Protein AF-A0A1G1A1I3-F1 (afdb_monomer)

Mean predicted aligned error: 9.61 Å

Radius of gyration: 35.3 Å; Cα contacts (8 Å, |Δi|>4): 3364; chains: 1; bounding box: 108×70×126 Å

Foldseek 3Di:
DDDDDDDDDDPDPPDDDPDPQQAAEEDCDACDQAPPRRDSNNHDNADQSNLVSHAAPHEYEYEFDEHEQAAADEAPGLYEYEYPVAAVGAEYEYDPPDAAAHYEYADANYEATGHEFEPFHFDAPAAQEEGAARHYEANHYEYARYEQEHGEFEFGDAPDPPRAGERFALRYGHAAYEYEHYEQYQGEREYRAHFYWYEQRRYEYPHQYEYYNYEFENAETETEHVHFWEESHYEHDEANHYAELYEQEHAETEYDDAHDEYEAQRYEYAYAYEHANYEQEQGEYAHQAAAARRYEEEAHEYALYEQAHAEYEHEPNLDLDAHEHQQRYEYQEYEYELYEQALGEYEYDDDQHQANYENSRYEANEYEYEQAEQECAAYPLRHAQSRYEEEAYEYFLAEQDHRHHPVDPLFRAQHASYEYPYYAHELYEGERYHPHHYDQYHDDDQCFQDVPVPRRDGAFPGPQAQRGADDPPDQAASVRHGQFDQQHPPPGTHGGRHRHHHDHQQADAKEWDKDWPPQEEEAKDKIKIAIGIGHVDPPPKKKFKDFAPPVDTPDIGPVVRMDMDIDHGFDQGKIKMWIDDPRGIYIDIRGSSHGYAHLEQEAEDVAPCAPPNNDPNNHHLAQQSSLSRAAANHEYEYEFDEREDLEERENSHLYEYEYDPFAVGAEYEYDPPHAYAYYEAEHQNYEYERHEQEDFHHEDPSDQFAQHYEYAHEEYALYEFEHGETEYEPPGEHEAQHYEYNEYEYELYEFAHGEFEYAAAEYEAQHYEAAEYEYYQAEFAHGEYEYHADDPPPPGFYAALGYEYPYYAYFLAEQDHGWYDYPPDIDRRNYDPQVRYALYEDQPHDPPVNLYHHDDDQDFPDVVVVGRAGDPPGPQAQSGADDPVLPPDAFSVRHRQDQDPHGGRHRHHHHDDDDDDDDDDD

pLDDT: mean 88.76, std 13.53, range [26.73, 98.88]

Nearest PDB structures (foldseek):
  6fg9-assembly1_A  TM=7.295E-01  e=9.015E-03  Mus musculus
  1wgo-assembly1_A  TM=7.379E-01  e=1.469E-02  Homo sapiens
  6fg9-assembly1_B  TM=5.576E-01  e=4.843E-03  Mus musculus
  6ffy-assembly1_A-2  TM=4.179E-01  e=9.851E-03  Mus musculus
  5zo1-assembly1_A  TM=5.823E-01  e=1.613E-01  Mus musculus

Solvent-accessible surface area (backbone atoms only — not comparable to full-atom values): 40913 Å² total; per-residue (Å²): 141,89,82,91,86,82,91,80,89,78,84,79,73,85,69,77,76,81,69,80,74,68,43,20,21,29,36,88,78,39,84,49,66,41,92,73,12,72,37,72,49,24,5,22,69,46,66,68,62,29,57,72,62,47,52,74,72,20,43,35,40,32,50,73,44,79,46,75,41,90,60,64,43,73,36,75,48,28,36,32,40,34,36,73,78,26,32,89,50,20,34,44,29,47,47,94,89,62,82,42,28,45,37,38,29,62,14,71,64,14,33,44,36,13,35,20,37,29,56,10,24,12,60,20,93,39,71,33,25,57,8,63,6,0,24,31,27,29,57,20,14,38,42,28,49,27,30,35,32,51,9,32,2,30,5,16,37,75,93,46,82,72,19,62,6,34,2,28,0,0,16,28,18,34,42,20,34,39,42,30,50,27,37,27,31,47,7,28,3,24,28,44,45,48,42,3,21,5,30,5,0,17,29,23,29,66,22,55,23,40,39,32,50,25,42,30,30,50,6,33,4,33,7,18,40,60,11,28,5,27,6,0,16,39,24,35,65,23,47,63,20,39,38,33,53,24,40,30,33,48,7,28,10,27,49,70,42,92,74,48,61,29,39,4,1,17,28,27,33,60,20,55,24,41,38,30,49,26,41,29,27,48,4,27,16,46,32,47,40,16,30,1,2,18,31,22,32,48,26,26,41,39,32,48,26,40,29,31,44,5,31,9,30,20,37,70,53,70,62,88,66,59,55,64,17,1,1,16,29,22,26,57,21,31,39,42,28,34,20,40,30,30,48,4,25,16,36,62,46,84,69,90,45,89,38,47,19,21,0,4,15,28,18,30,60,19,33,39,39,32,24,23,31,24,27,37,2,21,35,41,100,41,32,38,2,9,10,30,21,27,56,25,34,41,37,32,18,20,28,25,44,70,11,33,64,83,88,49,89,77,58,92,76,72,49,26,11,30,34,32,80,37,52,43,46,24,22,25,34,34,52,66,63,40,66,84,41,70,54,69,56,39,79,60,74,51,44,46,69,34,65,90,84,68,41,70,47,59,32,51,83,23,73,34,51,47,48,25,63,93,59,93,88,59,67,48,30,65,85,66,46,59,37,59,37,37,30,76,68,82,82,54,63,30,18,25,33,15,26,46,61,55,66,43,36,66,46,66,69,55,41,47,27,80,49,59,47,62,42,60,47,55,34,63,41,69,30,38,38,35,61,24,70,28,8,61,63,74,64,81,42,35,29,39,32,17,69,66,61,80,85,62,75,75,48,71,35,65,80,48,50,55,49,73,51,70,45,78,55,59,44,70,31,25,33,31,42,36,40,34,38,99,82,47,74,20,71,36,72,38,76,55,50,34,35,25,32,39,53,44,22,26,30,28,72,88,32,69,51,41,86,80,12,64,39,75,75,25,2,24,58,50,66,48,66,41,54,58,56,40,45,74,76,13,33,37,40,32,44,66,42,70,40,67,32,63,54,60,34,68,41,64,46,32,27,37,40,38,37,74,87,21,38,90,45,22,34,43,31,41,34,88,92,43,69,18,31,47,41,34,34,54,16,70,65,18,36,40,31,24,30,20,39,32,56,11,38,21,67,39,86,74,62,10,57,7,2,27,26,34,26,51,19,15,36,40,29,34,26,37,36,30,48,9,27,9,29,14,38,80,78,26,50,8,30,1,0,24,29,22,26,61,20,29,35,43,31,23,24,40,31,33,50,8,26,6,27,10,62,59,22,29,2,27,0,0,23,28,21,29,56,23,33,40,40,32,23,24,28,29,33,49,8,29,7,24,20,29,80,77,71,91,64,90,81,54,68,40,42,4,1,15,33,23,34,84,33,46,41,36,30,17,23,31,37,47,77,14,31,26,52,50,89,66,75,70,54,68,43,23,63,37,51,63,92,35,50,27,18,25,37,28,74,85,45,54,61,67,51,66,52,15,38,34,83,66,74,56,45,50,68,35,68,90,80,71,34,73,44,55,33,98,84,22,77,37,57,53,45,17,70,78,53,84,79,44,66,97,32,61,28,54,80,72,37,55,35,60,75,70,95,27,19,31,36,14,18,38,48,60,87,79,76,81,80,76,85,82,80,81,83,128

Sequence (922 aa):
MFRIQPWMILLVVAGVQPGPAADRYVRLDPTASAHPYETWDSAATNIHDAITAAGEGETVWITNGSYAVTNEIVLGSGVIIKSVNGRNVTTLRRTLASEYRLFRINHADAVLDGFTITNGYGRATTAGGSSLGGGVRLDAGTVRNCRIVGNTSRAGMEGESPNTGWGYGGGVYLTAGHLENTDVLNNIARGSGGSSSADGAGIFMDGAGTISSCTITGNYAYGTGNGQGHCGGVRIAAANGILAGSIIHGNRAASANNVAANYGGGVYLTADSVVSNCTISANRVTFWQSFGAGVYLTAGLVTDCMIVSNRAETGNSYDVNATPTGGGVYMTGGTLCNSIIARNQATQTGQIRPGATRGAGIALLGGRVEHCTITRNWGDRWGWGDGLYQTAGEVFNSIAFHNFNDTVTNYTADHVNLLQTGGTFGFSCTTNTFGLSGTSNVIGDPGFISRLTGNYRLSPGSPCIDTGTNLASIASDLDGNPRSRDGNGDAASVPDMGAYEAAPLNTGPLQVNITASPEAAFDAATVNFTARVAGADTTGITYTWDYTNDGTPDDSGTDKGSVSHTYSAPGYYTVKVTAENSAGTSIVTRVAGVRIFPSTVYMKPGGSGTFPFDTPAKATTNLQPAIDAAAPGATVLLDDGIYQLTTPAIIRRGITLTSVNGPADSFVERKAGANTRLLVVMHPDAIVERLTLRNANFQRSGMAYGGALWMSAGMVRNCVITNNLVQGLPNQPGAGGGVYMTGGTLRNNLLFRNGCRSSNSSAHGGGIHLTAGMIQNCTVVSNASEGALGSADTADTSRGGGVYATGGSASNSIVVFNWIRNPTPTVGIQISGTNRFGYSHASELATGVNGNLATVEPLFVDRLAVNFILHGDSPALDAGRDQDWMENTQDLGMTPRIQGRRVDMGAYETIIIPKGTVIIVR

Structure (mmCIF, N/CA/C/O backbo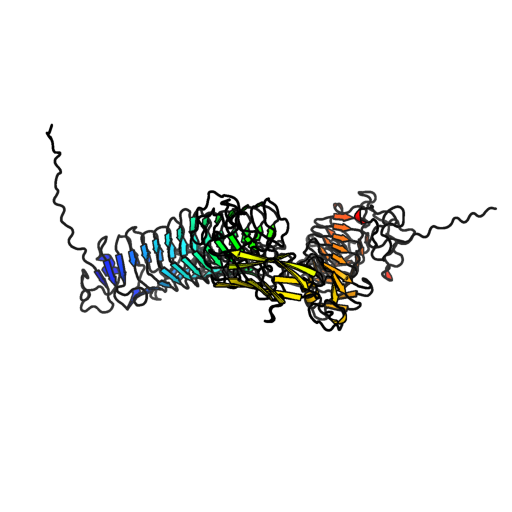ne):
data_AF-A0A1G1A1I3-F1
#
_entry.id   AF-A0A1G1A1I3-F1
#
loop_
_atom_site.group_PDB
_atom_site.id
_atom_site.type_symbol
_atom_site.label_atom_id
_atom_site.label_alt_id
_atom_site.label_comp_id
_atom_site.label_asym_id
_atom_site.label_entity_id
_atom_site.label_seq_id
_atom_site.pdbx_PDB_ins_code
_atom_site.Cartn_x
_atom_site.Cartn_y
_atom_site.Cartn_z
_atom_site.occupancy
_atom_site.B_iso_or_equiv
_atom_site.auth_seq_id
_atom_site.auth_comp_id
_atom_site.auth_asym_id
_atom_site.auth_atom_id
_atom_site.pdbx_PDB_model_num
ATOM 1 N N . MET A 1 1 ? -26.858 45.480 64.415 1.00 37.03 1 MET A N 1
ATOM 2 C CA . MET A 1 1 ? -28.223 46.034 64.284 1.00 37.03 1 MET A CA 1
ATOM 3 C C . MET A 1 1 ? -29.047 45.045 63.470 1.00 37.03 1 MET A C 1
ATOM 5 O O . MET A 1 1 ? -28.699 44.791 62.329 1.00 37.03 1 MET A O 1
ATOM 9 N N . PHE A 1 2 ? -30.047 44.421 64.094 1.00 34.66 2 PHE A N 1
ATOM 10 C CA . PHE A 1 2 ? -31.014 43.491 63.491 1.00 34.66 2 PHE A CA 1
ATOM 11 C C . PHE A 1 2 ? -32.308 44.237 63.111 1.00 34.66 2 PHE A C 1
ATOM 13 O O . PHE A 1 2 ? -32.715 45.103 63.884 1.00 34.66 2 PHE A O 1
ATOM 20 N N . ARG A 1 3 ? -32.954 43.827 61.999 1.00 26.73 3 ARG A N 1
ATOM 21 C CA . ARG A 1 3 ? -34.407 43.843 61.629 1.00 26.73 3 ARG A CA 1
ATOM 22 C C . ARG A 1 3 ? -34.522 44.015 60.101 1.00 26.73 3 ARG A C 1
ATOM 24 O O . ARG A 1 3 ? -34.053 45.020 59.592 1.00 26.73 3 ARG A O 1
ATOM 31 N N . ILE A 1 4 ? -34.880 43.000 59.301 1.00 37.84 4 ILE A N 1
ATOM 32 C CA . ILE A 1 4 ? -36.187 42.326 59.063 1.00 37.84 4 ILE A CA 1
ATOM 33 C C . ILE A 1 4 ? -37.275 43.268 58.518 1.00 37.84 4 ILE A C 1
ATOM 35 O O . ILE A 1 4 ? -37.660 44.180 59.245 1.00 37.84 4 ILE A O 1
ATOM 39 N N . GLN A 1 5 ? -37.792 42.950 57.310 1.00 30.38 5 GLN A N 1
ATOM 40 C CA . GLN A 1 5 ? -39.197 42.959 56.792 1.00 30.38 5 GLN A CA 1
ATOM 41 C C . GLN A 1 5 ? -39.188 43.001 55.226 1.00 30.38 5 GLN A C 1
ATOM 43 O O . GLN A 1 5 ? -38.215 43.515 54.681 1.00 30.38 5 GLN A O 1
ATOM 48 N N . PRO A 1 6 ? -40.244 42.609 54.468 1.00 41.31 6 PRO A N 1
ATOM 49 C CA . PRO A 1 6 ? -41.102 41.424 54.595 1.00 41.31 6 PRO A CA 1
ATOM 50 C C . PRO A 1 6 ? -41.455 40.695 53.252 1.00 41.31 6 PRO A C 1
ATOM 52 O O . PRO A 1 6 ? -41.576 41.298 52.195 1.00 41.31 6 PRO A O 1
ATOM 55 N N . TRP A 1 7 ? -41.639 39.370 53.342 1.00 28.98 7 TRP A N 1
ATOM 56 C CA . TRP A 1 7 ? -42.727 38.508 52.831 1.00 28.98 7 TRP A CA 1
ATOM 57 C C . TRP A 1 7 ? -43.445 38.877 51.514 1.00 28.98 7 TRP A C 1
ATOM 59 O O . TRP A 1 7 ? -44.279 39.778 51.474 1.00 28.98 7 TRP A O 1
ATOM 69 N N . MET A 1 8 ? -43.242 38.036 50.490 1.00 29.69 8 MET A N 1
ATOM 70 C CA . MET A 1 8 ? -44.100 37.919 49.307 1.00 29.69 8 MET A CA 1
ATOM 71 C C . MET A 1 8 ? -44.813 36.559 49.347 1.00 29.69 8 MET A C 1
ATOM 73 O O . MET A 1 8 ? -44.193 35.515 49.544 1.00 29.69 8 MET A O 1
ATOM 77 N N . ILE A 1 9 ? -46.138 36.611 49.239 1.00 31.34 9 ILE A N 1
ATOM 78 C CA . ILE A 1 9 ? -47.088 35.502 49.359 1.00 31.34 9 ILE A CA 1
ATOM 79 C C . ILE A 1 9 ? -46.922 34.548 48.168 1.00 31.34 9 ILE A C 1
ATOM 81 O O . ILE A 1 9 ? -47.143 34.943 47.025 1.00 31.34 9 ILE A O 1
ATOM 85 N N . LEU A 1 10 ? -46.556 33.291 48.440 1.00 31.61 10 LEU A N 1
ATOM 86 C CA . LEU A 1 10 ? -46.588 32.198 47.469 1.00 31.61 10 LEU A CA 1
ATOM 87 C C . LEU A 1 10 ? -47.941 31.485 47.591 1.00 31.61 10 LEU A C 1
ATOM 89 O O . LEU A 1 10 ? -48.276 30.931 48.639 1.00 31.61 10 LEU A O 1
ATOM 93 N N . LEU A 1 11 ? -48.725 31.531 46.518 1.00 31.38 11 LEU A N 1
ATOM 94 C CA . LEU A 1 11 ? -49.979 30.804 46.381 1.00 31.38 11 LEU A CA 1
ATOM 95 C C . LEU A 1 11 ? -49.653 29.301 46.292 1.00 31.38 11 LEU A C 1
ATOM 97 O O . LEU A 1 11 ? -49.214 28.820 45.250 1.00 31.38 11 LEU A O 1
ATOM 101 N N . VAL A 1 12 ? -49.830 28.557 47.386 1.00 32.56 12 VAL A N 1
ATOM 102 C CA . VAL A 1 12 ? -49.765 27.090 47.360 1.00 32.56 12 VAL A CA 1
ATOM 103 C C . VAL A 1 12 ? -51.060 26.589 46.731 1.00 32.56 12 VAL A C 1
ATOM 105 O O . VAL A 1 12 ? -52.074 26.418 47.404 1.00 32.56 12 VAL A O 1
ATOM 108 N N . VAL A 1 13 ? -51.035 26.366 45.418 1.00 37.41 13 VAL A N 1
ATOM 109 C CA . VAL A 1 13 ? -51.946 25.402 44.803 1.00 37.41 13 VAL A CA 1
ATOM 110 C C . VAL A 1 13 ? -51.484 24.039 45.302 1.00 37.41 13 VAL A C 1
ATOM 112 O O . VAL A 1 13 ? -50.342 23.648 45.066 1.00 37.41 13 VAL A O 1
ATOM 115 N N . ALA A 1 14 ? -52.344 23.344 46.044 1.00 34.50 14 ALA A N 1
ATOM 116 C CA . ALA A 1 14 ? -52.134 21.951 46.402 1.00 34.50 14 ALA A CA 1
ATOM 117 C C . ALA A 1 14 ? -52.112 21.120 45.110 1.00 34.50 14 ALA A C 1
ATOM 119 O O . ALA A 1 14 ? -53.144 20.666 44.622 1.00 34.50 14 ALA A O 1
ATOM 120 N N . GLY A 1 15 ? -50.924 20.983 44.525 1.00 36.03 15 GLY A N 1
ATOM 121 C CA . GLY A 1 15 ? -50.645 19.971 43.526 1.00 36.03 15 GLY A CA 1
ATOM 122 C C . GLY A 1 15 ? -50.772 18.614 44.199 1.00 36.03 15 GLY A C 1
ATOM 123 O O . GLY A 1 15 ? -50.089 18.333 45.185 1.00 36.03 15 GLY A O 1
ATOM 124 N N . VAL A 1 16 ? -51.690 17.806 43.682 1.00 35.06 16 VAL A N 1
ATOM 125 C CA . VAL A 1 16 ? -51.775 16.369 43.932 1.00 35.06 16 VAL A CA 1
ATOM 126 C C . VAL A 1 16 ? -50.356 15.795 43.863 1.00 35.06 16 VAL A C 1
ATOM 128 O O . VAL A 1 16 ? -49.675 15.953 42.853 1.00 35.06 16 VAL A O 1
ATOM 131 N N . GLN A 1 17 ? -49.884 15.184 44.952 1.00 31.81 17 GLN A N 1
ATOM 132 C CA . GLN A 1 17 ? -48.675 14.360 44.911 1.00 31.81 17 GLN A CA 1
ATOM 133 C C . GLN A 1 17 ? -48.907 13.277 43.848 1.00 31.81 17 GLN A C 1
ATOM 135 O O . GLN A 1 17 ? -49.920 12.579 43.959 1.00 31.81 17 GLN A O 1
ATOM 140 N N . PRO A 1 18 ? -48.043 13.115 42.828 1.00 39.47 18 PRO A N 1
ATOM 141 C CA . PRO A 1 18 ? -48.155 11.950 41.969 1.00 39.47 18 PRO A CA 1
ATOM 142 C C . PRO A 1 18 ? -47.959 10.727 42.869 1.00 39.47 18 PRO A C 1
ATOM 144 O O . PRO A 1 18 ? -46.997 10.658 43.638 1.00 39.47 18 PRO A O 1
ATOM 147 N N . GLY A 1 19 ? -48.915 9.795 42.836 1.00 39.78 19 GLY A N 1
ATOM 148 C CA . GLY A 1 19 ? -48.709 8.474 43.422 1.00 39.78 19 GLY A CA 1
ATOM 149 C C . GLY A 1 19 ? -47.461 7.821 42.811 1.00 39.78 19 GLY A C 1
ATOM 150 O O . GLY A 1 19 ? -46.993 8.278 41.764 1.00 39.78 19 GLY A O 1
ATOM 151 N N . PRO A 1 20 ? -46.886 6.785 43.447 1.00 46.50 20 PRO A N 1
ATOM 152 C CA . PRO A 1 20 ? -45.765 6.062 42.854 1.00 46.50 20 PRO A CA 1
ATOM 153 C C . PRO A 1 20 ? -46.135 5.653 41.423 1.00 46.50 20 PRO A C 1
ATOM 155 O O . PRO A 1 20 ? -47.225 5.121 41.217 1.00 46.50 20 PRO A O 1
ATOM 158 N N . ALA A 1 21 ? -45.261 5.966 40.458 1.00 55.75 21 ALA A N 1
ATOM 159 C CA . ALA A 1 21 ? -45.423 5.590 39.056 1.00 55.75 21 ALA A CA 1
ATOM 160 C C . ALA A 1 21 ? -45.820 4.112 38.990 1.00 55.75 21 ALA A C 1
ATOM 162 O O . ALA A 1 21 ? -45.107 3.257 39.522 1.00 55.75 21 ALA A O 1
ATOM 163 N N . ALA A 1 22 ? -46.994 3.824 38.435 1.00 73.31 22 ALA A N 1
ATOM 164 C CA . ALA A 1 22 ? -47.467 2.457 38.374 1.00 73.31 22 ALA A CA 1
ATOM 165 C C . ALA A 1 22 ? -46.724 1.796 37.212 1.00 73.31 22 ALA A C 1
ATOM 167 O O . ALA A 1 22 ? -46.893 2.189 36.062 1.00 73.31 22 ALA A O 1
ATOM 168 N N . ASP A 1 23 ? -45.872 0.820 37.499 1.00 88.62 23 ASP A N 1
ATOM 169 C CA . ASP A 1 23 ? -45.204 0.048 36.456 1.00 88.62 23 ASP A CA 1
ATOM 170 C C . ASP A 1 23 ? -46.230 -0.753 35.628 1.00 88.62 23 ASP A C 1
ATOM 172 O O . ASP A 1 23 ? -47.332 -1.075 36.085 1.00 88.62 23 ASP A O 1
ATOM 176 N N . ARG A 1 24 ? -45.873 -1.086 34.387 1.00 95.94 24 ARG A N 1
ATOM 177 C CA . ARG A 1 24 ? -46.643 -1.979 33.507 1.00 95.94 24 ARG A CA 1
ATOM 178 C C . ARG A 1 24 ? -45.847 -3.247 33.251 1.00 95.94 24 ARG A C 1
ATOM 180 O O . ARG A 1 24 ? -44.631 -3.191 33.103 1.00 95.94 24 ARG A O 1
ATOM 187 N N . TYR A 1 25 ? -46.513 -4.390 33.150 1.00 97.00 25 TYR A N 1
ATOM 188 C CA . TYR A 1 25 ? -45.849 -5.687 33.006 1.00 97.00 25 TYR A CA 1
ATOM 189 C C . TYR A 1 25 ? -46.292 -6.413 31.735 1.00 97.00 25 TYR A C 1
ATOM 191 O O . TYR A 1 25 ? -47.469 -6.402 31.378 1.00 97.00 25 TYR A O 1
ATOM 199 N N . VAL A 1 26 ? -45.348 -7.081 31.065 1.00 97.25 26 VAL A N 1
ATOM 200 C CA . VAL A 1 26 ? -45.584 -7.897 29.862 1.00 97.25 26 VAL A CA 1
ATOM 201 C C . VAL A 1 26 ? -44.967 -9.282 30.034 1.00 97.25 26 VAL A C 1
ATOM 203 O O . VAL A 1 26 ? -43.765 -9.409 30.294 1.00 97.25 26 VAL A O 1
ATOM 206 N N . ARG A 1 27 ? -45.767 -10.331 29.824 1.00 96.06 27 ARG A N 1
ATOM 207 C CA . ARG A 1 27 ? -45.293 -11.724 29.769 1.00 96.06 27 ARG A CA 1
ATOM 208 C C . ARG A 1 27 ? -46.111 -12.553 28.786 1.00 96.06 27 ARG A C 1
ATOM 210 O O . ARG A 1 27 ? -47.258 -12.231 28.507 1.00 96.06 27 ARG A O 1
ATOM 217 N N . LEU A 1 28 ? -45.529 -13.638 28.278 1.00 93.50 28 LEU A N 1
ATOM 218 C CA . LEU A 1 28 ? -46.188 -14.506 27.292 1.00 93.50 28 LEU A CA 1
ATOM 219 C C . LEU A 1 28 ? -47.382 -15.295 27.867 1.00 93.50 28 LEU A C 1
ATOM 221 O O . LEU A 1 28 ? -48.285 -15.651 27.116 1.00 93.50 28 LEU A O 1
ATOM 225 N N . ASP A 1 29 ? -47.379 -15.574 29.171 1.00 90.81 29 ASP A N 1
ATOM 226 C CA . ASP A 1 29 ? -48.287 -16.508 29.850 1.00 90.81 29 ASP A CA 1
ATOM 227 C C . ASP A 1 29 ? -48.825 -15.981 31.207 1.00 90.81 29 ASP A C 1
ATOM 229 O O . ASP A 1 29 ? -48.597 -16.595 32.253 1.00 90.81 29 ASP A O 1
ATOM 233 N N . PRO A 1 30 ? -49.506 -14.820 31.249 1.00 90.56 30 PRO A N 1
ATOM 234 C CA . PRO A 1 30 ? -50.089 -14.308 32.488 1.00 90.56 30 PRO A CA 1
ATOM 235 C C . PRO A 1 30 ? -51.246 -15.189 32.973 1.00 90.56 30 PRO A C 1
ATOM 237 O O . PRO A 1 30 ? -51.885 -15.888 32.186 1.00 90.56 30 PRO A O 1
ATOM 240 N N . THR A 1 31 ? -51.541 -15.127 34.274 1.00 89.06 31 THR A N 1
ATOM 241 C CA . THR A 1 31 ? -52.662 -15.869 34.872 1.00 89.06 31 THR A CA 1
ATOM 242 C C . THR A 1 31 ? -54.006 -15.339 34.373 1.00 89.06 31 THR A C 1
ATOM 244 O O . THR A 1 31 ? -54.889 -16.133 34.050 1.00 89.06 31 THR A O 1
ATOM 247 N N . ALA A 1 32 ? -54.143 -14.016 34.241 1.00 91.25 32 ALA A N 1
ATOM 248 C CA . ALA A 1 32 ? -55.243 -13.369 33.534 1.00 91.25 32 ALA A CA 1
ATOM 249 C C . ALA A 1 32 ? -54.824 -11.967 33.070 1.00 91.25 32 ALA A C 1
ATOM 251 O O . ALA A 1 32 ? -54.697 -11.061 33.886 1.00 91.25 32 ALA A O 1
ATOM 252 N N . SER A 1 33 ? -54.635 -11.765 31.764 1.00 94.69 33 SER A N 1
ATOM 253 C CA . SER A 1 33 ? -54.265 -10.446 31.232 1.00 94.69 33 SER A CA 1
ATOM 254 C C . SER A 1 33 ? -55.377 -9.420 31.480 1.00 94.69 33 SER A C 1
ATOM 256 O O . SER A 1 33 ? -56.506 -9.619 31.025 1.00 94.69 33 SER A O 1
ATOM 258 N N . ALA A 1 34 ? -55.076 -8.347 32.218 1.00 93.69 34 ALA A N 1
ATOM 259 C CA . ALA A 1 34 ? -56.068 -7.363 32.643 1.00 93.69 34 ALA A CA 1
ATOM 260 C C . ALA A 1 34 ? -55.476 -5.950 32.747 1.00 93.69 34 ALA A C 1
ATOM 262 O O . ALA A 1 34 ? -54.534 -5.704 33.499 1.00 93.69 34 ALA A O 1
ATOM 263 N N . HIS A 1 35 ? -56.078 -4.999 32.028 1.00 92.25 35 HIS A N 1
ATOM 264 C CA . HIS A 1 35 ? -55.757 -3.575 32.142 1.00 92.25 35 HIS A CA 1
ATOM 265 C C . HIS A 1 35 ? -56.002 -3.086 33.587 1.00 92.25 35 HIS A C 1
ATOM 267 O O . HIS A 1 35 ? -57.061 -3.402 34.138 1.00 92.25 35 HIS A O 1
ATOM 273 N N . PRO A 1 36 ? -55.102 -2.293 34.205 1.00 93.50 36 PRO A N 1
ATOM 274 C CA . PRO A 1 36 ? -53.966 -1.575 33.611 1.00 93.50 36 PRO A CA 1
ATOM 275 C C . PRO A 1 36 ? -52.613 -2.314 33.622 1.00 93.50 36 PRO A C 1
ATOM 277 O O . PRO A 1 36 ? -51.600 -1.668 33.424 1.00 93.50 36 PRO A O 1
ATOM 280 N N . TYR A 1 37 ? -52.550 -3.641 33.786 1.00 95.94 37 TYR A N 1
ATOM 281 C CA . TYR A 1 37 ? -51.303 -4.431 33.691 1.00 95.94 37 TYR A CA 1
ATOM 282 C C . TYR A 1 37 ? -50.242 -4.123 34.770 1.00 95.94 37 TYR A C 1
ATOM 284 O O . TYR A 1 37 ? -49.046 -4.139 34.487 1.00 95.94 37 TYR A O 1
ATOM 292 N N . GLU A 1 38 ? -50.666 -3.852 36.005 1.00 93.38 38 GLU A N 1
ATOM 293 C CA . GLU A 1 38 ? -49.815 -3.406 37.129 1.00 93.38 38 GLU A CA 1
ATOM 294 C C . GLU A 1 38 ? -49.075 -4.532 37.874 1.00 93.38 38 GLU A C 1
ATOM 296 O O . GLU A 1 38 ? -48.316 -4.270 38.805 1.00 93.38 38 GLU A O 1
ATOM 301 N N . THR A 1 39 ? -49.276 -5.800 37.502 1.00 93.12 39 THR A N 1
ATOM 302 C CA . THR A 1 39 ? -48.587 -6.945 38.124 1.00 93.12 39 THR A CA 1
ATOM 303 C C . THR A 1 39 ? -48.229 -8.020 37.100 1.00 93.12 39 THR A C 1
ATOM 305 O O . THR A 1 39 ? -48.826 -8.095 36.029 1.00 93.12 39 THR A O 1
ATOM 308 N N . TRP A 1 40 ? -47.307 -8.929 37.442 1.00 94.56 40 TRP A N 1
ATOM 309 C CA . TRP A 1 40 ? -46.991 -10.089 36.593 1.00 94.56 40 TRP A CA 1
ATOM 310 C C . TRP A 1 40 ? -48.177 -11.031 36.351 1.00 94.56 40 TRP A C 1
ATOM 312 O O . TRP A 1 40 ? -48.206 -11.702 35.322 1.00 94.56 40 TRP A O 1
ATOM 322 N N . ASP A 1 41 ? -49.134 -11.098 37.276 1.00 92.56 41 ASP A N 1
ATOM 323 C CA . ASP A 1 41 ? -50.345 -11.914 37.135 1.00 92.56 41 ASP A CA 1
ATOM 324 C C . ASP A 1 41 ? -51.346 -11.284 36.159 1.00 92.56 41 ASP A C 1
ATOM 326 O O . ASP A 1 41 ? -51.948 -11.986 35.346 1.00 92.56 41 ASP A O 1
ATOM 330 N N . SER A 1 42 ? -51.454 -9.952 36.193 1.00 94.06 42 SER A N 1
ATOM 331 C CA . SER A 1 42 ? -52.338 -9.162 35.328 1.00 94.06 42 SER A CA 1
ATOM 332 C C . SER A 1 42 ? -51.687 -8.686 34.027 1.00 94.06 42 SER A C 1
ATOM 334 O O . SER A 1 42 ? -52.328 -7.986 33.251 1.00 94.06 42 SER A O 1
ATOM 336 N N . ALA A 1 43 ? -50.430 -9.056 33.777 1.00 96.44 43 ALA A N 1
ATOM 337 C CA . ALA A 1 43 ? -49.589 -8.522 32.710 1.00 96.44 43 ALA A CA 1
ATOM 338 C C . ALA A 1 43 ? -50.215 -8.607 31.304 1.00 96.44 43 ALA A C 1
ATOM 340 O O . ALA A 1 43 ? -50.981 -9.520 30.976 1.00 96.44 43 ALA A O 1
ATOM 341 N N . ALA A 1 44 ? -49.840 -7.668 30.437 1.00 96.25 44 ALA A N 1
ATOM 342 C CA . ALA A 1 44 ? -50.200 -7.704 29.027 1.00 96.25 44 ALA A CA 1
ATOM 343 C C . ALA A 1 44 ? -49.521 -8.895 28.329 1.00 96.25 44 ALA A C 1
ATOM 345 O O . ALA A 1 44 ? -48.368 -9.232 28.616 1.00 96.25 44 ALA A O 1
ATOM 346 N N . THR A 1 45 ? -50.209 -9.510 27.366 1.00 93.69 45 THR A N 1
ATOM 347 C CA . THR A 1 45 ? -49.630 -10.570 26.518 1.00 93.69 45 THR A CA 1
ATOM 348 C C . THR A 1 45 ? -48.851 -10.020 25.324 1.00 93.69 45 THR A C 1
ATOM 350 O O . THR A 1 45 ? -48.150 -10.765 24.638 1.00 93.69 45 THR A O 1
ATOM 353 N N . ASN A 1 46 ? -48.974 -8.719 25.049 1.00 90.12 46 ASN A N 1
ATOM 354 C CA . ASN A 1 46 ? -48.241 -8.018 24.004 1.00 90.12 46 ASN A CA 1
ATOM 355 C C . ASN A 1 46 ? -47.755 -6.647 24.499 1.00 90.12 46 ASN A C 1
ATOM 357 O O . ASN A 1 46 ? -48.258 -6.088 25.470 1.00 90.12 46 ASN A O 1
ATOM 361 N N . ILE A 1 47 ? -46.734 -6.128 23.823 1.00 93.50 47 ILE A N 1
ATOM 362 C CA . ILE A 1 47 ? -46.007 -4.928 24.248 1.00 93.50 47 ILE A CA 1
ATOM 363 C C . ILE A 1 47 ? -46.804 -3.649 23.955 1.00 93.50 47 ILE A C 1
ATOM 365 O O . ILE A 1 47 ? -46.728 -2.699 24.730 1.00 93.50 47 ILE A O 1
ATOM 369 N N . HIS A 1 48 ? -47.580 -3.619 22.867 1.00 92.75 48 HIS A N 1
ATOM 370 C CA . HIS A 1 48 ? -48.371 -2.448 22.473 1.00 92.75 48 HIS A CA 1
ATOM 371 C C . HIS A 1 48 ? -49.417 -2.077 23.523 1.00 92.75 48 HIS A C 1
ATOM 373 O O . HIS A 1 48 ? -49.559 -0.894 23.836 1.00 92.75 48 HIS A O 1
ATOM 379 N N . ASP A 1 49 ? -50.086 -3.069 24.108 1.00 94.25 49 ASP A N 1
ATOM 380 C CA . ASP A 1 49 ? -51.098 -2.843 25.142 1.00 94.25 49 ASP A CA 1
ATOM 381 C C . ASP A 1 49 ? -50.489 -2.224 26.405 1.00 94.25 49 ASP A C 1
ATOM 383 O O . ASP A 1 49 ? -51.027 -1.256 26.944 1.00 94.25 49 ASP A O 1
ATOM 387 N N . ALA A 1 50 ? -49.331 -2.724 26.844 1.00 94.94 50 ALA A N 1
ATOM 388 C CA . ALA A 1 50 ? -48.641 -2.183 28.012 1.00 94.94 50 ALA A CA 1
ATOM 389 C C . ALA A 1 50 ? -48.079 -0.774 27.772 1.00 94.94 50 ALA A C 1
ATOM 391 O O . ALA A 1 50 ? -48.172 0.062 28.663 1.00 94.94 50 ALA A O 1
ATOM 392 N N . ILE A 1 51 ? -47.545 -0.487 26.576 1.00 94.50 51 ILE A N 1
ATOM 393 C CA . ILE A 1 51 ? -47.091 0.868 26.212 1.00 94.50 51 ILE A CA 1
ATOM 394 C C . ILE A 1 51 ? -48.270 1.843 26.185 1.00 94.50 51 ILE A C 1
ATOM 396 O O . ILE A 1 51 ? -48.148 2.957 26.676 1.00 94.50 51 ILE A O 1
ATOM 400 N N . THR A 1 52 ? -49.415 1.426 25.639 1.00 94.00 52 THR A N 1
ATOM 401 C CA . THR A 1 52 ? -50.621 2.269 25.567 1.00 94.00 52 THR A CA 1
ATOM 402 C C . THR A 1 52 ? -51.175 2.586 26.958 1.00 94.00 52 THR A C 1
ATOM 404 O O . THR A 1 52 ? -51.717 3.667 27.170 1.00 94.00 52 THR A O 1
ATOM 407 N N . ALA A 1 53 ? -51.028 1.659 27.908 1.00 94.06 53 ALA A N 1
ATOM 408 C CA . ALA A 1 53 ? -51.439 1.850 29.296 1.00 94.06 53 ALA A CA 1
ATOM 409 C C . ALA A 1 53 ? -50.423 2.643 30.144 1.00 94.06 53 ALA A C 1
ATOM 411 O O . ALA A 1 53 ? -50.762 3.029 31.264 1.00 94.06 53 ALA A O 1
ATOM 412 N N . ALA A 1 54 ? -49.190 2.838 29.667 1.00 94.06 54 ALA A N 1
ATOM 413 C CA . ALA A 1 54 ? -48.124 3.522 30.397 1.00 94.06 54 ALA A CA 1
ATOM 414 C C . ALA A 1 54 ? -48.179 5.048 30.198 1.00 94.06 54 ALA A C 1
ATOM 416 O O . ALA A 1 54 ? -48.338 5.543 29.081 1.00 94.06 54 ALA A O 1
ATOM 417 N N . GLY A 1 55 ? -48.005 5.793 31.286 1.00 90.44 55 GLY A N 1
ATOM 418 C CA . GLY A 1 55 ? -47.794 7.240 31.287 1.00 90.44 55 GLY A CA 1
ATOM 419 C C . GLY A 1 55 ? -46.331 7.640 31.062 1.00 90.44 55 GLY A C 1
ATOM 420 O O . GLY A 1 55 ? -45.423 6.809 31.069 1.00 90.44 55 GLY A O 1
ATOM 421 N N . GLU A 1 56 ? -46.083 8.939 30.878 1.00 90.44 56 GLU A N 1
ATOM 422 C CA . GLU A 1 56 ? -44.717 9.477 30.798 1.00 90.44 56 GLU A CA 1
ATOM 423 C C . GLU A 1 56 ? -43.924 9.182 32.081 1.00 90.44 56 GLU A C 1
ATOM 425 O O . GLU A 1 56 ? -44.418 9.365 33.192 1.00 90.44 56 GLU A O 1
ATOM 430 N N . GLY A 1 57 ? -42.685 8.715 31.923 1.00 89.62 57 GLY A N 1
ATOM 431 C CA . GLY A 1 57 ? -41.793 8.320 33.013 1.00 89.62 57 GLY A CA 1
ATOM 432 C C . GLY A 1 57 ? -42.059 6.928 33.599 1.00 89.62 57 GLY A C 1
ATOM 433 O O . GLY A 1 57 ? -41.221 6.436 34.356 1.00 89.62 57 GLY A O 1
ATOM 434 N N . GLU A 1 58 ? -43.173 6.269 33.259 1.00 94.50 58 GLU A N 1
ATOM 435 C CA . GLU A 1 58 ? -43.476 4.919 33.752 1.00 94.50 58 GLU A CA 1
ATOM 436 C C . GLU A 1 58 ? -42.620 3.847 33.058 1.00 94.50 58 GLU A C 1
ATOM 438 O O . GLU A 1 58 ? -42.204 3.991 31.900 1.00 94.50 58 GLU A O 1
ATOM 443 N N . THR A 1 59 ? -42.366 2.744 33.775 1.00 96.50 59 THR A N 1
ATOM 444 C CA . THR A 1 59 ? -41.608 1.607 33.244 1.00 96.50 59 THR A CA 1
ATOM 445 C C . THR A 1 59 ? -42.530 0.469 32.819 1.00 96.50 59 THR A C 1
ATOM 447 O O . THR A 1 59 ? -43.341 -0.031 33.593 1.00 96.50 59 THR A O 1
ATOM 450 N N . VAL A 1 60 ? -42.348 0.000 31.587 1.00 97.75 60 VAL A N 1
ATOM 451 C CA . VAL A 1 60 ? -42.913 -1.242 31.062 1.00 97.75 60 VAL A CA 1
ATOM 452 C C . VAL A 1 60 ? -41.865 -2.353 31.199 1.00 97.75 60 VAL A C 1
ATOM 454 O O . VAL A 1 60 ? -40.893 -2.418 30.439 1.00 97.75 60 VAL A O 1
ATOM 457 N N . TRP A 1 61 ? -42.057 -3.245 32.167 1.00 97.69 61 TRP A N 1
ATOM 458 C CA . TRP A 1 61 ? -41.213 -4.410 32.415 1.00 97.69 61 TRP A CA 1
ATOM 459 C C . TRP A 1 61 ? -41.616 -5.600 31.552 1.00 97.69 61 TRP A C 1
ATOM 461 O O . TRP A 1 61 ? -42.760 -6.051 31.566 1.00 97.69 61 TRP A O 1
ATOM 471 N N . ILE A 1 62 ? -40.643 -6.173 30.849 1.00 97.75 62 ILE A N 1
ATOM 472 C CA . ILE A 1 62 ? -40.840 -7.326 29.971 1.00 97.75 62 ILE A CA 1
ATOM 473 C C . ILE A 1 62 ? -39.994 -8.489 30.494 1.00 97.75 62 ILE A C 1
ATOM 475 O O . ILE A 1 62 ? -38.765 -8.395 30.567 1.00 97.75 62 ILE A O 1
ATOM 479 N N . THR A 1 63 ? -40.647 -9.589 30.881 1.00 97.44 63 THR A N 1
ATOM 480 C CA . THR A 1 63 ? -39.946 -10.788 31.377 1.00 97.44 63 THR A CA 1
ATOM 481 C C . THR A 1 63 ? -39.348 -11.615 30.235 1.00 97.44 63 THR A C 1
ATOM 483 O O . THR A 1 63 ? -39.538 -11.311 29.057 1.00 97.44 63 THR A O 1
ATOM 486 N N . ASN A 1 64 ? -38.626 -12.679 30.572 1.00 97.12 64 ASN A N 1
ATOM 487 C CA . ASN A 1 64 ? -37.925 -13.542 29.623 1.00 97.12 64 ASN A CA 1
ATOM 488 C C . ASN A 1 64 ? -38.875 -14.123 28.572 1.00 97.12 64 ASN A C 1
ATOM 490 O O . ASN A 1 64 ? -40.006 -14.499 28.875 1.00 97.12 64 ASN A O 1
ATOM 494 N N . GLY A 1 65 ? -38.387 -14.257 27.342 1.00 96.56 65 GLY A N 1
ATOM 495 C CA . GLY A 1 65 ? -39.160 -14.858 26.265 1.00 96.56 65 GLY A CA 1
ATOM 496 C C . GLY A 1 65 ? -38.828 -14.306 24.887 1.00 96.56 65 GLY A C 1
ATOM 497 O O . GLY A 1 65 ? -38.049 -13.365 24.720 1.00 96.56 65 GLY A O 1
ATOM 498 N N . SER A 1 66 ? -39.447 -14.915 23.877 1.00 95.50 66 SER A N 1
ATOM 499 C CA . SER A 1 66 ? -39.415 -14.438 22.497 1.00 95.50 66 SER A CA 1
ATOM 500 C C . SER A 1 66 ? -40.776 -13.859 22.135 1.00 95.50 66 SER A C 1
ATOM 502 O O . SER A 1 66 ? -41.730 -14.600 21.900 1.00 95.50 66 SER A O 1
ATOM 504 N N . TYR A 1 67 ? -40.856 -12.535 22.084 1.00 95.50 67 TYR A N 1
ATOM 505 C CA . TYR A 1 67 ? -42.079 -11.801 21.802 1.00 95.50 67 TYR A CA 1
ATOM 506 C C . TYR A 1 67 ? -42.167 -11.512 20.307 1.00 95.50 67 TYR A C 1
ATOM 508 O O . TYR A 1 67 ? -41.273 -10.906 19.703 1.00 95.50 67 TYR A O 1
ATOM 516 N N . ALA A 1 68 ? -43.260 -11.975 19.708 1.00 91.69 68 ALA A N 1
ATOM 517 C CA . ALA A 1 68 ? -43.611 -11.641 18.343 1.00 91.69 68 ALA A CA 1
ATOM 518 C C . ALA A 1 68 ? -44.154 -10.210 18.304 1.00 91.69 68 ALA A C 1
ATOM 520 O O . ALA A 1 68 ? -45.184 -9.910 18.899 1.00 91.69 68 ALA A O 1
ATOM 521 N N . VAL A 1 69 ? -43.458 -9.336 17.588 1.00 91.88 69 VAL A N 1
ATOM 522 C CA . VAL A 1 69 ? -43.904 -7.969 17.316 1.00 91.88 69 VAL A CA 1
ATOM 523 C C . VAL A 1 69 ? -44.641 -8.007 15.987 1.00 91.88 69 VAL A C 1
ATOM 525 O O . VAL A 1 69 ? -44.026 -8.397 14.997 1.00 91.88 69 VAL A O 1
ATOM 528 N N . THR A 1 70 ? -45.929 -7.663 15.946 1.00 88.88 70 THR A N 1
ATOM 529 C CA . THR A 1 70 ? -46.815 -7.778 14.762 1.00 88.88 70 THR A CA 1
ATOM 530 C C . THR A 1 70 ? -46.876 -6.520 13.896 1.00 88.88 70 THR A C 1
ATOM 532 O O . THR A 1 70 ? -47.273 -6.586 12.736 1.00 88.88 70 THR A O 1
ATOM 535 N N . ASN A 1 71 ? -46.448 -5.388 14.443 1.00 90.06 71 ASN A N 1
ATOM 536 C CA . ASN A 1 71 ? -46.388 -4.082 13.798 1.00 90.06 71 ASN A CA 1
ATOM 537 C C . ASN A 1 71 ? -45.324 -3.228 14.499 1.00 90.06 71 ASN A C 1
ATOM 539 O O . ASN A 1 71 ? -44.910 -3.551 15.611 1.00 90.06 71 ASN A O 1
ATOM 543 N N . GLU A 1 72 ? -44.878 -2.149 13.855 1.00 93.00 72 GLU A N 1
ATOM 544 C CA . GLU A 1 72 ? -43.890 -1.223 14.424 1.00 93.00 72 GLU A CA 1
ATOM 545 C C . GLU A 1 72 ? -44.304 -0.751 15.833 1.00 93.00 72 GLU A C 1
ATOM 547 O O . GLU A 1 72 ? -45.471 -0.430 16.085 1.00 93.00 72 GLU A O 1
ATOM 552 N N . ILE A 1 73 ? -43.345 -0.732 16.761 1.00 94.69 73 ILE A N 1
ATOM 553 C CA . ILE A 1 73 ? -43.488 -0.158 18.100 1.00 94.69 73 ILE A CA 1
ATOM 554 C C . ILE A 1 73 ? -42.986 1.284 18.045 1.00 94.69 73 ILE A C 1
ATOM 556 O O . ILE A 1 73 ? -41.822 1.529 17.721 1.00 94.69 73 ILE A O 1
ATOM 560 N N . VAL A 1 74 ? -43.862 2.233 18.372 1.00 95.69 74 VAL A N 1
ATOM 561 C CA . VAL A 1 74 ? -43.550 3.666 18.370 1.00 95.69 74 VAL A CA 1
ATOM 562 C C . VAL A 1 74 ? -43.508 4.182 19.806 1.00 95.69 74 VAL A C 1
ATOM 564 O O . VAL A 1 74 ? -44.512 4.113 20.509 1.00 95.69 74 VAL A O 1
ATOM 567 N N . LEU A 1 75 ? -42.364 4.723 20.228 1.00 96.62 75 LEU A N 1
ATOM 568 C CA . LEU A 1 75 ? -42.197 5.403 21.517 1.00 96.62 75 LEU A CA 1
ATOM 569 C C . LEU A 1 75 ? -42.287 6.916 21.322 1.00 96.62 75 LEU A C 1
ATOM 571 O O . LEU A 1 75 ? -41.271 7.606 21.206 1.00 96.62 75 LEU A O 1
ATOM 575 N N . GLY A 1 76 ? -43.532 7.391 21.235 1.00 94.81 76 GLY A N 1
ATOM 576 C CA . GLY A 1 76 ? -43.878 8.804 21.057 1.00 94.81 76 GLY A CA 1
ATOM 577 C C . GLY A 1 76 ? -44.032 9.603 22.352 1.00 94.81 76 GLY A C 1
ATOM 578 O O . GLY A 1 76 ? -44.182 10.817 22.281 1.00 94.81 76 GLY A O 1
ATOM 579 N N . SER A 1 77 ? -43.975 8.940 23.505 1.00 93.44 77 SER A N 1
ATOM 580 C CA . SER A 1 77 ? -44.007 9.522 24.852 1.00 93.44 77 SER A CA 1
ATOM 581 C C . SER A 1 77 ? -42.781 9.067 25.649 1.00 93.44 77 SER A C 1
ATOM 583 O O . SER A 1 77 ? -42.090 8.126 25.246 1.00 93.44 77 SER A O 1
ATOM 585 N N . GLY A 1 78 ? -42.500 9.717 26.781 1.00 94.69 78 GLY A N 1
ATOM 586 C CA . GLY A 1 78 ? -41.358 9.427 27.662 1.00 94.69 78 GLY A CA 1
ATOM 587 C C . GLY A 1 78 ? -41.445 8.110 28.444 1.00 94.69 78 GLY A C 1
ATOM 588 O O . GLY A 1 78 ? -41.166 8.097 29.636 1.00 94.69 78 GLY A O 1
ATOM 589 N N . VAL A 1 79 ? -41.878 7.018 27.814 1.00 95.81 79 VAL A N 1
ATOM 590 C CA . VAL A 1 79 ? -42.011 5.689 28.433 1.00 95.81 79 VAL A CA 1
ATOM 591 C C . VAL A 1 79 ? -40.670 4.951 28.419 1.00 95.81 79 VAL A C 1
ATOM 593 O O . VAL A 1 79 ? -39.927 4.983 27.431 1.00 95.81 79 VAL A O 1
ATOM 596 N N . ILE A 1 80 ? -40.380 4.229 29.502 1.00 97.31 80 ILE A N 1
ATOM 597 C CA . ILE A 1 80 ? -39.207 3.361 29.628 1.00 97.31 80 ILE A CA 1
ATOM 598 C C . ILE A 1 80 ? -39.650 1.918 29.387 1.00 97.31 80 ILE A C 1
ATOM 600 O O . ILE A 1 80 ? -40.426 1.377 30.163 1.00 97.31 80 ILE A O 1
ATOM 604 N N . ILE A 1 81 ? -39.137 1.246 28.359 1.00 97.31 81 ILE A N 1
ATOM 605 C CA . ILE A 1 81 ? -39.327 -0.203 28.191 1.00 97.31 81 ILE A CA 1
ATOM 606 C C . ILE A 1 81 ? -38.055 -0.930 28.598 1.00 97.31 81 ILE A C 1
ATOM 608 O O . ILE A 1 81 ? -36.969 -0.622 28.096 1.00 97.31 81 ILE A O 1
ATOM 612 N N . LYS A 1 82 ? -38.190 -1.932 29.471 1.00 98.00 82 LYS A N 1
ATOM 613 C CA . LYS A 1 82 ? -37.042 -2.610 30.069 1.00 98.00 82 LYS A CA 1
ATOM 614 C C . LYS A 1 82 ? -37.221 -4.117 30.176 1.00 98.00 82 LYS A C 1
ATOM 616 O O . LYS A 1 82 ? -38.225 -4.620 30.676 1.00 98.00 82 LYS A O 1
ATOM 621 N N . SER A 1 83 ? -36.207 -4.850 29.729 1.00 98.12 83 SER A N 1
ATOM 622 C CA . SER A 1 83 ? -36.109 -6.287 29.970 1.00 98.12 83 SER A CA 1
ATOM 623 C C . SER A 1 83 ? -35.720 -6.553 31.422 1.00 98.12 83 SER A C 1
ATOM 625 O O . SER A 1 83 ? -34.778 -5.943 31.932 1.00 98.12 83 SER A O 1
ATOM 627 N N . VAL A 1 84 ? -36.385 -7.509 32.072 1.00 97.44 84 VAL A N 1
ATOM 628 C CA . VAL A 1 84 ? -36.076 -7.893 33.461 1.00 97.44 84 VAL A CA 1
ATOM 629 C C . VAL A 1 84 ? -34.662 -8.468 33.586 1.00 97.44 84 VAL A C 1
ATOM 631 O O . VAL A 1 84 ? -33.923 -8.090 34.487 1.00 97.44 84 VAL A O 1
ATOM 634 N N . ASN A 1 85 ? -34.271 -9.358 32.667 1.00 97.25 85 ASN A N 1
ATOM 635 C CA . ASN A 1 85 ? -33.000 -10.097 32.733 1.00 97.25 85 ASN A CA 1
ATOM 636 C C . ASN A 1 85 ? -32.085 -9.832 31.520 1.00 97.25 85 ASN A C 1
ATOM 638 O O . ASN A 1 85 ? -31.171 -10.602 31.220 1.00 97.25 85 ASN A O 1
ATOM 642 N N . GLY A 1 86 ? -32.324 -8.724 30.817 1.00 97.44 86 GLY A N 1
ATOM 643 C CA . GLY A 1 86 ? -31.465 -8.227 29.747 1.00 97.44 86 GLY A CA 1
ATOM 644 C C . GLY A 1 86 ? -31.548 -8.987 28.417 1.00 97.44 86 GLY A C 1
ATOM 645 O O . GLY A 1 86 ? -32.371 -9.882 28.198 1.00 97.44 86 GLY A O 1
ATOM 646 N N . ARG A 1 87 ? -30.673 -8.579 27.489 1.00 97.44 87 ARG A N 1
ATOM 647 C CA . ARG A 1 87 ? -30.756 -8.908 26.053 1.00 97.44 87 ARG A CA 1
ATOM 648 C C . ARG A 1 87 ? -30.565 -10.388 25.729 1.00 97.44 87 ARG A C 1
ATOM 650 O O . ARG A 1 87 ? -31.002 -10.830 24.674 1.00 97.44 87 ARG A O 1
ATOM 657 N N . ASN A 1 88 ? -29.936 -11.157 26.617 1.00 97.50 88 ASN A N 1
ATOM 658 C CA . ASN A 1 88 ? -29.614 -12.565 26.366 1.00 97.50 88 ASN A CA 1
ATOM 659 C C . ASN A 1 88 ? -30.832 -13.497 26.453 1.00 97.50 88 ASN A C 1
ATOM 661 O O . ASN A 1 88 ? -30.776 -14.601 25.920 1.00 97.50 88 ASN A O 1
ATOM 665 N N . VAL A 1 89 ? -31.912 -13.072 27.116 1.00 97.75 89 VAL A N 1
ATOM 666 C CA . VAL A 1 89 ? -33.095 -13.917 27.370 1.00 97.75 89 VAL A CA 1
ATOM 667 C C . VAL A 1 89 ? -34.418 -13.279 26.941 1.00 97.75 89 VAL A C 1
ATOM 669 O O . VAL A 1 89 ? -35.446 -13.957 26.937 1.00 97.75 89 VAL A O 1
ATOM 672 N N . THR A 1 90 ? -34.398 -12.011 26.520 1.00 98.12 90 THR A N 1
ATOM 673 C CA . THR A 1 90 ? -35.588 -11.289 26.052 1.00 98.12 90 THR A CA 1
ATOM 674 C C . THR A 1 90 ? -35.388 -10.834 24.612 1.00 98.12 90 THR A C 1
ATOM 676 O O . THR A 1 90 ? -34.590 -9.940 24.321 1.00 98.12 90 THR A O 1
ATOM 679 N N . THR A 1 91 ? -36.103 -11.485 23.695 1.00 98.00 91 THR A N 1
ATOM 680 C CA . THR A 1 91 ? -36.004 -11.253 22.250 1.00 98.00 91 THR A CA 1
ATOM 681 C C . THR A 1 91 ? -37.295 -10.667 21.708 1.00 98.00 91 THR A C 1
ATOM 683 O O . THR A 1 91 ? -38.364 -11.246 21.882 1.00 98.00 91 THR A O 1
ATOM 686 N N . LEU A 1 92 ? -37.174 -9.566 20.977 1.00 96.81 92 LEU A N 1
ATOM 687 C CA . LEU A 1 92 ? -38.228 -8.922 20.213 1.00 96.81 92 LEU A CA 1
ATOM 688 C C . LEU A 1 92 ? -37.959 -9.179 18.733 1.00 96.81 92 LEU A C 1
ATOM 690 O O . LEU A 1 92 ? -36.889 -8.836 18.219 1.00 96.81 92 LEU A O 1
ATOM 694 N N . ARG A 1 93 ? -38.904 -9.831 18.051 1.00 94.75 93 ARG A N 1
ATOM 695 C CA . ARG A 1 93 ? -38.723 -10.234 16.652 1.00 94.75 93 ARG A CA 1
ATOM 696 C C . ARG A 1 93 ? -39.945 -9.950 15.798 1.00 94.75 93 ARG A C 1
ATOM 698 O O . ARG A 1 93 ? -41.076 -10.206 16.209 1.00 94.75 93 ARG A O 1
ATOM 705 N N . ARG A 1 94 ? -39.699 -9.507 14.567 1.00 92.81 94 ARG A N 1
ATOM 706 C CA . ARG A 1 94 ? -40.734 -9.410 13.532 1.00 92.81 94 ARG A CA 1
ATOM 707 C C . ARG A 1 94 ? -41.311 -10.791 13.219 1.00 92.81 94 ARG A C 1
ATOM 709 O O . ARG A 1 94 ? -40.568 -11.779 13.141 1.00 92.81 94 ARG A O 1
ATOM 716 N N . THR A 1 95 ? -42.614 -10.856 12.960 1.00 83.62 95 THR A N 1
ATOM 717 C CA . THR A 1 95 ? -43.231 -12.028 12.319 1.00 83.62 95 THR A CA 1
ATOM 718 C C . THR A 1 95 ? -42.986 -11.987 10.809 1.00 83.62 95 THR A C 1
ATOM 720 O O . THR A 1 95 ? -42.957 -10.917 10.213 1.00 83.62 95 THR A O 1
ATOM 723 N N . LEU A 1 96 ? -42.801 -13.137 10.154 1.00 78.56 96 LEU A N 1
ATOM 724 C CA . LEU A 1 96 ? -42.482 -13.168 8.717 1.00 78.56 96 LEU A CA 1
ATOM 725 C C . LEU A 1 96 ? -43.646 -12.729 7.805 1.00 78.56 96 LEU A C 1
ATOM 727 O O . LEU A 1 96 ? -43.442 -12.629 6.601 1.00 78.56 96 LEU A O 1
ATOM 731 N N . ALA A 1 97 ? -44.826 -12.442 8.363 1.00 73.19 97 ALA A N 1
ATOM 732 C CA . ALA A 1 97 ? -46.043 -12.130 7.617 1.00 73.19 97 ALA A CA 1
ATOM 733 C C . ALA A 1 97 ? -46.019 -10.762 6.908 1.00 73.19 97 ALA A C 1
ATOM 735 O O . ALA A 1 97 ? -46.597 -10.643 5.833 1.00 73.19 97 ALA A O 1
ATOM 736 N N . SER A 1 98 ? -45.331 -9.757 7.467 1.00 78.00 98 SER A N 1
ATOM 737 C CA . SER A 1 98 ? -45.263 -8.402 6.887 1.00 78.00 98 SER A CA 1
ATOM 738 C C . SER A 1 98 ? -43.885 -7.777 7.082 1.00 78.00 98 SER A C 1
ATOM 740 O O . SER A 1 98 ? -43.200 -8.093 8.048 1.00 78.00 98 SER A O 1
ATOM 742 N N . GLU A 1 99 ? -43.468 -6.878 6.193 1.00 87.19 99 GLU A N 1
ATOM 743 C CA . GLU A 1 99 ? -42.155 -6.217 6.217 1.00 87.19 99 GLU A CA 1
ATOM 744 C C . GLU A 1 99 ? -42.229 -4.852 6.922 1.00 87.19 99 GLU A C 1
ATOM 746 O O . GLU A 1 99 ? -42.759 -3.890 6.371 1.00 87.19 99 GLU A O 1
ATOM 751 N N . TYR A 1 100 ? -41.718 -4.769 8.151 1.00 88.06 100 TYR A N 1
ATOM 752 C CA . TYR A 1 100 ? -41.675 -3.540 8.951 1.00 88.06 100 TYR A CA 1
ATOM 753 C C . TYR A 1 100 ? -40.447 -3.522 9.866 1.00 88.06 100 TYR A C 1
ATOM 755 O O . TYR A 1 100 ? -39.935 -4.572 10.277 1.00 88.06 100 TYR A O 1
ATOM 763 N N . ARG A 1 101 ? -39.973 -2.317 10.200 1.00 93.31 101 ARG A N 1
ATOM 764 C CA . ARG A 1 101 ? -38.965 -2.122 11.252 1.00 93.31 101 ARG A CA 1
ATOM 765 C C . ARG A 1 101 ? -39.596 -2.376 12.624 1.00 93.31 101 ARG A C 1
ATOM 767 O O . ARG A 1 101 ? -40.808 -2.229 12.773 1.00 93.31 101 ARG A O 1
ATOM 774 N N . LEU A 1 102 ? -38.801 -2.758 13.623 1.00 94.81 102 LEU A N 1
ATOM 775 C CA . LEU A 1 102 ? -39.354 -3.082 14.946 1.00 94.81 102 LEU A CA 1
ATOM 776 C C . LEU A 1 102 ? -39.664 -1.832 15.758 1.00 94.81 102 LEU A C 1
ATOM 778 O O . LEU A 1 102 ? -40.730 -1.770 16.360 1.00 94.81 102 LEU A O 1
ATOM 782 N N . PHE A 1 103 ? -38.748 -0.865 15.778 1.00 96.25 103 PHE A N 1
ATOM 783 C CA . PHE A 1 103 ? -38.855 0.294 16.658 1.00 96.25 103 PHE A CA 1
ATOM 784 C C . PHE A 1 103 ? -38.698 1.615 15.926 1.00 96.25 103 PHE A C 1
ATOM 786 O O . PHE A 1 103 ? -37.784 1.789 15.114 1.00 96.25 103 PHE A O 1
ATOM 793 N N . ARG A 1 104 ? -39.522 2.577 16.336 1.00 96.50 104 ARG A N 1
ATOM 794 C CA . ARG A 1 104 ? -39.292 4.001 16.141 1.00 96.50 104 ARG A CA 1
ATOM 795 C C . ARG A 1 104 ? -39.362 4.709 17.488 1.00 96.50 104 ARG A C 1
ATOM 797 O O . ARG A 1 104 ? -40.366 4.615 18.183 1.00 96.50 104 ARG A O 1
ATOM 804 N N . ILE A 1 105 ? -38.302 5.419 17.842 1.00 97.69 105 ILE A N 1
ATOM 805 C CA . ILE A 1 105 ? -38.205 6.169 19.094 1.00 97.69 105 ILE A CA 1
ATOM 806 C C . ILE A 1 105 ? -38.059 7.635 18.719 1.00 97.69 105 ILE A C 1
ATOM 808 O O . ILE A 1 105 ? -37.108 8.004 18.031 1.00 97.69 105 ILE A O 1
ATOM 812 N N . ASN A 1 106 ? -39.038 8.452 19.092 1.00 96.75 106 ASN A N 1
ATOM 813 C CA . ASN A 1 106 ? -39.127 9.851 18.673 1.00 96.75 106 ASN A CA 1
ATOM 814 C C . ASN A 1 106 ? -39.450 10.808 19.825 1.00 96.75 106 ASN A C 1
ATOM 816 O O . ASN A 1 106 ? -39.791 11.961 19.573 1.00 96.75 106 ASN A O 1
ATOM 820 N N . HIS A 1 107 ? -39.306 10.345 21.066 1.00 97.62 107 HIS A N 1
ATOM 821 C CA . HIS A 1 107 ? -39.414 11.160 22.269 1.00 97.62 107 HIS A CA 1
ATOM 822 C C . HIS A 1 107 ? -38.075 11.200 23.016 1.00 97.62 107 HIS A C 1
ATOM 824 O O . HIS A 1 107 ? -37.406 10.175 23.136 1.00 97.62 107 HIS A O 1
ATOM 830 N N . ALA A 1 108 ? -37.682 12.373 23.522 1.00 96.94 108 ALA A N 1
ATOM 831 C CA . ALA A 1 108 ? -36.373 12.590 24.149 1.00 96.94 108 ALA A CA 1
ATOM 832 C C . ALA A 1 108 ? -36.167 11.773 25.436 1.00 96.94 108 ALA A C 1
ATOM 834 O O . ALA A 1 108 ? -35.067 11.286 25.674 1.00 96.94 108 ALA A O 1
ATOM 835 N N . ASP A 1 109 ? -37.235 11.566 26.208 1.00 96.75 109 ASP A N 1
ATOM 836 C CA . ASP A 1 109 ? -37.188 10.800 27.463 1.00 96.75 109 ASP A CA 1
ATOM 837 C C . ASP A 1 109 ? -37.519 9.307 27.294 1.00 96.75 109 ASP A C 1
ATOM 839 O O . ASP A 1 109 ? -37.529 8.560 28.269 1.00 96.75 109 ASP A O 1
ATOM 843 N N . ALA A 1 110 ? -37.811 8.847 26.072 1.00 98.12 110 ALA A N 1
ATOM 844 C CA . ALA A 1 110 ? -38.084 7.432 25.840 1.00 98.12 110 ALA A CA 1
ATOM 845 C C . ALA A 1 110 ? -36.802 6.600 25.974 1.00 98.12 110 ALA A C 1
ATOM 847 O O . ALA A 1 110 ? -35.747 6.967 25.444 1.00 98.12 110 ALA A O 1
ATOM 848 N N . VAL A 1 111 ? -36.905 5.442 26.630 1.00 98.44 111 VAL A N 1
ATOM 849 C CA . VAL A 1 111 ? -35.766 4.538 26.842 1.00 98.44 111 VAL A CA 1
ATOM 850 C C . VAL A 1 111 ? -36.116 3.116 26.424 1.00 98.44 111 VAL A C 1
ATOM 852 O O . VAL A 1 111 ? -37.127 2.563 26.850 1.00 98.44 111 VAL A O 1
ATOM 855 N N . LEU A 1 112 ? -35.235 2.498 25.638 1.00 98.50 112 LEU A N 1
ATOM 856 C CA . LEU A 1 112 ? -35.267 1.078 25.302 1.00 98.50 112 LEU A CA 1
ATOM 857 C C . LEU A 1 112 ? -34.045 0.377 25.907 1.00 98.50 112 LEU A C 1
ATOM 859 O O . LEU A 1 112 ? -32.911 0.652 25.507 1.00 98.50 112 LEU A O 1
ATOM 863 N N . ASP A 1 113 ? -34.271 -0.525 26.866 1.00 98.62 113 ASP A N 1
ATOM 864 C CA . ASP A 1 113 ? -33.204 -1.085 27.704 1.00 98.62 113 ASP A CA 1
ATOM 865 C C . ASP A 1 113 ? -33.227 -2.622 27.766 1.00 98.62 113 ASP A C 1
ATOM 867 O O . ASP A 1 113 ? -34.159 -3.239 28.291 1.00 98.62 113 ASP A O 1
ATOM 871 N N . GLY A 1 114 ? -32.160 -3.256 27.275 1.00 98.38 114 GLY A N 1
ATOM 872 C CA . GLY A 1 114 ? -31.899 -4.666 27.567 1.00 98.38 114 GLY A CA 1
ATOM 873 C C . GLY A 1 114 ? -32.565 -5.689 26.643 1.00 98.38 114 GLY A C 1
ATOM 874 O O . GLY A 1 114 ? -32.874 -6.784 27.103 1.00 98.38 114 GLY A O 1
ATOM 875 N N . PHE A 1 115 ? -32.782 -5.399 25.358 1.00 98.56 115 PHE A N 1
ATOM 876 C CA . PHE A 1 115 ? -33.460 -6.326 24.433 1.00 98.56 115 PHE A CA 1
ATOM 877 C C . PHE A 1 115 ? -32.555 -6.855 23.325 1.00 98.56 115 PHE A C 1
ATOM 879 O O . PHE A 1 115 ? -31.703 -6.130 22.817 1.00 98.56 115 PHE A O 1
ATOM 886 N N . THR A 1 116 ? -32.791 -8.094 22.881 1.00 98.69 116 THR A N 1
ATOM 887 C CA . THR A 1 116 ? -32.392 -8.517 21.530 1.00 98.69 116 THR A CA 1
ATOM 888 C C . THR A 1 116 ? -33.486 -8.122 20.538 1.00 98.69 116 THR A C 1
ATOM 890 O O . THR A 1 116 ? -34.635 -8.509 20.708 1.00 98.69 116 THR A O 1
ATOM 893 N N . ILE A 1 117 ? -33.134 -7.369 19.500 1.00 98.38 117 ILE A N 1
ATOM 894 C CA . ILE A 1 117 ? -34.009 -6.834 18.451 1.00 98.38 117 ILE A CA 1
ATOM 895 C C . ILE A 1 117 ? -33.567 -7.458 17.129 1.00 98.38 117 ILE A C 1
ATOM 897 O O . ILE A 1 117 ? -32.445 -7.221 16.669 1.00 98.38 117 ILE A O 1
ATOM 901 N N . THR A 1 118 ? -34.426 -8.282 16.530 1.00 97.50 118 THR A N 1
ATOM 902 C CA . THR A 1 118 ? -34.036 -9.081 15.363 1.00 97.50 118 THR A CA 1
ATOM 903 C C . THR A 1 118 ? -35.132 -9.248 14.318 1.00 97.50 118 THR A C 1
ATOM 905 O O . THR A 1 118 ? -36.324 -9.078 14.590 1.00 97.50 118 THR A O 1
ATOM 908 N N . ASN A 1 119 ? -34.715 -9.632 13.108 1.00 94.56 119 ASN A N 1
ATOM 909 C CA . ASN A 1 119 ? -35.573 -9.889 11.954 1.00 94.56 119 ASN A CA 1
ATOM 910 C C . ASN A 1 119 ? -36.401 -8.670 11.504 1.00 94.56 119 ASN A C 1
ATOM 912 O O . ASN A 1 119 ? -37.388 -8.821 10.786 1.00 94.56 119 ASN A O 1
ATOM 916 N N . GLY A 1 120 ? -36.023 -7.462 11.915 1.00 95.50 120 GLY A N 1
ATOM 917 C CA . GLY A 1 120 ? -36.610 -6.221 11.431 1.00 95.50 120 GLY A CA 1
ATOM 918 C C . GLY A 1 120 ? -36.338 -5.991 9.956 1.00 95.50 120 GLY A C 1
ATOM 919 O O . GLY A 1 120 ? -35.289 -6.385 9.437 1.00 95.50 120 GLY A O 1
ATOM 920 N N . TYR A 1 121 ? -37.307 -5.381 9.278 1.00 92.69 121 TYR A N 1
ATOM 921 C CA . TYR A 1 121 ? -37.250 -5.142 7.845 1.00 92.69 121 TYR A CA 1
ATOM 922 C C . TYR A 1 121 ? -37.720 -3.726 7.507 1.00 92.69 121 TYR A C 1
ATOM 924 O O . TYR A 1 121 ? -38.913 -3.452 7.394 1.00 92.69 121 TYR A O 1
ATOM 932 N N . GLY A 1 122 ? -36.769 -2.819 7.319 1.00 88.56 122 GLY A N 1
ATOM 933 C CA . GLY A 1 122 ? -37.027 -1.494 6.775 1.00 88.56 122 GLY A CA 1
ATOM 934 C C . GLY A 1 122 ? -37.274 -1.605 5.273 1.00 88.56 122 GLY A C 1
ATOM 935 O O . GLY A 1 122 ? -36.418 -2.113 4.544 1.00 88.56 122 GLY A O 1
ATOM 936 N N . ARG A 1 123 ? -38.440 -1.144 4.812 1.00 83.31 123 ARG A N 1
ATOM 937 C CA . ARG A 1 123 ? -38.805 -1.115 3.392 1.00 83.31 123 ARG A CA 1
ATOM 938 C C . ARG A 1 123 ? -39.258 0.279 2.977 1.00 83.31 123 ARG A C 1
ATOM 940 O O . ARG A 1 123 ? -40.040 0.919 3.679 1.00 83.31 123 ARG A O 1
ATOM 947 N N . ALA A 1 124 ? -38.775 0.731 1.822 1.00 76.94 124 ALA A N 1
ATOM 948 C CA . ALA A 1 124 ? -39.267 1.945 1.186 1.00 76.94 124 ALA A CA 1
ATOM 949 C C . ALA A 1 124 ? -40.704 1.755 0.671 1.00 76.94 124 ALA A C 1
ATOM 951 O O . ALA A 1 124 ? -41.052 0.709 0.123 1.00 76.94 124 ALA A O 1
ATOM 952 N N . THR A 1 125 ? -41.534 2.786 0.815 1.00 74.56 125 THR A N 1
ATOM 953 C CA . THR A 1 125 ? -42.954 2.769 0.427 1.00 74.56 125 THR A CA 1
ATOM 954 C C . THR A 1 125 ? -43.219 3.375 -0.953 1.00 74.56 125 THR A C 1
ATOM 956 O O . THR A 1 125 ? -44.375 3.497 -1.349 1.00 74.56 125 THR A O 1
ATOM 959 N N . THR A 1 126 ? -42.172 3.726 -1.706 1.00 73.19 126 THR A N 1
ATOM 960 C CA . THR A 1 126 ? -42.251 4.258 -3.077 1.00 73.19 126 THR A CA 1
ATOM 961 C C . THR A 1 126 ? -41.113 3.714 -3.948 1.00 73.19 126 THR A C 1
ATOM 963 O O . THR A 1 126 ? -40.033 3.382 -3.447 1.00 73.19 126 THR A O 1
ATOM 966 N N . ALA A 1 127 ? -41.335 3.627 -5.265 1.00 66.81 127 ALA A N 1
ATOM 967 C CA . ALA A 1 127 ? -40.269 3.368 -6.235 1.00 66.81 127 ALA A CA 1
ATOM 968 C C . ALA A 1 127 ? -39.206 4.481 -6.142 1.00 66.81 127 ALA A C 1
ATOM 970 O O . ALA A 1 127 ? -39.541 5.664 -6.151 1.00 66.81 127 ALA A O 1
ATOM 971 N N . GLY A 1 128 ? -37.933 4.108 -5.965 1.00 67.75 128 GLY A N 1
ATOM 972 C CA . GLY A 1 128 ? -36.842 5.059 -5.709 1.00 67.75 128 GLY A CA 1
ATOM 973 C C . GLY A 1 128 ? -36.791 5.645 -4.287 1.00 67.75 128 GLY A C 1
ATOM 974 O O . GLY A 1 128 ? -35.902 6.443 -4.003 1.00 67.75 128 GLY A O 1
ATOM 975 N N . GLY A 1 129 ? -37.695 5.250 -3.383 1.00 76.25 129 GLY A N 1
ATOM 976 C CA . GLY A 1 129 ? -37.684 5.686 -1.986 1.00 76.25 129 GLY A CA 1
ATOM 977 C C . GLY A 1 129 ? -36.551 5.064 -1.158 1.00 76.25 129 GLY A C 1
ATOM 978 O O . GLY A 1 129 ? -36.033 3.987 -1.475 1.00 76.25 129 GLY A O 1
ATOM 979 N N . SER A 1 130 ? -36.194 5.728 -0.058 1.00 85.88 130 SER A N 1
ATOM 980 C CA . SER A 1 130 ? -35.173 5.257 0.885 1.00 85.88 130 SER A CA 1
ATOM 981 C C . SER A 1 130 ? -35.786 4.537 2.088 1.00 85.88 130 SER A C 1
ATOM 983 O O . SER A 1 130 ? -36.861 4.899 2.567 1.00 85.88 130 SER A O 1
ATOM 985 N N . SER A 1 131 ? -35.089 3.521 2.593 1.00 87.94 131 SER A N 1
ATOM 986 C CA . SER A 1 131 ? -35.429 2.838 3.844 1.00 87.94 131 SER A CA 1
ATOM 987 C C . SER A 1 131 ? -34.557 3.363 4.985 1.00 87.94 131 SER A C 1
ATOM 989 O O . SER A 1 131 ? -33.364 3.585 4.797 1.00 87.94 131 SER A O 1
ATOM 991 N N . LEU A 1 132 ? -35.157 3.554 6.165 1.00 91.44 132 LEU A N 1
ATOM 992 C CA . LEU A 1 132 ? -34.562 4.247 7.316 1.00 91.44 132 LEU A CA 1
ATOM 993 C C . LEU A 1 132 ? -34.565 3.342 8.556 1.00 91.44 132 LEU A C 1
ATOM 995 O O . LEU A 1 132 ? -35.481 3.423 9.375 1.00 91.44 132 LEU A O 1
ATOM 999 N N . GLY A 1 133 ? -33.574 2.467 8.705 1.00 91.50 133 GLY A N 1
ATOM 1000 C CA . GLY A 1 133 ? -33.517 1.575 9.865 1.00 91.50 133 GLY A CA 1
ATOM 1001 C C . GLY A 1 133 ? -34.249 0.260 9.610 1.00 91.50 133 GLY A C 1
ATOM 1002 O O . GLY A 1 133 ? -35.461 0.257 9.389 1.00 91.50 133 GLY A O 1
ATOM 1003 N N . GLY A 1 134 ? -33.533 -0.864 9.664 1.00 92.25 134 GLY A N 1
ATOM 1004 C CA . GLY A 1 134 ? -34.147 -2.193 9.631 1.00 92.25 134 GLY A CA 1
ATOM 1005 C C . GLY A 1 134 ? -34.650 -2.646 10.998 1.00 92.25 134 GLY A C 1
ATOM 1006 O O . GLY A 1 134 ? -35.755 -3.172 11.110 1.00 92.25 134 GLY A O 1
ATOM 1007 N N . GLY A 1 135 ? -33.854 -2.424 12.045 1.00 96.25 135 GLY A N 1
ATOM 1008 C CA . GLY A 1 135 ? -34.222 -2.740 13.424 1.00 96.25 135 GLY A CA 1
ATOM 1009 C C . GLY A 1 135 ? -34.866 -1.550 14.127 1.00 96.25 135 GLY A C 1
ATOM 1010 O O . GLY A 1 135 ? -36.027 -1.621 14.535 1.00 96.25 135 GLY A O 1
ATOM 1011 N N . VAL A 1 136 ? -34.104 -0.461 14.249 1.00 98.06 136 VAL A N 1
ATOM 1012 C CA . VAL A 1 136 ? -34.464 0.717 15.047 1.00 98.06 136 VAL A CA 1
ATOM 1013 C C . VAL A 1 136 ? -34.294 1.997 14.234 1.00 98.06 136 VAL A C 1
ATOM 1015 O O . VAL A 1 136 ? -33.273 2.204 13.577 1.00 98.06 136 VAL A O 1
ATOM 1018 N N . ARG A 1 137 ? -35.279 2.887 14.326 1.00 97.12 137 ARG A N 1
ATOM 1019 C CA . ARG A 1 137 ? -35.149 4.295 13.962 1.00 97.12 137 ARG A CA 1
ATOM 1020 C C . ARG A 1 137 ? -35.140 5.142 15.235 1.00 97.12 137 ARG A C 1
ATOM 1022 O O . ARG A 1 137 ? -36.128 5.150 15.966 1.00 97.12 137 ARG A O 1
ATOM 1029 N N . LEU A 1 138 ? -34.032 5.830 15.484 1.00 97.75 138 LEU A N 1
ATOM 1030 C CA . LEU A 1 138 ? -33.798 6.675 16.650 1.00 97.75 138 LEU A CA 1
ATOM 1031 C C . LEU A 1 138 ? -33.839 8.147 16.226 1.00 97.75 138 LEU A C 1
ATOM 1033 O O . LEU A 1 138 ? -32.850 8.701 15.747 1.00 97.75 138 LEU A O 1
ATOM 1037 N N . ASP A 1 139 ? -35.015 8.756 16.352 1.00 97.31 139 ASP A N 1
ATOM 1038 C CA . ASP A 1 139 ? -35.209 10.180 16.087 1.00 97.31 139 ASP A CA 1
ATOM 1039 C C . ASP A 1 139 ? -34.910 11.032 17.345 1.00 97.31 139 ASP A C 1
ATOM 1041 O O . ASP A 1 139 ? -34.532 12.191 17.213 1.00 97.31 139 ASP A O 1
ATOM 1045 N N . ALA A 1 140 ? -35.070 10.459 18.547 1.00 96.44 140 ALA A N 1
ATOM 1046 C CA . ALA A 1 140 ? -34.714 11.006 19.865 1.00 96.44 140 ALA A CA 1
ATOM 1047 C C . ALA A 1 140 ? -34.699 9.866 20.910 1.00 96.44 140 ALA A C 1
ATOM 1049 O O . ALA A 1 140 ? -35.084 8.747 20.581 1.00 96.44 140 ALA A O 1
ATOM 1050 N N . GLY A 1 141 ? -34.307 10.127 22.160 1.00 97.81 141 GLY A N 1
ATOM 1051 C CA . GLY A 1 141 ? -34.364 9.123 23.232 1.00 97.81 141 GLY A CA 1
ATOM 1052 C C . GLY A 1 141 ? -33.088 8.302 23.387 1.00 97.81 141 GLY A C 1
ATOM 1053 O O . GLY A 1 141 ? -32.042 8.640 22.830 1.00 97.81 141 GLY A O 1
ATOM 1054 N N . THR A 1 142 ? -33.165 7.226 24.172 1.00 98.56 142 THR A N 1
ATOM 1055 C CA . THR A 1 142 ? -32.015 6.367 24.497 1.00 98.56 142 THR A CA 1
ATOM 1056 C C . THR A 1 142 ? -32.283 4.904 24.174 1.00 98.56 142 THR A C 1
ATOM 1058 O O . THR A 1 142 ? -33.263 4.316 24.627 1.00 98.56 142 THR A O 1
ATOM 1061 N N . VAL A 1 143 ? -31.360 4.276 23.451 1.00 98.75 143 VAL A N 1
ATOM 1062 C CA . VAL A 1 143 ? -31.288 2.823 23.281 1.00 98.75 143 VAL A CA 1
ATOM 1063 C C . VAL A 1 143 ? -30.025 2.343 23.965 1.00 98.75 143 VAL A C 1
ATOM 1065 O O . VAL A 1 143 ? -28.925 2.746 23.586 1.00 98.75 143 VAL A O 1
ATOM 1068 N N . ARG A 1 144 ? -30.166 1.465 24.961 1.00 98.69 144 ARG A N 1
ATOM 1069 C CA . ARG A 1 144 ? -29.010 0.966 25.706 1.00 98.69 144 ARG A CA 1
ATOM 1070 C C . ARG A 1 144 ? -29.086 -0.500 26.079 1.00 98.69 144 ARG A C 1
ATOM 1072 O O . ARG A 1 144 ? -30.163 -1.089 26.148 1.00 98.69 144 ARG A O 1
ATOM 1079 N N . ASN A 1 145 ? -27.921 -1.099 26.319 1.00 98.62 145 ASN A N 1
ATOM 1080 C CA . ASN A 1 145 ? -27.783 -2.498 26.745 1.00 98.62 145 ASN A CA 1
ATOM 1081 C C . ASN A 1 145 ? -28.487 -3.496 25.804 1.00 98.62 145 ASN A C 1
ATOM 1083 O O . ASN A 1 145 ? -28.876 -4.591 26.218 1.00 98.62 145 ASN A O 1
ATOM 1087 N N . CYS A 1 146 ? -28.686 -3.123 24.539 1.00 98.75 146 CYS A N 1
ATOM 1088 C CA . CYS A 1 146 ? -29.463 -3.892 23.573 1.00 98.75 146 CYS A CA 1
ATOM 1089 C C . CYS A 1 146 ? -28.557 -4.716 22.648 1.00 98.75 146 CYS A C 1
ATOM 1091 O O . CYS A 1 146 ? -27.338 -4.549 22.613 1.00 98.75 146 CYS A O 1
ATOM 1093 N N . ARG A 1 147 ? -29.149 -5.633 21.884 1.00 98.81 147 ARG A N 1
ATOM 1094 C CA . ARG A 1 147 ? -28.513 -6.323 20.759 1.00 98.81 147 ARG A CA 1
ATOM 1095 C C . ARG A 1 147 ? -29.397 -6.205 19.528 1.00 98.81 147 ARG A C 1
ATOM 1097 O O . ARG A 1 147 ? -30.448 -6.823 19.464 1.00 98.81 147 ARG A O 1
ATOM 1104 N N . ILE A 1 148 ? -28.964 -5.433 18.545 1.00 98.75 148 ILE A N 1
ATOM 1105 C CA . ILE A 1 148 ? -29.658 -5.192 17.281 1.00 98.75 148 ILE A CA 1
ATOM 1106 C C . ILE A 1 148 ? -29.002 -6.082 16.232 1.00 98.75 148 ILE A C 1
ATOM 1108 O O . ILE A 1 148 ? -27.903 -5.785 15.758 1.00 98.75 148 ILE A O 1
ATOM 1112 N N . VAL A 1 149 ? -29.639 -7.213 15.920 1.00 98.50 149 VAL A N 1
ATOM 1113 C CA . VAL A 1 149 ? -29.005 -8.298 15.163 1.00 98.50 149 VAL A CA 1
ATOM 1114 C C . VAL A 1 149 ? -29.842 -8.827 14.007 1.00 98.50 149 VAL A C 1
ATOM 1116 O O . VAL A 1 149 ? -31.022 -9.132 14.173 1.00 98.50 149 VAL A O 1
ATOM 1119 N N . GLY A 1 150 ? -29.216 -9.013 12.842 1.00 97.06 150 GLY A N 1
ATOM 1120 C CA . GLY A 1 150 ? -29.851 -9.679 11.700 1.00 97.06 150 GLY A CA 1
ATOM 1121 C C . GLY A 1 150 ? -31.054 -8.919 11.138 1.00 97.06 150 GLY A C 1
ATOM 1122 O O . GLY A 1 150 ? -32.015 -9.534 10.678 1.00 97.06 150 GLY A O 1
ATOM 1123 N N . ASN A 1 151 ? -31.038 -7.590 11.228 1.00 97.31 151 ASN A N 1
ATOM 1124 C CA . ASN A 1 151 ? -32.067 -6.731 10.654 1.00 97.31 151 ASN A CA 1
ATOM 1125 C C . ASN A 1 151 ? -31.661 -6.286 9.245 1.00 97.31 151 ASN A C 1
ATOM 1127 O O . ASN A 1 151 ? -30.476 -6.251 8.906 1.00 97.31 151 ASN A O 1
ATOM 1131 N N . THR A 1 152 ? -32.646 -5.969 8.409 1.00 94.88 152 THR A N 1
ATOM 1132 C CA . THR A 1 152 ? -32.425 -5.561 7.018 1.00 94.88 152 THR A CA 1
ATOM 1133 C C . THR A 1 152 ? -33.078 -4.216 6.737 1.00 94.88 152 THR A C 1
ATOM 1135 O O . THR A 1 152 ? -34.246 -4.020 7.048 1.00 94.88 152 THR A O 1
ATOM 1138 N N . SER A 1 153 ? -32.349 -3.305 6.098 1.00 93.50 153 SER A N 1
ATOM 1139 C CA . SER A 1 153 ? -32.895 -2.101 5.469 1.00 93.50 153 SER A CA 1
ATOM 1140 C C . SER A 1 153 ? -32.743 -2.250 3.959 1.00 93.50 153 SER A C 1
ATOM 1142 O O . SER A 1 153 ? -31.623 -2.384 3.457 1.00 93.50 153 SER A O 1
ATOM 1144 N N . ARG A 1 154 ? -33.860 -2.277 3.228 1.00 89.19 154 ARG A N 1
ATOM 1145 C CA . ARG A 1 154 ? -33.868 -2.469 1.775 1.00 89.19 154 ARG A CA 1
ATOM 1146 C C . ARG A 1 154 ? -34.358 -1.207 1.069 1.00 89.19 154 ARG A C 1
ATOM 1148 O O . ARG A 1 154 ? -35.472 -0.748 1.315 1.00 89.19 154 ARG A O 1
ATOM 1155 N N . ALA A 1 155 ? -33.517 -0.656 0.193 1.00 83.94 155 ALA A N 1
ATOM 1156 C CA . ALA A 1 155 ? -33.869 0.464 -0.684 1.00 83.94 155 ALA A CA 1
ATOM 1157 C C . ALA A 1 155 ? -35.067 0.108 -1.572 1.00 83.94 155 ALA A C 1
ATOM 1159 O O . ALA A 1 155 ? -35.175 -1.057 -1.927 1.00 83.94 155 ALA A O 1
ATOM 1160 N N . GLY A 1 156 ? -35.885 1.072 -2.009 1.00 72.25 156 GLY A N 1
ATOM 1161 C CA . GLY A 1 156 ? -36.867 0.916 -3.097 1.00 72.25 156 GLY A CA 1
ATOM 1162 C C . GLY A 1 156 ? -37.900 -0.220 -2.985 1.00 72.25 156 GLY A C 1
ATOM 1163 O O . GLY A 1 156 ? -37.996 -0.929 -1.982 1.00 72.25 156 GLY A O 1
ATOM 1164 N N . MET A 1 157 ? -38.688 -0.403 -4.050 1.00 71.00 157 MET A N 1
ATOM 1165 C CA . MET A 1 157 ? -39.621 -1.526 -4.203 1.00 71.00 157 MET A CA 1
ATOM 1166 C C . MET A 1 157 ? -39.090 -2.536 -5.225 1.00 71.00 157 MET A C 1
ATOM 1168 O O . MET A 1 157 ? -38.611 -2.166 -6.293 1.00 71.00 157 MET A O 1
ATOM 1172 N N . GLU A 1 158 ? -39.180 -3.824 -4.902 1.00 67.25 158 GLU A N 1
ATOM 1173 C CA . GLU A 1 158 ? -38.795 -4.900 -5.817 1.00 67.25 158 GLU A CA 1
ATOM 1174 C C . GLU A 1 158 ? -39.726 -4.950 -7.038 1.00 67.25 158 GLU A C 1
ATOM 1176 O O . GLU A 1 158 ? -40.943 -4.945 -6.882 1.00 67.25 158 GLU A O 1
ATOM 1181 N N . GLY A 1 159 ? -39.148 -4.999 -8.245 1.00 64.44 159 GLY A N 1
ATOM 1182 C CA . GLY A 1 159 ? -39.893 -5.064 -9.512 1.00 64.44 159 GLY A CA 1
ATOM 1183 C C . GLY A 1 159 ? -40.270 -3.711 -10.135 1.00 64.44 159 GLY A C 1
ATOM 1184 O O . GLY A 1 159 ? -40.744 -3.690 -11.267 1.00 64.44 159 GLY A O 1
ATOM 1185 N N . GLU A 1 160 ? -40.009 -2.595 -9.452 1.00 60.22 160 GLU A N 1
ATOM 1186 C CA . GLU A 1 160 ? -40.338 -1.235 -9.905 1.00 60.22 160 GLU A CA 1
ATOM 1187 C C . GLU A 1 160 ? -39.090 -0.515 -10.469 1.00 60.22 160 GLU A C 1
ATOM 1189 O O . GLU A 1 160 ? -37.985 -0.659 -9.939 1.00 60.22 160 GLU A O 1
ATOM 1194 N N . SER A 1 161 ? -39.241 0.272 -11.543 1.00 58.53 161 SER A N 1
ATOM 1195 C CA . SER A 1 161 ? -38.153 1.008 -12.219 1.00 58.53 161 SER A CA 1
ATOM 1196 C C . SER A 1 161 ? -38.547 2.475 -12.463 1.00 58.53 161 SER A C 1
ATOM 1198 O O . SER A 1 161 ? -39.671 2.706 -12.904 1.00 58.53 161 SER A O 1
ATOM 1200 N N . PRO A 1 162 ? -37.646 3.465 -12.269 1.00 61.22 162 PRO A N 1
ATOM 1201 C CA . PRO A 1 162 ? -36.238 3.334 -11.899 1.00 61.22 162 PRO A CA 1
ATOM 1202 C C . PRO A 1 162 ? -36.049 3.163 -10.390 1.00 61.22 162 PRO A C 1
ATOM 1204 O O . PRO A 1 162 ? -36.695 3.815 -9.574 1.00 61.22 162 PRO A O 1
ATOM 1207 N N . ASN A 1 163 ? -35.110 2.301 -10.016 1.00 63.50 163 ASN A N 1
ATOM 1208 C CA . ASN A 1 163 ? -34.837 2.004 -8.620 1.00 63.50 163 ASN A CA 1
ATOM 1209 C C . ASN A 1 163 ? -33.497 2.621 -8.195 1.00 63.50 163 ASN A C 1
ATOM 1211 O O . ASN A 1 163 ? -32.436 2.015 -8.361 1.00 63.50 163 ASN A O 1
ATOM 1215 N N . THR A 1 164 ? -33.557 3.869 -7.723 1.00 70.56 164 THR A N 1
ATOM 1216 C CA . THR A 1 164 ? -32.408 4.697 -7.299 1.00 70.56 164 THR A CA 1
ATOM 1217 C C . THR A 1 164 ? -32.423 5.002 -5.796 1.00 70.56 164 THR A C 1
ATOM 1219 O O . THR A 1 164 ? -31.833 5.986 -5.353 1.00 70.56 164 THR A O 1
ATOM 1222 N N . GLY A 1 165 ? -33.155 4.204 -5.014 1.00 78.19 165 GLY A N 1
ATOM 1223 C CA . GLY A 1 165 ? -33.324 4.422 -3.579 1.00 78.19 165 GLY A CA 1
ATOM 1224 C C . GLY A 1 165 ? -32.086 4.045 -2.763 1.00 78.19 165 GLY A C 1
ATOM 1225 O O . GLY A 1 165 ? -31.147 3.424 -3.270 1.00 78.19 165 GLY A O 1
ATOM 1226 N N . TRP A 1 166 ? -32.116 4.380 -1.470 1.00 86.06 166 TRP A N 1
ATOM 1227 C CA . TRP A 1 166 ? -31.024 4.099 -0.535 1.00 86.06 166 TRP A CA 1
ATOM 1228 C C . TRP A 1 166 ? -31.497 3.239 0.639 1.00 86.06 166 TRP A C 1
ATOM 1230 O O . TRP A 1 166 ? -32.535 3.496 1.250 1.00 86.06 166 TRP A O 1
ATOM 1240 N N . GLY A 1 167 ? -30.735 2.195 0.955 1.00 88.81 167 GLY A N 1
ATOM 1241 C CA . GLY A 1 167 ? -30.914 1.419 2.177 1.00 88.81 167 GLY A CA 1
ATOM 1242 C C . GLY A 1 167 ? -30.033 2.007 3.268 1.00 88.81 167 GLY A C 1
ATOM 1243 O O . GLY A 1 167 ? -28.830 1.766 3.247 1.00 88.81 167 GLY A O 1
ATOM 1244 N N . TYR A 1 168 ? -30.611 2.759 4.205 1.00 93.19 168 TYR A N 1
ATOM 1245 C CA . TYR A 1 168 ? -29.878 3.341 5.327 1.00 93.19 168 TYR A CA 1
ATOM 1246 C C . TYR A 1 168 ? -30.085 2.520 6.594 1.00 93.19 168 TYR A C 1
ATOM 1248 O O . TYR A 1 168 ? -31.227 2.169 6.919 1.00 93.19 168 TYR A O 1
ATOM 1256 N N . GLY A 1 169 ? -29.004 2.243 7.326 1.00 92.50 169 GLY A N 1
ATOM 1257 C CA . GLY A 1 169 ? -29.103 1.713 8.684 1.00 92.50 169 GLY A CA 1
ATOM 1258 C C . GLY A 1 169 ? -29.744 0.331 8.733 1.00 92.50 169 GLY A C 1
ATOM 1259 O O . GLY A 1 169 ? -30.868 0.195 9.200 1.00 92.50 169 GLY A O 1
ATOM 1260 N N . GLY A 1 170 ? -29.074 -0.716 8.250 1.00 92.88 170 GLY A N 1
ATOM 1261 C CA . GLY A 1 170 ? -29.601 -2.086 8.368 1.00 92.88 170 GLY A CA 1
ATOM 1262 C C . GLY A 1 170 ? -30.012 -2.419 9.807 1.00 92.88 170 GLY A C 1
ATOM 1263 O O . GLY A 1 170 ? -31.099 -2.946 10.037 1.00 92.88 170 GLY A O 1
ATOM 1264 N N . GLY A 1 171 ? -29.180 -2.032 10.777 1.00 97.31 171 GLY A N 1
ATOM 1265 C CA . GLY A 1 171 ? -29.498 -2.072 12.201 1.00 97.31 171 GLY A CA 1
ATOM 1266 C C . GLY A 1 171 ? -30.247 -0.822 12.655 1.00 97.31 171 GLY A C 1
ATOM 1267 O O . GLY A 1 171 ? -31.418 -0.910 13.035 1.00 97.31 171 GLY A O 1
ATOM 1268 N N . VAL A 1 172 ? -29.564 0.327 12.613 1.00 98.25 172 VAL A N 1
ATOM 1269 C CA . VAL A 1 172 ? -30.035 1.590 13.201 1.00 98.25 172 VAL A CA 1
ATOM 1270 C C . VAL A 1 172 ? -29.965 2.744 12.205 1.00 98.25 172 VAL A C 1
ATOM 1272 O O . VAL A 1 172 ? -28.933 2.969 11.577 1.00 98.25 172 VAL A O 1
ATOM 1275 N N . TYR A 1 173 ? -31.045 3.516 12.117 1.00 97.50 173 TYR A N 1
ATOM 1276 C CA . TYR A 1 173 ? -31.036 4.866 11.550 1.00 97.50 173 TYR A CA 1
ATOM 1277 C C . TYR A 1 173 ? -31.195 5.880 12.676 1.00 97.50 173 TYR A C 1
ATOM 1279 O O . TYR A 1 173 ? -32.126 5.746 13.465 1.00 97.50 173 TYR A O 1
ATOM 1287 N N . LEU A 1 174 ? -30.307 6.864 12.763 1.00 96.81 174 LEU A N 1
ATOM 1288 C CA . LEU A 1 174 ? -30.206 7.768 13.903 1.00 96.81 174 LEU A CA 1
ATOM 1289 C C . LEU A 1 174 ? -30.141 9.223 13.425 1.00 96.81 174 LEU A C 1
ATOM 1291 O O . LEU A 1 174 ? -29.246 9.581 12.666 1.00 96.81 174 LEU A O 1
ATOM 1295 N N . THR A 1 175 ? -31.076 10.068 13.864 1.00 95.94 175 THR A N 1
ATOM 1296 C CA . THR A 1 175 ? -31.057 11.522 13.588 1.00 95.94 175 THR A CA 1
ATOM 1297 C C . THR A 1 175 ? -30.775 12.351 14.838 1.00 95.94 175 THR A C 1
ATOM 1299 O O . THR A 1 175 ? -30.293 13.472 14.729 1.00 95.94 175 THR A O 1
ATOM 1302 N N . ALA A 1 176 ? -31.057 11.813 16.023 1.00 93.94 176 ALA A N 1
ATOM 1303 C CA . ALA A 1 176 ? -30.635 12.351 17.314 1.00 93.94 176 ALA A CA 1
ATOM 1304 C C . ALA A 1 176 ? -30.694 11.233 18.373 1.00 93.94 176 ALA A C 1
ATOM 1306 O O . ALA A 1 176 ? -30.959 10.076 18.044 1.00 93.94 176 ALA A O 1
ATOM 1307 N N . GLY A 1 177 ? -30.468 11.576 19.642 1.00 95.62 177 GLY A N 1
ATOM 1308 C CA . GLY A 1 177 ? -30.539 10.634 20.761 1.00 95.62 177 GLY A CA 1
ATOM 1309 C C . GLY A 1 177 ? -29.246 9.853 20.998 1.00 95.62 177 GLY A C 1
ATOM 1310 O O . GLY A 1 177 ? -28.194 10.159 20.428 1.00 95.62 177 GLY A O 1
ATOM 1311 N N . HIS A 1 178 ? -29.338 8.851 21.872 1.00 98.19 178 HIS A N 1
ATOM 1312 C CA . HIS A 1 178 ? -28.196 8.119 22.417 1.00 98.19 178 HIS A CA 1
ATOM 1313 C C . HIS A 1 178 ? -28.306 6.619 22.135 1.00 98.19 178 HIS A C 1
ATOM 1315 O O . HIS A 1 178 ? -29.301 5.979 22.479 1.00 98.19 178 HIS A O 1
ATOM 1321 N N . LEU A 1 179 ? -27.265 6.049 21.531 1.00 98.62 179 LEU A N 1
ATOM 1322 C CA . LEU A 1 179 ? -27.075 4.610 21.399 1.00 98.62 179 LEU A CA 1
ATOM 1323 C C . LEU A 1 179 ? -25.870 4.195 22.244 1.00 98.62 179 LEU A C 1
ATOM 1325 O O . LEU A 1 179 ? -24.732 4.509 21.901 1.00 98.62 179 LEU A O 1
ATOM 1329 N N . GLU A 1 180 ? -26.117 3.480 23.336 1.00 98.56 180 GLU A N 1
ATOM 1330 C CA . GLU A 1 180 ? -25.098 3.218 24.357 1.00 98.56 180 GLU A CA 1
ATOM 1331 C C . GLU A 1 180 ? -24.985 1.725 24.671 1.00 98.56 180 GLU A C 1
ATOM 1333 O O . GLU A 1 180 ? -25.988 1.014 24.741 1.00 98.56 180 GLU A O 1
ATOM 1338 N N . ASN A 1 181 ? -23.770 1.212 24.876 1.00 98.50 181 ASN A N 1
ATOM 1339 C CA . ASN A 1 181 ? -23.538 -0.175 25.313 1.00 98.50 181 ASN A CA 1
ATOM 1340 C C . ASN A 1 181 ? -24.342 -1.232 24.517 1.00 98.50 181 ASN A C 1
ATOM 1342 O O . ASN A 1 181 ? -24.924 -2.172 25.070 1.00 98.50 181 ASN A O 1
ATOM 1346 N N . THR A 1 182 ? -24.452 -1.037 23.203 1.00 98.81 182 THR A N 1
ATOM 1347 C CA . THR A 1 182 ? -25.333 -1.826 22.339 1.00 98.81 182 THR A CA 1
ATOM 1348 C C . THR A 1 182 ? -24.530 -2.597 21.298 1.00 98.81 182 THR A C 1
ATOM 1350 O O . THR A 1 182 ? -23.599 -2.078 20.681 1.00 98.81 182 THR A O 1
ATOM 1353 N N . ASP A 1 183 ? -24.908 -3.859 21.097 1.00 98.81 183 ASP A N 1
ATOM 1354 C CA . ASP A 1 183 ? -24.316 -4.718 20.075 1.00 98.81 183 ASP A CA 1
ATOM 1355 C C . ASP A 1 183 ? -25.109 -4.546 18.771 1.00 98.81 183 ASP A C 1
ATOM 1357 O O . ASP A 1 183 ? -26.286 -4.900 18.722 1.00 98.81 183 ASP A O 1
ATOM 1361 N N . VAL A 1 184 ? -24.492 -4.047 17.702 1.00 98.81 184 VAL A N 1
ATOM 1362 C CA . VAL A 1 184 ? -25.103 -3.914 16.370 1.00 98.81 184 VAL A CA 1
ATOM 1363 C C . VAL A 1 184 ? -24.444 -4.919 15.431 1.00 98.81 184 VAL A C 1
ATOM 1365 O O . VAL A 1 184 ? -23.347 -4.689 14.917 1.00 98.81 184 VAL A O 1
ATOM 1368 N N . LEU A 1 185 ? -25.090 -6.072 15.249 1.00 98.50 185 LEU A N 1
ATOM 1369 C CA . LEU A 1 185 ? -24.459 -7.275 14.704 1.00 98.50 185 LEU A CA 1
ATOM 1370 C C . LEU A 1 185 ? -25.135 -7.782 13.427 1.00 98.50 185 LEU A C 1
ATOM 1372 O O . LEU A 1 185 ? -26.344 -7.996 13.404 1.00 98.50 185 LEU A O 1
ATOM 1376 N N . ASN A 1 186 ? -24.355 -8.106 12.396 1.00 98.25 186 ASN A N 1
ATOM 1377 C CA . ASN A 1 186 ? -24.828 -8.847 11.216 1.00 98.25 186 ASN A CA 1
ATOM 1378 C C . ASN A 1 186 ? -26.081 -8.250 10.548 1.00 98.25 186 ASN A C 1
ATOM 1380 O O . ASN A 1 186 ? -26.926 -8.981 10.028 1.00 98.25 186 ASN A O 1
ATOM 1384 N N . ASN A 1 187 ? -26.237 -6.929 10.597 1.00 98.31 187 ASN A N 1
ATOM 1385 C CA . ASN A 1 187 ? -27.328 -6.245 9.925 1.00 98.31 187 ASN A CA 1
ATOM 1386 C C . ASN A 1 187 ? -26.949 -5.943 8.474 1.00 98.31 187 ASN A C 1
ATOM 1388 O O . ASN A 1 187 ? -25.771 -5.836 8.122 1.00 98.31 187 ASN A O 1
ATOM 1392 N N . ILE A 1 188 ? -27.960 -5.817 7.621 1.00 96.38 188 ILE A N 1
ATOM 1393 C CA . ILE A 1 188 ? -27.779 -5.690 6.179 1.00 96.38 188 ILE A CA 1
ATOM 1394 C C . ILE A 1 188 ? -28.461 -4.414 5.691 1.00 96.38 188 ILE A C 1
ATOM 1396 O O . ILE A 1 188 ? -29.659 -4.225 5.887 1.00 96.38 188 ILE A O 1
ATOM 1400 N N . ALA A 1 189 ? -27.712 -3.565 4.996 1.00 94.31 189 ALA A N 1
ATOM 1401 C CA . ALA A 1 189 ? -28.284 -2.554 4.114 1.00 94.31 189 ALA A CA 1
ATOM 1402 C C . ALA A 1 189 ? -28.157 -3.054 2.671 1.00 94.31 189 ALA A C 1
ATOM 1404 O O . ALA A 1 189 ? -27.072 -3.469 2.254 1.00 94.31 189 ALA A O 1
ATOM 1405 N N . ARG A 1 190 ? -29.254 -3.058 1.907 1.00 89.56 190 ARG A N 1
ATOM 1406 C CA . ARG A 1 190 ? -29.285 -3.672 0.571 1.00 89.56 190 ARG A CA 1
ATOM 1407 C C . ARG A 1 190 ? -30.056 -2.839 -0.452 1.00 89.56 190 ARG A C 1
ATOM 1409 O O . ARG A 1 190 ? -31.156 -2.370 -0.167 1.00 89.56 190 ARG A O 1
ATOM 1416 N N . GLY A 1 191 ? -29.539 -2.760 -1.678 1.00 81.44 191 GLY A N 1
ATOM 1417 C CA . GLY A 1 191 ? -30.322 -2.338 -2.848 1.00 81.44 191 GLY A CA 1
ATOM 1418 C C . GLY A 1 191 ? -31.426 -3.349 -3.229 1.00 81.44 191 GLY A C 1
ATOM 1419 O O . GLY A 1 191 ? -31.311 -4.544 -2.941 1.00 81.44 191 GLY A O 1
ATOM 1420 N N . SER A 1 192 ? -32.511 -2.913 -3.882 1.00 74.62 192 SER A N 1
ATOM 1421 C CA . SER A 1 192 ? -33.633 -3.788 -4.302 1.00 74.62 192 SER A CA 1
ATOM 1422 C C . SER A 1 192 ? -33.633 -4.195 -5.780 1.00 74.62 192 SER A C 1
ATOM 1424 O O . SER A 1 192 ? -34.620 -4.755 -6.250 1.00 74.62 192 SER A O 1
ATOM 1426 N N . GLY A 1 193 ? -32.521 -4.004 -6.496 1.00 66.12 193 GLY A N 1
ATOM 1427 C CA . GLY A 1 193 ? -32.458 -4.108 -7.960 1.00 66.12 193 GLY A CA 1
ATOM 1428 C C . GLY A 1 193 ? -32.315 -2.718 -8.589 1.00 66.12 193 GLY A C 1
ATOM 1429 O O . GLY A 1 193 ? -32.491 -1.718 -7.903 1.00 66.12 193 GLY A O 1
ATOM 1430 N N . GLY A 1 194 ? -31.917 -2.623 -9.863 1.00 66.38 194 GLY A N 1
ATOM 1431 C CA . GLY A 1 194 ? -31.528 -1.328 -10.454 1.00 66.38 194 GLY A CA 1
ATOM 1432 C C . GLY A 1 194 ? -30.350 -0.665 -9.715 1.00 66.38 194 GLY A C 1
ATOM 1433 O O . GLY A 1 194 ? -29.664 -1.327 -8.938 1.00 66.38 194 GLY A O 1
ATOM 1434 N N . SER A 1 195 ? -30.092 0.623 -9.963 1.00 75.81 195 SER A N 1
ATOM 1435 C CA . SER A 1 195 ? -28.946 1.390 -9.432 1.00 75.81 195 SER A CA 1
ATOM 1436 C C . SER A 1 195 ? -29.182 1.952 -8.019 1.00 75.81 195 SER A C 1
ATOM 1438 O O . SER A 1 195 ? -29.138 3.164 -7.819 1.00 75.81 195 SER A O 1
ATOM 1440 N N . SER A 1 196 ? -29.454 1.076 -7.047 1.00 82.56 196 SER A N 1
ATOM 1441 C CA . SER A 1 196 ? -29.748 1.441 -5.648 1.00 82.56 196 SER A CA 1
ATOM 1442 C C . SER A 1 196 ? -28.541 1.277 -4.721 1.00 82.56 196 SER A C 1
ATOM 1444 O O . SER A 1 196 ? -27.849 0.253 -4.771 1.00 82.56 196 SER A O 1
ATOM 1446 N N . SER A 1 197 ? -28.330 2.259 -3.843 1.00 87.06 197 SER A N 1
ATOM 1447 C CA . SER A 1 197 ? -27.201 2.305 -2.904 1.00 87.06 197 SER A CA 1
ATOM 1448 C C . SER A 1 197 ? -27.555 1.737 -1.524 1.00 87.06 197 SER A C 1
ATOM 1450 O O . SER A 1 197 ? -28.725 1.630 -1.145 1.00 87.06 197 SER A O 1
ATOM 1452 N N . ALA A 1 198 ? -26.534 1.364 -0.759 1.00 90.06 198 ALA A N 1
ATOM 1453 C CA . ALA A 1 198 ? -26.655 0.846 0.596 1.00 90.06 198 ALA A CA 1
ATOM 1454 C C . ALA A 1 198 ? -25.586 1.460 1.497 1.00 90.06 198 ALA A C 1
ATOM 1456 O O . ALA A 1 198 ? -24.409 1.436 1.148 1.00 90.06 198 ALA A O 1
ATOM 1457 N N . ASP A 1 199 ? -26.004 1.939 2.666 1.00 91.38 199 ASP A N 1
ATOM 1458 C CA . ASP A 1 199 ? -25.217 2.843 3.493 1.00 91.38 199 ASP A CA 1
ATOM 1459 C C . ASP A 1 199 ? -25.364 2.546 4.986 1.00 91.38 199 ASP A C 1
ATOM 1461 O O . ASP A 1 199 ? -26.482 2.463 5.505 1.00 91.38 199 ASP A O 1
ATOM 1465 N N . GLY A 1 200 ? -24.234 2.477 5.696 1.00 91.56 200 GLY A N 1
ATOM 1466 C CA . GLY A 1 200 ? -24.224 2.377 7.158 1.00 91.56 200 GLY A CA 1
ATOM 1467 C C . GLY A 1 200 ? -24.997 1.149 7.627 1.00 91.56 200 GLY A C 1
ATOM 1468 O O . GLY A 1 200 ? -25.976 1.271 8.359 1.00 91.56 200 GLY A O 1
ATOM 1469 N N . ALA A 1 201 ? -24.631 -0.039 7.134 1.00 95.56 201 ALA A N 1
ATOM 1470 C CA . ALA A 1 201 ? -25.423 -1.249 7.362 1.00 95.56 201 ALA A CA 1
ATOM 1471 C C . ALA A 1 201 ? -25.611 -1.571 8.849 1.00 95.56 201 ALA A C 1
ATOM 1473 O O . ALA A 1 201 ? -26.680 -2.035 9.240 1.00 95.56 201 ALA A O 1
ATOM 1474 N N . GLY A 1 202 ? -24.611 -1.286 9.681 1.00 97.69 202 GLY A N 1
ATOM 1475 C CA . GLY A 1 202 ? -24.784 -1.246 11.123 1.00 97.69 202 GLY A CA 1
ATOM 1476 C C . GLY A 1 202 ? -25.614 -0.031 11.514 1.00 97.69 202 GLY A C 1
ATOM 1477 O O . GLY A 1 202 ? -26.760 -0.175 11.947 1.00 97.69 202 GLY A O 1
ATOM 1478 N N . ILE A 1 203 ? -25.024 1.155 11.353 1.00 98.31 203 ILE A N 1
ATOM 1479 C CA . ILE A 1 203 ? -25.609 2.422 11.788 1.00 98.31 203 ILE A CA 1
ATOM 1480 C C . ILE A 1 203 ? -25.439 3.495 10.709 1.00 98.31 203 ILE A C 1
ATOM 1482 O O . ILE A 1 203 ? -24.337 3.723 10.205 1.00 98.31 203 ILE A O 1
ATOM 1486 N N . PHE A 1 204 ? -26.524 4.205 10.413 1.00 97.44 204 PHE A N 1
ATOM 1487 C CA . PHE A 1 204 ? -26.501 5.449 9.650 1.00 97.44 204 PHE A CA 1
ATOM 1488 C C . PHE A 1 204 ? -26.930 6.610 10.550 1.00 97.44 204 PHE A C 1
ATOM 1490 O O . PHE A 1 204 ? -28.051 6.610 11.055 1.00 97.44 204 PHE A O 1
ATOM 1497 N N . MET A 1 205 ? -26.037 7.578 10.748 1.00 96.88 205 MET A N 1
ATOM 1498 C CA . MET A 1 205 ? -26.263 8.796 11.521 1.00 96.88 205 MET A CA 1
ATOM 1499 C C . MET A 1 205 ? -26.427 9.994 10.580 1.00 96.88 205 MET A C 1
ATOM 1501 O O . MET A 1 205 ? -25.492 10.367 9.869 1.00 96.88 205 MET A O 1
ATOM 1505 N N . ASP A 1 206 ? -27.609 10.602 10.618 1.00 94.88 206 ASP A N 1
ATOM 1506 C CA . ASP A 1 206 ? -28.039 11.734 9.784 1.00 94.88 206 ASP A CA 1
ATOM 1507 C C . ASP A 1 206 ? -28.372 12.991 10.606 1.00 94.88 206 ASP A C 1
ATOM 1509 O O . ASP A 1 206 ? -29.053 13.903 10.149 1.00 94.88 206 ASP A O 1
ATOM 1513 N N . GLY A 1 207 ? -27.913 13.042 11.855 1.00 93.94 207 GLY A N 1
ATOM 1514 C CA . GLY A 1 207 ? -28.028 14.219 12.710 1.00 93.94 207 GLY A CA 1
ATOM 1515 C C . GLY A 1 207 ? -27.138 14.118 13.948 1.00 93.94 207 GLY A C 1
ATOM 1516 O O . GLY A 1 207 ? -26.266 13.251 14.021 1.00 93.94 207 GLY A O 1
ATOM 1517 N N . ALA A 1 208 ? -27.342 15.017 14.910 1.00 93.06 208 ALA A N 1
ATOM 1518 C CA . ALA A 1 208 ? -26.449 15.242 16.050 1.00 93.06 208 ALA A CA 1
ATOM 1519 C C . ALA A 1 208 ? -26.699 14.271 17.221 1.00 93.06 208 ALA A C 1
ATOM 1521 O O . ALA A 1 208 ? -27.031 14.693 18.327 1.00 93.06 208 ALA A O 1
ATOM 1522 N N . GLY A 1 209 ? -26.609 12.962 16.976 1.00 95.25 209 GLY A N 1
ATOM 1523 C CA . GLY A 1 209 ? -26.722 11.967 18.046 1.00 95.25 209 GLY A CA 1
ATOM 1524 C C . GLY A 1 209 ? -25.385 11.357 18.467 1.00 95.25 209 GLY A C 1
ATOM 1525 O O . GLY A 1 209 ? -24.340 11.589 17.854 1.00 95.25 209 GLY A O 1
ATOM 1526 N N . THR A 1 210 ? -25.442 10.550 19.523 1.00 97.94 210 THR A N 1
ATOM 1527 C CA . THR A 1 210 ? -24.262 9.974 20.179 1.00 97.94 210 THR A CA 1
ATOM 1528 C C . THR A 1 210 ? -24.305 8.454 20.131 1.00 97.94 210 THR A C 1
ATOM 1530 O O . THR A 1 210 ? -25.300 7.838 20.507 1.00 97.94 210 THR A O 1
ATOM 1533 N N . ILE A 1 211 ? -23.199 7.844 19.712 1.00 98.62 211 ILE A N 1
ATOM 1534 C CA . ILE A 1 211 ? -22.947 6.406 19.783 1.00 98.62 211 ILE A CA 1
ATOM 1535 C C . ILE A 1 211 ? -21.777 6.195 20.741 1.00 98.62 211 ILE A C 1
ATOM 1537 O O . ILE A 1 211 ? -20.678 6.688 20.485 1.00 98.62 211 ILE A O 1
ATOM 1541 N N . SER A 1 212 ? -21.991 5.464 21.832 1.00 98.56 212 SER A N 1
ATOM 1542 C CA . SER A 1 212 ? -20.958 5.235 22.845 1.00 98.56 212 SER A CA 1
ATOM 1543 C C . SER A 1 212 ? -20.887 3.778 23.292 1.00 98.56 212 SER A C 1
ATOM 1545 O O . SER A 1 212 ? -21.902 3.087 23.424 1.00 98.56 212 SER A O 1
ATOM 1547 N N . SER A 1 213 ? -19.668 3.284 23.519 1.00 98.50 213 SER A N 1
ATOM 1548 C CA . SER A 1 213 ? -19.424 1.950 24.091 1.00 98.50 213 SER A CA 1
ATOM 1549 C C . SER A 1 213 ? -20.118 0.809 23.332 1.00 98.50 213 SER A C 1
ATOM 1551 O O . SER A 1 213 ? -20.543 -0.180 23.925 1.00 98.50 213 SER A O 1
ATOM 1553 N N . CYS A 1 214 ? -20.293 0.952 22.018 1.00 98.81 214 CYS A N 1
ATOM 1554 C CA . CYS A 1 214 ? -21.024 -0.007 21.196 1.00 98.81 214 CYS A CA 1
ATOM 1555 C C . CYS A 1 214 ? -20.085 -1.007 20.515 1.00 98.81 214 CYS A C 1
ATOM 1557 O O . CYS A 1 214 ? -18.936 -0.695 20.200 1.00 98.81 214 CYS A O 1
ATOM 1559 N N . THR A 1 215 ? -20.607 -2.199 20.219 1.00 98.75 215 THR A N 1
ATOM 1560 C CA . THR A 1 215 ? -19.921 -3.193 19.380 1.00 98.75 215 THR A CA 1
ATOM 1561 C C . THR A 1 215 ? -20.652 -3.333 18.051 1.00 98.75 215 THR A C 1
ATOM 1563 O O . THR A 1 215 ? -21.726 -3.924 17.986 1.00 98.75 215 THR A O 1
ATOM 1566 N N . ILE A 1 216 ? -20.079 -2.792 16.976 1.00 98.88 216 ILE A N 1
ATOM 1567 C CA . ILE A 1 216 ? -20.644 -2.802 15.621 1.00 98.88 216 ILE A CA 1
ATOM 1568 C C . ILE A 1 216 ? -19.868 -3.808 14.772 1.00 98.88 216 ILE A C 1
ATOM 1570 O O . ILE A 1 216 ? -18.727 -3.550 14.379 1.00 98.88 216 ILE A O 1
ATOM 1574 N N . THR A 1 217 ? -20.448 -4.986 14.524 1.00 98.56 217 THR A N 1
ATOM 1575 C CA . THR A 1 217 ? -19.710 -6.113 13.929 1.00 98.56 217 THR A CA 1
ATOM 1576 C C . THR A 1 217 ? -20.466 -6.884 12.855 1.00 98.56 217 THR A C 1
ATOM 1578 O O . THR A 1 217 ? -21.653 -7.167 12.990 1.00 98.56 217 THR A O 1
ATOM 1581 N N . GLY A 1 218 ? -19.754 -7.281 11.795 1.00 97.75 218 GLY A N 1
ATOM 1582 C CA . GLY A 1 218 ? -20.269 -8.196 10.767 1.00 97.75 218 GLY A CA 1
ATOM 1583 C C . GLY A 1 218 ? -21.393 -7.620 9.901 1.00 97.75 218 GLY A C 1
ATOM 1584 O O . GLY A 1 218 ? -22.064 -8.360 9.186 1.00 97.75 218 GLY A O 1
ATOM 1585 N N . ASN A 1 219 ? -21.628 -6.309 9.960 1.00 98.50 219 ASN A N 1
ATOM 1586 C CA . ASN A 1 219 ? -22.679 -5.663 9.187 1.00 98.50 219 ASN A CA 1
ATOM 1587 C C . ASN A 1 219 ? -22.253 -5.507 7.719 1.00 98.50 219 ASN A C 1
ATOM 1589 O O . ASN A 1 219 ? -21.070 -5.313 7.417 1.00 98.50 219 ASN A O 1
ATOM 1593 N N . TYR A 1 220 ? -23.218 -5.594 6.802 1.00 96.69 220 TYR A N 1
ATOM 1594 C CA . TYR A 1 220 ? -22.950 -5.669 5.367 1.00 96.69 220 TYR A CA 1
ATOM 1595 C C . TYR A 1 220 ? -23.777 -4.673 4.551 1.00 96.69 220 TYR A C 1
ATOM 1597 O O . TYR A 1 220 ? -24.998 -4.794 4.452 1.00 96.69 220 TYR A O 1
ATOM 1605 N N . ALA A 1 221 ? -23.095 -3.705 3.937 1.00 95.25 221 ALA A N 1
ATOM 1606 C CA . ALA A 1 221 ? -23.672 -2.786 2.962 1.00 95.25 221 ALA A CA 1
ATOM 1607 C C . ALA A 1 221 ? -23.462 -3.336 1.544 1.00 95.25 221 ALA A C 1
ATOM 1609 O O . ALA A 1 221 ? -22.320 -3.543 1.119 1.00 95.25 221 ALA A O 1
ATOM 1610 N N . TYR A 1 222 ? -24.558 -3.583 0.820 1.00 92.12 222 TYR A N 1
ATOM 1611 C CA . TYR A 1 222 ? -24.527 -4.149 -0.528 1.00 92.12 222 TYR A CA 1
ATOM 1612 C C . TYR A 1 222 ? -25.335 -3.331 -1.546 1.00 92.12 222 TYR A C 1
ATOM 1614 O O . TYR A 1 222 ? -26.571 -3.397 -1.574 1.00 92.12 222 TYR A O 1
ATOM 1622 N N . GLY A 1 223 ? -24.627 -2.597 -2.409 1.00 88.56 223 GLY A N 1
ATOM 1623 C CA . GLY A 1 223 ? -25.205 -1.870 -3.543 1.00 88.56 223 GLY A CA 1
ATOM 1624 C C . GLY A 1 223 ? -25.567 -2.794 -4.712 1.00 88.56 223 GLY A C 1
ATOM 1625 O O . GLY A 1 223 ? -24.882 -3.786 -4.981 1.00 88.56 223 GLY A O 1
ATOM 1626 N N . THR A 1 224 ? -26.642 -2.480 -5.438 1.00 85.44 224 THR A N 1
ATOM 1627 C CA . THR A 1 224 ? -27.079 -3.232 -6.632 1.00 85.44 224 THR A CA 1
ATOM 1628 C C . THR A 1 224 ? -27.063 -2.350 -7.877 1.00 85.44 224 THR A C 1
ATOM 1630 O O . THR A 1 224 ? -27.118 -1.127 -7.767 1.00 85.44 224 THR A O 1
ATOM 1633 N N . GLY A 1 225 ? -27.009 -2.949 -9.074 1.00 78.62 225 GLY A N 1
ATOM 1634 C CA . GLY A 1 225 ? -26.949 -2.182 -10.327 1.00 78.62 225 GLY A CA 1
ATOM 1635 C C . GLY A 1 225 ? -25.730 -1.259 -10.350 1.00 78.62 225 GLY A C 1
ATOM 1636 O O . GLY A 1 225 ? -24.644 -1.695 -9.982 1.00 78.62 225 GLY A O 1
ATOM 1637 N N . ASN A 1 226 ? -25.911 0.011 -10.728 1.00 76.50 226 ASN A N 1
ATOM 1638 C CA . ASN A 1 226 ? -24.858 1.035 -10.624 1.00 76.50 226 ASN A CA 1
ATOM 1639 C C . ASN A 1 226 ? -24.823 1.735 -9.250 1.00 76.50 226 ASN A C 1
ATOM 1641 O O . ASN A 1 226 ? -24.141 2.745 -9.105 1.00 76.50 226 ASN A O 1
ATOM 1645 N N . GLY A 1 227 ? -25.593 1.254 -8.271 1.00 78.19 227 GLY A N 1
ATOM 1646 C CA . GLY A 1 227 ? -25.614 1.801 -6.920 1.00 78.19 227 GLY A CA 1
ATOM 1647 C C . GLY A 1 227 ? -24.381 1.402 -6.111 1.00 78.19 227 GLY A C 1
ATOM 1648 O O . GLY A 1 227 ? -23.711 0.408 -6.403 1.00 78.19 227 GLY A O 1
ATOM 1649 N N . GLN A 1 228 ? -24.086 2.191 -5.083 1.00 85.00 228 GLN A N 1
ATOM 1650 C CA . GLN A 1 228 ? -22.864 2.074 -4.294 1.00 85.00 228 GLN A CA 1
ATOM 1651 C C . GLN A 1 228 ? -23.107 1.355 -2.967 1.00 85.00 228 GLN A C 1
ATOM 1653 O O . GLN A 1 228 ? -24.180 1.457 -2.373 1.00 85.00 228 GLN A O 1
ATOM 1658 N N . GLY A 1 229 ? -22.099 0.630 -2.494 1.00 85.38 229 GLY A N 1
ATOM 1659 C CA . GLY A 1 229 ? -22.058 0.068 -1.153 1.00 85.38 229 GLY A CA 1
ATOM 1660 C C . GLY A 1 229 ? -21.123 0.916 -0.311 1.00 85.38 229 GLY A C 1
ATOM 1661 O O . GLY A 1 229 ? -19.903 0.846 -0.480 1.00 85.38 229 GLY A O 1
ATOM 1662 N N . HIS A 1 230 ? -21.675 1.703 0.603 1.00 88.25 230 HIS A N 1
ATOM 1663 C CA . HIS A 1 230 ? -20.892 2.499 1.530 1.00 88.25 230 HIS A CA 1
ATOM 1664 C C . HIS A 1 230 ? -21.034 1.968 2.943 1.00 88.25 230 HIS A C 1
ATOM 1666 O O . HIS A 1 230 ? -22.136 1.786 3.447 1.00 88.25 230 HIS A O 1
ATOM 1672 N N . CYS A 1 231 ? -19.900 1.808 3.610 1.00 92.12 231 CYS A N 1
ATOM 1673 C CA . CYS A 1 231 ? -19.828 1.610 5.045 1.00 92.12 231 CYS A CA 1
ATOM 1674 C C . CYS A 1 231 ? -20.700 0.487 5.615 1.00 92.12 231 CYS A C 1
ATOM 1676 O O . CYS A 1 231 ? -21.873 0.657 5.949 1.00 92.12 231 CYS A O 1
ATOM 1678 N N . GLY A 1 232 ? -20.085 -0.680 5.809 1.00 94.19 232 GLY A N 1
ATOM 1679 C CA . GLY A 1 232 ? -20.732 -1.748 6.559 1.00 94.19 232 GLY A CA 1
ATOM 1680 C C . GLY A 1 232 ? -20.985 -1.339 8.012 1.00 94.19 232 GLY A C 1
ATOM 1681 O O . GLY A 1 232 ? -22.025 -1.683 8.554 1.00 94.19 232 GLY A O 1
ATOM 1682 N N . GLY A 1 233 ? -20.059 -0.605 8.637 1.00 97.75 233 GLY A N 1
ATOM 1683 C CA . GLY A 1 233 ? -20.144 -0.213 10.045 1.00 97.75 233 GLY A CA 1
ATOM 1684 C C . GLY A 1 233 ? -21.021 1.017 10.296 1.00 97.75 233 GLY A C 1
ATOM 1685 O O . GLY A 1 233 ? -22.246 0.898 10.370 1.00 97.75 233 GLY A O 1
ATOM 1686 N N . VAL A 1 234 ? -20.384 2.177 10.489 1.00 98.25 234 VAL A N 1
ATOM 1687 C CA . VAL A 1 234 ? -21.026 3.435 10.906 1.00 98.25 234 VAL A CA 1
ATOM 1688 C C . VAL A 1 234 ? -20.784 4.554 9.896 1.00 98.25 234 VAL A C 1
ATOM 1690 O O . VAL A 1 234 ? -19.653 5.006 9.707 1.00 98.25 234 VAL A O 1
ATOM 1693 N N . ARG A 1 235 ? -21.859 5.062 9.290 1.00 97.19 235 ARG A N 1
ATOM 1694 C CA . ARG A 1 235 ? -21.808 6.284 8.479 1.00 97.19 235 ARG A CA 1
ATOM 1695 C C . ARG A 1 235 ? -22.310 7.478 9.285 1.00 97.19 235 ARG A C 1
ATOM 1697 O O . ARG A 1 235 ? -23.402 7.408 9.836 1.00 97.19 235 ARG A O 1
ATOM 1704 N N . ILE A 1 236 ? -21.539 8.564 9.298 1.00 96.75 236 ILE A N 1
ATOM 1705 C CA . ILE A 1 236 ? -21.872 9.839 9.943 1.00 96.75 236 ILE A CA 1
ATOM 1706 C C . ILE A 1 236 ? -21.935 10.913 8.855 1.00 96.75 236 ILE A C 1
ATOM 1708 O O . ILE A 1 236 ? -20.906 11.361 8.341 1.00 96.75 236 ILE A O 1
ATOM 1712 N N . ALA A 1 237 ? -23.159 11.271 8.467 1.00 94.56 237 ALA A N 1
ATOM 1713 C CA . ALA A 1 237 ? -23.440 12.160 7.343 1.00 94.56 237 ALA A CA 1
ATOM 1714 C C . ALA A 1 237 ? -23.728 13.613 7.758 1.00 94.56 237 ALA A C 1
ATOM 1716 O O . ALA A 1 237 ? -23.595 14.510 6.928 1.00 94.56 237 ALA A O 1
ATOM 1717 N N . ALA A 1 238 ? -24.077 13.848 9.025 1.00 93.44 238 ALA A N 1
ATOM 1718 C CA . ALA A 1 238 ? -24.390 15.167 9.570 1.00 93.44 238 ALA A CA 1
ATOM 1719 C C . ALA A 1 238 ? -23.352 15.629 10.604 1.00 93.44 238 ALA A C 1
ATOM 1721 O O . ALA A 1 238 ? -22.602 14.817 11.149 1.00 93.44 238 ALA A O 1
ATOM 1722 N N . ALA A 1 239 ? -23.307 16.942 10.843 1.00 95.50 239 ALA A N 1
ATOM 1723 C CA . ALA A 1 239 ? -22.400 17.572 11.802 1.00 95.50 239 ALA A CA 1
ATOM 1724 C C . ALA A 1 239 ? -22.853 17.356 13.257 1.00 95.50 239 ALA A C 1
ATOM 1726 O O . ALA A 1 239 ? -24.032 17.101 13.516 1.00 95.50 239 ALA A O 1
ATOM 1727 N N . ASN A 1 240 ? -21.924 17.533 14.198 1.00 96.00 240 ASN A N 1
ATOM 1728 C CA . ASN A 1 240 ? -22.112 17.391 15.649 1.00 96.00 240 ASN A CA 1
ATOM 1729 C C . ASN A 1 240 ? -22.485 15.974 16.124 1.00 96.00 240 ASN A C 1
ATOM 1731 O O . ASN A 1 240 ? -22.946 15.794 17.250 1.00 96.00 240 ASN A O 1
ATOM 1735 N N . GLY A 1 241 ? -22.294 14.966 15.278 1.00 97.06 241 GLY A N 1
ATOM 1736 C CA . GLY A 1 241 ? -22.393 13.564 15.656 1.00 97.06 241 GLY A CA 1
ATOM 1737 C C . GLY A 1 241 ? -21.176 13.116 16.462 1.00 97.06 241 GLY A C 1
ATOM 1738 O O . GLY A 1 241 ? -20.054 13.576 16.226 1.00 97.06 241 GLY A O 1
ATOM 1739 N N . ILE A 1 242 ? -21.386 12.195 17.402 1.00 98.31 242 ILE A N 1
ATOM 1740 C CA . ILE A 1 242 ? -20.316 11.648 18.244 1.00 98.31 242 ILE A CA 1
ATOM 1741 C C . ILE A 1 242 ? -20.321 10.124 18.152 1.00 98.31 242 ILE A C 1
ATOM 1743 O O . ILE A 1 242 ? -21.335 9.479 18.415 1.00 98.31 242 ILE A O 1
ATOM 1747 N N . LEU A 1 243 ? -19.167 9.543 17.831 1.00 98.62 243 LEU A N 1
ATOM 1748 C CA . LEU A 1 243 ? -18.886 8.115 17.952 1.00 98.62 243 LEU A CA 1
ATOM 1749 C C . LEU A 1 243 ? -17.695 7.929 18.894 1.00 98.62 243 LEU A C 1
ATOM 1751 O O . LEU A 1 243 ? -16.572 8.274 18.538 1.00 98.62 243 LEU A O 1
ATOM 1755 N N . ALA A 1 244 ? -17.932 7.383 20.084 1.00 98.50 244 ALA A N 1
ATOM 1756 C CA . ALA A 1 244 ? -16.921 7.294 21.134 1.00 98.50 244 ALA A CA 1
ATOM 1757 C C . ALA A 1 244 ? -16.795 5.884 21.727 1.00 98.50 244 ALA A C 1
ATOM 1759 O O . ALA A 1 244 ? -17.787 5.166 21.880 1.00 98.50 244 ALA A O 1
ATOM 1760 N N . GLY A 1 245 ? -15.577 5.475 22.093 1.00 98.31 245 GLY A N 1
ATOM 1761 C CA . GLY A 1 245 ? -15.354 4.291 22.937 1.00 98.31 245 GLY A CA 1
ATOM 1762 C C . GLY A 1 245 ? -15.854 2.971 22.340 1.00 98.31 245 GLY A C 1
ATOM 1763 O O . GLY A 1 245 ? -16.195 2.055 23.082 1.00 98.31 245 GLY A O 1
ATOM 1764 N N . SER A 1 246 ? -16.004 2.891 21.016 1.00 98.81 246 SER A N 1
ATOM 1765 C CA . SER A 1 246 ? -16.726 1.804 20.348 1.00 98.81 246 SER A CA 1
ATOM 1766 C C . SER A 1 246 ? -15.795 0.885 19.555 1.00 98.81 246 SER A C 1
ATOM 1768 O O . SER A 1 246 ? -14.720 1.279 19.095 1.00 98.81 246 SER A O 1
ATOM 1770 N N . ILE A 1 247 ? -16.229 -0.361 19.366 1.00 98.88 247 ILE A N 1
ATOM 1771 C CA . ILE A 1 247 ? -15.537 -1.368 18.557 1.00 98.88 247 ILE A CA 1
ATOM 1772 C C . ILE A 1 247 ? -16.275 -1.515 17.229 1.00 98.88 247 ILE A C 1
ATOM 1774 O O . ILE A 1 247 ? -17.436 -1.918 17.192 1.00 98.88 247 ILE A O 1
ATOM 1778 N N . ILE A 1 248 ? -15.590 -1.223 16.126 1.00 98.81 248 ILE A N 1
ATOM 1779 C CA . ILE A 1 248 ? -16.103 -1.343 14.761 1.00 98.81 248 ILE A CA 1
ATOM 1780 C C . ILE A 1 248 ? -15.281 -2.417 14.056 1.00 98.81 248 ILE A C 1
ATOM 1782 O O . ILE A 1 248 ? -14.168 -2.156 13.593 1.00 98.81 248 ILE A O 1
ATOM 1786 N N . HIS A 1 249 ? -15.813 -3.639 14.011 1.00 98.50 249 HIS A N 1
ATOM 1787 C CA . HIS A 1 249 ? -15.047 -4.821 13.626 1.00 98.50 249 HIS A CA 1
ATOM 1788 C C . HIS A 1 249 ? -15.675 -5.636 12.491 1.00 98.50 249 HIS A C 1
ATOM 1790 O O . HIS A 1 249 ? -16.854 -5.970 12.530 1.00 98.50 249 HIS A O 1
ATOM 1796 N N . GLY A 1 250 ? -14.887 -6.040 11.494 1.00 97.88 250 GLY A N 1
ATOM 1797 C CA . GLY A 1 250 ? -15.325 -7.058 10.529 1.00 97.88 250 GLY A CA 1
ATOM 1798 C C . GLY A 1 250 ? -16.526 -6.655 9.663 1.00 97.88 250 GLY A C 1
ATOM 1799 O O . GLY A 1 250 ? -17.235 -7.526 9.160 1.00 97.88 250 GLY A O 1
ATOM 1800 N N . ASN A 1 251 ? -16.800 -5.358 9.510 1.00 98.44 251 ASN A N 1
ATOM 1801 C CA . ASN A 1 251 ? -17.899 -4.872 8.682 1.00 98.44 251 ASN A CA 1
ATOM 1802 C C . ASN A 1 251 ? -17.479 -4.802 7.211 1.00 98.44 251 ASN A C 1
ATOM 1804 O O . ASN A 1 251 ? -16.297 -4.643 6.888 1.00 98.44 251 ASN A O 1
ATOM 1808 N N . ARG A 1 252 ? -18.448 -4.932 6.302 1.00 95.75 252 ARG A N 1
ATOM 1809 C CA . ARG A 1 252 ? -18.184 -5.053 4.867 1.00 95.75 252 ARG A CA 1
ATOM 1810 C C . ARG A 1 252 ? -19.015 -4.088 4.029 1.00 95.75 252 ARG A C 1
ATOM 1812 O O . ARG A 1 252 ? -20.214 -3.949 4.248 1.00 95.75 252 ARG A O 1
ATOM 1819 N N . ALA A 1 253 ? -18.391 -3.513 3.005 1.00 93.94 253 ALA A N 1
ATOM 1820 C CA . ALA A 1 253 ? -19.069 -2.792 1.931 1.00 93.94 253 ALA A CA 1
ATOM 1821 C C . ALA A 1 253 ? -18.704 -3.383 0.555 1.00 93.94 253 ALA A C 1
ATOM 1823 O O . ALA A 1 253 ? -17.526 -3.630 0.268 1.00 93.94 253 ALA A O 1
ATOM 1824 N N . ALA A 1 254 ? -19.708 -3.657 -0.281 1.00 91.44 254 ALA A N 1
ATOM 1825 C CA . ALA A 1 254 ? -19.536 -4.191 -1.635 1.00 91.44 254 ALA A CA 1
ATOM 1826 C C . ALA A 1 254 ? -20.699 -3.792 -2.565 1.00 91.44 254 ALA A C 1
ATOM 1828 O O . ALA A 1 254 ? -21.744 -3.351 -2.097 1.00 91.44 254 ALA A O 1
ATOM 1829 N N . SER A 1 255 ? -20.531 -3.993 -3.876 1.00 86.81 255 SER A N 1
ATOM 1830 C CA . SER A 1 255 ? -21.570 -3.721 -4.888 1.00 86.81 255 SER A CA 1
ATOM 1831 C C . SER A 1 255 ? -21.584 -4.778 -5.990 1.00 86.81 255 SER A C 1
ATOM 1833 O O . SER A 1 255 ? -20.590 -5.477 -6.192 1.00 86.81 255 SER A O 1
ATOM 1835 N N . ALA A 1 256 ? -22.712 -4.897 -6.696 1.00 81.00 256 ALA A N 1
ATOM 1836 C CA . ALA A 1 256 ? -22.928 -5.904 -7.737 1.00 81.00 256 ALA A CA 1
ATOM 1837 C C . ALA A 1 256 ? -22.212 -5.627 -9.079 1.00 81.00 256 ALA A C 1
ATOM 1839 O O . ALA A 1 256 ? -21.631 -6.556 -9.636 1.00 81.00 256 ALA A O 1
ATOM 1840 N N . ASN A 1 257 ? -22.236 -4.389 -9.600 1.00 71.56 257 ASN A N 1
ATOM 1841 C CA . ASN A 1 257 ? -21.698 -4.056 -10.936 1.00 71.56 257 ASN A CA 1
ATOM 1842 C C . ASN A 1 257 ? -20.625 -2.974 -10.874 1.00 71.56 257 ASN A C 1
ATOM 1844 O O . ASN A 1 257 ? -20.679 -2.144 -9.984 1.00 71.56 257 ASN A O 1
ATOM 1848 N N . ASN A 1 258 ? -19.751 -2.923 -11.887 1.00 64.75 258 ASN A N 1
ATOM 1849 C CA . ASN A 1 258 ? -18.431 -2.265 -11.927 1.00 64.75 258 ASN A CA 1
ATOM 1850 C C . ASN A 1 258 ? -18.416 -0.740 -12.180 1.00 64.75 258 ASN A C 1
ATOM 1852 O O . ASN A 1 258 ? -17.456 -0.245 -12.768 1.00 64.75 258 ASN A O 1
ATOM 1856 N N . VAL A 1 259 ? -19.467 0.001 -11.816 1.00 67.94 259 VAL A N 1
ATOM 1857 C CA . VAL A 1 259 ? -19.635 1.389 -12.300 1.00 67.94 259 VAL A CA 1
ATOM 1858 C C . VAL A 1 259 ? -19.261 2.460 -11.271 1.00 67.94 259 VAL A C 1
ATOM 1860 O O . VAL A 1 259 ? -18.690 3.474 -11.658 1.00 67.94 259 VAL A O 1
ATOM 1863 N N . ALA A 1 260 ? -19.534 2.255 -9.980 1.00 74.06 260 ALA A N 1
ATOM 1864 C CA . ALA A 1 260 ? -19.372 3.295 -8.960 1.00 74.06 260 ALA A CA 1
ATOM 1865 C C . ALA A 1 260 ? -18.593 2.788 -7.741 1.00 74.06 260 ALA A C 1
ATOM 1867 O O . ALA A 1 260 ? -18.841 1.685 -7.266 1.00 74.06 260 ALA A O 1
ATOM 1868 N N . ALA A 1 261 ? -17.644 3.584 -7.247 1.00 80.56 261 ALA A N 1
ATOM 1869 C CA . ALA A 1 261 ? -16.735 3.179 -6.180 1.00 80.56 261 ALA A CA 1
ATOM 1870 C C . ALA A 1 261 ? -17.425 2.941 -4.829 1.00 80.56 261 ALA A C 1
ATOM 1872 O O . ALA A 1 261 ? -18.497 3.487 -4.568 1.00 80.56 261 ALA A O 1
ATOM 1873 N N . ASN A 1 262 ? -16.751 2.174 -3.966 1.00 85.44 262 ASN A N 1
ATOM 1874 C CA . ASN A 1 262 ? -17.196 1.879 -2.606 1.00 85.44 262 ASN A CA 1
ATOM 1875 C C . ASN A 1 262 ? -16.263 2.504 -1.561 1.00 85.44 262 ASN A C 1
ATOM 1877 O O . ASN A 1 262 ? -15.042 2.541 -1.743 1.00 85.44 262 ASN A O 1
ATOM 1881 N N . TYR A 1 263 ? -16.846 2.943 -0.442 1.00 88.56 263 TYR A N 1
ATOM 1882 C CA . TYR A 1 263 ? -16.165 3.740 0.583 1.00 88.56 263 TYR A CA 1
ATOM 1883 C C . TYR A 1 263 ? -16.398 3.190 1.998 1.00 88.56 263 TYR A C 1
ATOM 1885 O O . TYR A 1 263 ? -17.481 2.683 2.307 1.00 88.56 263 TYR A O 1
ATOM 1893 N N . GLY A 1 264 ? -15.408 3.362 2.879 1.00 81.50 264 GLY A N 1
ATOM 1894 C CA . GLY A 1 264 ? -15.640 3.488 4.321 1.00 81.50 264 GLY A CA 1
ATOM 1895 C C . GLY A 1 264 ? -16.041 2.212 5.052 1.00 81.50 264 GLY A C 1
ATOM 1896 O O . GLY A 1 264 ? -16.957 2.277 5.857 1.00 81.50 264 GLY A O 1
ATOM 1897 N N . GLY A 1 265 ? -15.425 1.054 4.784 1.00 88.06 265 GLY A N 1
ATOM 1898 C CA . GLY A 1 265 ? -15.869 -0.265 5.283 1.00 88.06 265 GLY A CA 1
ATOM 1899 C C . GLY A 1 265 ? -16.243 -0.306 6.773 1.00 88.06 265 GLY A C 1
ATOM 1900 O O . GLY A 1 265 ? -17.283 -0.875 7.117 1.00 88.06 265 GLY A O 1
ATOM 1901 N N . GLY A 1 266 ? -15.432 0.328 7.624 1.00 97.25 266 GLY A N 1
ATOM 1902 C CA . GLY A 1 266 ? -15.690 0.536 9.047 1.00 97.25 266 GLY A CA 1
ATOM 1903 C C . GLY A 1 266 ? -16.468 1.819 9.327 1.00 97.25 266 GLY A C 1
ATOM 1904 O O . GLY A 1 266 ? -17.613 1.748 9.767 1.00 97.25 266 GLY A O 1
ATOM 1905 N N . VAL A 1 267 ? -15.852 2.977 9.080 1.00 98.31 267 VAL A N 1
ATOM 1906 C CA . VAL A 1 267 ? -16.427 4.303 9.341 1.00 98.31 267 VAL A CA 1
ATOM 1907 C C . VAL A 1 267 ? -16.382 5.168 8.085 1.00 98.31 267 VAL A C 1
ATOM 1909 O O . VAL A 1 267 ? -15.369 5.230 7.389 1.00 98.31 267 VAL A O 1
ATOM 1912 N N . TYR A 1 268 ? -17.476 5.875 7.817 1.00 97.19 268 TYR A N 1
ATOM 1913 C CA . TYR A 1 268 ? -17.545 6.888 6.768 1.00 97.19 268 TYR A CA 1
ATOM 1914 C C . TYR A 1 268 ? -18.006 8.214 7.371 1.00 97.19 268 TYR A C 1
ATOM 1916 O O . TYR A 1 268 ? -19.171 8.357 7.737 1.00 97.19 268 TYR A O 1
ATOM 1924 N N . LEU A 1 269 ? -17.076 9.164 7.477 1.00 97.12 269 LEU A N 1
ATOM 1925 C CA . LEU A 1 269 ? -17.263 10.462 8.109 1.00 97.12 269 LEU A CA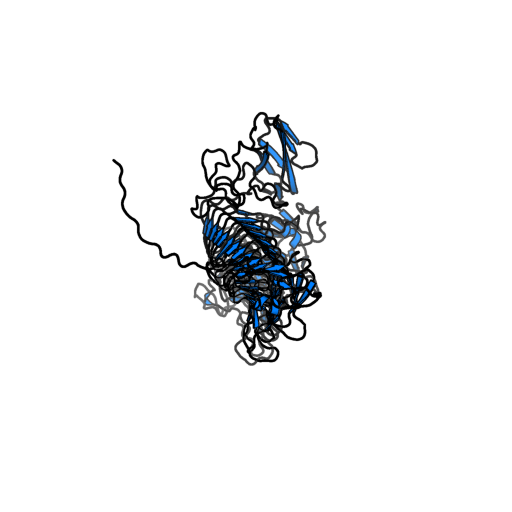 1
ATOM 1926 C C . LEU A 1 269 ? -17.142 11.585 7.067 1.00 97.12 269 LEU A C 1
ATOM 1928 O O . LEU A 1 269 ? -16.061 11.825 6.520 1.00 97.12 269 LEU A O 1
ATOM 1932 N N . THR A 1 270 ? -18.260 12.261 6.781 1.00 94.94 270 THR A N 1
ATOM 1933 C CA . THR A 1 270 ? -18.316 13.320 5.752 1.00 94.94 270 THR A CA 1
ATOM 1934 C C . THR A 1 270 ? -18.612 14.718 6.267 1.00 94.94 270 THR A C 1
ATOM 1936 O O . THR A 1 270 ? -18.543 15.676 5.500 1.00 94.94 270 THR A O 1
ATOM 1939 N N . ALA A 1 271 ? -18.960 14.840 7.541 1.00 94.88 271 ALA A N 1
ATOM 1940 C CA . ALA A 1 271 ? -19.368 16.086 8.166 1.00 94.88 271 ALA A CA 1
ATOM 1941 C C . ALA A 1 271 ? -18.521 16.373 9.407 1.00 94.88 271 ALA A C 1
ATOM 1943 O O . ALA A 1 271 ? -17.754 15.520 9.853 1.00 94.88 271 ALA A O 1
ATOM 1944 N N . ASP A 1 272 ? -18.657 17.581 9.946 1.00 95.94 272 ASP A N 1
ATOM 1945 C CA . ASP A 1 272 ? -17.916 18.031 11.122 1.00 95.94 272 ASP A CA 1
ATOM 1946 C C . ASP A 1 272 ? -18.433 17.349 12.401 1.00 95.94 272 ASP A C 1
ATOM 1948 O O . ASP A 1 272 ? -19.305 17.858 13.104 1.00 95.94 272 ASP A O 1
ATOM 1952 N N . SER A 1 273 ? -17.955 16.127 12.619 1.00 97.62 273 SER A N 1
ATOM 1953 C CA . SER A 1 273 ? -18.347 15.212 13.692 1.00 97.62 273 SER A CA 1
ATOM 1954 C C . SER A 1 273 ? -17.108 14.513 14.254 1.00 97.62 273 SER A C 1
ATOM 1956 O O . SER A 1 273 ? -16.045 14.511 13.625 1.00 97.62 273 SER A O 1
ATOM 1958 N N . VAL A 1 274 ? -17.232 13.930 15.447 1.00 98.19 274 VAL A N 1
ATOM 1959 C CA . VAL A 1 274 ? -16.092 13.390 16.200 1.00 98.19 274 VAL A CA 1
ATOM 1960 C C . VAL A 1 274 ? -16.174 11.872 16.305 1.00 98.19 274 VAL A C 1
ATOM 1962 O O . VAL A 1 274 ? -17.172 11.318 16.765 1.00 98.19 274 VAL A O 1
ATOM 1965 N N . VAL A 1 275 ? -15.087 11.205 15.927 1.00 98.69 275 VAL A N 1
ATOM 1966 C CA . VAL A 1 275 ? -14.838 9.786 16.190 1.00 98.69 275 VAL A CA 1
ATOM 1967 C C . VAL A 1 275 ? -13.660 9.697 17.152 1.00 98.69 275 VAL A C 1
ATOM 1969 O O . VAL A 1 275 ? -12.553 10.098 16.798 1.00 98.69 275 VAL A O 1
ATOM 1972 N N . SER A 1 276 ? -13.881 9.196 18.366 1.00 98.19 276 SER A N 1
ATOM 1973 C CA . SER A 1 276 ? -12.847 9.160 19.403 1.00 98.19 276 SER A CA 1
ATOM 1974 C C . SER A 1 276 ? -12.768 7.832 20.143 1.00 98.19 276 SER A C 1
ATOM 1976 O O . SER A 1 276 ? -13.771 7.137 20.310 1.00 98.19 276 SER A O 1
ATOM 1978 N N . ASN A 1 277 ? -11.576 7.458 20.615 1.00 97.88 277 ASN A N 1
ATOM 1979 C CA . ASN A 1 277 ? -11.385 6.285 21.479 1.00 97.88 277 ASN A CA 1
ATOM 1980 C C . ASN A 1 277 ? -11.958 4.984 20.883 1.00 97.88 277 ASN A C 1
ATOM 1982 O O . ASN A 1 277 ? -12.496 4.137 21.596 1.00 97.88 277 ASN A O 1
ATOM 1986 N N . CYS A 1 278 ? -11.918 4.843 19.555 1.00 98.75 278 CYS A N 1
ATOM 1987 C CA . CYS A 1 278 ? -12.522 3.715 18.854 1.00 98.75 278 CYS A CA 1
ATOM 1988 C C . CYS A 1 278 ? -11.472 2.716 18.369 1.00 98.75 278 CYS A C 1
ATOM 1990 O O . CYS A 1 278 ? -10.393 3.080 17.898 1.00 98.75 278 CYS A O 1
ATOM 1992 N N . THR A 1 279 ? -11.834 1.433 18.395 1.00 98.75 279 THR A N 1
ATOM 1993 C CA . THR A 1 279 ? -11.076 0.379 17.709 1.00 98.75 279 THR A CA 1
ATOM 1994 C C . THR A 1 279 ? -11.777 0.025 16.404 1.00 98.75 279 THR A C 1
ATOM 1996 O O . THR A 1 279 ? -12.836 -0.600 16.405 1.00 98.75 279 THR A O 1
ATOM 1999 N N . ILE A 1 280 ? -11.174 0.401 15.278 1.00 98.88 280 ILE A N 1
ATOM 2000 C CA . ILE A 1 280 ? -11.698 0.192 13.926 1.00 98.88 280 ILE A CA 1
ATOM 2001 C C . ILE A 1 280 ? -10.844 -0.880 13.261 1.00 98.88 280 ILE A C 1
ATOM 2003 O O . ILE A 1 280 ? -9.724 -0.610 12.820 1.00 98.88 280 ILE A O 1
ATOM 2007 N N . SER A 1 281 ? -11.346 -2.114 13.217 1.00 98.50 281 SER A N 1
ATOM 2008 C CA . SER A 1 281 ? -10.520 -3.261 12.846 1.00 98.50 281 SER A CA 1
ATOM 2009 C C . SER A 1 281 ? -11.155 -4.272 11.902 1.00 98.50 281 SER A C 1
ATOM 2011 O O . SER A 1 281 ? -12.356 -4.504 11.919 1.00 98.50 281 SER A O 1
ATOM 2013 N N . ALA A 1 282 ? -10.330 -4.918 11.075 1.00 97.81 282 ALA A N 1
ATOM 2014 C CA . ALA A 1 282 ? -10.751 -5.994 10.167 1.00 97.81 282 ALA A CA 1
ATOM 2015 C C . ALA A 1 282 ? -11.924 -5.643 9.226 1.00 97.81 282 ALA A C 1
ATOM 2017 O O . ALA A 1 282 ? -12.572 -6.539 8.685 1.00 97.81 282 ALA A O 1
ATOM 2018 N N . ASN A 1 283 ? -12.210 -4.357 9.013 1.00 98.12 283 ASN A N 1
ATOM 2019 C CA . ASN A 1 283 ? -13.266 -3.934 8.105 1.00 98.12 283 ASN A CA 1
ATOM 2020 C C . ASN A 1 283 ? -12.781 -4.035 6.659 1.00 98.12 283 ASN A C 1
ATOM 2022 O O . ASN A 1 283 ? -11.588 -3.902 6.369 1.00 98.12 283 ASN A O 1
ATOM 2026 N N . ARG A 1 284 ? -13.713 -4.291 5.741 1.00 95.06 284 ARG A N 1
ATOM 2027 C CA . ARG A 1 284 ? -13.395 -4.612 4.352 1.00 95.06 284 ARG A CA 1
ATOM 2028 C C . ARG A 1 284 ? -14.252 -3.832 3.370 1.00 95.06 284 ARG A C 1
ATOM 2030 O O . ARG A 1 284 ? -15.479 -3.844 3.444 1.00 95.06 284 ARG A O 1
ATOM 2037 N N . VAL A 1 285 ? -13.599 -3.244 2.375 1.00 92.06 285 VAL A N 1
ATOM 2038 C CA . VAL A 1 285 ? -14.259 -2.719 1.173 1.00 92.06 285 VAL A CA 1
ATOM 2039 C C . VAL A 1 285 ? -13.792 -3.551 -0.007 1.00 92.06 285 VAL A C 1
ATOM 2041 O O . VAL A 1 285 ? -12.595 -3.793 -0.168 1.00 92.06 285 VAL A O 1
ATOM 2044 N N . THR A 1 286 ? -14.728 -4.047 -0.810 1.00 87.69 286 THR A N 1
ATOM 2045 C CA . THR A 1 286 ? -14.401 -4.879 -1.972 1.00 87.69 286 THR A CA 1
ATOM 2046 C C . THR A 1 286 ? -15.172 -4.412 -3.181 1.00 87.69 286 THR A C 1
ATOM 2048 O O . THR A 1 286 ? -16.399 -4.536 -3.214 1.00 87.69 286 THR A O 1
ATOM 2051 N N . PHE A 1 287 ? -14.447 -3.893 -4.171 1.00 81.50 287 PHE A N 1
ATOM 2052 C CA . PHE A 1 287 ? -15.024 -3.405 -5.410 1.00 81.50 287 PHE A CA 1
ATOM 2053 C C . PHE A 1 287 ? -13.966 -3.062 -6.472 1.00 81.50 287 PHE A C 1
ATOM 2055 O O . PHE A 1 287 ? -12.774 -3.223 -6.247 1.00 81.50 287 PHE A O 1
ATOM 2062 N N . TRP A 1 288 ? -14.386 -2.581 -7.646 1.00 74.81 288 TRP A N 1
ATOM 2063 C CA . TRP A 1 288 ? -13.499 -2.085 -8.707 1.00 74.81 288 TRP A CA 1
ATOM 2064 C C . TRP A 1 288 ? -12.642 -0.893 -8.298 1.00 74.81 288 TRP A C 1
ATOM 2066 O O . TRP A 1 288 ? -11.507 -0.794 -8.751 1.00 74.81 288 TRP A O 1
ATOM 2076 N N . GLN A 1 289 ? -13.175 -0.037 -7.431 1.00 81.38 289 GLN A N 1
ATOM 2077 C CA . GLN A 1 289 ? -12.476 1.042 -6.745 1.00 81.38 289 GLN A CA 1
ATOM 2078 C C . GLN A 1 289 ? -12.927 1.025 -5.286 1.00 81.38 289 GLN A C 1
ATOM 2080 O O . GLN A 1 289 ? -14.127 1.092 -5.007 1.00 81.38 289 GLN A O 1
ATOM 2085 N N . SER A 1 290 ? -11.965 0.885 -4.379 1.00 86.31 290 SER A N 1
ATOM 2086 C CA . SER A 1 290 ? -12.204 0.705 -2.950 1.00 86.31 290 SER A CA 1
ATOM 2087 C C . SER A 1 290 ? -11.385 1.713 -2.165 1.00 86.31 290 SER A C 1
ATOM 2089 O O . SER A 1 290 ? -10.166 1.777 -2.334 1.00 86.31 290 SER A O 1
ATOM 2091 N N . PHE A 1 291 ? -12.056 2.458 -1.293 1.00 89.88 291 PHE A N 1
ATOM 2092 C CA . PHE A 1 291 ? -11.462 3.574 -0.569 1.00 89.88 291 PHE A CA 1
ATOM 2093 C C . PHE A 1 291 ? -11.751 3.496 0.934 1.00 89.88 291 PHE A C 1
ATOM 2095 O O . PHE A 1 291 ? -12.900 3.293 1.331 1.00 89.88 291 PHE A O 1
ATOM 2102 N N . GLY A 1 292 ? -10.735 3.707 1.774 1.00 92.06 292 GLY A N 1
ATOM 2103 C CA . GLY A 1 292 ? -10.924 3.940 3.210 1.00 92.06 292 GLY A CA 1
ATOM 2104 C C . GLY A 1 292 ? -11.550 2.752 3.932 1.00 92.06 292 GLY A C 1
ATOM 2105 O O . GLY A 1 292 ? -12.634 2.888 4.493 1.00 92.06 292 GLY A O 1
ATOM 2106 N N . ALA A 1 293 ? -10.951 1.556 3.875 1.00 95.06 293 ALA A N 1
ATOM 2107 C CA . ALA A 1 293 ? -11.630 0.378 4.425 1.00 95.06 293 ALA A CA 1
ATOM 2108 C C . ALA A 1 293 ? -11.820 0.446 5.944 1.00 95.06 293 ALA A C 1
ATOM 2110 O O . ALA A 1 293 ? -12.849 -0.015 6.434 1.00 95.06 293 ALA A O 1
ATOM 2111 N N . GLY A 1 294 ? -10.877 1.050 6.671 1.00 97.69 294 GLY A N 1
ATOM 2112 C CA . GLY A 1 294 ? -11.085 1.445 8.061 1.00 97.69 294 GLY A CA 1
ATOM 2113 C C . GLY A 1 294 ? -11.944 2.701 8.145 1.00 97.69 294 GLY A C 1
ATOM 2114 O O . GLY A 1 294 ? -13.083 2.632 8.603 1.00 97.69 294 GLY A O 1
ATOM 2115 N N . VAL A 1 295 ? -11.404 3.825 7.674 1.00 98.38 295 VAL A N 1
ATOM 2116 C CA . VAL A 1 295 ? -12.034 5.147 7.733 1.00 98.38 295 VAL A CA 1
ATOM 2117 C C . VAL A 1 295 ? -11.983 5.833 6.371 1.00 98.38 295 VAL A C 1
ATOM 2119 O O . VAL A 1 295 ? -10.931 5.913 5.738 1.00 98.38 295 VAL A O 1
ATOM 2122 N N . TYR A 1 296 ? -13.113 6.386 5.944 1.00 97.44 296 TYR A N 1
ATOM 2123 C CA . TYR A 1 296 ? -13.169 7.381 4.878 1.00 97.44 296 TYR A CA 1
ATOM 2124 C C . TYR A 1 296 ? -13.523 8.743 5.486 1.00 97.44 296 TYR A C 1
ATOM 2126 O O . TYR A 1 296 ? -14.589 8.872 6.090 1.00 97.44 296 TYR A O 1
ATOM 2134 N N . LEU A 1 297 ? -12.638 9.731 5.336 1.00 97.62 297 LEU A N 1
ATOM 2135 C CA . LEU A 1 297 ? -12.684 11.018 6.035 1.00 97.62 297 LEU A CA 1
ATOM 2136 C C . LEU A 1 297 ? -12.663 12.200 5.054 1.00 97.62 297 LEU A C 1
ATOM 2138 O O . LEU A 1 297 ? -11.699 12.387 4.315 1.00 97.62 297 LEU A O 1
ATOM 2142 N N . THR A 1 298 ? -13.697 13.041 5.057 1.00 96.75 298 THR A N 1
ATOM 2143 C CA . THR A 1 298 ? -13.681 14.296 4.269 1.00 96.75 298 THR A CA 1
ATOM 2144 C C . THR A 1 298 ? -13.788 15.555 5.118 1.00 96.75 298 THR A C 1
ATOM 2146 O O . THR A 1 298 ? -13.433 16.628 4.639 1.00 96.75 298 THR A O 1
ATOM 2149 N N . ALA A 1 299 ? -14.265 15.435 6.357 1.00 96.62 299 ALA A N 1
ATOM 2150 C CA . ALA A 1 299 ? -14.395 16.504 7.346 1.00 96.62 299 ALA A CA 1
ATOM 2151 C C . ALA A 1 299 ? -14.460 15.893 8.759 1.00 96.62 299 ALA A C 1
ATOM 2153 O O . ALA A 1 299 ? -14.594 14.678 8.882 1.00 96.62 299 ALA A O 1
ATOM 2154 N N . GLY A 1 300 ? -14.389 16.718 9.806 1.00 97.56 300 GLY A N 1
ATOM 2155 C CA . GLY A 1 300 ? -14.469 16.270 11.200 1.00 97.56 300 GLY A CA 1
ATOM 2156 C C . GLY A 1 300 ? -13.143 15.771 11.779 1.00 97.56 300 GLY A C 1
ATOM 2157 O O . GLY A 1 300 ? -12.073 15.951 11.185 1.00 97.56 300 GLY A O 1
ATOM 2158 N N . LEU A 1 301 ? -13.229 15.157 12.961 1.00 97.81 301 LEU A N 1
ATOM 2159 C CA . LEU A 1 301 ? -12.090 14.746 13.783 1.00 97.81 301 LEU A CA 1
ATOM 2160 C C . LEU A 1 301 ? -12.125 13.242 14.062 1.00 97.81 301 LEU A C 1
ATOM 2162 O O . LEU A 1 301 ? -13.109 12.725 14.589 1.00 97.81 301 LEU A O 1
ATOM 2166 N N . VAL A 1 302 ? -11.019 12.559 13.776 1.00 98.56 302 VAL A N 1
ATOM 2167 C CA . VAL A 1 302 ? -10.754 11.189 14.225 1.00 98.56 302 VAL A CA 1
ATOM 2168 C C . VAL A 1 302 ? -9.569 11.233 15.182 1.00 98.56 302 VAL A C 1
ATOM 2170 O O . VAL A 1 302 ? -8.459 11.539 14.755 1.00 98.56 302 VAL A O 1
ATOM 2173 N N . THR A 1 303 ? -9.802 10.947 16.460 1.00 97.75 303 THR A N 1
ATOM 2174 C CA . THR A 1 303 ? -8.798 11.082 17.529 1.00 97.75 303 THR A CA 1
ATOM 2175 C C . THR A 1 303 ? -8.728 9.840 18.405 1.00 97.75 303 THR A C 1
ATOM 2177 O O . THR A 1 303 ? -9.722 9.135 18.560 1.00 97.75 303 THR A O 1
ATOM 2180 N N . ASP A 1 304 ? -7.568 9.544 18.985 1.00 97.38 304 ASP A N 1
ATOM 2181 C CA . ASP A 1 304 ? -7.418 8.481 19.991 1.00 97.38 304 ASP A CA 1
ATOM 2182 C C . ASP A 1 304 ? -7.882 7.097 19.492 1.00 97.38 304 ASP A C 1
ATOM 2184 O O . ASP A 1 304 ? -8.451 6.293 20.230 1.00 97.38 304 ASP A O 1
ATOM 2188 N N . CYS A 1 305 ? -7.725 6.824 18.195 1.00 98.62 305 CYS A N 1
ATOM 2189 C CA . CYS A 1 305 ? -8.270 5.630 17.558 1.00 98.62 305 CYS A CA 1
ATOM 2190 C C . CYS A 1 305 ? -7.188 4.605 17.212 1.00 98.62 305 CYS A C 1
ATOM 2192 O O . CYS A 1 305 ? -6.071 4.929 16.804 1.00 98.62 305 CYS A O 1
ATOM 2194 N N . MET A 1 306 ? -7.571 3.330 17.271 1.00 98.50 306 MET A N 1
ATOM 2195 C CA . MET A 1 306 ? -6.799 2.220 16.717 1.00 98.50 306 MET A CA 1
ATOM 2196 C C . MET A 1 306 ? -7.441 1.754 15.410 1.00 98.50 306 MET A C 1
ATOM 2198 O O . MET A 1 306 ? -8.447 1.046 15.415 1.00 98.50 306 MET A O 1
ATOM 2202 N N . ILE A 1 307 ? -6.848 2.127 14.279 1.00 98.81 307 ILE A N 1
ATOM 2203 C CA . ILE A 1 307 ? -7.303 1.769 12.931 1.00 98.81 307 ILE A CA 1
ATOM 2204 C C . ILE A 1 307 ? -6.409 0.643 12.423 1.00 98.81 307 ILE A C 1
ATOM 2206 O O . ILE A 1 307 ? -5.320 0.883 11.890 1.00 98.81 307 ILE A O 1
ATOM 2210 N N . VAL A 1 308 ? -6.839 -0.603 12.640 1.00 97.69 308 VAL A N 1
ATOM 2211 C CA . VAL A 1 308 ? -5.948 -1.761 12.514 1.00 97.69 308 VAL A CA 1
ATOM 2212 C C . VAL A 1 308 ? -6.479 -2.918 11.676 1.00 97.69 308 VAL A C 1
ATOM 2214 O O . VAL A 1 308 ? -7.596 -3.389 11.849 1.00 97.69 308 VAL A O 1
ATOM 2217 N N . SER A 1 309 ? -5.630 -3.481 10.818 1.00 96.38 309 SER A N 1
ATOM 2218 C CA . SER A 1 309 ? -5.957 -4.678 10.018 1.00 96.38 309 SER A CA 1
ATOM 2219 C C . SER A 1 309 ? -7.172 -4.532 9.089 1.00 96.38 309 SER A C 1
ATOM 2221 O O . SER A 1 309 ? -7.814 -5.526 8.759 1.00 96.38 309 SER A O 1
ATOM 2223 N N . ASN A 1 310 ? -7.512 -3.314 8.663 1.00 97.69 310 ASN A N 1
ATOM 2224 C CA . ASN A 1 310 ? -8.569 -3.086 7.676 1.00 97.69 310 ASN A CA 1
ATOM 2225 C C . ASN A 1 310 ? -8.051 -3.355 6.259 1.00 97.69 310 ASN A C 1
ATOM 2227 O O . ASN A 1 310 ? -6.855 -3.218 5.994 1.00 97.69 310 ASN A O 1
ATOM 2231 N N . ARG A 1 311 ? -8.942 -3.754 5.347 1.00 94.19 311 ARG A N 1
ATOM 2232 C CA . ARG A 1 311 ? -8.562 -4.210 4.007 1.00 94.19 311 ARG A CA 1
ATOM 2233 C C . ARG A 1 311 ? -9.383 -3.558 2.898 1.00 94.19 311 ARG A C 1
ATOM 2235 O O . ARG A 1 311 ? -10.578 -3.827 2.755 1.00 94.19 311 ARG A O 1
ATOM 2242 N N . ALA A 1 312 ? -8.715 -2.771 2.059 1.00 92.00 312 ALA A N 1
ATOM 2243 C CA . ALA A 1 312 ? -9.263 -2.289 0.795 1.00 92.00 312 ALA A CA 1
ATOM 2244 C C . ALA A 1 312 ? -8.865 -3.242 -0.342 1.00 92.00 312 ALA A C 1
ATOM 2246 O O . ALA A 1 312 ? -7.682 -3.488 -0.586 1.00 92.00 312 ALA A O 1
ATOM 2247 N N . GLU A 1 313 ? -9.857 -3.789 -1.041 1.00 88.50 313 GLU A N 1
ATOM 2248 C CA . GLU A 1 313 ? -9.644 -4.681 -2.179 1.00 88.50 313 GLU A CA 1
ATOM 2249 C C . GLU A 1 313 ? -10.179 -4.054 -3.459 1.00 88.50 313 GLU A C 1
ATOM 2251 O O . GLU A 1 313 ? -11.392 -3.928 -3.640 1.00 88.50 313 GLU A O 1
ATOM 2256 N N . THR A 1 314 ? -9.262 -3.678 -4.342 1.00 80.75 314 THR A N 1
ATOM 2257 C CA . THR A 1 314 ? -9.551 -3.059 -5.635 1.00 80.75 314 THR A CA 1
ATOM 2258 C C . THR A 1 314 ? -9.515 -4.126 -6.735 1.00 80.75 314 THR A C 1
ATOM 2260 O O . THR A 1 314 ? -8.598 -4.946 -6.802 1.00 80.75 314 THR A O 1
ATOM 2263 N N . GLY A 1 315 ? -10.536 -4.157 -7.587 1.00 73.12 315 GLY A N 1
ATOM 2264 C CA . GLY A 1 315 ? -10.641 -5.054 -8.739 1.00 73.12 315 GLY A CA 1
ATOM 2265 C C . GLY A 1 315 ? -9.894 -4.550 -9.984 1.00 73.12 315 GLY A C 1
ATOM 2266 O O . GLY A 1 315 ? -9.032 -3.673 -9.912 1.00 73.12 315 GLY A O 1
ATOM 2267 N N . ASN A 1 316 ? -10.257 -5.094 -11.151 1.00 63.59 316 ASN A N 1
ATOM 2268 C CA . ASN A 1 316 ? -9.640 -4.831 -12.463 1.00 63.59 316 ASN A CA 1
ATOM 2269 C C . ASN A 1 316 ? -9.904 -3.414 -13.040 1.00 63.59 316 ASN A C 1
ATOM 2271 O O . ASN A 1 316 ? -10.196 -3.323 -14.223 1.00 63.59 316 ASN A O 1
ATOM 2275 N N . SER A 1 317 ? -9.831 -2.320 -12.268 1.00 58.16 317 SER A N 1
ATOM 2276 C CA . SER A 1 317 ? -10.095 -0.931 -12.731 1.00 58.16 317 SER A CA 1
ATOM 2277 C C . SER A 1 317 ? -9.564 -0.655 -14.144 1.00 58.16 317 SER A C 1
ATOM 2279 O O . SER A 1 317 ? -8.388 -0.842 -14.344 1.00 58.16 317 SER A O 1
ATOM 2281 N N . TYR A 1 318 ? -10.326 -0.189 -15.140 1.00 56.41 318 TYR A N 1
ATOM 2282 C CA . TYR A 1 318 ? -9.755 0.105 -16.479 1.00 56.41 318 TYR A CA 1
ATOM 2283 C C . TYR A 1 318 ? -8.935 1.406 -16.539 1.00 56.41 318 TYR A C 1
ATOM 2285 O O . TYR A 1 318 ? -8.307 1.690 -17.555 1.00 56.41 318 TYR A O 1
ATOM 2293 N N . ASP A 1 319 ? -8.913 2.183 -15.456 1.00 57.09 319 ASP A N 1
ATOM 2294 C CA . ASP A 1 319 ? -8.214 3.464 -15.401 1.00 57.09 319 ASP A CA 1
ATOM 2295 C C . ASP A 1 319 ? -6.702 3.255 -15.267 1.00 57.09 319 ASP A C 1
ATOM 2297 O O . ASP A 1 319 ? -6.247 2.604 -14.330 1.00 57.09 319 ASP A O 1
ATOM 2301 N N . VAL A 1 320 ? -5.909 3.783 -16.199 1.00 52.94 320 VAL A N 1
ATOM 2302 C CA . VAL A 1 320 ? -4.437 3.737 -16.132 1.00 52.94 320 VAL A CA 1
ATOM 2303 C C . VAL A 1 320 ? -3.873 4.590 -14.995 1.00 52.94 320 VAL A C 1
ATOM 2305 O O . VAL A 1 320 ? -2.720 4.397 -14.608 1.00 52.94 320 VAL A O 1
ATOM 2308 N N . ASN A 1 321 ? -4.676 5.500 -14.440 1.00 55.06 321 ASN A N 1
ATOM 2309 C CA . ASN A 1 321 ? -4.319 6.277 -13.269 1.00 55.06 321 ASN A CA 1
ATOM 2310 C C . ASN A 1 321 ? -4.572 5.439 -12.012 1.00 55.06 321 ASN A C 1
ATOM 2312 O O . ASN A 1 321 ? -5.678 4.978 -11.736 1.00 55.06 321 ASN A O 1
ATOM 2316 N N . ALA A 1 322 ? -3.509 5.208 -11.249 1.00 59.97 322 ALA A N 1
ATOM 2317 C CA . ALA A 1 322 ? -3.575 4.512 -9.974 1.00 59.97 322 ALA A CA 1
ATOM 2318 C C . ALA A 1 322 ? -4.550 5.203 -9.006 1.00 59.97 322 ALA A C 1
ATOM 2320 O O . ALA A 1 322 ? -4.408 6.393 -8.721 1.00 59.97 322 ALA A O 1
ATOM 2321 N N . THR A 1 323 ? -5.506 4.447 -8.465 1.00 66.69 323 THR A N 1
ATOM 2322 C CA . THR A 1 323 ? -6.497 4.963 -7.515 1.00 66.69 323 THR A CA 1
ATOM 2323 C C . THR A 1 323 ? -5.967 4.835 -6.087 1.00 66.69 323 THR A C 1
ATOM 2325 O O . THR A 1 323 ? -5.663 3.714 -5.667 1.00 66.69 323 THR A O 1
ATOM 2328 N N . PRO A 1 324 ? -5.852 5.930 -5.318 1.00 71.81 324 PRO A N 1
ATOM 2329 C CA . PRO A 1 324 ? -5.402 5.867 -3.931 1.00 71.81 324 PRO A CA 1
ATOM 2330 C C . PRO A 1 324 ? -6.398 5.073 -3.102 1.00 71.81 324 PRO A C 1
ATOM 2332 O O . PRO A 1 324 ? -7.564 5.417 -3.100 1.00 71.81 324 PRO A O 1
ATOM 2335 N N . THR A 1 325 ? -5.985 4.012 -2.419 1.00 81.50 325 THR A N 1
ATOM 2336 C CA . THR A 1 325 ? -6.934 3.088 -1.778 1.00 81.50 325 THR A CA 1
ATOM 2337 C C . THR A 1 325 ? -7.209 3.429 -0.320 1.00 81.50 325 THR A C 1
ATOM 2339 O O . THR A 1 325 ? -8.331 3.246 0.136 1.00 81.50 325 THR A O 1
ATOM 2342 N N . GLY A 1 326 ? -6.220 3.917 0.436 1.00 86.12 326 GLY A N 1
ATOM 2343 C CA . GLY A 1 326 ? -6.421 4.202 1.862 1.00 86.12 326 GLY A CA 1
ATOM 2344 C C . GLY A 1 326 ? -6.896 2.968 2.636 1.00 86.12 326 GLY A C 1
ATOM 2345 O O . GLY A 1 326 ? -8.019 2.954 3.133 1.00 86.12 326 GLY A O 1
ATOM 2346 N N . GLY A 1 327 ? -6.104 1.890 2.673 1.00 91.31 327 GLY A N 1
ATOM 2347 C CA . GLY A 1 327 ? -6.525 0.621 3.293 1.00 91.31 327 GLY A CA 1
ATOM 2348 C C . GLY A 1 327 ? -6.995 0.804 4.742 1.00 91.31 327 GLY A C 1
ATOM 2349 O O . GLY A 1 327 ? -8.063 0.322 5.118 1.00 91.31 327 GLY A O 1
ATOM 2350 N N . GLY A 1 328 ? -6.239 1.569 5.528 1.00 96.81 328 GLY A N 1
ATOM 2351 C CA . GLY A 1 328 ? -6.653 2.073 6.831 1.00 96.81 328 GLY A CA 1
ATOM 2352 C C . GLY A 1 328 ? -7.545 3.297 6.681 1.00 96.81 328 GLY A C 1
ATOM 2353 O O . GLY A 1 328 ? -8.724 3.236 7.019 1.00 96.81 328 GLY A O 1
ATOM 2354 N N . VAL A 1 329 ? -6.985 4.386 6.155 1.00 98.19 329 VAL A N 1
ATOM 2355 C CA . VAL A 1 329 ? -7.644 5.691 6.050 1.00 98.19 329 VAL A CA 1
ATOM 2356 C C . VAL A 1 329 ? -7.527 6.248 4.638 1.00 98.19 329 VAL A C 1
ATOM 2358 O O . VAL A 1 329 ? -6.439 6.320 4.070 1.00 98.19 329 VAL A O 1
ATOM 2361 N N . TYR A 1 330 ? -8.644 6.695 4.080 1.00 97.00 330 TYR A N 1
ATOM 2362 C CA . TYR A 1 330 ? -8.662 7.573 2.916 1.00 97.00 330 TYR A CA 1
ATOM 2363 C C . TYR A 1 330 ? -9.172 8.937 3.361 1.00 97.00 330 TYR A C 1
ATOM 2365 O O . TYR A 1 330 ? -10.262 9.007 3.931 1.00 97.00 330 TYR A O 1
ATOM 2373 N N . MET A 1 331 ? -8.411 10.002 3.109 1.00 96.31 331 MET A N 1
ATOM 2374 C CA . MET A 1 331 ? -8.800 11.341 3.538 1.00 96.31 331 MET A CA 1
ATOM 2375 C C . MET A 1 331 ? -8.568 12.428 2.488 1.00 96.31 331 MET A C 1
ATOM 2377 O O . MET A 1 331 ? -7.516 12.486 1.855 1.00 96.31 331 MET A O 1
ATOM 2381 N N . THR A 1 332 ? -9.566 13.298 2.317 1.00 96.88 332 THR A N 1
ATOM 2382 C CA . THR A 1 332 ? -9.508 14.506 1.464 1.00 96.88 332 THR A CA 1
ATOM 2383 C C . THR A 1 332 ? -9.671 15.799 2.268 1.00 96.88 332 THR A C 1
ATOM 2385 O O . THR A 1 332 ? -9.584 16.886 1.706 1.00 96.88 332 THR A O 1
ATOM 2388 N N . GLY A 1 333 ? -9.932 15.687 3.570 1.00 96.75 333 GLY A N 1
ATOM 2389 C CA . GLY A 1 333 ? -10.144 16.778 4.517 1.00 96.75 333 GLY A CA 1
ATOM 2390 C C . GLY A 1 333 ? -10.269 16.229 5.942 1.00 96.75 333 GLY A C 1
ATOM 2391 O O . GLY A 1 333 ? -10.080 15.032 6.154 1.00 96.75 333 GLY A O 1
ATOM 2392 N N . GLY A 1 334 ? -10.588 17.093 6.909 1.00 97.62 334 GLY A N 1
ATOM 2393 C CA . GLY A 1 334 ? -10.654 16.732 8.333 1.00 97.62 334 GLY A CA 1
ATOM 2394 C C . GLY A 1 334 ? -9.283 16.533 8.991 1.00 97.62 334 GLY A C 1
ATOM 2395 O O . GLY A 1 334 ? -8.240 16.779 8.374 1.00 97.62 334 GLY A O 1
ATOM 2396 N N . THR A 1 335 ? -9.304 16.076 10.244 1.00 97.75 335 THR A N 1
ATOM 2397 C CA . THR A 1 335 ? -8.105 15.828 11.057 1.00 97.75 335 THR A CA 1
ATOM 2398 C C . THR A 1 335 ? -8.096 14.395 11.580 1.00 97.75 335 THR A C 1
ATOM 2400 O O . THR A 1 335 ? -9.068 13.938 12.180 1.00 97.75 335 THR A O 1
ATOM 2403 N N . LEU A 1 336 ? -6.980 13.698 11.373 1.00 98.19 336 LEU A N 1
ATOM 2404 C CA . LEU A 1 336 ? -6.655 12.432 12.022 1.00 98.19 336 LEU A CA 1
ATOM 2405 C C . LEU A 1 336 ? -5.538 12.689 13.029 1.00 98.19 336 LEU A C 1
ATOM 2407 O O . LEU A 1 336 ? -4.438 13.081 12.636 1.00 98.19 336 LEU A O 1
ATOM 2411 N N . CYS A 1 337 ? -5.806 12.472 14.310 1.00 96.06 337 CYS A N 1
ATOM 2412 C CA . CYS A 1 337 ? -4.846 12.786 15.352 1.00 96.06 337 CYS A CA 1
ATOM 2413 C C . CYS A 1 337 ? -4.729 11.720 16.440 1.00 96.06 337 CYS A C 1
ATOM 2415 O O . CYS A 1 337 ? -5.610 10.878 16.605 1.00 96.06 337 CYS A O 1
ATOM 2417 N N . ASN A 1 338 ? -3.595 11.720 17.146 1.00 96.38 338 ASN A N 1
ATOM 2418 C CA . ASN A 1 338 ? -3.320 10.860 18.304 1.00 96.38 338 ASN A CA 1
ATOM 2419 C C . ASN A 1 338 ? -3.697 9.379 18.103 1.00 96.38 338 ASN A C 1
ATOM 2421 O O . ASN A 1 338 ? -4.277 8.742 18.975 1.00 96.38 338 ASN A O 1
ATOM 2425 N N . SER A 1 339 ? -3.454 8.841 16.906 1.00 98.44 339 SER A N 1
ATOM 2426 C CA . SER A 1 339 ? -4.027 7.560 16.482 1.00 98.44 339 SER A CA 1
ATOM 2427 C C . SER A 1 339 ? -2.970 6.586 15.974 1.00 98.44 339 SER A C 1
ATOM 2429 O O . SER A 1 339 ? -1.901 6.961 15.484 1.00 98.44 339 SER A O 1
ATOM 2431 N N . ILE A 1 340 ? -3.298 5.298 16.052 1.00 98.62 340 ILE A N 1
ATOM 2432 C CA . ILE A 1 340 ? -2.488 4.210 15.503 1.00 98.62 340 ILE A CA 1
ATOM 2433 C C . ILE A 1 340 ? -3.141 3.704 14.226 1.00 98.62 340 ILE A C 1
ATOM 2435 O O . ILE A 1 340 ? -4.283 3.247 14.231 1.00 98.62 340 ILE A O 1
ATOM 2439 N N . ILE A 1 341 ? -2.378 3.713 13.140 1.00 98.69 341 ILE A N 1
ATOM 2440 C CA . ILE A 1 341 ? -2.776 3.199 11.837 1.00 98.69 341 ILE A CA 1
ATOM 2441 C C . ILE A 1 341 ? -1.831 2.053 11.522 1.00 98.69 341 ILE A C 1
ATOM 2443 O O . ILE A 1 341 ? -0.701 2.277 11.080 1.00 98.69 341 ILE A O 1
ATOM 2447 N N . ALA A 1 342 ? -2.265 0.819 11.785 1.00 97.19 342 ALA A N 1
ATOM 2448 C CA . ALA A 1 342 ? -1.358 -0.316 11.687 1.00 97.19 342 ALA A CA 1
ATOM 2449 C C . ALA A 1 342 ? -1.928 -1.580 11.056 1.00 97.19 342 ALA A C 1
ATOM 2451 O O . ALA A 1 342 ? -3.084 -1.941 11.250 1.00 97.19 342 ALA A O 1
ATOM 2452 N N . ARG A 1 343 ? -1.075 -2.329 10.349 1.00 94.88 343 ARG A N 1
ATOM 2453 C CA . ARG A 1 343 ? -1.429 -3.633 9.747 1.00 94.88 343 ARG A CA 1
ATOM 2454 C C . ARG A 1 343 ? -2.543 -3.556 8.700 1.00 94.88 343 ARG A C 1
ATOM 2456 O O . ARG A 1 343 ? -3.082 -4.594 8.325 1.00 94.88 343 ARG A O 1
ATOM 2463 N N . ASN A 1 344 ? -2.901 -2.360 8.235 1.00 95.94 344 ASN A N 1
ATOM 2464 C CA . ASN A 1 344 ? -3.909 -2.197 7.199 1.00 95.94 344 ASN A CA 1
ATOM 2465 C C . ASN A 1 344 ? -3.344 -2.603 5.841 1.00 95.94 344 ASN A C 1
ATOM 2467 O O . ASN A 1 344 ? -2.140 -2.524 5.588 1.00 95.94 344 ASN A O 1
ATOM 2471 N N . GLN A 1 345 ? -4.241 -3.052 4.977 1.00 92.38 345 GLN A N 1
ATOM 2472 C CA . GLN A 1 345 ? -3.897 -3.680 3.723 1.00 92.38 345 GLN A CA 1
ATOM 2473 C C . GLN A 1 345 ? -4.626 -3.003 2.567 1.00 92.38 345 GLN A C 1
ATOM 2475 O O . GLN A 1 345 ? -5.844 -2.812 2.597 1.00 92.38 345 GLN A O 1
ATOM 2480 N N . ALA A 1 346 ? -3.883 -2.722 1.503 1.00 89.44 346 ALA A N 1
ATOM 2481 C CA . ALA A 1 346 ? -4.453 -2.424 0.201 1.00 89.44 346 ALA A CA 1
ATOM 2482 C C . ALA A 1 346 ? -4.030 -3.512 -0.782 1.00 89.44 346 ALA A C 1
ATOM 2484 O O . ALA A 1 346 ? -2.849 -3.806 -0.915 1.00 89.44 346 ALA A O 1
ATOM 2485 N N . THR A 1 347 ? -4.984 -4.129 -1.474 1.00 84.69 347 THR A N 1
ATOM 2486 C CA . THR A 1 347 ? -4.667 -5.118 -2.513 1.00 84.69 347 THR A CA 1
ATOM 2487 C C . THR A 1 347 ? -5.420 -4.841 -3.785 1.00 84.69 347 THR A C 1
ATOM 2489 O O . THR A 1 347 ? -6.639 -4.675 -3.743 1.00 84.69 347 THR A O 1
ATOM 2492 N N . GLN A 1 348 ? -4.727 -4.921 -4.916 1.00 78.75 348 GLN A N 1
ATOM 2493 C CA . GLN A 1 348 ? -5.364 -5.118 -6.201 1.00 78.75 348 GLN A CA 1
ATOM 2494 C C . GLN A 1 348 ? -5.477 -6.616 -6.515 1.00 78.75 348 GLN A C 1
ATOM 2496 O O . GLN A 1 348 ? -4.507 -7.371 -6.448 1.00 78.75 348 GLN A O 1
ATOM 2501 N N . THR A 1 349 ? -6.680 -7.060 -6.874 1.00 69.44 349 THR A N 1
ATOM 2502 C CA . THR A 1 349 ? -6.897 -8.397 -7.437 1.00 69.44 349 THR A CA 1
ATOM 2503 C C . THR A 1 349 ? -6.944 -8.310 -8.957 1.00 69.44 349 THR A C 1
ATOM 2505 O O . THR A 1 349 ? -7.585 -7.432 -9.533 1.00 69.44 349 THR A O 1
ATOM 2508 N N . GLY A 1 350 ? -6.243 -9.232 -9.618 1.00 67.19 350 GLY A N 1
ATOM 2509 C CA . GLY A 1 350 ? -6.175 -9.283 -11.072 1.00 67.19 350 GLY A CA 1
ATOM 2510 C C . GLY A 1 350 ? -4.944 -8.582 -11.654 1.00 67.19 350 GLY A C 1
ATOM 2511 O O . GLY A 1 350 ? -3.879 -9.203 -11.727 1.00 67.19 350 GLY A O 1
ATOM 2512 N N . GLN A 1 351 ? -5.114 -7.389 -12.227 1.00 64.81 351 GLN A N 1
ATOM 2513 C CA . GLN A 1 351 ? -4.129 -6.731 -13.106 1.00 64.81 351 GLN A CA 1
ATOM 2514 C C . GLN A 1 351 ? -2.840 -6.287 -12.383 1.00 64.81 351 GLN A C 1
ATOM 2516 O O . GLN A 1 351 ? -2.887 -5.834 -11.252 1.00 64.81 351 GLN A O 1
ATOM 2521 N N . ILE A 1 352 ? -1.686 -6.413 -13.059 1.00 64.94 352 ILE A N 1
ATOM 2522 C CA . ILE A 1 352 ? -0.362 -5.987 -12.564 1.00 64.94 352 ILE A CA 1
ATOM 2523 C C . ILE A 1 352 ? -0.069 -4.582 -13.103 1.00 64.94 352 ILE A C 1
ATOM 2525 O O . ILE A 1 352 ? 0.013 -4.418 -14.324 1.00 64.94 352 ILE A O 1
ATOM 2529 N N . ARG A 1 353 ? 0.083 -3.585 -12.219 1.00 72.31 353 ARG A N 1
ATOM 2530 C CA . ARG A 1 353 ? 0.261 -2.169 -12.594 1.00 72.31 353 ARG A CA 1
ATOM 2531 C C . ARG A 1 353 ? 1.267 -1.464 -11.696 1.00 72.31 353 ARG A C 1
ATOM 2533 O O . ARG A 1 353 ? 1.123 -1.566 -10.481 1.00 72.31 353 ARG A O 1
ATOM 2540 N N . PRO A 1 354 ? 2.199 -0.669 -12.243 1.00 70.81 354 PRO A N 1
ATOM 2541 C CA . PRO A 1 354 ? 2.980 0.256 -11.447 1.00 70.81 354 PRO A CA 1
ATOM 2542 C C . PRO A 1 354 ? 2.089 1.176 -10.611 1.00 70.81 354 PRO A C 1
ATOM 2544 O O . PRO A 1 354 ? 1.316 1.959 -11.157 1.00 70.81 354 PRO A O 1
ATOM 2547 N N . GLY A 1 355 ? 2.185 1.087 -9.286 1.00 69.00 355 GLY A N 1
ATOM 2548 C CA . GLY A 1 355 ? 1.414 1.936 -8.383 1.00 69.00 355 GLY A CA 1
ATOM 2549 C C . GLY A 1 355 ? -0.036 1.535 -8.175 1.00 69.00 355 GLY A C 1
ATOM 2550 O O . GLY A 1 355 ? -0.791 2.386 -7.724 1.00 69.00 355 GLY A O 1
ATOM 2551 N N . ALA A 1 356 ? -0.420 0.292 -8.484 1.00 67.81 356 ALA A N 1
ATOM 2552 C CA . ALA A 1 356 ? -1.785 -0.230 -8.365 1.00 67.81 356 ALA A CA 1
ATOM 2553 C C . ALA A 1 356 ? -2.523 0.180 -7.080 1.00 67.81 356 ALA A C 1
ATOM 2555 O O . ALA A 1 356 ? -3.668 0.629 -7.138 1.00 67.81 356 ALA A O 1
ATOM 2556 N N . THR A 1 357 ? -1.861 0.031 -5.933 1.00 77.31 357 THR A N 1
ATOM 2557 C CA . THR A 1 357 ? -2.368 0.457 -4.629 1.00 77.31 357 THR A CA 1
ATOM 2558 C C . THR A 1 357 ? -1.528 1.595 -4.080 1.00 77.31 357 THR A C 1
ATOM 2560 O O . THR A 1 357 ? -0.302 1.570 -4.177 1.00 77.31 357 THR A O 1
ATOM 2563 N N . ARG A 1 358 ? -2.165 2.590 -3.462 1.00 86.12 358 ARG A N 1
ATOM 2564 C CA . ARG A 1 358 ? -1.446 3.679 -2.791 1.00 86.12 358 ARG A CA 1
ATOM 2565 C C . ARG A 1 358 ? -2.041 3.955 -1.422 1.00 86.12 358 ARG A C 1
ATOM 2567 O O . ARG A 1 358 ? -3.269 3.986 -1.296 1.00 86.12 358 ARG A O 1
ATOM 2574 N N . GLY A 1 359 ? -1.189 4.151 -0.418 1.00 90.44 359 GLY A N 1
ATOM 2575 C CA . GLY A 1 359 ? -1.638 4.457 0.939 1.00 90.44 359 GLY A CA 1
ATOM 2576 C C . GLY A 1 359 ? -2.333 3.272 1.598 1.00 90.44 359 GLY A C 1
ATOM 2577 O O . GLY A 1 359 ? -3.530 3.341 1.861 1.00 90.44 359 GLY A O 1
ATOM 2578 N N . ALA A 1 360 ? -1.643 2.150 1.827 1.00 92.69 360 ALA A N 1
ATOM 2579 C CA . ALA A 1 360 ? -2.266 1.032 2.546 1.00 92.69 360 ALA A CA 1
ATOM 2580 C C . ALA A 1 360 ? -2.621 1.422 3.989 1.00 92.69 360 ALA A C 1
ATOM 2582 O O . ALA A 1 360 ? -3.680 1.038 4.477 1.00 92.69 360 ALA A O 1
ATOM 2583 N N . GLY A 1 361 ? -1.786 2.234 4.638 1.00 96.38 361 GLY A N 1
ATOM 2584 C CA . GLY A 1 361 ? -2.099 2.927 5.879 1.00 96.38 361 GLY A CA 1
ATOM 2585 C C . GLY A 1 361 ? -3.019 4.105 5.602 1.00 96.38 361 GLY A C 1
ATOM 2586 O O . GLY A 1 361 ? -4.204 4.031 5.918 1.00 96.38 361 GLY A O 1
ATOM 2587 N N . ILE A 1 362 ? -2.485 5.161 4.983 1.00 97.81 362 ILE A N 1
ATOM 2588 C CA . ILE A 1 362 ? -3.199 6.414 4.719 1.00 97.81 362 ILE A CA 1
ATOM 2589 C C . ILE A 1 362 ? -3.020 6.859 3.262 1.00 97.81 362 ILE A C 1
ATOM 2591 O O . ILE A 1 362 ? -1.898 6.977 2.770 1.00 97.81 362 ILE A O 1
ATOM 2595 N N . ALA A 1 363 ? -4.126 7.171 2.588 1.00 96.31 363 ALA A N 1
ATOM 2596 C CA . ALA A 1 363 ? -4.140 7.986 1.375 1.00 96.31 363 ALA A CA 1
ATOM 2597 C C . ALA A 1 363 ? -4.588 9.413 1.733 1.00 96.31 363 ALA A C 1
ATOM 2599 O O . ALA A 1 363 ? -5.762 9.634 2.031 1.00 96.31 363 ALA A O 1
ATOM 2600 N N . LEU A 1 364 ? -3.646 10.359 1.723 1.00 97.31 364 LEU A N 1
ATOM 2601 C CA . LEU A 1 364 ? -3.810 11.752 2.135 1.00 97.31 364 LEU A CA 1
ATOM 2602 C C . LEU A 1 364 ? -3.876 12.673 0.907 1.00 97.31 364 LEU A C 1
ATOM 2604 O O . LEU A 1 364 ? -2.863 13.033 0.302 1.00 97.31 364 LEU A O 1
ATOM 2608 N N . LEU A 1 365 ? -5.098 13.048 0.541 1.00 96.12 365 LEU A N 1
ATOM 2609 C CA . LEU A 1 365 ? -5.415 13.953 -0.566 1.00 96.12 365 LEU A CA 1
ATOM 2610 C C . LEU A 1 365 ? -5.845 15.347 -0.072 1.00 96.12 365 LEU A C 1
ATOM 2612 O O . LEU A 1 365 ? -6.153 16.217 -0.882 1.00 96.12 365 LEU A O 1
ATOM 2616 N N . GLY A 1 366 ? -5.866 15.556 1.244 1.00 96.50 366 GLY A N 1
ATOM 2617 C CA . GLY A 1 366 ? -6.201 16.807 1.923 1.00 96.50 366 GLY A CA 1
ATOM 2618 C C . GLY A 1 366 ? -6.514 16.560 3.402 1.00 96.50 366 GLY A C 1
ATOM 2619 O O . GLY A 1 366 ? -6.753 15.420 3.797 1.00 96.50 366 GLY A O 1
ATOM 2620 N N . GLY A 1 367 ? -6.513 17.617 4.217 1.00 97.31 367 GLY A N 1
ATOM 2621 C CA . GLY A 1 367 ? -6.669 17.525 5.676 1.00 97.31 367 GLY A CA 1
ATOM 2622 C C . GLY A 1 367 ? -5.338 17.469 6.430 1.00 97.31 367 GLY A C 1
ATOM 2623 O O . GLY A 1 367 ? -4.288 17.802 5.870 1.00 97.31 367 GLY A O 1
ATOM 2624 N N . ARG A 1 368 ? -5.397 17.065 7.703 1.00 97.38 368 ARG A N 1
ATOM 2625 C CA . ARG A 1 368 ? -4.254 17.062 8.627 1.00 97.38 368 ARG A CA 1
ATOM 2626 C C . ARG A 1 368 ? -4.086 15.719 9.333 1.00 97.38 368 ARG A C 1
ATOM 2628 O O . ARG A 1 368 ? -5.050 15.171 9.858 1.00 97.38 368 ARG A O 1
ATOM 2635 N N . VAL A 1 369 ? -2.857 15.216 9.364 1.00 98.25 369 VAL A N 1
ATOM 2636 C CA . VAL A 1 369 ? -2.436 14.074 10.180 1.00 98.25 369 VAL A CA 1
ATOM 2637 C C . VAL A 1 369 ? -1.447 14.578 11.219 1.00 98.25 369 VAL A C 1
ATOM 2639 O O . VAL A 1 369 ? -0.421 15.160 10.872 1.00 98.25 369 VAL A O 1
ATOM 2642 N N . GLU A 1 370 ? -1.735 14.366 12.493 1.00 96.19 370 GLU A N 1
ATOM 2643 C CA . GLU A 1 370 ? -0.842 14.800 13.564 1.00 96.19 370 GLU A CA 1
ATOM 2644 C C . GLU A 1 370 ? -0.700 13.739 14.639 1.00 96.19 370 GLU A C 1
ATOM 2646 O O . GLU A 1 370 ? -1.661 13.033 14.938 1.00 96.19 370 GLU A O 1
ATOM 2651 N N . HIS A 1 371 ? 0.480 13.618 15.251 1.00 96.62 371 HIS A N 1
ATOM 2652 C CA . HIS A 1 371 ? 0.618 12.776 16.439 1.00 96.62 371 HIS A CA 1
ATOM 2653 C C . HIS A 1 371 ? 0.220 11.304 16.194 1.00 96.62 371 HIS A C 1
ATOM 2655 O O . HIS A 1 371 ? -0.325 10.627 17.064 1.00 96.62 371 HIS A O 1
ATOM 2661 N N . CYS A 1 372 ? 0.446 10.799 14.977 1.00 98.38 372 CYS A N 1
ATOM 2662 C CA . CYS A 1 372 ? 0.002 9.470 14.561 1.00 98.38 372 CYS A CA 1
ATOM 2663 C C . CYS A 1 372 ? 1.166 8.494 14.388 1.00 98.38 372 CYS A C 1
ATOM 2665 O O . CYS A 1 372 ? 2.246 8.859 13.926 1.00 98.38 372 CYS A O 1
ATOM 2667 N N . THR A 1 373 ? 0.913 7.217 14.682 1.00 98.56 373 THR A N 1
ATOM 2668 C CA . THR A 1 373 ? 1.851 6.122 14.388 1.00 98.56 373 THR A CA 1
ATOM 2669 C C . THR A 1 373 ? 1.317 5.267 13.246 1.00 98.56 373 THR A C 1
ATOM 2671 O O . THR A 1 373 ? 0.331 4.547 13.400 1.00 98.56 373 THR A O 1
ATOM 2674 N N . ILE A 1 374 ? 1.981 5.334 12.096 1.00 98.44 374 ILE A N 1
ATOM 2675 C CA . ILE A 1 374 ? 1.626 4.668 10.843 1.00 98.44 374 ILE A CA 1
ATOM 2676 C C . ILE A 1 374 ? 2.657 3.569 10.580 1.00 98.44 374 ILE A C 1
ATOM 2678 O O . ILE A 1 374 ? 3.777 3.834 10.133 1.00 98.44 374 ILE A O 1
ATOM 2682 N N . THR A 1 375 ? 2.307 2.319 10.879 1.00 95.81 375 THR A N 1
ATOM 2683 C CA . THR A 1 375 ? 3.284 1.220 10.850 1.00 95.81 375 THR A CA 1
ATOM 2684 C C . THR A 1 375 ? 2.703 -0.120 10.427 1.00 95.81 375 THR A C 1
ATOM 2686 O O . THR A 1 375 ? 1.531 -0.406 10.641 1.00 95.81 375 THR A O 1
ATOM 2689 N N . ARG A 1 376 ? 3.522 -0.997 9.838 1.00 93.31 376 ARG A N 1
ATOM 2690 C CA . ARG A 1 376 ? 3.133 -2.356 9.414 1.00 93.31 376 ARG A CA 1
ATOM 2691 C C . ARG A 1 376 ? 1.988 -2.403 8.404 1.00 93.31 376 ARG A C 1
ATOM 2693 O O . ARG A 1 376 ? 1.394 -3.461 8.207 1.00 93.31 376 ARG A O 1
ATOM 2700 N N . ASN A 1 377 ? 1.622 -1.274 7.803 1.00 94.06 377 ASN A N 1
ATOM 2701 C CA . ASN A 1 377 ? 0.656 -1.259 6.716 1.00 94.06 377 ASN A CA 1
ATOM 2702 C C . ASN A 1 377 ? 1.342 -1.755 5.450 1.00 94.06 377 ASN A C 1
ATOM 2704 O O . ASN A 1 377 ? 2.543 -1.546 5.283 1.00 94.06 377 ASN A O 1
ATOM 2708 N N . TRP A 1 378 ? 0.602 -2.427 4.577 1.00 89.94 378 TRP A N 1
ATOM 2709 C CA . TRP A 1 378 ? 1.199 -2.995 3.379 1.00 89.94 378 TRP A CA 1
ATOM 2710 C C . TRP A 1 378 ? 0.238 -3.008 2.196 1.00 89.94 378 TRP A C 1
ATOM 2712 O O . TRP A 1 378 ? -0.927 -3.402 2.289 1.00 89.94 378 TRP A O 1
ATOM 2722 N N . GLY A 1 379 ? 0.743 -2.531 1.070 1.00 84.44 379 GLY A N 1
ATOM 2723 C CA . GLY A 1 379 ? 0.120 -2.633 -0.232 1.00 84.44 379 GLY A CA 1
ATOM 2724 C C . GLY A 1 379 ? 0.492 -3.948 -0.900 1.00 84.44 379 GLY A C 1
ATOM 2725 O O . GLY A 1 379 ? 1.345 -4.707 -0.430 1.00 84.44 379 GLY A O 1
ATOM 2726 N N . ASP A 1 380 ? -0.112 -4.219 -2.048 1.00 78.25 380 ASP A N 1
ATOM 2727 C CA . ASP A 1 380 ? 0.418 -5.270 -2.900 1.00 78.25 380 ASP A CA 1
ATOM 2728 C C . ASP A 1 380 ? 1.852 -4.938 -3.353 1.00 78.25 380 ASP A C 1
ATOM 2730 O O . ASP A 1 380 ? 2.366 -3.832 -3.182 1.00 78.25 380 ASP A O 1
ATOM 2734 N N . ARG A 1 381 ? 2.530 -5.922 -3.946 1.00 71.31 381 ARG A N 1
ATOM 2735 C CA . ARG A 1 381 ? 3.918 -5.780 -4.415 1.00 71.31 381 ARG A CA 1
ATOM 2736 C C . ARG A 1 381 ? 4.112 -4.631 -5.426 1.00 71.31 381 ARG A C 1
ATOM 2738 O O . ARG A 1 381 ? 5.246 -4.254 -5.711 1.00 71.31 381 ARG A O 1
ATOM 2745 N N . TRP A 1 382 ? 3.025 -4.088 -5.965 1.00 70.19 382 TRP A N 1
ATOM 2746 C CA . TRP A 1 382 ? 2.988 -3.058 -6.994 1.00 70.19 382 TRP A CA 1
ATOM 2747 C C . TRP A 1 382 ? 2.663 -1.673 -6.432 1.00 70.19 382 TRP A C 1
ATOM 2749 O O . TRP A 1 382 ? 2.700 -0.691 -7.179 1.00 70.19 382 TRP A O 1
ATOM 2759 N N . GLY A 1 383 ? 2.320 -1.597 -5.147 1.00 74.81 383 GLY A N 1
ATOM 2760 C CA . GLY A 1 383 ? 1.895 -0.386 -4.480 1.00 74.81 383 GLY A CA 1
ATOM 2761 C C . GLY A 1 383 ? 3.020 0.585 -4.139 1.00 74.81 383 GLY A C 1
ATOM 2762 O O . GLY A 1 383 ? 4.203 0.261 -4.224 1.00 74.81 383 GLY A O 1
ATOM 2763 N N . TRP A 1 384 ? 2.627 1.810 -3.792 1.00 80.50 384 TRP A N 1
ATOM 2764 C CA . TRP A 1 384 ? 3.527 2.865 -3.325 1.00 80.50 384 TRP A CA 1
ATOM 2765 C C . TRP A 1 384 ? 2.960 3.566 -2.100 1.00 80.50 384 TRP A C 1
ATOM 2767 O O . TRP A 1 384 ? 1.747 3.754 -1.992 1.00 80.50 384 TRP A O 1
ATOM 2777 N N . GLY A 1 385 ? 3.853 4.043 -1.231 1.00 86.00 385 GLY A N 1
ATOM 2778 C CA . GLY A 1 385 ? 3.455 4.757 -0.021 1.00 86.00 385 GLY A CA 1
ATOM 2779 C C . GLY A 1 385 ? 2.584 3.868 0.857 1.00 86.00 385 GLY A C 1
ATOM 2780 O O . GLY A 1 385 ? 1.441 4.202 1.148 1.00 86.00 385 GLY A O 1
ATOM 2781 N N . ASP A 1 386 ? 3.094 2.694 1.212 1.00 89.50 386 ASP A N 1
ATOM 2782 C CA . ASP A 1 386 ? 2.361 1.694 1.979 1.00 89.50 386 ASP A CA 1
ATOM 2783 C C . ASP A 1 386 ? 1.939 2.229 3.338 1.00 89.50 386 ASP A C 1
ATOM 2785 O O . ASP A 1 386 ? 0.818 1.979 3.771 1.00 89.50 386 ASP A O 1
ATOM 2789 N N . GLY A 1 387 ? 2.803 3.012 3.981 1.00 93.88 387 GLY A N 1
ATOM 2790 C CA . GLY A 1 387 ? 2.417 3.789 5.150 1.00 93.88 387 GLY A CA 1
ATOM 2791 C C . GLY A 1 387 ? 1.517 4.941 4.741 1.00 93.88 387 GLY A C 1
ATOM 2792 O O . GLY A 1 387 ? 0.346 4.983 5.117 1.00 93.88 387 GLY A O 1
ATOM 2793 N N . LEU A 1 388 ? 2.071 5.851 3.946 1.00 95.56 388 LEU A N 1
ATOM 2794 C CA . LEU A 1 388 ? 1.439 7.100 3.563 1.00 95.56 388 LEU A CA 1
ATOM 2795 C C . LEU A 1 388 ? 1.648 7.397 2.073 1.00 95.56 388 LEU A C 1
ATOM 2797 O O . LEU A 1 388 ? 2.773 7.443 1.571 1.00 95.56 388 LEU A O 1
ATOM 2801 N N . TYR A 1 389 ? 0.549 7.660 1.374 1.00 94.62 389 TYR A N 1
ATOM 2802 C CA . TYR A 1 389 ? 0.553 8.288 0.059 1.00 94.62 389 TYR A CA 1
ATOM 2803 C C . TYR A 1 389 ? -0.019 9.697 0.177 1.00 94.62 389 TYR A C 1
ATOM 2805 O O . TYR A 1 389 ? -1.190 9.844 0.519 1.00 94.62 389 TYR A O 1
ATOM 2813 N N . GLN A 1 390 ? 0.792 10.715 -0.103 1.00 95.44 390 GLN A N 1
ATOM 2814 C CA . GLN A 1 390 ? 0.448 12.116 0.129 1.00 95.44 390 GLN A CA 1
ATOM 2815 C C . GLN A 1 390 ? 0.501 12.926 -1.169 1.00 95.44 390 GLN A C 1
ATOM 2817 O O . GLN A 1 390 ? 1.554 13.060 -1.794 1.00 95.44 390 GLN A O 1
ATOM 2822 N N . THR A 1 391 ? -0.634 13.502 -1.565 1.00 94.50 391 THR A N 1
ATOM 2823 C CA . THR A 1 391 ? -0.719 14.421 -2.716 1.00 94.50 391 THR A CA 1
ATOM 2824 C C . THR A 1 391 ? -1.040 15.854 -2.313 1.00 94.50 391 THR A C 1
ATOM 2826 O O . THR A 1 391 ? -0.821 16.767 -3.103 1.00 94.50 391 THR A O 1
ATOM 2829 N N . ALA A 1 392 ? -1.576 16.055 -1.110 1.00 95.88 392 ALA A N 1
ATOM 2830 C CA . ALA A 1 392 ? -1.866 17.351 -0.503 1.00 95.88 392 ALA A CA 1
ATOM 2831 C C . ALA A 1 392 ? -1.961 17.182 1.027 1.00 95.88 392 ALA A C 1
ATOM 2833 O O . ALA A 1 392 ? -1.624 16.121 1.546 1.00 95.88 392 ALA A O 1
ATOM 2834 N N . GLY A 1 393 ? -2.413 18.208 1.750 1.00 96.38 393 GLY A N 1
ATOM 2835 C CA . GLY A 1 393 ? -2.567 18.157 3.207 1.00 96.38 393 GLY A CA 1
ATOM 2836 C C . GLY A 1 393 ? -1.248 18.216 3.978 1.00 96.38 393 GLY A C 1
ATOM 2837 O O . GLY A 1 393 ? -0.172 18.426 3.409 1.00 96.38 393 GLY A O 1
ATOM 2838 N N . GLU A 1 394 ? -1.357 18.035 5.289 1.00 96.31 394 GLU A N 1
ATOM 2839 C CA . GLU A 1 394 ? -0.288 18.262 6.260 1.00 96.31 394 GLU A CA 1
ATOM 2840 C C . GLU A 1 394 ? -0.053 17.041 7.148 1.00 96.31 394 GLU A C 1
ATOM 2842 O O . GLU A 1 394 ? -1.011 16.445 7.638 1.00 96.31 394 GLU A O 1
ATOM 2847 N N . VAL A 1 395 ? 1.216 16.709 7.400 1.00 97.75 395 VAL A N 1
ATOM 2848 C CA . VAL A 1 395 ? 1.618 15.683 8.371 1.00 97.75 395 VAL A CA 1
ATOM 2849 C C . VAL A 1 395 ? 2.638 16.265 9.343 1.00 97.75 395 VAL A C 1
ATOM 2851 O O . VAL A 1 395 ? 3.679 16.761 8.908 1.00 97.75 395 VAL A O 1
ATOM 2854 N N . PHE A 1 396 ? 2.335 16.191 10.642 1.00 95.88 396 PHE A N 1
ATOM 2855 C CA . PHE A 1 396 ? 3.192 16.689 11.720 1.00 95.88 396 PHE A CA 1
ATOM 2856 C C . PHE A 1 396 ? 3.298 15.713 12.891 1.00 95.88 396 PHE A C 1
ATOM 2858 O O . PHE A 1 396 ? 2.364 14.958 13.158 1.00 95.88 396 PHE A O 1
ATOM 2865 N N . ASN A 1 397 ? 4.423 15.725 13.608 1.00 96.44 397 ASN A N 1
ATOM 2866 C CA . ASN A 1 397 ? 4.647 14.924 14.819 1.00 96.44 397 ASN A CA 1
ATOM 2867 C C . ASN A 1 397 ? 4.257 13.454 14.657 1.00 96.44 397 ASN A C 1
ATOM 2869 O O . ASN A 1 397 ? 3.681 12.858 15.560 1.00 96.44 397 ASN A O 1
ATOM 2873 N N . SER A 1 398 ? 4.473 12.876 13.479 1.00 97.94 398 SER A N 1
ATOM 2874 C CA . SER A 1 398 ? 3.966 11.545 13.150 1.00 97.94 398 SER A CA 1
ATOM 2875 C C . SER A 1 398 ? 5.098 10.616 12.744 1.00 97.94 398 SER A C 1
ATOM 2877 O O . SER A 1 398 ? 6.114 11.044 12.202 1.00 97.94 398 SER A O 1
ATOM 2879 N N . ILE A 1 399 ? 4.912 9.321 12.979 1.00 98.38 399 ILE A N 1
ATOM 2880 C CA . ILE A 1 399 ? 5.851 8.280 12.560 1.00 98.38 399 ILE A CA 1
ATOM 2881 C C . ILE A 1 399 ? 5.225 7.495 11.410 1.00 98.38 399 ILE A C 1
ATOM 2883 O O . ILE A 1 399 ? 4.164 6.902 11.579 1.00 98.38 399 ILE A O 1
ATOM 2887 N N . ALA A 1 400 ? 5.899 7.427 10.264 1.00 97.00 400 ALA A N 1
ATOM 2888 C CA . ALA A 1 400 ? 5.584 6.527 9.160 1.00 97.00 400 ALA A CA 1
ATOM 2889 C C . ALA A 1 400 ? 6.755 5.561 8.938 1.00 97.00 400 ALA A C 1
ATOM 2891 O O . ALA A 1 400 ? 7.688 5.855 8.195 1.00 97.00 400 ALA A O 1
ATOM 2892 N N . PHE A 1 401 ? 6.722 4.397 9.594 1.00 92.62 401 PHE A N 1
ATOM 2893 C CA . PHE A 1 401 ? 7.860 3.474 9.605 1.00 92.62 401 PHE A CA 1
ATOM 2894 C C . PHE A 1 401 ? 7.453 1.998 9.652 1.00 92.62 401 PHE A C 1
ATOM 2896 O O . PHE A 1 401 ? 6.390 1.645 10.159 1.00 92.62 401 PHE A O 1
ATOM 2903 N N . HIS A 1 402 ? 8.318 1.112 9.154 1.00 88.94 402 HIS A N 1
ATOM 2904 C CA . HIS A 1 402 ? 8.070 -0.330 9.026 1.00 88.94 402 HIS A CA 1
ATOM 2905 C C . HIS A 1 402 ? 6.767 -0.689 8.292 1.00 88.94 402 HIS A C 1
ATOM 2907 O O . HIS A 1 402 ? 6.077 -1.630 8.678 1.00 88.94 402 HIS A O 1
ATOM 2913 N N . ASN A 1 403 ? 6.389 0.061 7.257 1.00 90.00 403 ASN A N 1
ATOM 2914 C CA . ASN A 1 403 ? 5.203 -0.242 6.458 1.00 90.00 403 ASN A CA 1
ATOM 2915 C C . ASN A 1 403 ? 5.554 -1.229 5.344 1.00 90.00 403 ASN A C 1
ATOM 2917 O O . ASN A 1 403 ? 5.928 -0.843 4.241 1.00 90.00 403 ASN A O 1
ATOM 2921 N N . PHE A 1 404 ? 5.493 -2.512 5.687 1.00 84.56 404 PHE A N 1
ATOM 2922 C CA . PHE A 1 404 ? 5.696 -3.641 4.790 1.00 84.56 404 PHE A CA 1
ATOM 2923 C C . PHE A 1 404 ? 4.998 -4.886 5.344 1.00 84.56 404 PHE A C 1
ATOM 2925 O O . PHE A 1 404 ? 4.573 -4.928 6.502 1.00 84.56 404 PHE A O 1
ATOM 2932 N N . ASN A 1 405 ? 4.891 -5.931 4.522 1.00 79.44 405 ASN A N 1
ATOM 2933 C CA . ASN A 1 405 ? 4.321 -7.198 4.958 1.00 79.44 405 ASN A CA 1
ATOM 2934 C C . ASN A 1 405 ? 5.317 -7.992 5.825 1.00 79.44 405 ASN A C 1
ATOM 2936 O O . ASN A 1 405 ? 6.206 -8.673 5.318 1.00 79.44 405 ASN A O 1
ATOM 2940 N N . ASP A 1 406 ? 5.108 -7.957 7.140 1.00 72.06 406 ASP A N 1
ATOM 2941 C CA . ASP A 1 406 ? 5.923 -8.656 8.143 1.00 72.06 406 ASP A CA 1
ATOM 2942 C C . ASP A 1 406 ? 5.921 -10.188 8.058 1.00 72.06 406 ASP A C 1
ATOM 2944 O O . ASP A 1 406 ? 6.728 -10.834 8.721 1.00 72.06 406 ASP A O 1
ATOM 2948 N N . THR A 1 407 ? 5.009 -10.787 7.288 1.00 66.19 407 THR A N 1
ATOM 2949 C CA . THR A 1 407 ? 4.958 -12.250 7.125 1.00 66.19 407 THR A CA 1
ATOM 2950 C C . THR A 1 407 ? 5.961 -12.769 6.099 1.00 66.19 407 THR A C 1
ATOM 2952 O O . THR A 1 407 ? 6.208 -13.971 6.042 1.00 66.19 407 THR A O 1
ATOM 2955 N N . VAL A 1 408 ? 6.561 -11.881 5.299 1.00 60.94 408 VAL A N 1
ATOM 2956 C CA . VAL A 1 408 ? 7.513 -12.261 4.256 1.00 60.94 408 VAL A CA 1
ATOM 2957 C C . VAL A 1 408 ? 8.929 -11.931 4.733 1.00 60.94 408 VAL A C 1
ATOM 2959 O O . VAL A 1 408 ? 9.388 -10.794 4.664 1.00 60.94 408 VAL A O 1
ATOM 2962 N N . THR A 1 409 ? 9.628 -12.946 5.242 1.00 48.91 409 THR A N 1
ATOM 2963 C CA . THR A 1 409 ? 10.904 -12.816 5.975 1.00 48.91 409 THR A CA 1
ATOM 2964 C C . THR A 1 409 ? 12.087 -12.313 5.141 1.00 48.91 409 THR A C 1
ATOM 2966 O O . THR A 1 409 ? 13.091 -11.906 5.712 1.00 48.91 409 THR A O 1
ATOM 2969 N N . ASN A 1 410 ? 11.970 -12.283 3.808 1.00 49.91 410 ASN A N 1
ATOM 2970 C CA . ASN A 1 410 ? 13.070 -11.933 2.895 1.00 49.91 410 ASN A CA 1
ATOM 2971 C C . ASN A 1 410 ? 12.901 -10.552 2.220 1.00 49.91 410 ASN A C 1
ATOM 2973 O O . ASN A 1 410 ? 13.632 -10.236 1.289 1.00 49.91 410 ASN A O 1
ATOM 2977 N N . TYR A 1 411 ? 11.913 -9.744 2.636 1.00 52.06 411 TYR A N 1
ATOM 2978 C CA . TYR A 1 411 ? 11.360 -8.653 1.806 1.00 52.06 411 TYR A CA 1
ATOM 2979 C C . TYR A 1 411 ? 11.202 -7.298 2.500 1.00 52.06 411 TYR A C 1
ATOM 2981 O O . TYR A 1 411 ? 10.326 -6.500 2.169 1.00 52.06 411 TYR A O 1
ATOM 2989 N N . THR A 1 412 ? 12.043 -7.007 3.482 1.00 47.59 412 THR A N 1
ATOM 2990 C CA . THR A 1 412 ? 11.814 -5.886 4.405 1.00 47.59 412 THR A CA 1
ATOM 2991 C C . THR A 1 412 ? 12.269 -4.509 3.891 1.00 47.59 412 THR A C 1
ATOM 2993 O O . THR A 1 412 ? 12.332 -3.574 4.685 1.00 47.59 412 THR A O 1
ATOM 2996 N N . ALA A 1 413 ? 12.566 -4.341 2.590 1.00 53.81 413 ALA A N 1
ATOM 2997 C CA . ALA A 1 413 ? 13.198 -3.115 2.067 1.00 53.81 413 ALA A CA 1
ATOM 2998 C C . ALA A 1 413 ? 12.551 -2.453 0.829 1.00 53.81 413 ALA A C 1
ATOM 3000 O O . ALA A 1 413 ? 13.016 -1.403 0.404 1.00 53.81 413 ALA A O 1
ATOM 3001 N N . ASP A 1 414 ? 11.518 -3.019 0.207 1.00 58.16 414 ASP A N 1
ATOM 3002 C CA . ASP A 1 414 ? 10.933 -2.482 -1.045 1.00 58.16 414 ASP A CA 1
ATOM 3003 C C . ASP A 1 414 ? 9.462 -2.103 -0.967 1.00 58.16 414 ASP A C 1
ATOM 3005 O O . ASP A 1 414 ? 8.803 -1.891 -1.983 1.00 58.16 414 ASP A O 1
ATOM 3009 N N . HIS A 1 415 ? 8.969 -1.931 0.250 1.00 71.75 415 HIS A N 1
ATOM 3010 C CA . HIS A 1 415 ? 7.779 -1.133 0.476 1.00 71.75 415 HIS A CA 1
ATOM 3011 C C . HIS A 1 415 ? 8.203 0.242 0.986 1.00 71.75 415 HIS A C 1
ATOM 3013 O O . HIS A 1 415 ? 9.082 0.385 1.840 1.00 71.75 415 HIS A O 1
ATOM 3019 N N . VAL A 1 416 ? 7.614 1.258 0.374 1.00 81.50 416 VAL A N 1
ATOM 3020 C CA . VAL A 1 416 ? 7.936 2.665 0.586 1.00 81.50 416 VAL A CA 1
ATOM 3021 C C . VAL A 1 416 ? 7.084 3.161 1.745 1.00 81.50 416 VAL A C 1
ATOM 3023 O O . VAL A 1 416 ? 5.859 3.046 1.671 1.00 81.50 416 VAL A O 1
ATOM 3026 N N . ASN A 1 417 ? 7.680 3.732 2.795 1.00 89.94 417 ASN A N 1
ATOM 3027 C CA . ASN A 1 417 ? 6.869 4.263 3.897 1.00 89.94 417 ASN A CA 1
ATOM 3028 C C . ASN A 1 417 ? 6.068 5.492 3.451 1.00 89.94 417 ASN A C 1
ATOM 3030 O O . ASN A 1 417 ? 4.919 5.641 3.862 1.00 89.94 417 ASN A O 1
ATOM 3034 N N . LEU A 1 418 ? 6.659 6.331 2.592 1.00 91.94 418 LEU A N 1
ATOM 3035 C CA . LEU A 1 418 ? 6.061 7.565 2.085 1.00 91.94 418 LEU A CA 1
ATOM 3036 C C . LEU A 1 418 ? 6.275 7.730 0.575 1.00 91.94 418 LEU A C 1
ATOM 3038 O O . LEU A 1 418 ? 7.409 7.841 0.111 1.00 91.94 418 LEU A O 1
ATOM 3042 N N . LEU A 1 419 ? 5.182 7.843 -0.179 1.00 90.81 419 LEU A N 1
ATOM 3043 C CA . LEU A 1 419 ? 5.205 8.456 -1.508 1.00 90.81 419 LEU A CA 1
ATOM 3044 C C . LEU A 1 419 ? 4.524 9.821 -1.420 1.00 90.81 419 LEU A C 1
ATOM 3046 O O . LEU A 1 419 ? 3.306 9.889 -1.256 1.00 90.81 419 LEU A O 1
ATOM 3050 N N . GLN A 1 420 ? 5.305 10.885 -1.569 1.00 92.19 420 GLN A N 1
ATOM 3051 C CA . GLN A 1 420 ? 4.837 12.261 -1.541 1.00 92.19 420 GLN A CA 1
ATOM 3052 C C . GLN A 1 420 ? 4.954 12.890 -2.933 1.00 92.19 420 GLN A C 1
ATOM 3054 O O . GLN A 1 420 ? 6.015 12.887 -3.555 1.00 92.19 420 GLN A O 1
ATOM 3059 N N . THR A 1 421 ? 3.848 13.434 -3.436 1.00 90.44 421 THR A N 1
ATOM 3060 C CA . THR A 1 421 ? 3.809 14.213 -4.687 1.00 90.44 421 THR A CA 1
ATOM 3061 C C . THR A 1 421 ? 3.245 15.622 -4.483 1.00 90.44 421 THR A C 1
ATOM 3063 O O . THR A 1 421 ? 3.108 16.367 -5.449 1.00 90.44 421 THR A O 1
ATOM 3066 N N . GLY A 1 422 ? 2.901 15.981 -3.243 1.00 92.94 422 GLY A N 1
ATOM 3067 C CA . GLY A 1 422 ? 2.425 17.299 -2.820 1.00 92.94 422 GLY A CA 1
ATOM 3068 C C . GLY A 1 422 ? 2.155 17.333 -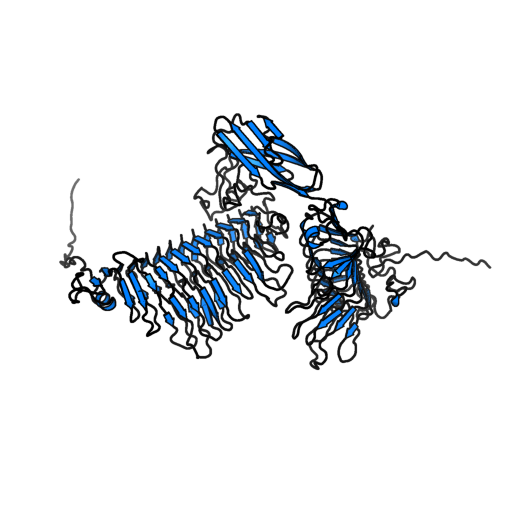1.309 1.00 92.94 422 GLY A C 1
ATOM 3069 O O . GLY A 1 422 ? 2.364 16.331 -0.627 1.00 92.94 422 GLY A O 1
ATOM 3070 N N . GLY A 1 423 ? 1.697 18.472 -0.781 1.00 95.38 423 GLY A N 1
ATOM 3071 C CA . GLY A 1 423 ? 1.505 18.678 0.665 1.00 95.38 423 GLY A CA 1
ATOM 3072 C C . GLY A 1 423 ? 2.814 18.872 1.444 1.00 95.38 423 GLY A C 1
ATOM 3073 O O . GLY A 1 423 ? 3.882 18.988 0.841 1.00 95.38 423 GLY A O 1
ATOM 3074 N N . THR A 1 424 ? 2.721 18.890 2.776 1.00 95.50 424 THR A N 1
ATOM 3075 C CA . THR A 1 424 ? 3.856 19.093 3.698 1.00 95.50 424 THR A CA 1
ATOM 3076 C C . THR A 1 424 ? 3.996 17.916 4.663 1.00 95.50 424 THR A C 1
ATOM 3078 O O . THR A 1 424 ? 2.999 17.476 5.238 1.00 95.50 424 THR A O 1
ATOM 3081 N N . PHE A 1 425 ? 5.225 17.435 4.870 1.00 96.00 425 PHE A N 1
ATOM 3082 C CA . PHE A 1 425 ? 5.579 16.428 5.872 1.00 96.00 425 PHE A CA 1
ATOM 3083 C C . PHE A 1 425 ? 6.694 17.009 6.755 1.00 96.00 425 PHE A C 1
ATOM 3085 O O . PHE A 1 425 ? 7.829 17.150 6.307 1.00 96.00 425 PHE A O 1
ATOM 3092 N N . GLY A 1 426 ? 6.376 17.439 7.974 1.00 96.06 426 GLY A N 1
ATOM 3093 C CA . GLY A 1 426 ? 7.322 18.146 8.847 1.00 96.06 426 GLY A CA 1
ATOM 3094 C C . GLY A 1 426 ? 7.328 17.591 10.261 1.00 96.06 426 GLY A C 1
ATOM 3095 O O . GLY A 1 426 ? 6.335 17.010 10.692 1.00 96.06 426 GLY A O 1
ATOM 3096 N N . PHE A 1 427 ? 8.430 17.773 10.993 1.00 96.12 427 PHE A N 1
ATOM 3097 C CA . PHE A 1 427 ? 8.556 17.301 12.383 1.00 96.12 427 PHE A CA 1
ATOM 3098 C C . PHE A 1 427 ? 8.096 15.845 12.547 1.00 96.12 427 PHE A C 1
ATOM 3100 O O . PHE A 1 427 ? 7.354 15.514 13.464 1.00 96.12 427 PHE A O 1
ATOM 3107 N N . SER A 1 428 ? 8.435 14.995 11.579 1.00 97.62 428 SER A N 1
ATOM 3108 C CA . SER A 1 428 ? 7.912 13.634 11.475 1.00 97.62 428 SER A CA 1
ATOM 3109 C C . SER A 1 428 ? 9.025 12.650 11.113 1.00 97.62 428 SER A C 1
ATOM 3111 O O . SER A 1 428 ? 10.051 13.023 10.541 1.00 97.62 428 SER A O 1
ATOM 3113 N N . CYS A 1 429 ? 8.827 11.376 11.443 1.00 97.00 429 CYS A N 1
ATOM 3114 C CA . CYS A 1 429 ? 9.820 10.325 11.257 1.00 97.00 429 CYS A CA 1
ATOM 3115 C C . CYS A 1 429 ? 9.428 9.383 10.122 1.00 97.00 429 CYS A C 1
ATOM 3117 O O . CYS A 1 429 ? 8.300 8.885 10.070 1.00 97.00 429 CYS A O 1
ATOM 3119 N N . THR A 1 430 ? 10.361 9.116 9.210 1.00 94.25 430 THR A N 1
ATOM 3120 C CA . THR A 1 430 ? 10.158 8.187 8.095 1.00 94.25 430 THR A CA 1
ATOM 3121 C C . THR A 1 430 ? 11.490 7.753 7.480 1.00 94.25 430 THR A C 1
ATOM 3123 O O . THR A 1 430 ? 12.532 8.354 7.713 1.00 94.25 430 THR A O 1
ATOM 3126 N N . THR A 1 431 ? 11.471 6.706 6.660 1.00 86.88 431 THR A N 1
ATOM 3127 C CA . THR A 1 431 ? 12.592 6.271 5.802 1.00 86.88 431 THR A CA 1
ATOM 3128 C C . THR A 1 431 ? 12.053 5.747 4.477 1.00 86.88 431 THR A C 1
ATOM 3130 O O . THR A 1 431 ? 10.854 5.498 4.363 1.00 86.88 431 THR A O 1
ATOM 3133 N N . ASN A 1 432 ? 12.929 5.512 3.491 1.00 75.69 432 ASN A N 1
ATOM 3134 C CA . ASN A 1 432 ? 12.559 4.926 2.197 1.00 75.69 432 ASN A CA 1
ATOM 3135 C C . ASN A 1 432 ? 11.386 5.686 1.554 1.00 75.69 432 ASN A C 1
ATOM 3137 O O . ASN A 1 432 ? 10.260 5.181 1.481 1.00 75.69 432 ASN A O 1
ATOM 3141 N N . THR A 1 433 ? 11.643 6.945 1.200 1.00 80.31 433 THR A N 1
ATOM 3142 C CA . THR A 1 433 ? 10.632 7.917 0.778 1.00 80.31 433 THR A CA 1
ATOM 3143 C C . THR A 1 433 ? 10.879 8.409 -0.644 1.00 80.31 433 THR A C 1
ATOM 3145 O O . THR A 1 433 ? 12.009 8.418 -1.126 1.00 80.31 433 THR A O 1
ATOM 3148 N N . PHE A 1 434 ? 9.818 8.873 -1.304 1.00 80.88 434 PHE A N 1
ATOM 3149 C CA . PHE A 1 434 ? 9.913 9.615 -2.563 1.00 80.88 434 PHE A CA 1
ATOM 3150 C C . PHE A 1 434 ? 9.251 10.969 -2.412 1.00 80.88 434 PHE A C 1
ATOM 3152 O O . PHE A 1 434 ? 8.123 11.045 -1.929 1.00 80.88 434 PHE A O 1
ATOM 3159 N N . GLY A 1 435 ? 9.950 12.015 -2.854 1.00 83.50 435 GLY A N 1
ATOM 3160 C CA . GLY A 1 435 ? 9.433 13.382 -2.848 1.00 83.50 435 GLY A CA 1
ATOM 3161 C C . GLY A 1 435 ? 9.299 14.008 -1.460 1.00 83.50 435 GLY A C 1
ATOM 3162 O O . GLY A 1 435 ? 8.534 14.959 -1.332 1.00 83.50 435 GLY A O 1
ATOM 3163 N N . LEU A 1 436 ? 10.020 13.489 -0.450 1.00 90.25 436 LEU A N 1
ATOM 3164 C CA . LEU A 1 436 ? 9.997 14.011 0.920 1.00 90.25 436 LEU A CA 1
ATOM 3165 C C . LEU A 1 436 ? 10.269 15.521 0.926 1.00 90.25 436 LEU A C 1
ATOM 3167 O O . LEU A 1 436 ? 11.355 15.966 0.553 1.00 90.25 436 LEU A O 1
ATOM 3171 N N . SER A 1 437 ? 9.281 16.292 1.365 1.00 88.50 437 SER A N 1
ATOM 3172 C CA . SER A 1 437 ? 9.332 17.745 1.488 1.00 88.50 437 SER A CA 1
ATOM 3173 C C . SER A 1 437 ? 8.860 18.184 2.873 1.00 88.50 437 SER A C 1
ATOM 3175 O O . SER A 1 437 ? 8.034 17.521 3.497 1.00 88.50 437 SER A O 1
ATOM 3177 N N . GLY A 1 438 ? 9.366 19.326 3.338 1.00 89.50 438 GLY A N 1
ATOM 3178 C CA . GLY A 1 438 ? 9.162 19.825 4.699 1.00 89.50 438 GLY A CA 1
ATOM 3179 C C . GLY A 1 438 ? 10.450 19.775 5.521 1.00 89.50 438 GLY A C 1
ATOM 3180 O O . GLY A 1 438 ? 11.488 19.306 5.053 1.00 89.50 438 GLY A O 1
ATOM 3181 N N . THR A 1 439 ? 10.407 20.330 6.729 1.00 93.81 439 THR A N 1
ATOM 3182 C CA . THR A 1 439 ? 11.591 20.554 7.573 1.00 93.81 439 THR A CA 1
ATOM 3183 C C . THR A 1 439 ? 11.529 19.751 8.867 1.00 93.81 439 THR A C 1
ATOM 3185 O O . THR A 1 439 ? 10.455 19.340 9.306 1.00 93.81 439 THR A O 1
ATOM 3188 N N . SER A 1 440 ? 12.692 19.573 9.499 1.00 95.75 440 SER A N 1
ATOM 3189 C CA . SER A 1 440 ? 12.826 18.948 10.825 1.00 95.75 440 SER A CA 1
ATOM 3190 C C . SER A 1 440 ? 12.337 17.497 10.891 1.00 95.75 440 SER A C 1
ATOM 3192 O O . SER A 1 440 ? 11.832 17.050 11.913 1.00 95.75 440 SER A O 1
ATOM 3194 N N . ASN A 1 441 ? 12.466 16.757 9.789 1.00 95.88 441 ASN A N 1
ATOM 3195 C CA . ASN A 1 441 ? 12.132 15.338 9.757 1.00 95.88 441 ASN A CA 1
ATOM 3196 C C . ASN A 1 441 ? 13.285 14.479 10.274 1.00 95.88 441 ASN A C 1
ATOM 3198 O O . ASN A 1 441 ? 14.455 14.779 10.032 1.00 95.88 441 ASN A O 1
ATOM 3202 N N . VAL A 1 442 ? 12.933 13.366 10.911 1.00 94.81 442 VAL A N 1
ATOM 3203 C CA . VAL A 1 442 ? 13.877 12.346 11.372 1.00 94.81 442 VAL A CA 1
ATOM 3204 C C . VAL A 1 442 ? 13.937 11.217 10.344 1.00 94.81 442 VAL A C 1
ATOM 3206 O O . VAL A 1 442 ? 12.914 10.631 9.985 1.00 94.81 442 VAL A O 1
ATOM 3209 N N . ILE A 1 443 ? 15.146 10.898 9.871 1.00 89.62 443 ILE A N 1
ATOM 3210 C CA . ILE A 1 443 ? 15.413 9.749 8.995 1.00 89.62 443 ILE A CA 1
ATOM 3211 C C . ILE A 1 443 ? 16.186 8.703 9.802 1.00 89.62 443 ILE A C 1
ATOM 3213 O O . ILE A 1 443 ? 17.414 8.693 9.813 1.00 89.62 443 ILE A O 1
ATOM 3217 N N . GLY A 1 444 ? 15.463 7.838 10.511 1.00 84.00 444 GLY A N 1
ATOM 3218 C CA . GLY A 1 444 ? 16.043 6.802 11.369 1.00 84.00 444 GLY A CA 1
ATOM 3219 C C . GLY A 1 444 ? 14.977 5.873 11.945 1.00 84.00 444 GLY A C 1
ATOM 3220 O O . GLY A 1 444 ? 13.796 6.208 11.922 1.00 84.00 444 GLY A O 1
ATOM 3221 N N . ASP A 1 445 ? 15.378 4.692 12.421 1.00 87.38 445 ASP A N 1
ATOM 3222 C CA . ASP A 1 445 ? 14.461 3.746 13.069 1.00 87.38 445 ASP A CA 1
ATOM 3223 C C . ASP A 1 445 ? 13.863 4.376 14.344 1.00 87.38 445 ASP A C 1
ATOM 3225 O O . ASP A 1 445 ? 14.629 4.797 15.213 1.00 87.38 445 ASP A O 1
ATOM 3229 N N . PRO A 1 446 ? 12.523 4.451 14.491 1.00 93.38 446 PRO A N 1
ATOM 3230 C CA . PRO A 1 446 ? 11.883 4.992 15.688 1.00 93.38 446 PRO A CA 1
ATOM 3231 C C . PRO A 1 446 ? 12.121 4.135 16.939 1.00 93.38 446 PRO A C 1
ATOM 3233 O O . PRO A 1 446 ? 11.816 4.582 18.039 1.00 93.38 446 PRO A O 1
ATOM 3236 N N . GLY A 1 447 ? 12.639 2.910 16.823 1.00 90.50 447 GLY A N 1
ATOM 3237 C CA . GLY A 1 447 ? 13.013 2.103 17.983 1.00 90.50 447 GLY A CA 1
ATOM 3238 C C . GLY A 1 447 ? 11.811 1.656 18.817 1.00 90.50 447 GLY A C 1
ATOM 3239 O O . GLY A 1 447 ? 11.837 1.760 20.042 1.00 90.50 447 GLY A O 1
ATOM 3240 N N . PHE A 1 448 ? 10.741 1.175 18.175 1.00 92.88 448 PHE A N 1
ATOM 3241 C CA . PHE A 1 448 ? 9.567 0.646 18.882 1.00 92.88 448 PHE A CA 1
ATOM 3242 C C . PHE A 1 448 ? 9.935 -0.522 19.810 1.00 92.88 448 PHE A C 1
ATOM 3244 O O . PHE A 1 448 ? 10.567 -1.475 19.354 1.00 92.88 448 PHE A O 1
ATOM 3251 N N . ILE A 1 449 ? 9.443 -0.511 21.056 1.00 91.19 449 ILE A N 1
ATOM 3252 C CA . ILE A 1 449 ? 9.709 -1.567 22.055 1.00 91.19 449 ILE A CA 1
ATOM 3253 C C . ILE A 1 449 ? 9.361 -2.959 21.511 1.00 91.19 449 ILE A C 1
ATOM 3255 O O . ILE A 1 449 ? 10.144 -3.900 21.629 1.00 91.19 449 ILE A O 1
ATOM 3259 N N . SER A 1 450 ? 8.173 -3.128 20.916 1.00 88.19 450 SER A N 1
ATOM 3260 C CA . SER A 1 450 ? 7.796 -4.401 20.297 1.00 88.19 450 SER A CA 1
ATOM 3261 C C . SER A 1 450 ? 6.705 -4.230 19.245 1.00 88.19 450 SER A C 1
ATOM 3263 O O . SER A 1 450 ? 5.525 -4.534 19.445 1.00 88.19 450 SER A O 1
ATOM 3265 N N . ARG A 1 451 ? 7.110 -3.818 18.040 1.00 87.00 451 ARG A N 1
ATOM 3266 C CA . ARG A 1 451 ? 6.179 -3.651 16.912 1.00 87.00 451 ARG A CA 1
ATOM 3267 C C . ARG A 1 451 ? 5.423 -4.932 16.529 1.00 87.00 451 ARG A C 1
ATOM 3269 O O . ARG A 1 451 ? 4.367 -4.838 15.913 1.00 87.00 451 ARG A O 1
ATOM 3276 N N . LEU A 1 452 ? 5.955 -6.130 16.808 1.00 84.75 452 LEU A N 1
ATOM 3277 C CA . LEU A 1 452 ? 5.319 -7.421 16.467 1.00 84.75 452 LEU A CA 1
ATOM 3278 C C . LEU A 1 452 ? 4.146 -7.777 17.376 1.00 84.75 452 LEU A C 1
ATOM 3280 O O . LEU A 1 452 ? 3.189 -8.394 16.908 1.00 84.75 452 LEU A O 1
ATOM 3284 N N . THR A 1 453 ? 4.192 -7.322 18.625 1.00 88.44 453 THR A N 1
ATOM 3285 C CA . THR A 1 453 ? 3.118 -7.506 19.608 1.00 88.44 453 THR A CA 1
ATOM 3286 C C . THR A 1 453 ? 2.154 -6.318 19.657 1.00 88.44 453 THR A C 1
ATOM 3288 O O . THR A 1 453 ? 1.134 -6.390 20.332 1.00 88.44 453 THR A O 1
ATOM 3291 N N . GLY A 1 454 ? 2.431 -5.249 18.899 1.00 90.56 454 GLY A N 1
ATOM 3292 C CA . GLY A 1 454 ? 1.610 -4.036 18.853 1.00 90.56 454 GLY A CA 1
ATOM 3293 C C . GLY A 1 454 ? 2.005 -2.973 19.880 1.00 90.56 454 GLY A C 1
ATOM 3294 O O . GLY A 1 454 ? 1.283 -1.993 20.028 1.00 90.56 454 GLY A O 1
ATOM 3295 N N . ASN A 1 455 ? 3.140 -3.134 20.569 1.00 94.12 455 ASN A N 1
ATOM 3296 C CA . ASN A 1 455 ? 3.679 -2.101 21.448 1.00 94.12 455 ASN A CA 1
ATOM 3297 C C . ASN A 1 455 ? 4.561 -1.133 20.646 1.00 94.12 455 ASN A C 1
ATOM 3299 O O . ASN A 1 455 ? 5.729 -1.421 20.369 1.00 94.12 455 ASN A O 1
ATOM 3303 N N . TYR A 1 456 ? 3.976 0.002 20.264 1.00 96.00 456 TYR A N 1
ATOM 3304 C CA . TYR A 1 456 ? 4.627 1.045 19.465 1.00 96.00 456 TYR A CA 1
ATOM 3305 C C . TYR A 1 456 ? 5.180 2.209 20.299 1.00 96.00 456 TYR A C 1
ATOM 3307 O O . TYR A 1 456 ? 5.468 3.264 19.743 1.00 96.00 456 TYR A O 1
ATOM 3315 N N . ARG A 1 457 ? 5.335 2.037 21.617 1.00 95.81 457 ARG A N 1
ATOM 3316 C CA . ARG A 1 457 ? 6.077 3.003 22.439 1.00 95.81 457 ARG A CA 1
ATOM 3317 C C . ARG A 1 457 ? 7.544 3.029 22.023 1.00 95.81 457 ARG A C 1
ATOM 3319 O O . ARG A 1 457 ? 8.084 2.002 21.596 1.00 95.81 457 ARG A O 1
ATOM 3326 N N . LEU A 1 458 ? 8.159 4.199 22.138 1.00 95.56 458 LEU A N 1
ATOM 3327 C CA . LEU A 1 458 ? 9.563 4.415 21.811 1.00 95.56 458 LEU A CA 1
ATOM 3328 C C . LEU A 1 458 ? 10.449 3.837 22.916 1.00 95.56 458 LEU A C 1
ATOM 3330 O O . LEU A 1 458 ? 10.131 3.932 24.100 1.00 95.56 458 LEU A O 1
ATOM 3334 N N . SER A 1 459 ? 11.546 3.200 22.518 1.00 93.38 459 SER A N 1
ATOM 3335 C CA . SER A 1 459 ? 12.551 2.685 23.450 1.00 93.38 459 SER A CA 1
ATOM 3336 C C . SER A 1 459 ? 13.600 3.763 23.761 1.00 93.38 459 SER A C 1
ATOM 3338 O O . SER A 1 459 ? 13.775 4.682 22.951 1.00 93.38 459 SER A O 1
ATOM 3340 N N . PRO A 1 460 ? 14.367 3.638 24.864 1.00 93.00 460 PRO A N 1
ATOM 3341 C CA . PRO A 1 460 ? 15.432 4.583 25.200 1.00 93.00 460 PRO A CA 1
ATOM 3342 C C . PRO A 1 460 ? 16.391 4.849 24.033 1.00 93.00 460 PRO A C 1
ATOM 3344 O O . PRO A 1 460 ? 16.821 3.930 23.327 1.00 93.00 460 PRO A O 1
ATOM 3347 N N . GLY A 1 461 ? 16.728 6.124 23.828 1.00 91.44 461 GLY A N 1
ATOM 3348 C CA . GLY A 1 461 ? 17.613 6.577 22.752 1.00 91.44 461 GLY A CA 1
ATOM 3349 C C . GLY A 1 461 ? 17.030 6.491 21.340 1.00 91.44 461 GLY A C 1
ATOM 3350 O O . GLY A 1 461 ? 17.800 6.523 20.377 1.00 91.44 461 GLY A O 1
ATOM 3351 N N . SER A 1 462 ? 15.706 6.362 21.211 1.00 94.75 462 SER A N 1
ATOM 3352 C CA . SER A 1 462 ? 15.009 6.575 19.944 1.00 94.75 462 SER A CA 1
ATOM 3353 C C . SER A 1 462 ? 15.261 7.996 19.418 1.00 94.75 462 SER A C 1
ATOM 3355 O O . SER A 1 462 ? 15.206 8.950 20.194 1.00 94.75 462 SER A O 1
ATOM 3357 N N . PRO A 1 463 ? 15.482 8.173 18.103 1.00 94.44 463 PRO A N 1
ATOM 3358 C CA . PRO A 1 463 ? 15.632 9.494 17.499 1.00 94.44 463 PRO A CA 1
ATOM 3359 C C . PRO A 1 463 ? 14.302 10.260 17.391 1.00 94.44 463 PRO A C 1
ATOM 3361 O O . PRO A 1 463 ? 14.297 11.376 16.891 1.00 94.44 463 PRO A O 1
ATOM 3364 N N . CYS A 1 464 ? 13.176 9.648 17.774 1.00 96.62 464 CYS A N 1
ATOM 3365 C CA . CYS A 1 464 ? 11.842 10.257 17.737 1.00 96.62 464 CYS A CA 1
ATOM 3366 C C . CYS A 1 464 ? 11.418 10.876 19.072 1.00 96.62 464 CYS A C 1
ATOM 3368 O O . CYS A 1 464 ? 10.365 11.514 19.110 1.00 96.62 464 CYS A O 1
ATOM 3370 N N . ILE A 1 465 ? 12.214 10.684 20.129 1.00 96.12 465 ILE A N 1
ATOM 3371 C CA . ILE A 1 465 ? 11.943 11.244 21.454 1.00 96.12 465 ILE A CA 1
ATOM 3372 C C . ILE A 1 465 ? 12.318 12.731 21.467 1.00 96.12 465 ILE A C 1
ATOM 3374 O O . ILE A 1 465 ? 13.399 13.072 20.989 1.00 96.12 465 ILE A O 1
ATOM 3378 N N . ASP A 1 466 ? 11.433 13.593 21.969 1.00 95.06 466 ASP A N 1
ATOM 3379 C CA . ASP A 1 466 ? 11.600 15.049 22.130 1.00 95.06 466 ASP A CA 1
ATOM 3380 C C . ASP A 1 466 ? 11.987 15.811 20.844 1.00 95.06 466 ASP A C 1
ATOM 3382 O O . ASP A 1 466 ? 12.710 16.809 20.863 1.00 95.06 466 ASP A O 1
ATOM 3386 N N . THR A 1 467 ? 11.525 15.346 19.680 1.00 95.44 467 THR A N 1
ATOM 3387 C CA . THR A 1 467 ? 11.898 15.922 18.365 1.00 95.44 467 THR A CA 1
ATOM 3388 C C . THR A 1 467 ? 10.721 16.466 17.558 1.00 95.44 467 THR A C 1
ATOM 3390 O O . THR A 1 467 ? 10.905 16.981 16.450 1.00 95.44 467 THR A O 1
ATOM 3393 N N . GLY A 1 468 ? 9.505 16.373 18.094 1.00 94.38 468 GLY A N 1
ATOM 3394 C CA . GLY A 1 468 ? 8.316 16.980 17.516 1.00 94.38 468 GLY A CA 1
ATOM 3395 C C . GLY A 1 468 ? 8.279 18.503 17.671 1.00 94.38 468 GLY A C 1
ATOM 3396 O O . GLY A 1 468 ? 9.239 19.172 18.048 1.00 94.38 468 GLY A O 1
ATOM 3397 N N . THR A 1 469 ? 7.124 19.080 17.357 1.00 93.69 469 THR A N 1
ATOM 3398 C CA . THR A 1 469 ? 6.814 20.497 17.566 1.00 93.69 469 THR A CA 1
ATOM 3399 C C . THR A 1 469 ? 5.583 20.659 18.453 1.00 93.69 469 THR A C 1
ATOM 3401 O O . THR A 1 469 ? 4.691 19.817 18.447 1.00 93.69 469 THR A O 1
ATOM 3404 N N . ASN A 1 470 ? 5.488 21.747 19.215 1.00 89.56 470 ASN A N 1
ATOM 3405 C CA . ASN A 1 470 ? 4.322 21.989 20.065 1.00 89.56 470 ASN A CA 1
ATOM 3406 C C . ASN A 1 470 ? 3.101 22.374 19.213 1.00 89.56 470 ASN A C 1
ATOM 3408 O O . ASN A 1 470 ? 3.063 23.453 18.620 1.00 89.56 470 ASN A O 1
ATOM 3412 N N . LEU A 1 471 ? 2.091 21.503 19.175 1.00 87.38 471 LEU A N 1
ATOM 3413 C CA . LEU A 1 471 ? 0.803 21.753 18.529 1.00 87.38 471 LEU A CA 1
ATOM 3414 C C . LEU A 1 471 ? -0.264 22.011 19.599 1.00 87.38 471 LEU A C 1
ATOM 3416 O O . LEU A 1 471 ? -0.385 21.255 20.556 1.00 87.38 471 LEU A O 1
ATOM 3420 N N . ALA A 1 472 ? -1.061 23.071 19.443 1.00 79.38 472 ALA A N 1
ATOM 3421 C CA . ALA A 1 472 ? -2.056 23.473 20.446 1.00 79.38 472 ALA A CA 1
ATOM 3422 C C . ALA A 1 472 ? -3.281 22.536 20.542 1.00 79.38 472 ALA A C 1
ATOM 3424 O O . ALA A 1 472 ? -4.119 22.716 21.422 1.00 79.38 472 ALA A O 1
ATOM 3425 N N . SER A 1 473 ? -3.422 21.576 19.626 1.00 71.19 473 SER A N 1
ATOM 3426 C CA . SER A 1 473 ? -4.637 20.780 19.440 1.00 71.19 473 SER A CA 1
ATOM 3427 C C . SER A 1 473 ? -4.791 19.599 20.406 1.00 71.19 473 SER A C 1
ATOM 3429 O O . SER A 1 473 ? -5.899 19.076 20.507 1.00 71.19 473 SER A O 1
ATOM 3431 N N . ILE A 1 474 ? -3.735 19.163 21.112 1.00 80.62 474 ILE A N 1
ATOM 3432 C CA . ILE A 1 474 ? -3.757 17.921 21.910 1.00 80.62 474 ILE A CA 1
ATOM 3433 C C . ILE A 1 474 ? -2.948 18.071 23.203 1.00 80.62 474 ILE A C 1
ATOM 3435 O O . ILE A 1 474 ? -1.769 18.413 23.172 1.00 80.62 474 ILE A O 1
ATOM 3439 N N . ALA A 1 475 ? -3.575 17.772 24.345 1.00 88.62 475 ALA A N 1
ATOM 3440 C CA . ALA A 1 475 ? -2.942 17.878 25.663 1.00 88.62 475 ALA A CA 1
ATOM 3441 C C . ALA A 1 475 ? -2.237 16.589 26.115 1.00 88.62 475 ALA A C 1
ATOM 3443 O O . ALA A 1 475 ? -1.273 16.660 26.879 1.00 88.62 475 ALA A O 1
ATOM 3444 N N . SER A 1 476 ? -2.707 15.426 25.658 1.00 93.12 476 SER A N 1
ATOM 3445 C CA . SER A 1 476 ? -2.223 14.118 26.101 1.00 93.12 476 SER A CA 1
ATOM 3446 C C . SER A 1 476 ? -2.058 13.114 24.960 1.00 93.12 476 SER A C 1
ATOM 3448 O O . SER A 1 476 ? -2.738 13.202 23.942 1.00 93.12 476 SER A O 1
ATOM 3450 N N . ASP A 1 477 ? -1.137 12.173 25.127 1.00 95.44 477 ASP A N 1
ATOM 3451 C CA . ASP A 1 477 ? -0.900 11.052 24.220 1.00 95.44 477 ASP A CA 1
ATOM 3452 C C . ASP A 1 477 ? -1.967 9.954 24.365 1.00 95.44 477 ASP A C 1
ATOM 3454 O O . ASP A 1 477 ? -2.940 10.102 25.109 1.00 95.44 477 ASP A O 1
ATOM 3458 N N . LEU A 1 478 ? -1.808 8.846 23.640 1.00 94.94 478 LEU A N 1
ATOM 3459 C CA . LEU A 1 478 ? -2.770 7.741 23.657 1.00 94.94 478 LEU A CA 1
ATOM 3460 C C . LEU A 1 478 ? -2.802 6.954 24.989 1.00 94.94 478 LEU A C 1
ATOM 3462 O O . LEU A 1 478 ? -3.739 6.194 25.225 1.00 94.94 478 LEU A O 1
ATOM 3466 N N . ASP A 1 479 ? -1.817 7.145 25.870 1.00 94.50 479 ASP A N 1
ATOM 3467 C CA . ASP A 1 479 ? -1.795 6.608 27.239 1.00 94.50 479 ASP A CA 1
ATOM 3468 C C . ASP A 1 479 ? -2.346 7.598 28.282 1.00 94.50 479 ASP A C 1
ATOM 3470 O O . ASP A 1 479 ? -2.435 7.268 29.468 1.00 94.50 479 ASP A O 1
ATOM 3474 N N . GLY A 1 480 ? -2.720 8.812 27.866 1.00 94.31 480 GLY A N 1
ATOM 3475 C CA . GLY A 1 480 ? -3.163 9.885 28.757 1.00 94.31 480 GLY A CA 1
ATOM 3476 C C . GLY A 1 480 ? -2.020 10.671 29.414 1.00 94.31 480 GLY A C 1
ATOM 3477 O O . GLY A 1 480 ? -2.262 11.467 30.323 1.00 94.31 480 GLY A O 1
ATOM 3478 N N . ASN A 1 481 ? -0.776 10.485 28.975 1.00 93.81 481 ASN A N 1
ATOM 3479 C CA . ASN A 1 481 ? 0.375 11.267 29.419 1.00 93.81 481 ASN A CA 1
ATOM 3480 C C . ASN A 1 481 ? 0.376 12.659 28.768 1.00 93.81 481 ASN A C 1
ATOM 3482 O O . ASN A 1 481 ? 0.069 12.741 27.584 1.00 93.81 481 ASN A O 1
ATOM 3486 N N . PRO A 1 482 ? 0.759 13.755 29.460 1.00 93.00 482 PRO A N 1
ATOM 3487 C CA . PRO A 1 482 ? 0.967 15.050 28.821 1.00 93.00 482 PRO A CA 1
ATOM 3488 C C . PRO A 1 482 ? 1.904 14.979 27.620 1.00 93.00 482 PRO A C 1
ATOM 3490 O O . PRO A 1 482 ? 2.935 14.316 27.695 1.00 93.00 482 PRO A O 1
ATOM 3493 N N . ARG A 1 483 ? 1.541 15.709 26.560 1.00 91.38 483 ARG A N 1
ATOM 3494 C CA . ARG A 1 483 ? 2.251 15.702 25.277 1.00 91.38 483 ARG A CA 1
ATOM 3495 C C . ARG A 1 483 ? 3.650 16.294 25.300 1.00 91.38 483 ARG A C 1
ATOM 3497 O O . ARG A 1 483 ? 4.451 15.903 24.482 1.00 91.38 483 ARG A O 1
ATOM 3504 N N . SER A 1 484 ? 3.951 17.231 26.186 1.00 91.00 484 SER A N 1
ATOM 3505 C CA . SER A 1 484 ? 5.306 17.776 26.301 1.00 91.00 484 SER A CA 1
ATOM 3506 C C . SER A 1 484 ? 5.918 17.250 27.592 1.00 91.00 484 SER A C 1
ATOM 3508 O O . SER A 1 484 ? 5.501 17.650 28.684 1.00 91.00 484 SER A O 1
ATOM 3510 N N . ARG A 1 485 ? 6.883 16.340 27.472 1.00 90.94 485 ARG A N 1
ATOM 3511 C CA . ARG A 1 485 ? 7.688 15.792 28.571 1.00 90.94 485 ARG A CA 1
ATOM 3512 C C . ARG A 1 485 ? 9.156 15.800 28.152 1.00 90.94 485 ARG A C 1
ATOM 3514 O O . ARG A 1 485 ? 9.445 16.079 27.004 1.00 90.94 485 ARG A O 1
ATOM 3521 N N . ASP A 1 486 ? 10.053 15.609 29.112 1.00 91.50 486 ASP A N 1
ATOM 3522 C CA . ASP A 1 486 ? 11.486 15.428 28.854 1.00 91.50 486 ASP A CA 1
ATOM 3523 C C . ASP A 1 486 ? 11.774 13.921 28.853 1.00 91.50 486 ASP A C 1
ATOM 3525 O O . ASP A 1 486 ? 11.949 13.305 29.913 1.00 91.50 486 ASP A O 1
ATOM 3529 N N . GLY A 1 487 ? 11.680 13.311 27.673 1.00 91.44 487 GLY A N 1
ATOM 3530 C CA . GLY A 1 487 ? 11.875 11.881 27.460 1.00 91.44 487 GLY A CA 1
ATOM 3531 C C . GLY A 1 487 ? 13.337 11.482 27.250 1.00 91.44 487 GLY A C 1
ATOM 3532 O O . GLY A 1 487 ? 13.659 10.304 27.406 1.00 91.44 487 GLY A O 1
ATOM 3533 N N . ASN A 1 488 ? 14.224 12.422 26.911 1.00 90.50 488 ASN A N 1
ATOM 3534 C CA . ASN A 1 488 ? 15.636 12.206 26.582 1.00 90.50 488 ASN A CA 1
ATOM 3535 C C . ASN A 1 488 ? 16.618 12.728 27.658 1.00 90.50 488 ASN A C 1
ATOM 3537 O O . ASN A 1 488 ? 17.827 12.501 27.542 1.00 90.50 488 ASN A O 1
ATOM 3541 N N . GLY A 1 489 ? 16.114 13.378 28.709 1.00 89.81 489 GLY A N 1
ATOM 3542 C CA . GLY A 1 489 ? 16.872 13.877 29.855 1.00 89.81 489 GLY A CA 1
ATOM 3543 C C . GLY A 1 489 ? 17.693 15.147 29.601 1.00 89.81 489 GLY A C 1
ATOM 3544 O O . GLY A 1 489 ? 18.627 15.403 30.367 1.00 89.81 489 GLY A O 1
ATOM 3545 N N . ASP A 1 490 ? 17.408 15.919 28.548 1.00 90.81 490 ASP A N 1
ATOM 3546 C CA . ASP A 1 490 ? 18.134 17.148 28.191 1.00 90.81 490 ASP A CA 1
ATOM 3547 C C . ASP A 1 490 ? 17.545 18.434 28.809 1.00 90.81 490 ASP A C 1
ATOM 3549 O O . ASP A 1 490 ? 18.052 19.535 28.564 1.00 90.81 490 ASP A O 1
ATOM 3553 N N . ALA A 1 491 ? 16.535 18.286 29.674 1.00 89.50 491 ALA A N 1
ATOM 3554 C CA . ALA A 1 491 ? 15.775 19.349 30.328 1.00 89.50 491 ALA A CA 1
ATOM 3555 C C . ALA A 1 491 ? 14.881 20.192 29.397 1.00 89.50 491 ALA A C 1
ATOM 3557 O O . ALA A 1 491 ? 14.316 21.197 29.849 1.00 89.50 491 ALA A O 1
ATOM 3558 N N . ALA A 1 492 ? 14.695 19.800 28.133 1.00 90.06 492 ALA A N 1
ATOM 3559 C CA . ALA A 1 492 ? 13.662 20.341 27.260 1.00 90.06 492 ALA A CA 1
ATOM 3560 C C . ALA A 1 492 ? 12.411 19.453 27.297 1.00 90.06 492 ALA A C 1
ATOM 3562 O O . ALA A 1 492 ? 12.480 18.237 27.223 1.00 90.06 492 ALA A O 1
ATOM 3563 N N . SER A 1 493 ? 11.231 20.070 27.403 1.00 91.44 493 SER A N 1
ATOM 3564 C CA . SER A 1 493 ? 9.959 19.349 27.288 1.00 91.44 493 SER A CA 1
ATOM 3565 C C . SER A 1 493 ? 9.350 19.588 25.914 1.00 91.44 493 SER A C 1
ATOM 3567 O O . SER A 1 493 ? 8.763 20.647 25.665 1.00 91.44 493 SER A O 1
ATOM 3569 N N . VAL A 1 494 ? 9.502 18.616 25.022 1.00 93.12 494 VAL A N 1
ATOM 3570 C CA . VAL A 1 494 ? 9.050 18.671 23.626 1.00 93.12 494 VAL A CA 1
ATOM 3571 C C . VAL A 1 494 ? 8.271 17.390 23.330 1.00 93.12 494 VAL A C 1
ATOM 3573 O O . VAL A 1 494 ? 8.601 16.361 23.894 1.00 93.12 494 VAL A O 1
ATOM 3576 N N . PRO A 1 495 ? 7.229 17.418 22.486 1.00 95.00 495 PRO A N 1
ATOM 3577 C CA . PRO A 1 495 ? 6.522 16.197 22.145 1.00 95.00 495 PRO A CA 1
ATOM 3578 C C . PRO A 1 495 ? 7.374 15.221 21.351 1.00 95.00 495 PRO A C 1
ATOM 3580 O O . PRO A 1 495 ? 8.109 15.607 20.434 1.00 95.00 495 PRO A O 1
ATOM 3583 N N . ASP A 1 496 ? 7.160 13.946 21.619 1.00 96.25 496 ASP A N 1
ATOM 3584 C CA . ASP A 1 496 ? 7.608 12.862 20.774 1.00 96.25 496 ASP A CA 1
ATOM 3585 C C . ASP A 1 496 ? 6.868 12.870 19.434 1.00 96.25 496 ASP A C 1
ATOM 3587 O O . ASP A 1 496 ? 5.699 13.263 19.288 1.00 96.25 496 ASP A O 1
ATOM 3591 N N . MET A 1 497 ? 7.548 12.361 18.409 1.00 96.81 497 MET A N 1
ATOM 3592 C CA . MET A 1 497 ? 6.862 11.991 17.179 1.00 96.81 497 MET A CA 1
ATOM 3593 C C . MET A 1 497 ? 6.048 10.715 17.420 1.00 96.81 497 MET A C 1
ATOM 3595 O O . MET A 1 497 ? 6.547 9.734 17.961 1.00 96.81 497 MET A O 1
ATOM 3599 N N . GLY A 1 498 ? 4.807 10.681 16.937 1.00 96.81 498 GLY A N 1
ATOM 3600 C CA . GLY A 1 498 ? 3.930 9.517 17.018 1.00 96.81 498 GLY A CA 1
ATOM 3601 C C . GLY A 1 498 ? 2.814 9.643 18.056 1.00 96.81 498 GLY A C 1
ATOM 3602 O O . GLY A 1 498 ? 2.467 10.727 18.526 1.00 96.81 498 GLY A O 1
ATOM 3603 N N . ALA A 1 499 ? 2.191 8.504 18.362 1.00 96.62 499 ALA A N 1
ATOM 3604 C CA . ALA A 1 499 ? 0.967 8.431 19.173 1.00 96.62 499 ALA A CA 1
ATOM 3605 C C . ALA A 1 499 ? 1.224 8.369 20.689 1.00 96.62 499 ALA A C 1
ATOM 3607 O O . ALA A 1 499 ? 0.290 8.525 21.468 1.00 96.62 499 ALA A O 1
ATOM 3608 N N . TYR A 1 500 ? 2.470 8.133 21.094 1.00 96.81 500 TYR A N 1
ATOM 3609 C CA . TYR A 1 500 ? 2.876 7.940 22.483 1.00 96.81 500 TYR A CA 1
ATOM 3610 C C . TYR A 1 500 ? 4.006 8.897 22.837 1.00 96.81 500 TYR A C 1
ATOM 3612 O O . TYR A 1 500 ? 4.827 9.186 21.971 1.00 96.81 500 TYR A O 1
ATOM 3620 N N . GLU A 1 501 ? 4.049 9.309 24.099 1.00 96.00 501 GLU A N 1
ATOM 3621 C CA . GLU A 1 501 ? 5.167 10.016 24.720 1.00 96.00 501 GLU A CA 1
ATOM 3622 C C . GLU A 1 501 ? 5.999 9.052 25.568 1.00 96.00 501 GLU A C 1
ATOM 3624 O O . GLU A 1 501 ? 5.470 8.213 26.309 1.00 96.00 501 GLU A O 1
ATOM 3629 N N . ALA A 1 502 ? 7.315 9.178 25.480 1.00 94.69 502 ALA A N 1
ATOM 3630 C CA . ALA A 1 502 ? 8.260 8.438 26.284 1.00 94.69 502 ALA A CA 1
ATOM 3631 C C . ALA A 1 502 ? 8.184 8.873 27.754 1.00 94.69 502 ALA A C 1
ATOM 3633 O O . ALA A 1 502 ? 7.897 10.019 28.112 1.00 94.69 502 ALA A O 1
ATOM 3634 N N . ALA A 1 503 ? 8.441 7.916 28.644 1.00 91.31 503 ALA A N 1
ATOM 3635 C CA . ALA A 1 503 ? 8.658 8.231 30.047 1.00 91.31 503 ALA A CA 1
ATOM 3636 C C . ALA A 1 503 ? 10.031 8.907 30.221 1.00 91.31 503 ALA A C 1
ATOM 3638 O O . ALA A 1 503 ? 10.950 8.586 29.464 1.00 91.31 503 ALA A O 1
ATOM 3639 N N . PRO A 1 504 ? 10.210 9.765 31.243 1.00 91.56 504 PRO A N 1
ATOM 3640 C CA . PRO A 1 504 ? 11.522 10.325 31.547 1.00 91.56 504 PRO A CA 1
ATOM 3641 C C . PRO A 1 504 ? 12.570 9.228 31.761 1.00 91.56 504 PRO A C 1
ATOM 3643 O O . PRO A 1 504 ? 12.302 8.243 32.463 1.00 91.56 504 PRO A O 1
ATOM 3646 N N . LEU A 1 505 ? 13.773 9.418 31.204 1.00 91.56 505 LEU A N 1
ATOM 3647 C CA . LEU A 1 505 ? 14.859 8.422 31.210 1.00 91.56 505 LEU A CA 1
ATOM 3648 C C . LEU A 1 505 ? 15.210 7.871 32.597 1.00 91.56 505 LEU A C 1
ATOM 3650 O O . LEU A 1 505 ? 15.681 6.744 32.704 1.00 91.56 505 LEU A O 1
ATOM 3654 N N . ASN A 1 506 ? 15.018 8.655 33.654 1.00 91.69 506 ASN A N 1
ATOM 3655 C CA . ASN A 1 506 ? 15.406 8.329 35.026 1.00 91.69 506 ASN A CA 1
ATOM 3656 C C . ASN A 1 506 ? 14.257 7.738 35.865 1.00 91.69 506 ASN A C 1
ATOM 3658 O O . ASN A 1 506 ? 14.278 7.817 37.094 1.00 91.69 506 ASN A O 1
ATOM 3662 N N . THR A 1 507 ? 13.227 7.181 35.225 1.00 91.50 507 THR A N 1
ATOM 3663 C CA . THR A 1 507 ? 12.057 6.615 35.909 1.00 91.50 507 THR A CA 1
ATOM 3664 C C . THR A 1 507 ? 11.818 5.156 35.531 1.00 91.50 507 THR A C 1
ATOM 3666 O O . THR A 1 507 ? 12.217 4.693 34.467 1.00 91.50 507 THR A O 1
ATOM 3669 N N . GLY A 1 508 ? 11.142 4.416 36.415 1.00 91.50 508 GLY A N 1
ATOM 3670 C CA . GLY A 1 508 ? 10.745 3.031 36.155 1.00 91.50 508 GLY A CA 1
ATOM 3671 C C . GLY A 1 508 ? 11.873 1.998 36.310 1.00 91.50 508 GLY A C 1
ATOM 3672 O O . GLY A 1 508 ? 12.937 2.308 36.852 1.00 91.50 508 GLY A O 1
ATOM 3673 N N . PRO A 1 509 ? 11.620 0.738 35.908 1.00 93.69 509 PRO A N 1
ATOM 3674 C CA . PRO A 1 509 ? 12.617 -0.331 35.962 1.00 93.69 509 PRO A CA 1
ATOM 3675 C C . PRO A 1 509 ? 13.745 -0.099 34.951 1.00 93.69 509 PRO A C 1
ATOM 3677 O O . PRO A 1 509 ? 13.565 0.640 33.984 1.00 93.69 509 PRO A O 1
ATOM 3680 N N . LEU A 1 510 ? 14.882 -0.776 35.149 1.00 95.12 510 LEU A N 1
ATOM 3681 C CA . LEU A 1 510 ? 15.971 -0.788 34.172 1.00 95.12 510 LEU A CA 1
ATOM 3682 C C . LEU A 1 510 ? 15.445 -1.253 32.806 1.00 95.12 510 LEU A C 1
ATOM 3684 O O . LEU A 1 510 ? 14.799 -2.294 32.695 1.00 95.12 510 LEU A O 1
ATOM 3688 N N . GLN A 1 511 ? 15.749 -0.479 31.773 1.00 94.44 511 GLN A N 1
ATOM 3689 C CA . GLN A 1 511 ? 15.459 -0.760 30.375 1.00 94.44 511 GLN A CA 1
ATOM 3690 C C . GLN A 1 511 ? 16.732 -0.590 29.558 1.00 94.44 511 GLN A C 1
ATOM 3692 O O . GLN A 1 511 ? 17.558 0.277 29.846 1.00 94.44 511 GLN A O 1
ATOM 3697 N N . VAL A 1 512 ? 16.870 -1.390 28.504 1.00 95.12 512 VAL A N 1
ATOM 3698 C CA . VAL A 1 512 ? 17.945 -1.243 27.525 1.00 95.12 512 VAL A CA 1
ATOM 3699 C C . VAL A 1 512 ? 17.392 -1.327 26.111 1.00 95.12 512 VAL A C 1
ATOM 3701 O O . VAL A 1 512 ? 16.485 -2.106 25.825 1.00 95.12 512 VAL A O 1
ATOM 3704 N N . ASN A 1 513 ? 17.967 -0.531 25.223 1.00 94.44 513 ASN A N 1
ATOM 3705 C CA . ASN A 1 513 ? 17.769 -0.582 23.786 1.00 94.44 513 ASN A CA 1
ATOM 3706 C C . ASN A 1 513 ? 19.130 -0.569 23.068 1.00 94.44 513 ASN A C 1
ATOM 3708 O O . ASN A 1 513 ? 20.150 -0.214 23.658 1.00 94.44 513 ASN A O 1
ATOM 3712 N N . ILE A 1 514 ? 19.151 -0.948 21.790 1.00 93.12 514 ILE A N 1
ATOM 3713 C CA . ILE A 1 514 ? 20.352 -0.945 20.948 1.00 93.12 514 ILE A CA 1
ATOM 3714 C C . ILE A 1 514 ? 20.171 0.077 19.831 1.00 93.12 514 ILE A C 1
ATOM 3716 O O . ILE A 1 514 ? 19.264 -0.057 19.009 1.00 93.12 514 ILE A O 1
ATOM 3720 N N . THR A 1 515 ? 21.100 1.023 19.720 1.00 92.06 515 THR A N 1
ATOM 3721 C CA . THR A 1 515 ? 21.309 1.761 18.466 1.00 92.06 515 THR A CA 1
ATOM 3722 C C . THR A 1 515 ? 22.505 1.179 17.727 1.00 92.06 515 THR A C 1
ATOM 3724 O O . THR A 1 515 ? 23.526 0.895 18.354 1.00 92.06 515 THR A O 1
ATOM 3727 N N . ALA A 1 516 ? 22.383 1.009 16.411 1.00 91.81 516 ALA A N 1
ATOM 3728 C CA . ALA A 1 516 ? 23.435 0.485 15.546 1.00 91.81 516 ALA A CA 1
ATOM 3729 C C . ALA A 1 516 ? 23.741 1.492 14.430 1.00 91.81 516 ALA A C 1
ATOM 3731 O O . ALA A 1 516 ? 22.827 2.117 13.895 1.00 91.81 516 ALA A O 1
ATOM 3732 N N . SER A 1 517 ? 25.015 1.667 14.079 1.00 92.62 517 SER A N 1
ATOM 3733 C CA . SER A 1 517 ? 25.427 2.557 12.992 1.00 92.62 517 SER A CA 1
ATOM 3734 C C . SER A 1 517 ? 26.634 1.995 12.223 1.00 92.62 517 SER A C 1
ATOM 3736 O O . SER A 1 517 ? 27.701 1.828 12.825 1.00 92.62 517 SER A O 1
ATOM 3738 N N . PRO A 1 518 ? 26.500 1.720 10.910 1.00 91.75 518 PRO A N 1
ATOM 3739 C CA . PRO A 1 518 ? 25.248 1.711 10.145 1.00 91.75 518 PRO A CA 1
ATOM 3740 C C . PRO A 1 518 ? 24.382 0.473 10.463 1.00 91.75 518 PRO A C 1
ATOM 3742 O O . PRO A 1 518 ? 24.892 -0.588 10.801 1.00 91.75 518 PRO A O 1
ATOM 3745 N N . GLU A 1 519 ? 23.059 0.574 10.308 1.00 86.12 519 GLU A N 1
ATOM 3746 C CA . GLU A 1 519 ? 22.130 -0.575 10.448 1.00 86.12 519 GLU A CA 1
ATOM 3747 C C . GLU A 1 519 ? 22.045 -1.442 9.183 1.00 86.12 519 GLU A C 1
ATOM 3749 O O . GLU A 1 519 ? 21.511 -2.556 9.184 1.00 86.12 519 GLU A O 1
ATOM 3754 N N . ALA A 1 520 ? 22.515 -0.886 8.071 1.00 86.94 520 ALA A N 1
ATOM 3755 C CA . ALA A 1 520 ? 22.554 -1.510 6.766 1.00 86.94 520 ALA A CA 1
ATOM 3756 C C . ALA A 1 520 ? 23.863 -1.136 6.072 1.00 86.94 520 ALA A C 1
ATOM 3758 O O . ALA A 1 520 ? 24.201 0.044 5.998 1.00 86.94 520 ALA A O 1
ATOM 3759 N N . ALA A 1 521 ? 24.578 -2.128 5.555 1.00 91.94 521 ALA A N 1
ATOM 3760 C CA . ALA A 1 521 ? 25.830 -1.930 4.835 1.00 91.94 521 ALA A CA 1
ATOM 3761 C C . ALA A 1 521 ? 25.980 -2.952 3.702 1.00 91.94 521 ALA A C 1
ATOM 3763 O O . ALA A 1 521 ? 25.210 -3.911 3.616 1.00 91.94 521 ALA A O 1
ATOM 3764 N N . PHE A 1 522 ? 26.968 -2.727 2.838 1.00 92.44 522 PHE A N 1
ATOM 3765 C CA . PHE A 1 522 ? 27.351 -3.663 1.787 1.00 92.44 522 PHE A CA 1
ATOM 3766 C C . PHE A 1 522 ? 28.589 -4.457 2.182 1.00 92.44 522 PHE A C 1
ATOM 3768 O O . PHE A 1 522 ? 29.529 -3.884 2.727 1.00 92.44 522 PHE A O 1
ATOM 3775 N N . ASP A 1 523 ? 28.583 -5.745 1.835 1.00 93.06 523 ASP A N 1
ATOM 3776 C CA . ASP A 1 523 ? 29.701 -6.674 2.002 1.00 93.06 523 ASP A CA 1
ATOM 3777 C C . ASP A 1 523 ? 30.284 -6.638 3.430 1.00 93.06 523 ASP A C 1
ATOM 3779 O O . ASP A 1 523 ? 29.562 -6.400 4.392 1.00 93.06 523 ASP A O 1
ATOM 3783 N N . ALA A 1 524 ? 31.573 -6.916 3.624 1.00 94.25 524 ALA A N 1
ATOM 3784 C CA . ALA A 1 524 ? 32.142 -6.889 4.968 1.00 94.25 524 ALA A CA 1
ATOM 3785 C C . ALA A 1 524 ? 32.090 -5.469 5.570 1.00 94.25 524 ALA A C 1
ATOM 3787 O O . ALA A 1 524 ? 32.652 -4.533 4.999 1.00 94.25 524 ALA A O 1
ATOM 3788 N N . ALA A 1 525 ? 31.463 -5.314 6.740 1.00 95.12 525 ALA A N 1
ATOM 3789 C CA . ALA A 1 525 ? 31.269 -4.007 7.366 1.00 95.12 525 ALA A CA 1
ATOM 3790 C C . ALA A 1 525 ? 31.377 -4.051 8.894 1.00 95.12 525 ALA A C 1
ATOM 3792 O O . ALA A 1 525 ? 30.901 -4.981 9.550 1.00 95.12 525 ALA A O 1
ATOM 3793 N N . THR A 1 526 ? 31.972 -3.000 9.460 1.00 97.19 526 THR A N 1
ATOM 3794 C CA . THR A 1 526 ? 32.007 -2.753 10.905 1.00 97.19 526 THR A CA 1
ATOM 3795 C C . THR A 1 526 ? 30.795 -1.931 11.320 1.00 97.19 526 THR A C 1
ATOM 3797 O O . THR A 1 526 ? 30.545 -0.860 10.768 1.00 97.19 526 THR A O 1
ATOM 3800 N N . VAL A 1 527 ? 30.064 -2.422 12.317 1.00 97.19 527 VAL A N 1
ATOM 3801 C CA . VAL A 1 527 ? 28.909 -1.746 12.907 1.00 97.19 527 VAL A CA 1
ATOM 3802 C C . VAL A 1 527 ? 29.252 -1.323 14.324 1.00 97.19 527 VAL A C 1
ATOM 3804 O O . VAL A 1 527 ? 29.728 -2.131 15.123 1.00 97.19 527 VAL A O 1
ATOM 3807 N N . ASN A 1 528 ? 28.991 -0.055 14.632 1.00 97.00 528 ASN A N 1
ATOM 3808 C CA . ASN A 1 528 ? 29.095 0.479 15.981 1.00 97.00 528 ASN A CA 1
ATOM 3809 C C . ASN A 1 528 ? 27.754 0.315 16.689 1.00 97.00 528 ASN A C 1
ATOM 3811 O O . ASN A 1 528 ? 26.721 0.746 16.172 1.00 97.00 528 ASN A O 1
ATOM 3815 N N . PHE A 1 529 ? 27.778 -0.277 17.875 1.00 96.69 529 PHE A N 1
ATOM 3816 C CA . PHE A 1 529 ? 26.619 -0.441 18.734 1.00 96.69 529 PHE A CA 1
ATOM 3817 C C . PHE A 1 529 ? 26.753 0.428 19.973 1.00 96.69 529 PHE A C 1
ATOM 3819 O O . PHE A 1 529 ? 27.824 0.534 20.571 1.00 96.69 529 PHE A O 1
ATOM 3826 N N . THR A 1 530 ? 25.631 0.992 20.398 1.00 96.25 530 THR A N 1
ATOM 3827 C CA . THR A 1 530 ? 25.520 1.681 21.681 1.00 96.25 530 THR A CA 1
ATOM 3828 C C . THR A 1 530 ? 24.300 1.153 22.416 1.00 96.25 530 THR A C 1
ATOM 3830 O O . THR A 1 530 ? 23.194 1.149 21.867 1.00 96.25 530 THR A O 1
ATOM 3833 N N . ALA A 1 531 ? 24.504 0.713 23.658 1.00 96.44 531 ALA A N 1
ATOM 3834 C CA . ALA A 1 531 ? 23.418 0.411 24.575 1.00 96.44 531 ALA A CA 1
ATOM 3835 C C . ALA A 1 531 ? 22.837 1.728 25.105 1.00 96.44 531 ALA A C 1
ATOM 3837 O O . ALA A 1 531 ? 23.549 2.576 25.641 1.00 96.44 531 ALA A O 1
ATOM 3838 N N . ARG A 1 532 ? 21.530 1.908 24.934 1.00 95.12 532 ARG A N 1
ATOM 3839 C CA . ARG A 1 532 ? 20.766 3.041 25.461 1.00 95.12 532 ARG A CA 1
ATOM 3840 C C . ARG A 1 532 ? 19.999 2.549 26.675 1.00 95.12 532 ARG A C 1
ATOM 3842 O O . ARG A 1 532 ? 19.158 1.668 26.526 1.00 95.12 532 ARG A O 1
ATOM 3849 N N . VAL A 1 533 ? 20.303 3.081 27.851 1.00 95.06 533 VAL A N 1
ATOM 3850 C CA . VAL A 1 533 ? 19.709 2.630 29.114 1.00 95.06 533 VAL A CA 1
ATOM 3851 C C . VAL A 1 533 ? 18.796 3.696 29.702 1.00 95.06 533 VAL A C 1
ATOM 3853 O O . VAL A 1 533 ? 19.057 4.887 29.555 1.00 95.06 533 VAL A O 1
ATOM 3856 N N . ALA A 1 534 ? 17.733 3.250 30.359 1.00 94.62 534 ALA A N 1
ATOM 3857 C CA . ALA A 1 534 ? 16.818 4.078 31.137 1.00 94.62 534 ALA A CA 1
ATOM 3858 C C . ALA A 1 534 ? 16.407 3.323 32.406 1.00 94.62 534 ALA A C 1
ATOM 3860 O O . ALA A 1 534 ? 16.544 2.101 32.468 1.00 94.62 534 ALA A O 1
ATOM 3861 N N . GLY A 1 535 ? 15.913 4.034 33.411 1.00 94.06 535 GLY A N 1
ATOM 3862 C CA . GLY A 1 535 ? 15.453 3.476 34.679 1.00 94.06 535 GLY A CA 1
ATOM 3863 C C . GLY A 1 535 ? 15.810 4.365 35.866 1.00 94.06 535 GLY A C 1
ATOM 3864 O O . GLY A 1 535 ? 16.645 5.261 35.768 1.00 94.06 535 GLY A O 1
ATOM 3865 N N . ALA A 1 536 ? 15.195 4.094 37.017 1.00 94.25 536 ALA A N 1
ATOM 3866 C CA . ALA A 1 536 ? 15.465 4.824 38.259 1.00 94.25 536 ALA A CA 1
ATOM 3867 C C . ALA A 1 536 ? 16.900 4.633 38.790 1.00 94.25 536 ALA A C 1
ATOM 3869 O O . ALA A 1 536 ? 17.418 5.502 39.487 1.00 94.25 536 ALA A O 1
ATOM 3870 N N . ASP A 1 537 ? 17.543 3.511 38.454 1.00 94.62 537 ASP A N 1
ATOM 3871 C CA . ASP A 1 537 ? 18.947 3.229 38.758 1.00 94.62 537 ASP A CA 1
ATOM 3872 C C . ASP A 1 537 ? 19.647 2.676 37.512 1.00 94.62 537 ASP A C 1
ATOM 3874 O O . ASP A 1 537 ? 19.496 1.505 37.156 1.00 94.62 537 ASP A O 1
ATOM 3878 N N . THR A 1 538 ? 20.424 3.534 36.851 1.00 93.94 538 THR A N 1
ATOM 3879 C CA . THR A 1 538 ? 21.278 3.175 35.710 1.00 93.94 538 THR A CA 1
ATOM 3880 C C . THR A 1 538 ? 22.760 3.106 36.089 1.00 93.94 538 THR A C 1
ATOM 3882 O O . THR A 1 538 ? 23.632 3.183 35.221 1.00 93.94 538 THR A O 1
ATOM 3885 N N . THR A 1 539 ? 23.083 3.016 37.383 1.00 94.50 539 THR A N 1
ATOM 3886 C CA . THR A 1 539 ? 24.470 2.969 37.860 1.00 94.50 539 THR A CA 1
ATOM 3887 C C . THR A 1 539 ? 25.007 1.537 37.858 1.00 94.50 539 THR A C 1
ATOM 3889 O O . THR A 1 539 ? 24.252 0.574 37.986 1.00 94.50 539 THR A O 1
ATOM 3892 N N . GLY A 1 540 ? 26.322 1.380 37.661 1.00 94.50 540 GLY A N 1
ATOM 3893 C CA . GLY A 1 540 ? 26.999 0.082 37.783 1.00 94.50 540 GLY A CA 1
ATOM 3894 C C . GLY A 1 540 ? 26.554 -1.001 36.790 1.00 94.50 540 GLY A C 1
ATOM 3895 O O . GLY A 1 540 ? 26.685 -2.182 37.100 1.00 94.50 540 GLY A O 1
ATOM 3896 N N . ILE A 1 541 ? 26.021 -0.624 35.622 1.00 97.50 541 ILE A N 1
ATOM 3897 C CA . ILE A 1 541 ? 25.508 -1.581 34.633 1.00 97.50 541 ILE A CA 1
ATOM 3898 C C . ILE A 1 541 ? 26.647 -2.406 34.029 1.00 97.50 541 ILE A C 1
ATOM 3900 O O . ILE A 1 541 ? 27.622 -1.861 33.512 1.00 97.50 541 ILE A O 1
ATOM 3904 N N . THR A 1 542 ? 26.478 -3.725 34.040 1.00 98.06 542 THR A N 1
ATOM 3905 C CA . THR A 1 542 ? 27.266 -4.666 33.243 1.00 98.06 542 THR A CA 1
ATOM 3906 C C . THR A 1 542 ? 26.506 -4.988 31.961 1.00 98.06 542 THR A C 1
ATOM 3908 O O . THR A 1 542 ? 25.338 -5.378 32.010 1.00 98.06 542 THR A O 1
ATOM 3911 N N . TYR A 1 543 ? 27.164 -4.828 30.813 1.00 98.44 543 TYR A N 1
ATOM 3912 C CA . TYR A 1 543 ? 26.603 -5.158 29.504 1.00 98.44 543 TYR A CA 1
ATOM 3913 C C . TYR A 1 543 ? 27.132 -6.508 29.039 1.00 98.44 543 TYR A C 1
ATOM 3915 O O . TYR A 1 543 ? 28.312 -6.797 29.214 1.00 98.44 543 TYR A O 1
ATOM 3923 N N . THR A 1 544 ? 26.270 -7.313 28.424 1.00 98.19 544 THR A N 1
ATOM 3924 C CA . THR A 1 544 ? 26.630 -8.577 27.768 1.00 98.19 544 THR A CA 1
ATOM 3925 C C . THR A 1 544 ? 26.038 -8.588 26.364 1.00 98.19 544 THR A C 1
ATOM 3927 O O . THR A 1 544 ? 24.813 -8.562 26.215 1.00 98.19 544 THR A O 1
ATOM 3930 N N . TRP A 1 545 ? 26.899 -8.600 25.349 1.00 98.19 545 TRP A N 1
ATOM 3931 C CA . TRP A 1 545 ? 26.551 -8.560 23.931 1.00 98.19 545 TRP A CA 1
ATOM 3932 C C . TRP A 1 545 ? 26.640 -9.944 23.298 1.00 98.19 545 TRP A C 1
ATOM 3934 O O . TRP A 1 545 ? 27.572 -10.698 23.563 1.00 98.19 545 TRP A O 1
ATOM 3944 N N . ASP A 1 546 ? 25.679 -10.241 22.435 1.00 97.44 546 ASP A N 1
ATOM 3945 C CA . ASP A 1 546 ? 25.652 -11.398 21.543 1.00 97.44 546 ASP A CA 1
ATOM 3946 C C . ASP A 1 546 ? 25.237 -10.868 20.159 1.00 97.44 546 ASP A C 1
ATOM 3948 O O . ASP A 1 546 ? 24.087 -10.465 19.937 1.00 97.44 546 ASP A O 1
ATOM 3952 N N . TYR A 1 547 ? 26.210 -10.742 19.255 1.00 95.94 547 TYR A N 1
ATOM 3953 C CA . TYR A 1 547 ? 26.058 -10.091 17.952 1.00 95.94 547 TYR A CA 1
ATOM 3954 C C . TYR A 1 547 ? 25.369 -10.991 16.921 1.00 95.94 547 TYR A C 1
ATOM 3956 O O . TYR A 1 547 ? 24.888 -10.498 15.898 1.00 95.94 547 TYR A O 1
ATOM 3964 N N . THR A 1 548 ? 25.302 -12.300 17.180 1.00 91.81 548 THR A N 1
ATOM 3965 C CA . THR A 1 548 ? 24.697 -13.280 16.263 1.00 91.81 548 THR A CA 1
ATOM 3966 C C . THR A 1 548 ? 23.463 -13.978 16.833 1.00 91.81 548 THR A C 1
ATOM 3968 O O . THR A 1 548 ? 22.732 -14.641 16.093 1.00 91.81 548 THR A O 1
ATOM 3971 N N . ASN A 1 549 ? 23.180 -13.757 18.114 1.00 94.56 549 ASN A N 1
ATOM 3972 C CA . ASN A 1 549 ? 22.128 -14.393 18.890 1.00 94.56 549 ASN A CA 1
ATOM 3973 C C . ASN A 1 549 ? 22.217 -15.928 18.836 1.00 94.56 549 ASN A C 1
ATOM 3975 O O . ASN A 1 549 ? 21.199 -16.609 18.665 1.00 94.56 549 ASN A O 1
ATOM 3979 N N . ASP A 1 550 ? 23.437 -16.462 18.956 1.00 94.19 550 ASP A N 1
ATOM 3980 C CA . ASP A 1 550 ? 23.720 -17.903 18.953 1.00 94.19 550 ASP A CA 1
ATOM 3981 C C . ASP A 1 550 ? 23.688 -18.530 20.361 1.00 94.19 550 ASP A C 1
ATOM 3983 O O . ASP A 1 550 ? 23.741 -19.754 20.506 1.00 94.19 550 ASP A O 1
ATOM 3987 N N . GLY A 1 551 ? 23.517 -17.700 21.397 1.00 93.31 551 GLY A N 1
ATOM 3988 C CA . GLY A 1 551 ? 23.467 -18.115 22.796 1.00 93.31 551 GLY A CA 1
ATOM 3989 C C . GLY A 1 551 ? 24.804 -18.002 23.527 1.00 93.31 551 GLY A C 1
ATOM 3990 O O . GLY A 1 551 ? 24.822 -18.194 24.745 1.00 93.31 551 GLY A O 1
ATOM 3991 N N . THR A 1 552 ? 25.888 -17.655 22.831 1.00 94.75 552 THR A N 1
ATOM 3992 C CA . THR A 1 552 ? 27.214 -17.416 23.405 1.00 94.75 552 THR A CA 1
ATOM 3993 C C . THR A 1 552 ? 27.510 -15.914 23.415 1.00 94.75 552 THR A C 1
ATOM 3995 O O . THR A 1 552 ? 27.509 -15.286 22.364 1.00 94.75 552 THR A O 1
ATOM 3998 N N . PRO A 1 553 ? 27.779 -15.298 24.581 1.00 94.88 553 PRO A N 1
ATOM 3999 C CA . PRO A 1 553 ? 28.211 -13.905 24.625 1.00 94.88 553 PRO A CA 1
ATOM 4000 C C . PRO A 1 553 ? 29.531 -13.666 23.884 1.00 94.88 553 PRO A C 1
ATOM 4002 O O . PRO A 1 553 ? 30.506 -14.386 24.102 1.00 94.88 553 PRO A O 1
ATOM 4005 N N . ASP A 1 554 ? 29.574 -12.605 23.082 1.00 96.69 554 ASP A N 1
ATOM 4006 C CA . ASP A 1 554 ? 30.749 -12.175 22.321 1.00 96.69 554 ASP A CA 1
ATOM 4007 C C . ASP A 1 554 ? 31.586 -11.122 23.065 1.00 96.69 554 ASP A C 1
ATOM 4009 O O . ASP A 1 554 ? 32.807 -11.071 22.918 1.00 96.69 554 ASP A O 1
ATOM 4013 N N . ASP A 1 555 ? 30.941 -10.250 23.847 1.00 96.12 555 ASP A N 1
ATOM 4014 C CA . ASP A 1 555 ? 31.611 -9.208 24.632 1.00 96.12 555 ASP A CA 1
ATOM 4015 C C . ASP A 1 555 ? 30.844 -8.929 25.931 1.00 96.12 555 ASP A C 1
ATOM 4017 O O . ASP A 1 555 ? 29.611 -8.970 25.963 1.00 96.12 555 ASP A O 1
ATOM 4021 N N . SER A 1 556 ? 31.556 -8.632 27.017 1.00 96.88 556 SER A N 1
ATOM 4022 C CA . SER A 1 556 ? 30.933 -8.345 28.311 1.00 96.88 556 SER A CA 1
ATOM 4023 C C . SER A 1 556 ? 31.792 -7.446 29.192 1.00 96.88 556 SER A C 1
ATOM 4025 O O . SER A 1 556 ? 33.011 -7.607 29.230 1.00 96.88 556 SER A O 1
ATOM 4027 N N . GLY A 1 557 ? 31.164 -6.541 29.940 1.00 97.06 557 GLY A N 1
ATOM 4028 C CA . GLY A 1 557 ? 31.853 -5.656 30.880 1.00 97.06 557 GLY A CA 1
ATOM 4029 C C . GLY A 1 557 ? 31.059 -4.395 31.213 1.00 97.06 557 GLY A C 1
ATOM 4030 O O . GLY A 1 557 ? 30.037 -4.095 30.593 1.00 97.06 557 GLY A O 1
ATOM 4031 N N . THR A 1 558 ? 31.531 -3.638 32.202 1.00 96.31 558 THR A N 1
ATOM 4032 C CA . THR A 1 558 ? 30.934 -2.349 32.596 1.00 96.31 558 THR A CA 1
ATOM 4033 C C . THR A 1 558 ? 31.337 -1.201 31.663 1.00 96.31 558 THR A C 1
ATOM 4035 O O . THR A 1 558 ? 30.630 -0.203 31.565 1.00 96.31 558 THR A O 1
ATOM 4038 N N . ASP A 1 559 ? 32.435 -1.356 30.920 1.00 95.38 559 ASP A N 1
ATOM 4039 C CA . ASP A 1 559 ? 32.931 -0.435 29.890 1.00 95.38 559 ASP A CA 1
ATOM 4040 C C . ASP A 1 559 ? 32.320 -0.695 28.499 1.00 95.38 559 ASP A C 1
ATOM 4042 O O . ASP A 1 559 ? 32.569 0.047 27.550 1.00 95.38 559 ASP A O 1
ATOM 4046 N N . LYS A 1 560 ? 31.464 -1.717 28.371 1.00 97.31 560 LYS A N 1
ATOM 4047 C CA . LYS A 1 560 ? 30.875 -2.177 27.102 1.00 97.31 560 LYS A CA 1
ATOM 4048 C C . LYS A 1 560 ? 29.543 -1.517 26.747 1.00 97.31 560 LYS A C 1
ATOM 4050 O O . LYS A 1 560 ? 28.748 -2.079 25.999 1.00 97.31 560 LYS A O 1
ATOM 4055 N N . GLY A 1 561 ? 29.296 -0.302 27.239 1.00 95.81 561 GLY A N 1
ATOM 4056 C CA . GLY A 1 561 ? 28.126 0.494 26.842 1.00 95.81 561 GLY A CA 1
ATOM 4057 C C . GLY A 1 561 ? 28.165 0.932 25.370 1.00 95.81 561 GLY A C 1
ATOM 4058 O O . GLY A 1 561 ? 27.131 1.239 24.778 1.00 95.81 561 GLY A O 1
ATOM 4059 N N . SER A 1 562 ? 29.350 0.945 24.755 1.00 97.25 562 SER A N 1
ATOM 4060 C CA . SER A 1 562 ? 29.540 1.112 23.312 1.00 97.25 562 SER A CA 1
ATOM 4061 C C . SER A 1 562 ? 30.614 0.157 22.810 1.00 97.25 562 SER A C 1
ATOM 4063 O O . SER A 1 562 ? 31.671 0.033 23.422 1.00 97.25 562 SER A O 1
ATOM 4065 N N . VAL A 1 563 ? 30.329 -0.522 21.704 1.00 97.69 563 VAL A N 1
ATOM 4066 C CA . VAL A 1 563 ? 31.157 -1.595 21.140 1.00 97.69 563 VAL A CA 1
ATOM 4067 C C . VAL A 1 563 ? 31.108 -1.554 19.615 1.00 97.69 563 VAL A C 1
ATOM 4069 O O . VAL A 1 563 ? 30.249 -0.899 19.026 1.00 97.69 563 VAL A O 1
ATOM 4072 N N . SER A 1 564 ? 32.017 -2.266 18.957 1.00 97.00 564 SER A N 1
ATOM 4073 C CA . SER A 1 564 ? 32.035 -2.401 17.500 1.00 97.00 564 SER A CA 1
ATOM 4074 C C . SER A 1 564 ? 32.247 -3.855 17.103 1.00 97.00 564 SER A C 1
ATOM 4076 O O . SER A 1 564 ? 33.083 -4.528 17.703 1.00 97.00 564 SER A O 1
ATOM 4078 N N . HIS A 1 565 ? 31.554 -4.317 16.064 1.00 97.00 565 HIS A N 1
ATOM 4079 C CA . HIS A 1 565 ? 31.698 -5.674 15.533 1.00 97.00 565 HIS A CA 1
ATOM 4080 C C . HIS A 1 565 ? 31.736 -5.659 14.003 1.00 97.00 565 HIS A C 1
ATOM 4082 O O . HIS A 1 565 ? 31.000 -4.900 13.369 1.00 97.00 565 HIS A O 1
ATOM 4088 N N . THR A 1 566 ? 32.580 -6.505 13.409 1.00 97.00 566 THR A N 1
ATOM 4089 C CA . THR A 1 566 ? 32.717 -6.631 11.952 1.00 97.00 566 THR A CA 1
ATOM 4090 C C . THR A 1 566 ? 32.028 -7.893 11.458 1.00 97.00 566 THR A C 1
ATOM 4092 O O . THR A 1 566 ? 32.483 -9.000 11.736 1.00 97.00 566 THR A O 1
ATOM 4095 N N . TYR A 1 567 ? 30.984 -7.717 10.653 1.00 95.75 567 TYR A N 1
ATOM 4096 C CA . TYR A 1 567 ? 30.322 -8.806 9.943 1.00 95.75 567 TYR A CA 1
ATOM 4097 C C . TYR A 1 567 ? 31.046 -9.044 8.619 1.00 95.75 567 TYR A C 1
ATOM 4099 O O . TYR A 1 567 ? 31.189 -8.125 7.817 1.00 95.75 567 TYR A O 1
ATOM 4107 N N . SER A 1 568 ? 31.532 -10.264 8.394 1.00 93.81 568 SER A N 1
ATOM 4108 C CA . SER A 1 568 ? 32.378 -10.604 7.240 1.00 93.81 568 SER A CA 1
ATOM 4109 C C . SER A 1 568 ? 31.611 -11.095 6.011 1.00 93.81 568 SER A C 1
ATOM 4111 O O . SER A 1 568 ? 32.209 -11.234 4.945 1.00 93.81 568 SER A O 1
ATOM 4113 N N . ALA A 1 569 ? 30.311 -11.366 6.139 1.00 90.50 569 ALA A N 1
ATOM 4114 C CA . ALA A 1 569 ? 29.491 -11.920 5.070 1.00 90.50 569 ALA A CA 1
ATOM 4115 C C . ALA A 1 569 ? 28.127 -11.218 4.975 1.00 90.50 569 ALA A C 1
ATOM 4117 O O . ALA A 1 569 ? 27.601 -10.750 5.987 1.00 90.50 569 ALA A O 1
ATOM 4118 N N . PRO A 1 570 ? 27.515 -11.180 3.779 1.00 90.00 570 PRO A N 1
ATOM 4119 C CA . PRO A 1 570 ? 26.123 -10.788 3.635 1.00 90.00 570 PRO A CA 1
ATOM 4120 C C . PRO A 1 570 ? 25.174 -11.680 4.443 1.00 90.00 570 PRO A C 1
ATOM 4122 O O . PRO A 1 570 ? 25.270 -12.908 4.419 1.00 90.00 570 PRO A O 1
ATOM 4125 N N . GLY A 1 571 ? 24.227 -11.055 5.139 1.00 86.44 571 GLY A N 1
ATOM 4126 C CA . GLY A 1 571 ? 23.308 -11.722 6.050 1.00 86.44 571 GLY A CA 1
ATOM 4127 C C . GLY A 1 571 ? 22.432 -10.755 6.845 1.00 86.44 571 GLY A C 1
ATOM 4128 O O . GLY A 1 571 ? 22.662 -9.546 6.893 1.00 86.44 571 GLY A O 1
ATOM 4129 N N . TYR A 1 572 ? 21.407 -11.317 7.483 1.00 86.06 572 TYR A N 1
ATOM 4130 C CA . TYR A 1 572 ? 20.567 -10.623 8.456 1.00 86.06 572 TYR A CA 1
ATOM 4131 C C . TYR A 1 572 ? 20.957 -11.101 9.850 1.00 86.06 572 TYR A C 1
ATOM 4133 O O . TYR A 1 572 ? 20.739 -12.265 10.184 1.00 86.06 572 TYR A O 1
ATOM 4141 N N . TYR A 1 573 ? 21.512 -10.207 10.658 1.00 89.88 573 TYR A N 1
ATOM 4142 C CA . TYR A 1 573 ? 22.038 -10.532 11.978 1.00 89.88 573 TYR A CA 1
ATOM 4143 C C . TYR A 1 573 ? 21.092 -10.032 13.065 1.00 89.88 573 TYR A C 1
ATOM 4145 O O . TYR A 1 573 ? 20.613 -8.893 13.034 1.00 89.88 573 TYR A O 1
ATOM 4153 N N . THR A 1 574 ? 20.783 -10.918 14.009 1.00 91.75 574 THR A N 1
ATOM 4154 C CA . THR A 1 574 ? 19.988 -10.589 15.192 1.00 91.75 574 THR A CA 1
ATOM 4155 C C . THR A 1 574 ? 20.942 -10.285 16.327 1.00 91.75 574 THR A C 1
ATOM 4157 O O . THR A 1 574 ? 21.739 -11.138 16.690 1.00 91.75 574 THR A O 1
ATOM 4160 N N . VAL A 1 575 ? 20.845 -9.077 16.875 1.00 94.69 575 VAL A N 1
ATOM 4161 C CA . VAL A 1 575 ? 21.749 -8.602 17.926 1.00 94.69 575 VAL A CA 1
ATOM 4162 C C . VAL A 1 575 ? 20.998 -8.572 19.242 1.00 94.69 575 VAL A C 1
ATOM 4164 O O . VAL A 1 575 ? 19.872 -8.068 19.309 1.00 94.69 575 VAL A O 1
ATOM 4167 N N . LYS A 1 576 ? 21.617 -9.090 20.294 1.00 96.38 576 LYS A N 1
ATOM 4168 C CA . LYS A 1 576 ? 21.072 -9.110 21.645 1.00 96.38 576 LYS A CA 1
ATOM 4169 C C . LYS A 1 576 ? 22.038 -8.416 22.597 1.00 96.38 576 LYS A C 1
ATOM 4171 O O . LYS A 1 576 ? 23.242 -8.646 22.551 1.00 96.38 576 LYS A O 1
ATOM 4176 N N . VAL A 1 577 ? 21.494 -7.595 23.491 1.00 97.50 577 VAL A N 1
ATOM 4177 C CA . VAL A 1 577 ? 22.236 -7.072 24.642 1.00 97.50 577 VAL A CA 1
ATOM 4178 C C . VAL A 1 577 ? 21.443 -7.314 25.914 1.00 97.50 577 VAL A C 1
ATOM 4180 O O . VAL A 1 577 ? 20.217 -7.183 25.943 1.00 97.50 577 VAL A O 1
ATOM 4183 N N . THR A 1 578 ? 22.167 -7.686 26.962 1.00 97.75 578 THR A N 1
ATOM 4184 C CA . THR A 1 578 ? 21.672 -7.761 28.335 1.00 97.75 578 THR A CA 1
ATOM 4185 C C . THR A 1 578 ? 22.368 -6.679 29.148 1.00 97.75 578 THR A C 1
ATOM 4187 O O . THR A 1 578 ? 23.592 -6.590 29.111 1.00 97.75 578 THR A O 1
ATOM 4190 N N . ALA A 1 579 ? 21.595 -5.856 29.849 1.00 97.88 579 ALA A N 1
ATOM 4191 C CA . ALA A 1 579 ? 22.075 -4.869 30.807 1.00 97.88 579 ALA A CA 1
ATOM 4192 C C . ALA A 1 579 ? 21.626 -5.292 32.208 1.00 97.88 579 ALA A C 1
ATOM 4194 O O . ALA A 1 579 ? 20.440 -5.553 32.413 1.00 97.88 579 ALA A O 1
ATOM 4195 N N . GLU A 1 580 ? 22.554 -5.365 33.158 1.00 98.00 580 GLU A N 1
ATOM 4196 C CA . GLU A 1 580 ? 22.275 -5.819 34.523 1.00 98.00 580 GLU A CA 1
ATOM 4197 C C . GLU A 1 580 ? 22.990 -4.959 35.566 1.00 98.00 580 GLU A C 1
ATOM 4199 O O . GLU A 1 580 ? 24.159 -4.610 35.402 1.00 98.00 580 GLU A O 1
ATOM 4204 N N . ASN A 1 581 ? 22.288 -4.637 36.650 1.00 96.06 581 ASN A N 1
ATOM 4205 C CA . ASN A 1 581 ? 22.845 -4.043 37.864 1.00 96.06 581 ASN A CA 1
ATOM 4206 C C . ASN A 1 581 ? 22.065 -4.529 39.101 1.00 96.06 581 ASN A C 1
ATOM 4208 O O . ASN A 1 581 ? 21.237 -5.436 39.023 1.00 96.06 581 ASN A O 1
ATOM 4212 N N . SER A 1 582 ? 22.297 -3.906 40.259 1.00 94.12 582 SER A N 1
ATOM 4213 C CA . SER A 1 582 ? 21.580 -4.223 41.502 1.00 94.12 582 SER A CA 1
ATOM 4214 C C . SER A 1 582 ? 20.066 -3.999 41.442 1.00 94.12 582 SER A C 1
ATOM 4216 O O . SER A 1 582 ? 19.346 -4.577 42.255 1.00 94.12 582 SER A O 1
ATOM 4218 N N . ALA A 1 583 ? 19.578 -3.168 40.517 1.00 91.25 583 ALA A N 1
ATOM 4219 C CA . ALA A 1 583 ? 18.155 -2.888 40.354 1.00 91.25 583 ALA A CA 1
ATOM 4220 C C . ALA A 1 583 ? 17.434 -3.927 39.477 1.00 91.25 583 ALA A C 1
ATOM 4222 O O . ALA A 1 583 ? 16.207 -4.023 39.536 1.00 91.25 583 ALA A O 1
ATOM 4223 N N . GLY A 1 584 ? 18.170 -4.721 38.692 1.00 95.50 584 GLY A N 1
ATOM 4224 C CA . GLY A 1 584 ? 17.632 -5.835 37.918 1.00 95.50 584 GLY A CA 1
ATOM 4225 C C . GLY A 1 584 ? 18.327 -6.041 36.574 1.00 95.50 584 GLY A C 1
ATOM 4226 O O . GLY A 1 584 ? 19.402 -5.506 36.310 1.00 95.50 584 GLY A O 1
ATOM 4227 N N . THR A 1 585 ? 17.671 -6.816 35.711 1.00 97.06 585 THR A N 1
ATOM 4228 C CA . THR A 1 585 ? 18.160 -7.187 34.378 1.00 97.06 585 THR A CA 1
ATOM 4229 C C . THR A 1 585 ? 17.171 -6.730 33.311 1.00 97.06 585 THR A C 1
ATOM 4231 O O . THR A 1 585 ? 15.972 -6.991 33.418 1.00 97.06 585 THR A O 1
ATOM 4234 N N . SER A 1 586 ? 17.675 -6.119 32.242 1.00 96.75 586 SER A N 1
ATOM 4235 C CA . SER A 1 586 ? 16.919 -5.820 31.026 1.00 96.75 586 SER A CA 1
ATOM 4236 C C . SER A 1 586 ? 17.588 -6.459 29.818 1.00 96.75 586 SER A C 1
ATOM 4238 O O . SER A 1 586 ? 18.807 -6.410 29.667 1.00 96.75 586 SER A O 1
ATOM 4240 N N . ILE A 1 587 ? 16.784 -7.026 28.920 1.00 95.44 587 ILE A N 1
ATOM 4241 C CA . ILE A 1 587 ? 17.253 -7.686 27.699 1.00 95.44 587 ILE A CA 1
ATOM 4242 C C . ILE A 1 587 ? 16.525 -7.074 26.513 1.00 95.44 587 ILE A C 1
ATOM 4244 O O . ILE A 1 587 ? 15.303 -6.934 26.536 1.00 95.44 587 ILE A O 1
ATOM 4248 N N . VAL A 1 588 ? 17.265 -6.775 25.451 1.00 93.88 588 VAL A N 1
ATOM 4249 C CA . VAL A 1 588 ? 16.686 -6.419 24.157 1.00 93.88 588 VAL A CA 1
ATOM 4250 C C . VAL A 1 588 ? 17.303 -7.281 23.068 1.00 93.88 588 VAL A C 1
ATOM 4252 O O . VAL A 1 588 ? 18.509 -7.527 23.040 1.00 93.88 588 VAL A O 1
ATOM 4255 N N . THR A 1 589 ? 16.449 -7.749 22.164 1.00 91.75 589 THR A N 1
ATOM 4256 C CA . THR A 1 589 ? 16.840 -8.533 20.995 1.00 91.75 589 THR A CA 1
ATOM 4257 C C . THR A 1 589 ? 16.307 -7.840 19.757 1.00 91.75 589 THR A C 1
ATOM 4259 O O . THR A 1 589 ? 15.098 -7.781 19.523 1.00 91.75 589 THR A O 1
ATOM 4262 N N . ARG A 1 590 ? 17.218 -7.314 18.945 1.00 86.69 590 ARG A N 1
ATOM 4263 C CA . ARG A 1 590 ? 16.895 -6.638 17.697 1.00 86.69 590 ARG A CA 1
ATOM 4264 C C . ARG A 1 590 ? 16.985 -7.633 16.545 1.00 86.69 590 ARG A C 1
ATOM 4266 O O . ARG A 1 590 ? 18.051 -7.856 15.972 1.00 86.69 590 ARG A O 1
ATOM 4273 N N . VAL A 1 591 ? 15.847 -8.249 16.223 1.00 84.19 591 VAL A N 1
ATOM 4274 C CA . VAL A 1 591 ? 15.718 -9.214 15.117 1.00 84.19 591 VAL A CA 1
ATOM 4275 C C . VAL A 1 591 ? 16.064 -8.541 13.794 1.00 84.19 591 VAL A C 1
ATOM 4277 O O . VAL A 1 591 ? 15.447 -7.535 13.441 1.00 84.19 591 VAL A O 1
ATOM 4280 N N . ALA A 1 592 ? 17.036 -9.107 13.071 1.00 81.62 592 ALA A N 1
ATOM 4281 C CA . ALA A 1 592 ? 17.588 -8.518 11.846 1.00 81.62 592 ALA A CA 1
ATOM 4282 C C . ALA A 1 592 ? 18.015 -7.041 12.024 1.00 81.62 592 ALA A C 1
ATOM 4284 O O . ALA A 1 592 ? 17.838 -6.222 11.119 1.00 81.62 592 ALA A O 1
ATOM 4285 N N . GLY A 1 593 ? 18.535 -6.703 13.212 1.00 81.19 593 GLY A N 1
ATOM 4286 C CA . GLY A 1 593 ? 18.970 -5.357 13.585 1.00 81.19 593 GLY A CA 1
ATOM 4287 C C . GLY A 1 593 ? 20.193 -4.860 12.818 1.00 81.19 593 GLY A C 1
ATOM 4288 O O . GLY A 1 593 ? 20.380 -3.651 12.713 1.00 81.19 593 GLY A O 1
ATOM 4289 N N . VAL A 1 594 ? 20.981 -5.776 12.247 1.00 89.56 594 VAL A N 1
ATOM 4290 C CA . VAL A 1 594 ? 22.030 -5.461 11.273 1.00 89.56 594 VAL A CA 1
ATOM 4291 C C . VAL A 1 594 ? 21.783 -6.219 9.981 1.00 89.56 594 VAL A C 1
ATOM 4293 O O . VAL A 1 594 ? 21.531 -7.426 9.982 1.00 89.56 594 VAL A O 1
ATOM 4296 N N . ARG A 1 595 ? 21.857 -5.496 8.864 1.00 88.62 595 ARG A N 1
ATOM 4297 C CA . ARG A 1 595 ? 21.624 -6.033 7.524 1.00 88.62 595 ARG A CA 1
ATOM 4298 C C . ARG A 1 595 ? 22.847 -5.802 6.662 1.00 88.62 595 ARG A C 1
ATOM 4300 O O . ARG A 1 595 ? 23.149 -4.669 6.297 1.00 88.62 595 ARG A O 1
ATOM 4307 N N . ILE A 1 596 ? 23.530 -6.883 6.329 1.00 90.62 596 ILE A N 1
ATOM 4308 C CA . ILE A 1 596 ? 24.661 -6.853 5.419 1.00 90.62 596 ILE A CA 1
ATOM 4309 C C . ILE A 1 596 ? 24.189 -7.378 4.074 1.00 90.62 596 ILE A C 1
ATOM 4311 O O . ILE A 1 596 ? 23.811 -8.541 3.939 1.00 90.62 596 ILE A O 1
ATOM 4315 N N . PHE A 1 597 ? 24.165 -6.504 3.081 1.00 90.19 597 PHE A N 1
ATOM 4316 C CA . PHE A 1 597 ? 23.712 -6.833 1.741 1.00 90.19 597 PHE A CA 1
ATOM 4317 C C . PHE A 1 597 ? 24.903 -7.158 0.843 1.00 90.19 597 PHE A C 1
ATOM 4319 O O . PHE A 1 597 ? 25.965 -6.561 1.006 1.00 90.19 597 PHE A O 1
ATOM 4326 N N . PRO A 1 598 ? 24.755 -8.063 -0.134 1.00 92.62 598 PRO A N 1
ATOM 4327 C CA . PRO A 1 598 ? 25.759 -8.178 -1.177 1.00 92.62 598 PRO A CA 1
ATOM 4328 C C . PRO A 1 598 ? 25.725 -6.925 -2.057 1.00 92.62 598 PRO A C 1
ATOM 4330 O O . PRO A 1 598 ? 24.649 -6.496 -2.488 1.00 92.62 598 PRO A O 1
ATOM 4333 N N . SER A 1 599 ? 26.888 -6.348 -2.362 1.00 95.19 599 SER A N 1
ATOM 4334 C CA . SER A 1 599 ? 26.974 -5.283 -3.376 1.00 95.19 599 SER A CA 1
ATOM 4335 C C . SER A 1 599 ? 26.636 -5.805 -4.776 1.00 95.19 599 SER A C 1
ATOM 4337 O O . SER A 1 599 ? 26.118 -5.062 -5.613 1.00 95.19 599 SER A O 1
ATOM 4339 N N . THR A 1 600 ? 26.877 -7.099 -5.014 1.00 97.38 600 THR A N 1
ATOM 4340 C CA . THR A 1 600 ? 26.551 -7.801 -6.258 1.00 97.38 600 THR A CA 1
ATOM 4341 C C . THR A 1 600 ? 25.756 -9.077 -5.991 1.00 97.38 600 THR A C 1
ATOM 4343 O O . THR A 1 600 ? 26.220 -9.991 -5.314 1.00 97.38 600 THR A O 1
ATOM 4346 N N . VAL A 1 601 ? 24.569 -9.156 -6.582 1.00 96.88 601 VAL A N 1
ATOM 4347 C CA . VAL A 1 601 ? 23.708 -10.337 -6.631 1.00 96.88 601 VAL A CA 1
ATOM 4348 C C . VAL A 1 601 ? 23.927 -11.040 -7.965 1.00 96.88 601 VAL A C 1
ATOM 4350 O O . VAL A 1 601 ? 23.667 -10.472 -9.025 1.00 96.88 601 VAL A O 1
ATOM 4353 N N . TYR A 1 602 ? 24.381 -12.288 -7.924 1.00 97.62 602 TYR A N 1
ATOM 4354 C CA . TYR A 1 602 ? 24.748 -13.042 -9.117 1.00 97.62 602 TYR A CA 1
ATOM 4355 C C . TYR A 1 602 ? 23.585 -13.866 -9.664 1.00 97.62 602 TYR A C 1
ATOM 4357 O O . TYR A 1 602 ? 22.846 -14.541 -8.936 1.00 97.62 602 TYR A O 1
ATOM 4365 N N . MET A 1 603 ? 23.479 -13.870 -10.988 1.00 97.06 603 MET A N 1
ATOM 4366 C CA . MET A 1 603 ? 22.550 -14.696 -11.740 1.00 97.06 603 MET A CA 1
ATOM 4367 C C . MET A 1 603 ? 23.279 -15.509 -12.800 1.00 97.06 603 MET A C 1
ATOM 4369 O O . MET A 1 603 ? 24.179 -15.002 -13.461 1.00 97.06 603 MET A O 1
ATOM 4373 N N . LYS A 1 604 ? 22.880 -16.775 -12.960 1.00 95.69 604 LYS A N 1
ATOM 4374 C CA . LYS A 1 604 ? 23.457 -17.681 -13.960 1.00 95.69 604 LYS A CA 1
ATOM 4375 C C . LYS A 1 604 ? 22.467 -18.783 -14.343 1.00 95.69 604 LYS A C 1
ATOM 4377 O O . LYS A 1 604 ? 21.864 -19.379 -13.442 1.00 95.69 604 LYS A O 1
ATOM 4382 N N . PRO A 1 605 ? 22.321 -19.141 -15.633 1.00 92.69 605 PRO A N 1
ATOM 4383 C CA . PRO A 1 605 ? 21.594 -20.345 -16.022 1.00 92.69 605 PRO A CA 1
ATOM 4384 C C . PRO A 1 605 ? 22.225 -21.593 -15.382 1.00 92.69 605 PRO A C 1
ATOM 4386 O O . PRO A 1 605 ? 23.420 -21.838 -15.515 1.00 92.69 605 PRO A O 1
ATOM 4389 N N . GLY A 1 606 ? 21.426 -22.385 -14.663 1.00 87.88 606 GLY A N 1
ATOM 4390 C CA . GLY A 1 606 ? 21.915 -23.563 -13.934 1.00 87.88 606 GLY A CA 1
ATOM 4391 C C . GLY A 1 606 ? 22.655 -23.269 -12.619 1.00 87.88 606 GLY A C 1
ATOM 4392 O O . GLY A 1 606 ? 23.275 -24.177 -12.074 1.00 87.88 606 GLY A O 1
ATOM 4393 N N . GLY A 1 607 ? 22.602 -22.036 -12.100 1.00 91.19 607 GLY A N 1
ATOM 4394 C CA . GLY A 1 607 ? 23.126 -21.704 -10.771 1.00 91.19 607 GLY A CA 1
ATOM 4395 C C . GLY A 1 607 ? 22.402 -22.432 -9.626 1.00 91.19 607 GLY A C 1
ATOM 4396 O O . GLY A 1 607 ? 21.261 -22.874 -9.776 1.00 91.19 607 GLY A O 1
ATOM 4397 N N . SER A 1 608 ? 23.066 -22.544 -8.468 1.00 93.31 608 SER A N 1
ATOM 4398 C CA . SER A 1 608 ? 22.547 -23.285 -7.304 1.00 93.31 608 SER A CA 1
ATOM 4399 C C . SER A 1 608 ? 21.347 -22.618 -6.624 1.00 93.31 608 SER A C 1
ATOM 4401 O O . SER A 1 608 ? 20.604 -23.292 -5.915 1.00 93.31 608 SER A O 1
ATOM 4403 N N . GLY A 1 609 ? 21.143 -21.310 -6.825 1.00 92.19 609 GLY A N 1
ATOM 4404 C CA . GLY A 1 609 ? 20.056 -20.562 -6.194 1.00 92.19 609 GLY A CA 1
ATOM 4405 C C . GLY A 1 609 ? 20.167 -20.503 -4.673 1.00 92.19 609 GLY A C 1
ATOM 4406 O O . GLY A 1 609 ? 19.149 -20.546 -3.984 1.00 92.19 609 GLY A O 1
ATOM 4407 N N . THR A 1 610 ? 21.386 -20.386 -4.143 1.00 92.12 610 THR A N 1
ATOM 4408 C CA . THR A 1 610 ? 21.622 -20.328 -2.695 1.00 92.12 610 THR A CA 1
ATOM 4409 C C . THR A 1 610 ? 21.619 -18.872 -2.230 1.00 92.12 610 THR A C 1
ATOM 4411 O O . THR A 1 610 ? 22.528 -18.110 -2.551 1.00 92.12 610 THR A O 1
ATOM 4414 N N . PHE A 1 611 ? 20.600 -18.459 -1.473 1.00 86.06 611 PHE A N 1
ATOM 4415 C CA . PHE A 1 611 ? 20.542 -17.116 -0.877 1.00 86.06 611 PHE A CA 1
ATOM 4416 C C . PHE A 1 611 ? 21.792 -16.863 -0.001 1.00 86.06 611 PHE A C 1
ATOM 4418 O O . PHE A 1 611 ? 22.202 -17.789 0.703 1.00 86.06 611 PHE A O 1
ATOM 4425 N N . PRO A 1 612 ? 22.418 -15.669 -0.009 1.00 89.38 612 PRO A N 1
ATOM 4426 C CA . PRO A 1 612 ? 21.979 -14.398 -0.605 1.00 89.38 612 PRO A CA 1
ATOM 4427 C C . PRO A 1 612 ? 22.435 -14.135 -2.054 1.00 89.38 612 PRO A C 1
ATOM 4429 O O . PRO A 1 612 ? 22.363 -12.999 -2.512 1.00 89.38 612 PRO A O 1
ATOM 4432 N N . PHE A 1 613 ? 22.867 -15.162 -2.797 1.00 92.81 613 PHE A N 1
ATOM 4433 C CA . PHE A 1 613 ? 23.357 -15.042 -4.182 1.00 92.81 613 PHE A CA 1
ATOM 4434 C C . PHE A 1 613 ? 24.571 -14.098 -4.333 1.00 92.81 613 PHE A C 1
ATOM 4436 O O . PHE A 1 613 ? 24.773 -13.495 -5.380 1.00 92.81 613 PHE A O 1
ATOM 4443 N N . ASP A 1 614 ? 25.391 -13.996 -3.291 1.00 93.25 614 ASP A N 1
ATOM 4444 C CA . ASP A 1 614 ? 26.559 -13.114 -3.125 1.00 93.25 614 ASP A CA 1
ATOM 4445 C C . ASP A 1 614 ? 27.824 -13.586 -3.864 1.00 93.25 614 ASP A C 1
ATOM 4447 O O . ASP A 1 614 ? 28.856 -12.923 -3.836 1.00 93.25 614 ASP A O 1
ATOM 4451 N N . THR A 1 615 ? 27.772 -14.741 -4.534 1.00 94.56 615 THR A N 1
ATOM 4452 C CA . THR A 1 615 ? 28.893 -15.283 -5.320 1.00 94.56 615 THR A CA 1
ATOM 4453 C C . THR A 1 615 ? 28.388 -15.995 -6.579 1.00 94.56 615 THR A C 1
ATOM 4455 O O . THR A 1 615 ? 27.259 -16.501 -6.573 1.00 94.56 615 THR A O 1
ATOM 4458 N N . PRO A 1 616 ? 29.221 -16.162 -7.626 1.00 94.69 616 PRO A N 1
ATOM 4459 C CA . PRO A 1 616 ? 28.844 -16.922 -8.821 1.00 94.69 616 PRO A CA 1
ATOM 4460 C C . PRO A 1 616 ? 28.389 -18.365 -8.538 1.00 94.69 616 PRO A C 1
ATOM 4462 O O . PRO A 1 616 ? 27.467 -18.859 -9.180 1.00 94.69 616 PRO A O 1
ATOM 4465 N N . ALA A 1 617 ? 28.982 -19.043 -7.547 1.00 93.94 617 ALA A N 1
ATOM 4466 C CA . ALA A 1 617 ? 28.588 -20.405 -7.164 1.00 93.94 617 ALA A CA 1
ATOM 4467 C C . ALA A 1 617 ? 27.189 -20.460 -6.520 1.00 93.94 617 ALA A C 1
ATOM 4469 O O . ALA A 1 617 ? 26.469 -21.455 -6.642 1.00 93.94 617 ALA A O 1
ATOM 4470 N N . LYS A 1 618 ? 26.789 -19.373 -5.854 1.00 94.56 618 LYS A N 1
ATOM 4471 C CA . LYS A 1 618 ? 25.483 -19.210 -5.210 1.00 94.56 618 LYS A CA 1
ATOM 4472 C C . LYS A 1 618 ? 24.427 -18.594 -6.134 1.00 94.56 618 LYS A C 1
ATOM 4474 O O . LYS A 1 618 ? 23.280 -18.466 -5.719 1.00 94.56 618 LYS A O 1
ATOM 4479 N N . ALA A 1 619 ? 24.789 -18.230 -7.366 1.00 96.44 619 ALA A N 1
ATOM 4480 C CA . ALA A 1 619 ? 23.936 -17.495 -8.292 1.00 96.44 619 ALA A CA 1
ATOM 4481 C C . ALA A 1 619 ? 22.552 -18.135 -8.485 1.00 96.44 619 ALA A C 1
ATOM 4483 O O . ALA A 1 619 ? 22.414 -19.360 -8.544 1.00 96.44 619 ALA A O 1
ATOM 4484 N N . THR A 1 620 ? 21.523 -17.299 -8.619 1.00 95.19 620 THR A N 1
ATOM 4485 C CA . THR A 1 620 ? 20.147 -17.751 -8.873 1.00 95.19 620 THR A CA 1
ATOM 4486 C C . THR A 1 620 ? 19.819 -17.808 -10.362 1.00 95.19 620 THR A C 1
ATOM 4488 O O . THR A 1 620 ? 20.373 -17.075 -11.179 1.00 95.19 620 THR A O 1
ATOM 4491 N N . THR A 1 621 ? 18.880 -18.680 -10.721 1.00 93.56 621 THR A N 1
ATOM 4492 C CA . THR A 1 621 ? 18.331 -18.795 -12.081 1.00 93.56 621 THR A CA 1
ATOM 4493 C C . THR A 1 621 ? 17.115 -17.893 -12.303 1.00 93.56 621 THR A C 1
ATOM 4495 O O . THR A 1 621 ? 16.708 -17.676 -13.443 1.00 93.56 621 THR A O 1
ATOM 4498 N N . ASN A 1 622 ? 16.519 -17.361 -11.229 1.00 91.25 622 ASN A N 1
ATOM 4499 C CA . ASN A 1 622 ? 15.259 -16.624 -11.276 1.00 91.25 622 ASN A CA 1
ATOM 4500 C C . ASN A 1 622 ? 15.480 -15.123 -11.055 1.00 91.25 622 ASN A C 1
ATOM 4502 O O . ASN A 1 622 ? 16.019 -14.711 -10.028 1.00 91.25 622 ASN A O 1
ATOM 4506 N N . LEU A 1 623 ? 14.987 -14.305 -11.988 1.00 92.88 623 LEU A N 1
ATOM 4507 C CA . LEU A 1 623 ? 15.225 -12.858 -12.006 1.00 92.88 623 LEU A CA 1
ATOM 4508 C C . LEU A 1 623 ? 14.570 -12.112 -10.843 1.00 92.88 623 LEU A C 1
ATOM 4510 O O . LEU A 1 623 ? 15.201 -11.258 -10.229 1.00 92.88 623 LEU A O 1
ATOM 4514 N N . GLN A 1 624 ? 13.322 -12.445 -10.504 1.00 90.62 624 GLN A N 1
ATOM 4515 C CA . GLN A 1 624 ? 12.632 -11.744 -9.422 1.00 90.62 624 GLN A CA 1
ATOM 4516 C C . GLN A 1 624 ? 13.297 -11.985 -8.052 1.00 90.62 624 GLN A C 1
ATOM 4518 O O . GLN A 1 624 ? 13.605 -10.992 -7.405 1.00 90.62 624 GLN A O 1
ATOM 4523 N N . PRO A 1 625 ? 13.622 -13.226 -7.628 1.00 89.12 625 PRO A N 1
ATOM 4524 C CA . PRO A 1 625 ? 14.405 -13.452 -6.410 1.00 89.12 625 PRO A CA 1
ATOM 4525 C C . PRO A 1 625 ? 15.750 -12.711 -6.360 1.00 89.12 625 PRO A C 1
ATOM 4527 O O . PRO A 1 625 ? 16.147 -12.277 -5.284 1.00 89.12 625 PRO A O 1
ATOM 4530 N N . ALA A 1 626 ? 16.443 -12.538 -7.492 1.00 92.00 626 ALA A N 1
ATOM 4531 C CA . ALA A 1 626 ? 17.683 -11.758 -7.537 1.00 92.00 626 ALA A CA 1
ATOM 4532 C C . ALA A 1 626 ? 17.429 -10.267 -7.267 1.00 92.00 626 ALA A C 1
ATOM 4534 O O . ALA A 1 626 ? 18.053 -9.673 -6.391 1.00 92.00 626 ALA A O 1
ATOM 4535 N N . ILE A 1 627 ? 16.459 -9.675 -7.972 1.00 90.81 627 ILE A N 1
ATOM 4536 C CA . ILE A 1 627 ? 16.035 -8.285 -7.746 1.00 90.81 627 ILE A CA 1
ATOM 4537 C C . ILE A 1 627 ? 15.601 -8.086 -6.290 1.00 90.81 627 ILE A C 1
ATOM 4539 O O . ILE A 1 627 ? 15.952 -7.092 -5.661 1.00 90.81 627 ILE A O 1
ATOM 4543 N N . ASP A 1 628 ? 14.879 -9.059 -5.745 1.00 84.75 628 ASP A N 1
ATOM 4544 C CA . ASP A 1 628 ? 14.370 -9.054 -4.381 1.00 84.75 628 ASP A CA 1
ATOM 4545 C C . ASP A 1 628 ? 15.489 -9.093 -3.325 1.00 84.75 628 ASP A C 1
ATOM 4547 O O . ASP A 1 628 ? 15.349 -8.445 -2.286 1.00 84.75 628 ASP A O 1
ATOM 4551 N N . ALA A 1 629 ? 16.602 -9.780 -3.604 1.00 85.19 629 ALA A N 1
ATOM 4552 C CA . ALA A 1 629 ? 17.783 -9.844 -2.739 1.00 85.19 629 ALA A CA 1
ATOM 4553 C C . ALA A 1 629 ? 18.677 -8.589 -2.817 1.00 85.19 629 ALA A C 1
ATOM 4555 O O . ALA A 1 629 ? 19.411 -8.300 -1.874 1.00 85.19 629 ALA A O 1
ATOM 4556 N N . ALA A 1 630 ? 18.613 -7.831 -3.916 1.00 89.25 630 ALA A N 1
ATOM 4557 C CA . ALA A 1 630 ? 19.435 -6.643 -4.134 1.00 89.25 630 ALA A CA 1
ATOM 4558 C C . ALA A 1 630 ? 18.911 -5.423 -3.350 1.00 89.25 630 ALA A C 1
ATOM 4560 O O . ALA A 1 630 ? 17.793 -4.951 -3.580 1.00 89.25 630 ALA A O 1
ATOM 4561 N N . ALA A 1 631 ? 19.723 -4.885 -2.438 1.00 87.31 631 ALA A N 1
ATOM 4562 C CA . ALA A 1 631 ? 19.427 -3.639 -1.723 1.00 87.31 631 ALA A CA 1
ATOM 4563 C C . ALA A 1 631 ? 19.626 -2.396 -2.615 1.00 87.31 631 ALA A C 1
ATOM 4565 O O . ALA A 1 631 ? 20.335 -2.485 -3.616 1.00 87.31 631 ALA A O 1
ATOM 4566 N N . PRO A 1 632 ? 19.031 -1.229 -2.286 1.00 86.81 632 PRO A N 1
ATOM 4567 C CA . PRO A 1 632 ? 19.273 0.008 -3.035 1.00 86.81 632 PRO A CA 1
ATOM 4568 C C . PRO A 1 632 ? 20.774 0.316 -3.157 1.00 86.81 632 PRO A C 1
ATOM 4570 O O . PRO A 1 632 ? 21.483 0.317 -2.158 1.00 86.81 632 PRO A O 1
ATOM 4573 N N . GLY A 1 633 ? 21.249 0.560 -4.377 1.00 91.00 633 GLY A N 1
ATOM 4574 C CA . GLY A 1 633 ? 22.659 0.736 -4.736 1.00 91.00 633 GLY A CA 1
ATOM 4575 C C . GLY A 1 633 ? 23.359 -0.536 -5.232 1.00 91.00 633 GLY A C 1
ATOM 4576 O O . GLY A 1 633 ? 24.426 -0.434 -5.831 1.00 91.00 633 GLY A O 1
ATOM 4577 N N . ALA A 1 634 ? 22.774 -1.723 -5.036 1.00 95.19 634 ALA A N 1
ATOM 4578 C CA . ALA A 1 634 ? 23.375 -2.989 -5.456 1.00 95.19 634 ALA A CA 1
ATOM 4579 C C . ALA A 1 634 ? 23.245 -3.250 -6.965 1.00 95.19 634 ALA A C 1
ATOM 4581 O O . ALA A 1 634 ? 22.359 -2.724 -7.651 1.00 95.19 634 ALA A O 1
ATOM 4582 N N . THR A 1 635 ? 24.096 -4.148 -7.461 1.00 98.19 635 THR A N 1
ATOM 4583 C CA . THR A 1 635 ? 24.055 -4.662 -8.833 1.00 98.19 635 THR A CA 1
ATOM 4584 C C . THR A 1 635 ? 23.479 -6.075 -8.868 1.00 98.19 635 THR A C 1
ATOM 4586 O O . THR A 1 635 ? 23.924 -6.947 -8.133 1.00 98.19 635 THR A O 1
ATOM 4589 N N . VAL A 1 636 ? 22.519 -6.334 -9.753 1.00 98.12 636 VAL A N 1
ATOM 4590 C CA . VAL A 1 636 ? 22.122 -7.680 -10.180 1.00 98.12 636 VAL A CA 1
ATOM 4591 C C . VAL A 1 636 ? 22.868 -7.986 -11.476 1.00 98.12 636 VAL A C 1
ATOM 4593 O O . VAL A 1 636 ? 22.597 -7.366 -12.506 1.00 98.12 636 VAL A O 1
ATOM 4596 N N . LEU A 1 637 ? 23.824 -8.912 -11.413 1.00 98.44 637 LEU A N 1
ATOM 4597 C CA . LEU A 1 637 ? 24.746 -9.229 -12.501 1.00 98.44 637 LEU A CA 1
ATOM 4598 C C . LEU A 1 637 ? 24.390 -10.570 -13.150 1.00 98.44 637 LEU A C 1
ATOM 4600 O O . LEU A 1 637 ? 24.462 -11.620 -12.507 1.00 98.44 637 LEU A O 1
ATOM 4604 N N . LEU A 1 638 ? 24.019 -10.524 -14.429 1.00 98.12 638 LEU A N 1
ATOM 4605 C CA . LEU A 1 638 ? 23.688 -11.694 -15.239 1.00 98.12 638 LEU A CA 1
ATOM 4606 C C . LEU A 1 638 ? 24.940 -12.219 -15.947 1.00 98.12 638 LEU A C 1
ATOM 4608 O O . LEU A 1 638 ? 25.564 -11.496 -16.724 1.00 98.12 638 LEU A O 1
ATOM 4612 N N . ASP A 1 639 ? 25.268 -13.485 -15.698 1.00 97.62 639 ASP A N 1
ATOM 4613 C CA . ASP A 1 639 ? 26.170 -14.273 -16.542 1.00 97.62 639 ASP A CA 1
ATOM 4614 C C . ASP A 1 639 ? 25.488 -14.598 -17.885 1.00 97.62 639 ASP A C 1
ATOM 4616 O O . ASP A 1 639 ? 24.268 -14.446 -18.032 1.00 97.62 639 ASP A O 1
ATOM 4620 N N . ASP A 1 640 ? 26.256 -15.078 -18.854 1.00 96.88 640 ASP A N 1
ATOM 4621 C CA . ASP A 1 640 ? 25.754 -15.317 -20.204 1.00 96.88 640 ASP A CA 1
ATOM 4622 C C . ASP A 1 640 ? 24.651 -16.383 -20.249 1.00 96.88 640 ASP A C 1
ATOM 4624 O O . ASP A 1 640 ? 24.673 -17.404 -19.551 1.00 96.88 640 ASP A O 1
ATOM 4628 N N . GLY A 1 641 ? 23.681 -16.156 -21.133 1.00 96.81 641 GLY A N 1
ATOM 4629 C CA . GLY A 1 641 ? 22.636 -17.108 -21.468 1.00 96.81 641 GLY A CA 1
ATOM 4630 C C . GLY A 1 641 ? 21.221 -16.548 -21.373 1.00 96.81 641 GLY A C 1
ATOM 4631 O O . GLY A 1 641 ? 20.969 -15.353 -21.532 1.00 96.81 641 GLY A O 1
ATOM 4632 N N . ILE A 1 642 ? 20.261 -17.461 -21.204 1.00 96.88 642 ILE A N 1
ATOM 4633 C CA . ILE A 1 642 ? 18.829 -17.189 -21.363 1.00 96.88 642 ILE A CA 1
ATOM 4634 C C . ILE A 1 642 ? 18.109 -17.286 -20.015 1.00 96.88 642 ILE A C 1
ATOM 4636 O O . ILE A 1 642 ? 18.070 -18.345 -19.388 1.00 96.88 642 ILE A O 1
ATOM 4640 N N . TYR A 1 643 ? 17.454 -16.195 -19.627 1.00 96.62 643 TYR A N 1
ATOM 4641 C CA . TYR A 1 643 ? 16.667 -16.052 -18.408 1.00 96.62 643 TYR A CA 1
ATOM 4642 C C . TYR A 1 643 ? 15.181 -15.973 -18.757 1.00 96.62 643 TYR A C 1
ATOM 4644 O O . TYR A 1 643 ? 14.685 -14.951 -19.238 1.00 96.62 643 TYR A O 1
ATOM 4652 N N . GLN A 1 644 ? 14.465 -17.078 -18.539 1.00 95.25 644 GLN A N 1
ATOM 4653 C CA . GLN A 1 644 ? 13.070 -17.216 -18.954 1.00 95.25 644 GLN A CA 1
ATOM 4654 C C . GLN A 1 644 ? 12.076 -16.812 -17.860 1.00 95.25 644 GLN A C 1
ATOM 4656 O O . GLN A 1 644 ? 12.148 -17.286 -16.728 1.00 95.25 644 GLN A O 1
ATOM 4661 N N . LEU A 1 645 ? 11.084 -16.002 -18.227 1.00 95.19 645 LEU A N 1
ATOM 4662 C CA . LEU A 1 645 ? 10.054 -15.484 -17.330 1.00 95.19 645 LEU A CA 1
ATOM 4663 C C . LEU A 1 645 ? 8.673 -16.074 -17.632 1.00 95.19 645 LEU A C 1
ATOM 4665 O O . LEU A 1 645 ? 8.248 -16.157 -18.787 1.00 95.19 645 LEU A O 1
ATOM 4669 N N . THR A 1 646 ? 7.944 -16.450 -16.580 1.00 93.31 646 THR A N 1
ATOM 4670 C CA . THR A 1 646 ? 6.510 -16.794 -16.639 1.00 93.31 646 THR A CA 1
ATOM 4671 C C . THR A 1 646 ? 5.611 -15.649 -16.178 1.00 93.31 646 THR A C 1
ATOM 4673 O O . THR A 1 646 ? 4.448 -15.590 -16.571 1.00 93.31 646 THR A O 1
ATOM 4676 N N . THR A 1 647 ? 6.160 -14.733 -15.382 1.00 89.00 647 THR A N 1
ATOM 4677 C CA . THR A 1 647 ? 5.535 -13.495 -14.909 1.00 89.00 647 THR A CA 1
ATOM 4678 C C . THR A 1 647 ? 6.539 -12.346 -15.010 1.00 89.00 647 THR A C 1
ATOM 4680 O O . THR A 1 647 ? 7.743 -12.613 -15.022 1.00 89.00 647 THR A O 1
ATOM 4683 N N . PRO A 1 648 ? 6.091 -11.080 -15.042 1.00 89.62 648 PRO A N 1
ATOM 4684 C CA . PRO A 1 648 ? 7.001 -9.950 -15.185 1.00 89.62 648 PRO A CA 1
ATOM 4685 C C . PRO A 1 648 ? 7.942 -9.844 -13.981 1.00 89.62 648 PRO A C 1
ATOM 4687 O O . PRO A 1 648 ? 7.500 -10.042 -12.847 1.00 89.62 648 PRO A O 1
ATOM 4690 N N . ALA A 1 649 ? 9.204 -9.498 -14.227 1.00 91.38 649 ALA A N 1
ATOM 4691 C CA . ALA A 1 649 ? 10.155 -9.111 -13.194 1.00 91.38 649 ALA A CA 1
ATOM 4692 C C . ALA A 1 649 ? 10.079 -7.597 -12.935 1.00 91.38 649 ALA A C 1
ATOM 4694 O O . ALA A 1 649 ? 9.901 -6.798 -13.854 1.00 91.38 649 ALA A O 1
ATOM 4695 N N . ILE A 1 650 ? 10.182 -7.199 -11.674 1.00 87.25 650 ILE A N 1
ATOM 4696 C CA . ILE A 1 650 ? 9.737 -5.896 -11.182 1.00 87.25 650 ILE A CA 1
ATOM 4697 C C . ILE A 1 650 ? 10.889 -5.234 -10.467 1.00 87.25 650 ILE A C 1
ATOM 4699 O O . ILE A 1 650 ? 11.381 -5.755 -9.469 1.00 87.25 650 ILE A O 1
ATOM 4703 N N . ILE A 1 651 ? 11.263 -4.057 -10.943 1.00 89.06 651 ILE A N 1
ATOM 4704 C CA . ILE A 1 651 ? 12.362 -3.276 -10.403 1.00 89.06 651 ILE A CA 1
ATOM 4705 C C . ILE A 1 651 ? 11.769 -2.043 -9.733 1.00 89.06 651 ILE A C 1
ATOM 4707 O O . ILE A 1 651 ? 11.423 -1.047 -10.375 1.00 89.06 651 ILE A O 1
ATOM 4711 N N . ARG A 1 652 ? 11.617 -2.155 -8.413 1.00 82.19 652 ARG A N 1
ATOM 4712 C CA . ARG A 1 652 ? 11.030 -1.137 -7.529 1.00 82.19 652 ARG A CA 1
ATOM 4713 C C . ARG A 1 652 ? 12.034 -0.528 -6.547 1.00 82.19 652 ARG A C 1
ATOM 4715 O O . ARG A 1 652 ? 11.640 0.238 -5.681 1.00 82.19 652 ARG A O 1
ATOM 4722 N N . ARG A 1 653 ? 13.320 -0.851 -6.697 1.00 82.31 653 ARG A N 1
ATOM 4723 C CA . ARG A 1 653 ? 14.440 -0.289 -5.931 1.00 82.31 653 ARG A CA 1
ATOM 4724 C C . ARG A 1 653 ? 15.446 0.349 -6.878 1.00 82.31 653 ARG A C 1
ATOM 4726 O O . ARG A 1 653 ? 15.516 -0.042 -8.044 1.00 82.31 653 ARG A O 1
ATOM 4733 N N . GLY A 1 654 ? 16.234 1.286 -6.365 1.00 88.38 654 GLY A N 1
ATOM 4734 C CA . GLY A 1 654 ? 17.368 1.865 -7.077 1.00 88.38 654 GLY A CA 1
ATOM 4735 C C . GLY A 1 654 ? 18.508 0.868 -7.191 1.00 88.38 654 GLY A C 1
ATOM 4736 O O . GLY A 1 654 ? 19.449 0.946 -6.417 1.00 88.38 654 GLY A O 1
ATOM 4737 N N . ILE A 1 655 ? 18.385 -0.110 -8.083 1.00 94.25 655 ILE A N 1
ATOM 4738 C CA . ILE A 1 655 ? 19.405 -1.131 -8.351 1.00 94.25 655 ILE A CA 1
ATOM 4739 C C . ILE A 1 655 ? 19.846 -1.063 -9.808 1.00 94.25 655 ILE A C 1
ATOM 4741 O O . ILE A 1 655 ? 19.092 -0.597 -10.668 1.00 94.25 655 ILE A O 1
ATOM 4745 N N . THR A 1 656 ? 21.025 -1.607 -10.090 1.00 98.38 656 THR A N 1
ATOM 4746 C CA . THR A 1 656 ? 21.511 -1.800 -11.459 1.00 98.38 656 THR A CA 1
ATOM 4747 C C . THR A 1 656 ? 21.325 -3.254 -11.870 1.00 98.38 656 THR A C 1
ATOM 4749 O O . THR A 1 656 ? 21.938 -4.140 -11.294 1.00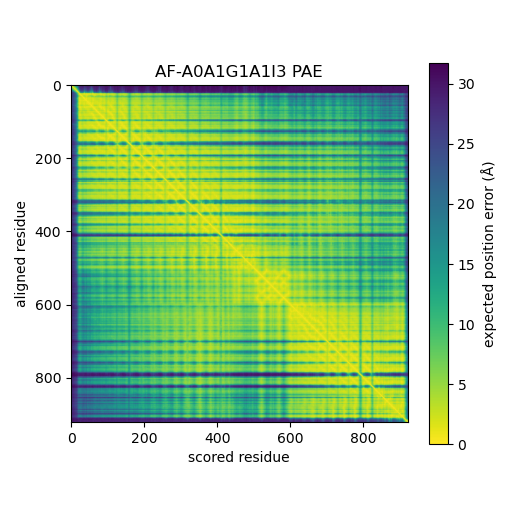 98.38 656 THR A O 1
ATOM 4752 N N . LEU A 1 657 ? 20.498 -3.519 -12.875 1.00 98.50 657 LEU A N 1
ATOM 4753 C CA . LEU A 1 657 ? 20.382 -4.816 -13.536 1.00 98.50 657 LEU A CA 1
ATOM 4754 C C . LEU A 1 657 ? 21.237 -4.794 -14.809 1.00 98.50 657 LEU A C 1
ATOM 4756 O O . LEU A 1 657 ? 20.918 -4.061 -15.744 1.00 98.50 657 LEU A O 1
ATOM 4760 N N . THR A 1 658 ? 22.305 -5.588 -14.845 1.00 98.38 658 THR A N 1
ATOM 4761 C CA . THR A 1 658 ? 23.289 -5.581 -15.941 1.00 98.38 658 THR A CA 1
ATOM 4762 C C . THR A 1 658 ? 23.781 -6.987 -16.278 1.00 98.38 658 THR A C 1
ATOM 4764 O O . THR A 1 658 ? 23.416 -7.961 -15.618 1.00 98.38 658 THR A O 1
ATOM 4767 N N . SER A 1 659 ? 24.607 -7.102 -17.315 1.00 96.94 659 SER A N 1
ATOM 4768 C CA . SER A 1 659 ? 25.248 -8.352 -17.722 1.00 96.94 659 SER A CA 1
ATOM 4769 C C . SER A 1 659 ? 26.765 -8.244 -17.787 1.00 96.94 659 SER A C 1
ATOM 4771 O O . SER A 1 659 ? 27.324 -7.159 -17.988 1.00 96.94 659 SER A O 1
ATOM 4773 N N . VAL A 1 660 ? 27.417 -9.404 -17.683 1.00 96.38 660 VAL A N 1
ATOM 4774 C CA . VAL A 1 660 ? 28.869 -9.541 -17.827 1.00 96.38 660 VAL A CA 1
ATOM 4775 C C . VAL A 1 660 ? 29.298 -9.133 -19.242 1.00 96.38 660 VAL A C 1
ATOM 4777 O O . VAL A 1 660 ? 29.992 -8.127 -19.399 1.00 96.38 660 VAL A O 1
ATOM 4780 N N . ASN A 1 661 ? 28.821 -9.825 -20.285 1.00 94.88 661 ASN A N 1
ATOM 4781 C CA . ASN A 1 661 ? 29.333 -9.641 -21.653 1.00 94.88 661 ASN A CA 1
ATOM 4782 C C . ASN A 1 661 ? 28.448 -8.803 -22.584 1.00 94.88 661 ASN A C 1
ATOM 4784 O O . ASN A 1 661 ? 28.877 -8.434 -23.674 1.00 94.88 661 ASN A O 1
ATOM 4788 N N . GLY A 1 662 ? 27.276 -8.360 -22.131 1.00 95.00 662 GLY A N 1
ATOM 4789 C CA . GLY A 1 662 ? 26.453 -7.416 -22.878 1.00 95.00 662 GLY A CA 1
ATOM 4790 C C . GLY A 1 662 ? 25.224 -8.031 -23.546 1.00 95.00 662 GLY A C 1
ATOM 4791 O O . GLY A 1 662 ? 24.880 -9.197 -23.328 1.00 95.00 662 GLY A O 1
ATOM 4792 N N . PRO A 1 663 ? 24.520 -7.239 -24.376 1.00 95.75 663 PRO A N 1
ATOM 4793 C CA . PRO A 1 663 ? 23.248 -7.652 -24.957 1.00 95.75 663 PRO A CA 1
ATOM 4794 C C . PRO A 1 663 ? 23.390 -8.788 -25.981 1.00 95.75 663 PRO A C 1
ATOM 4796 O O . PRO A 1 663 ? 22.393 -9.440 -26.286 1.00 95.75 663 PRO A O 1
ATOM 4799 N N . ALA A 1 664 ? 24.591 -9.048 -26.507 1.00 95.06 664 ALA A N 1
ATOM 4800 C CA . ALA A 1 664 ? 24.834 -10.148 -27.439 1.00 95.06 664 ALA A CA 1
ATOM 4801 C C . ALA A 1 664 ? 24.759 -11.533 -26.771 1.00 95.06 664 ALA A C 1
ATOM 4803 O O . ALA A 1 664 ? 24.414 -12.498 -27.450 1.00 95.06 664 ALA A O 1
ATOM 4804 N N . ASP A 1 665 ? 25.007 -11.615 -25.459 1.00 97.00 665 ASP A N 1
ATOM 4805 C CA . ASP A 1 665 ? 25.175 -12.887 -24.745 1.00 97.00 665 ASP A CA 1
ATOM 4806 C C . ASP A 1 665 ? 24.149 -13.097 -23.621 1.00 97.00 665 ASP A C 1
ATOM 4808 O O . ASP A 1 665 ? 23.914 -14.226 -23.189 1.00 97.00 665 ASP A O 1
ATOM 4812 N N . SER A 1 666 ? 23.483 -12.031 -23.168 1.00 96.81 666 SER A N 1
ATOM 4813 C CA . SER A 1 666 ? 22.526 -12.077 -22.056 1.00 96.81 666 SER A CA 1
ATOM 4814 C C . SER A 1 666 ? 21.098 -11.734 -22.485 1.00 96.81 666 SER A C 1
ATOM 4816 O O . SER A 1 666 ? 20.779 -10.596 -22.851 1.00 96.81 666 SER A O 1
ATOM 4818 N N . PHE A 1 667 ? 20.207 -12.725 -22.392 1.00 98.12 667 PHE A N 1
ATOM 4819 C CA . PHE A 1 667 ? 18.835 -12.655 -22.893 1.00 98.12 667 PHE A CA 1
ATOM 4820 C C . PHE A 1 667 ? 17.813 -12.820 -21.772 1.00 98.12 667 PHE A C 1
ATOM 4822 O O . PHE A 1 667 ? 17.741 -13.870 -21.137 1.00 98.12 667 PHE A O 1
ATOM 4829 N N . VAL A 1 668 ? 16.941 -11.831 -21.593 1.00 98.31 668 VAL A N 1
ATOM 4830 C CA . VAL A 1 668 ? 15.707 -11.983 -20.817 1.00 98.31 668 VAL A CA 1
ATOM 4831 C C . VAL A 1 668 ? 14.576 -12.238 -21.800 1.00 98.31 668 VAL A C 1
ATOM 4833 O O . VAL A 1 668 ? 14.330 -11.437 -22.705 1.00 98.31 668 VAL A O 1
ATOM 4836 N N . GLU A 1 669 ? 13.880 -13.358 -21.641 1.00 97.06 669 GLU A N 1
ATOM 4837 C CA . GLU A 1 669 ? 12.800 -13.725 -22.549 1.00 97.06 669 GLU A CA 1
ATOM 4838 C C . GLU A 1 669 ? 11.638 -14.413 -21.846 1.00 97.06 669 GLU A C 1
ATOM 4840 O O . GLU A 1 669 ? 11.705 -14.838 -20.697 1.00 97.06 669 GLU A O 1
ATOM 4845 N N . ARG A 1 670 ? 10.521 -14.521 -22.549 1.00 95.94 670 ARG A N 1
ATOM 4846 C CA . ARG A 1 670 ? 9.335 -15.207 -22.050 1.00 95.94 670 ARG A CA 1
ATOM 4847 C C . ARG A 1 670 ? 9.501 -16.718 -22.191 1.00 95.94 670 ARG A C 1
ATOM 4849 O O . ARG A 1 670 ? 9.806 -17.211 -23.275 1.00 95.94 670 ARG A O 1
ATOM 4856 N N . LYS A 1 671 ? 9.163 -17.475 -21.146 1.00 95.88 671 LYS A N 1
ATOM 4857 C CA . LYS A 1 671 ? 9.039 -18.937 -21.232 1.00 95.88 671 LYS A CA 1
ATOM 4858 C C . LYS A 1 671 ? 7.932 -19.322 -22.220 1.00 95.88 671 LYS A C 1
ATOM 4860 O O . LYS A 1 671 ? 6.848 -18.734 -22.210 1.00 95.88 671 LYS A O 1
ATOM 4865 N N . ALA A 1 672 ? 8.159 -20.320 -23.072 1.00 93.06 672 ALA A N 1
ATOM 4866 C CA . ALA A 1 672 ? 7.137 -20.806 -24.006 1.00 93.06 672 ALA A CA 1
ATOM 4867 C C . ALA A 1 672 ? 5.806 -21.128 -23.284 1.00 93.06 672 ALA A C 1
ATOM 4869 O O . ALA A 1 672 ? 5.807 -21.666 -22.180 1.00 93.06 672 ALA A O 1
ATOM 4870 N N . GLY A 1 673 ? 4.672 -20.732 -23.873 1.00 90.56 673 GLY A N 1
ATOM 4871 C CA . GLY A 1 673 ? 3.331 -20.883 -23.288 1.00 90.56 673 GLY A CA 1
ATOM 4872 C C . GLY A 1 673 ? 2.929 -19.840 -22.233 1.00 90.56 673 GLY A C 1
ATOM 4873 O O . GLY A 1 673 ? 1.739 -19.663 -21.992 1.00 90.56 673 GLY A O 1
ATOM 4874 N N . ALA A 1 674 ? 3.871 -19.104 -21.632 1.00 92.94 674 ALA A N 1
ATOM 4875 C CA . ALA A 1 674 ? 3.529 -18.022 -20.709 1.00 92.94 674 ALA A CA 1
ATOM 4876 C C . ALA A 1 674 ? 2.890 -16.825 -21.436 1.00 92.94 674 ALA A C 1
ATOM 4878 O O . ALA A 1 674 ? 3.210 -16.551 -22.591 1.00 92.94 674 ALA A O 1
ATOM 4879 N N . ASN A 1 675 ? 2.037 -16.080 -20.739 1.00 90.62 675 ASN A N 1
ATOM 4880 C CA . ASN A 1 675 ? 1.482 -14.806 -21.189 1.00 90.62 675 ASN A CA 1
ATOM 4881 C C . ASN A 1 675 ? 2.031 -13.705 -20.280 1.00 90.62 675 ASN A C 1
ATOM 4883 O O . ASN A 1 675 ? 1.494 -13.452 -19.200 1.00 90.62 675 ASN A O 1
ATOM 4887 N N . THR A 1 676 ? 3.157 -13.116 -20.672 1.00 90.56 676 THR A N 1
ATOM 4888 C CA . THR A 1 676 ? 3.863 -12.157 -19.828 1.00 90.56 676 THR A CA 1
ATOM 4889 C C . THR A 1 676 ? 4.665 -11.160 -20.654 1.00 90.56 676 THR A C 1
ATOM 4891 O O . THR A 1 676 ? 5.228 -11.499 -21.699 1.00 90.56 676 THR A O 1
ATOM 4894 N N . ARG A 1 677 ? 4.734 -9.933 -20.133 1.00 92.31 677 ARG A N 1
ATOM 4895 C CA . ARG A 1 677 ? 5.822 -9.000 -20.436 1.00 92.31 677 ARG A CA 1
ATOM 4896 C C . ARG A 1 677 ? 7.055 -9.374 -19.621 1.00 92.31 677 ARG A C 1
ATOM 4898 O O . ARG A 1 677 ? 6.957 -10.212 -18.722 1.00 92.31 677 ARG A O 1
ATOM 4905 N N . LEU A 1 678 ? 8.195 -8.765 -19.910 1.00 95.44 678 LEU A N 1
ATOM 4906 C CA . LEU A 1 678 ? 9.447 -9.133 -19.255 1.00 95.44 678 LEU A CA 1
ATOM 4907 C C . LEU A 1 678 ? 9.675 -8.302 -18.005 1.00 95.44 678 LEU A C 1
ATOM 4909 O O . LEU A 1 678 ? 9.728 -8.857 -16.915 1.00 95.44 678 LEU A O 1
ATOM 4913 N N . LEU A 1 679 ? 9.765 -6.983 -18.157 1.00 95.19 679 LEU A N 1
ATOM 4914 C CA . LEU A 1 679 ? 10.202 -6.093 -17.089 1.00 95.19 679 LEU A CA 1
ATOM 4915 C C . LEU A 1 679 ? 9.169 -5.011 -16.773 1.0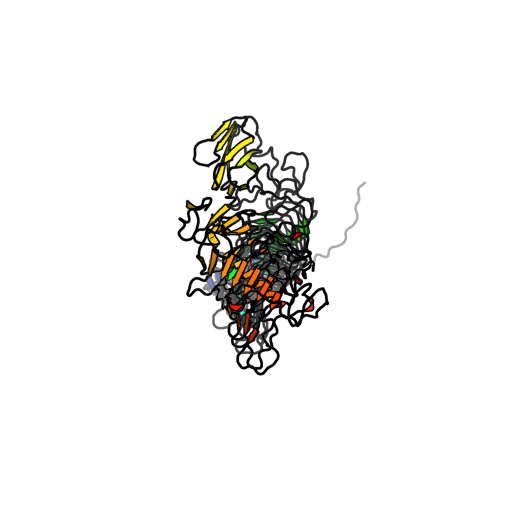0 95.19 679 LEU A C 1
ATOM 4917 O O . LEU A 1 679 ? 8.449 -4.520 -17.649 1.00 95.19 679 LEU A O 1
ATOM 4921 N N . VAL A 1 680 ? 9.144 -4.606 -15.507 1.00 91.69 680 VAL A N 1
ATOM 4922 C CA . VAL A 1 680 ? 8.433 -3.424 -15.022 1.00 91.69 680 VAL A CA 1
ATOM 4923 C C . VAL A 1 680 ? 9.407 -2.579 -14.199 1.00 91.69 680 VAL A C 1
ATOM 4925 O O . VAL A 1 680 ? 9.876 -3.038 -13.163 1.00 91.69 680 VAL A O 1
ATOM 4928 N N . VAL A 1 681 ? 9.729 -1.365 -14.653 1.00 92.00 681 VAL A N 1
ATOM 4929 C CA . VAL A 1 681 ? 10.735 -0.484 -14.025 1.00 92.00 681 VAL A CA 1
ATOM 4930 C C . VAL A 1 681 ? 10.054 0.741 -13.438 1.00 92.00 681 VAL A C 1
ATOM 4932 O O . VAL A 1 681 ? 9.409 1.510 -14.150 1.00 92.00 681 VAL A O 1
ATOM 4935 N N . MET A 1 682 ? 10.158 0.903 -12.122 1.00 86.88 682 MET A N 1
ATOM 4936 C CA . MET A 1 682 ? 9.309 1.848 -11.396 1.00 86.88 682 MET A CA 1
ATOM 4937 C C . MET A 1 682 ? 10.080 2.802 -10.489 1.00 86.88 682 MET A C 1
ATOM 4939 O O . MET A 1 682 ? 9.526 3.824 -10.102 1.00 86.88 682 MET A O 1
ATOM 4943 N N . HIS A 1 683 ? 11.338 2.501 -10.169 1.00 86.56 683 HIS A N 1
ATOM 4944 C CA . HIS A 1 683 ? 12.158 3.335 -9.294 1.00 86.56 683 HIS A CA 1
ATOM 4945 C C . HIS A 1 683 ? 13.001 4.340 -10.098 1.00 86.56 683 HIS A C 1
ATOM 4947 O O . HIS A 1 683 ? 13.601 3.935 -11.093 1.00 86.56 683 HIS A O 1
ATOM 4953 N N . PRO A 1 684 ? 13.089 5.623 -9.693 1.00 88.44 684 PRO A N 1
ATOM 4954 C CA . PRO A 1 684 ? 13.861 6.650 -10.404 1.00 88.44 684 PRO A CA 1
ATOM 4955 C C . PRO A 1 684 ? 15.348 6.312 -10.555 1.00 88.44 684 PRO A C 1
ATOM 4957 O O . PRO A 1 684 ? 15.898 6.527 -11.629 1.00 88.44 684 PRO A O 1
ATOM 4960 N N . ASP A 1 685 ? 15.954 5.705 -9.534 1.00 91.19 685 ASP A N 1
ATOM 4961 C CA . ASP A 1 685 ? 17.370 5.302 -9.566 1.00 91.19 685 ASP A CA 1
ATOM 4962 C C . ASP A 1 685 ? 17.610 3.882 -10.114 1.00 91.19 685 ASP A C 1
ATOM 4964 O O . ASP A 1 685 ? 18.724 3.373 -10.040 1.00 91.19 685 ASP A O 1
ATOM 4968 N N . ALA A 1 686 ? 16.580 3.193 -10.621 1.00 94.75 686 ALA A N 1
ATOM 4969 C CA . ALA A 1 686 ? 16.785 1.883 -11.239 1.00 94.75 686 ALA A CA 1
ATOM 4970 C C . ALA A 1 686 ? 17.472 2.026 -12.600 1.00 94.75 686 ALA A C 1
ATOM 4972 O O . ALA A 1 686 ? 17.038 2.825 -13.434 1.00 94.75 686 ALA A O 1
ATOM 4973 N N . ILE A 1 687 ? 18.477 1.190 -12.855 1.00 98.31 687 ILE A N 1
ATOM 4974 C CA . ILE A 1 687 ? 19.157 1.085 -14.147 1.00 98.31 687 ILE A CA 1
ATOM 4975 C C . ILE A 1 687 ? 18.975 -0.335 -14.678 1.00 98.31 687 ILE A C 1
ATOM 4977 O O . ILE A 1 687 ? 19.260 -1.300 -13.980 1.00 98.31 687 ILE A O 1
ATOM 4981 N N . VAL A 1 688 ? 18.518 -0.476 -15.921 1.00 98.69 688 VAL A N 1
ATOM 4982 C CA . VAL A 1 688 ? 18.609 -1.737 -16.672 1.00 98.69 688 VAL A CA 1
ATOM 4983 C C . VAL A 1 688 ? 19.515 -1.503 -17.859 1.00 98.69 688 VAL A C 1
ATOM 4985 O O . VAL A 1 688 ? 19.232 -0.630 -18.680 1.00 98.69 688 VAL A O 1
ATOM 4988 N N . GLU A 1 689 ? 20.589 -2.266 -17.979 1.00 97.88 689 GLU A N 1
ATOM 4989 C CA . GLU A 1 689 ? 21.541 -2.044 -19.056 1.00 97.88 689 GLU A CA 1
ATOM 4990 C C . GLU A 1 689 ? 22.161 -3.311 -19.612 1.00 97.88 689 GLU A C 1
ATOM 4992 O O . GLU A 1 689 ? 22.186 -4.338 -18.946 1.00 97.88 689 GLU A O 1
ATOM 4997 N N . ARG A 1 690 ? 22.691 -3.218 -20.838 1.00 97.31 690 ARG A N 1
ATOM 4998 C CA . ARG A 1 690 ? 23.519 -4.268 -21.444 1.00 97.31 690 ARG A CA 1
ATOM 4999 C C . ARG A 1 690 ? 22.791 -5.614 -21.599 1.00 97.31 690 ARG A C 1
ATOM 5001 O O . ARG A 1 690 ? 23.396 -6.669 -21.460 1.00 97.31 690 ARG A O 1
ATOM 5008 N N . LEU A 1 691 ? 21.494 -5.607 -21.905 1.00 97.56 691 LEU A N 1
ATOM 5009 C CA . LEU A 1 691 ? 20.677 -6.825 -22.021 1.00 97.56 691 LEU A CA 1
ATOM 5010 C C . LEU A 1 691 ? 19.870 -6.867 -23.318 1.00 97.56 691 LEU A C 1
ATOM 5012 O O . LEU A 1 691 ? 19.462 -5.830 -23.845 1.00 97.56 691 LEU A O 1
ATOM 5016 N N . THR A 1 692 ? 19.563 -8.078 -23.788 1.00 98.62 692 THR A N 1
ATOM 5017 C CA . THR A 1 692 ? 18.531 -8.288 -24.808 1.00 98.62 692 THR A CA 1
ATOM 5018 C C . THR A 1 692 ? 17.208 -8.700 -24.164 1.00 98.62 692 THR A C 1
ATOM 5020 O O . THR A 1 692 ? 17.117 -9.741 -23.517 1.00 98.62 692 THR A O 1
ATOM 5023 N N . LEU A 1 693 ? 16.154 -7.912 -24.387 1.00 98.62 693 LEU A N 1
ATOM 5024 C CA . LEU A 1 693 ? 14.775 -8.189 -23.979 1.00 98.62 693 LEU A CA 1
ATOM 5025 C C . LEU A 1 693 ? 13.980 -8.700 -25.185 1.00 98.62 693 LEU A C 1
ATOM 5027 O O . LEU A 1 693 ? 13.697 -7.924 -26.108 1.00 98.62 693 LEU A O 1
ATOM 5031 N N . ARG A 1 694 ? 13.617 -9.991 -25.202 1.00 97.94 694 ARG A N 1
ATOM 5032 C CA . ARG A 1 694 ? 13.006 -10.594 -26.398 1.00 97.94 694 ARG A CA 1
ATOM 5033 C C . ARG A 1 694 ? 11.866 -11.580 -26.186 1.00 97.94 694 ARG A C 1
ATOM 5035 O O . ARG A 1 694 ? 11.695 -12.166 -25.122 1.00 97.94 694 ARG A O 1
ATOM 5042 N N . ASN A 1 695 ? 11.131 -11.830 -27.271 1.00 97.38 695 ASN A N 1
ATOM 5043 C CA . ASN A 1 695 ? 10.131 -12.900 -27.392 1.00 97.38 695 ASN A CA 1
ATOM 5044 C C . ASN A 1 695 ? 8.966 -12.804 -26.392 1.00 97.38 695 ASN A C 1
ATOM 5046 O O . ASN A 1 695 ? 8.262 -13.793 -26.141 1.00 97.38 695 ASN A O 1
ATOM 5050 N N . ALA A 1 696 ? 8.748 -11.624 -25.813 1.00 96.56 696 ALA A N 1
ATOM 5051 C CA . ALA A 1 696 ? 7.616 -11.390 -24.944 1.00 96.56 696 ALA A CA 1
ATOM 5052 C C . ALA A 1 696 ? 6.304 -11.429 -25.730 1.00 96.56 696 ALA A C 1
ATOM 5054 O O . ALA A 1 696 ? 6.239 -11.055 -26.900 1.00 96.56 696 ALA A O 1
ATOM 5055 N N . ASN A 1 697 ? 5.248 -11.899 -25.079 1.00 93.31 697 ASN A N 1
ATOM 5056 C CA . ASN A 1 697 ? 3.907 -11.943 -25.634 1.00 93.31 697 ASN A CA 1
ATOM 5057 C C . ASN A 1 697 ? 2.942 -11.698 -24.484 1.00 93.31 697 ASN A C 1
ATOM 5059 O O . ASN A 1 697 ? 2.817 -12.540 -23.588 1.00 93.31 697 ASN A O 1
ATOM 5063 N N . PHE A 1 698 ? 2.325 -10.522 -24.500 1.00 90.12 698 PHE A N 1
ATOM 5064 C CA . PHE A 1 698 ? 1.454 -10.066 -23.437 1.00 90.12 698 PHE A CA 1
ATOM 5065 C C . PHE A 1 698 ? 0.070 -9.699 -23.972 1.00 90.12 698 PHE A C 1
ATOM 5067 O O . PHE A 1 698 ? -0.084 -8.778 -24.775 1.00 90.12 698 PHE A O 1
ATOM 5074 N N . GLN A 1 699 ? -0.948 -10.390 -23.470 1.00 87.25 699 GLN A N 1
ATOM 5075 C CA . GLN A 1 699 ? -2.347 -10.203 -23.832 1.00 87.25 699 GLN A CA 1
ATOM 5076 C C . GLN A 1 699 ? -3.222 -10.289 -22.581 1.00 87.25 699 GLN A C 1
ATOM 5078 O O . GLN A 1 699 ? -3.323 -11.342 -21.958 1.00 87.25 699 GLN A O 1
ATOM 5083 N N . ARG A 1 700 ? -3.884 -9.204 -22.172 1.00 76.38 700 ARG A N 1
ATOM 5084 C CA . ARG A 1 700 ? -4.735 -9.235 -20.971 1.00 76.38 700 ARG A CA 1
ATOM 5085 C C . ARG A 1 700 ? -5.867 -8.225 -21.048 1.00 76.38 700 ARG A C 1
ATOM 5087 O O . ARG A 1 700 ? -5.665 -7.121 -21.544 1.00 76.38 700 ARG A O 1
ATOM 5094 N N . SER A 1 701 ? -7.021 -8.592 -20.482 1.00 67.00 701 SER 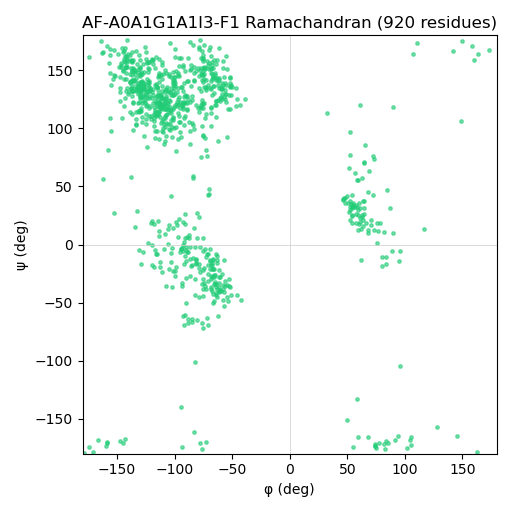A N 1
ATOM 5095 C CA . SER A 1 701 ? -8.158 -7.678 -20.358 1.00 67.00 701 SER A CA 1
ATOM 5096 C C . SER A 1 701 ? -7.746 -6.410 -19.616 1.00 67.00 701 SER A C 1
ATOM 5098 O O . SER A 1 701 ? -7.138 -6.500 -18.550 1.00 67.00 701 SER A O 1
ATOM 5100 N N . GLY A 1 702 ? -8.071 -5.260 -20.193 1.00 60.91 702 GLY A N 1
ATOM 5101 C CA . GLY A 1 702 ? -7.961 -3.901 -19.691 1.00 60.91 702 GLY A CA 1
ATOM 5102 C C . GLY A 1 702 ? -6.607 -3.215 -19.835 1.00 60.91 702 GLY A C 1
ATOM 5103 O O . GLY A 1 702 ? -6.561 -2.025 -19.555 1.00 60.91 702 GLY A O 1
ATOM 5104 N N . MET A 1 703 ? -5.516 -3.907 -20.211 1.00 64.44 703 MET A N 1
ATOM 5105 C CA . MET A 1 703 ? -4.160 -3.324 -20.117 1.00 64.44 703 MET A CA 1
ATOM 5106 C C . MET A 1 703 ? -3.060 -4.015 -20.936 1.00 64.44 703 MET A C 1
ATOM 5108 O O . MET A 1 703 ? -2.032 -4.436 -20.389 1.00 64.44 703 MET A O 1
ATOM 5112 N N . ALA A 1 704 ? -3.221 -4.147 -22.244 1.00 78.00 704 ALA A N 1
ATOM 5113 C CA . ALA A 1 704 ? -2.145 -4.657 -23.086 1.00 78.00 704 ALA A CA 1
ATOM 5114 C C . ALA A 1 704 ? -1.075 -3.565 -23.322 1.00 78.00 704 ALA A C 1
ATOM 5116 O O . ALA A 1 704 ? -1.013 -2.961 -24.390 1.00 78.00 704 ALA A O 1
ATOM 5117 N N . TYR A 1 705 ? -0.247 -3.304 -22.302 1.00 86.56 705 TYR A N 1
ATOM 5118 C CA . TYR A 1 705 ? 0.804 -2.278 -22.305 1.00 86.56 705 TYR A CA 1
ATOM 5119 C C . TYR A 1 705 ? 2.199 -2.883 -22.214 1.00 86.56 705 TYR A C 1
ATOM 5121 O O . TYR A 1 705 ? 2.428 -3.702 -21.330 1.00 86.56 705 TYR A O 1
ATOM 5129 N N . 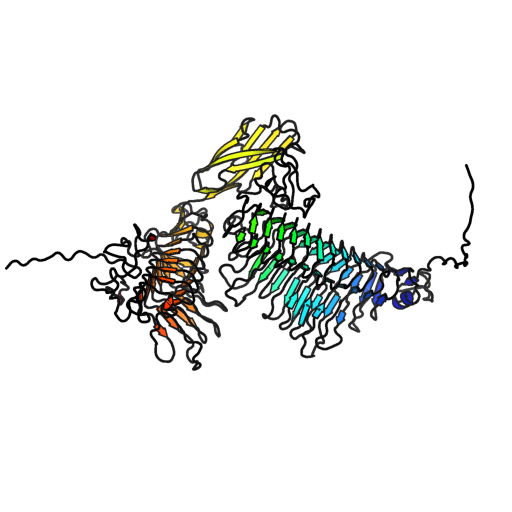GLY A 1 706 ? 3.130 -2.446 -23.060 1.00 89.19 706 GLY A N 1
ATOM 5130 C CA . GLY A 1 706 ? 4.550 -2.778 -22.939 1.00 89.19 706 GLY A CA 1
ATOM 5131 C C . GLY A 1 706 ? 4.814 -4.265 -23.144 1.00 89.19 706 GLY A C 1
ATOM 5132 O O . GLY A 1 706 ? 4.871 -5.015 -22.172 1.00 89.19 706 GLY A O 1
ATOM 5133 N N . GLY A 1 707 ? 4.978 -4.699 -24.396 1.00 91.00 707 GLY A N 1
ATOM 5134 C CA . GLY A 1 707 ? 5.213 -6.111 -24.708 1.00 91.00 707 GLY A CA 1
ATOM 5135 C C . GLY A 1 707 ? 6.461 -6.644 -24.011 1.00 91.00 707 GLY A C 1
ATOM 5136 O O . GLY A 1 707 ? 6.377 -7.660 -23.332 1.00 91.00 707 GLY A O 1
ATOM 5137 N N . ALA A 1 708 ? 7.587 -5.930 -24.084 1.00 95.81 708 ALA A N 1
ATOM 5138 C CA . ALA A 1 708 ? 8.792 -6.260 -23.320 1.00 95.81 708 ALA A CA 1
ATOM 5139 C C . ALA A 1 708 ? 8.803 -5.564 -21.954 1.00 95.81 708 ALA A C 1
ATOM 5141 O O . ALA A 1 708 ? 9.043 -6.203 -20.929 1.00 95.81 708 ALA A O 1
ATOM 5142 N N . LEU A 1 709 ? 8.559 -4.253 -21.951 1.00 95.38 709 LEU A N 1
ATOM 5143 C CA . LEU A 1 709 ? 8.859 -3.378 -20.823 1.00 95.38 709 LEU A CA 1
ATOM 5144 C C . LEU A 1 709 ? 7.732 -2.376 -20.566 1.00 95.38 709 LEU A C 1
ATOM 5146 O O . LEU A 1 709 ? 7.262 -1.701 -21.482 1.00 95.38 709 LEU A O 1
ATOM 5150 N N . TRP A 1 710 ? 7.363 -2.216 -19.296 1.00 93.00 710 TRP A N 1
ATOM 5151 C CA . TRP A 1 710 ? 6.639 -1.041 -18.814 1.00 93.00 710 TRP A CA 1
ATOM 5152 C C . TRP A 1 710 ? 7.544 -0.256 -17.869 1.00 93.00 710 TRP A C 1
ATOM 5154 O O . TRP A 1 710 ? 7.945 -0.783 -16.837 1.00 93.00 710 TRP A O 1
ATOM 5164 N N . MET A 1 711 ? 7.848 0.999 -18.195 1.00 92.06 711 MET A N 1
ATOM 5165 C CA . MET A 1 711 ? 8.541 1.894 -17.272 1.00 92.06 711 MET A CA 1
ATOM 5166 C C . MET A 1 711 ? 7.692 3.093 -16.849 1.00 92.06 711 MET A C 1
ATOM 5168 O O . MET A 1 711 ? 7.034 3.728 -17.675 1.00 92.06 711 MET A O 1
ATOM 5172 N N . SER A 1 712 ? 7.723 3.396 -15.553 1.00 89.25 712 SER A N 1
ATOM 5173 C CA . SER A 1 712 ? 7.173 4.625 -14.969 1.00 89.25 712 SER A CA 1
ATOM 5174 C C . SER A 1 712 ? 8.252 5.550 -14.407 1.00 89.25 712 SER A C 1
ATOM 5176 O O . SER A 1 712 ? 7.974 6.716 -14.152 1.00 89.25 712 SER A O 1
ATOM 5178 N N . ALA A 1 713 ? 9.471 5.043 -14.221 1.00 90.12 713 ALA A N 1
ATOM 5179 C CA . ALA A 1 713 ? 10.663 5.791 -13.833 1.00 90.12 713 ALA A CA 1
ATOM 5180 C C . ALA A 1 713 ? 11.917 4.985 -14.230 1.00 90.12 713 ALA A C 1
ATOM 5182 O O . ALA A 1 713 ? 11.805 3.973 -14.925 1.00 90.12 713 ALA A O 1
ATOM 5183 N N . GLY A 1 714 ? 13.096 5.420 -13.783 1.00 95.06 714 GLY A N 1
ATOM 5184 C CA . GLY A 1 714 ? 14.355 4.712 -14.010 1.00 95.06 714 GLY A CA 1
ATOM 5185 C C . GLY A 1 714 ? 14.975 4.990 -15.374 1.00 95.06 714 GLY A C 1
ATOM 5186 O O . GLY A 1 714 ? 14.475 5.791 -16.170 1.00 95.06 714 GLY A O 1
ATOM 5187 N N . MET A 1 715 ? 16.080 4.307 -15.649 1.00 98.12 715 MET A N 1
ATOM 5188 C CA . MET A 1 715 ? 16.798 4.365 -16.913 1.00 98.12 715 MET A CA 1
ATOM 5189 C C . MET A 1 715 ? 16.974 2.962 -17.484 1.00 98.12 715 MET A C 1
ATOM 5191 O O . MET A 1 715 ? 17.423 2.050 -16.797 1.00 98.12 715 MET A O 1
ATOM 5195 N N . VAL A 1 716 ? 16.678 2.798 -18.769 1.00 98.62 716 VAL A N 1
ATOM 5196 C CA . VAL A 1 716 ? 17.070 1.602 -19.518 1.00 98.62 716 VAL A CA 1
ATOM 5197 C C . VAL A 1 716 ? 18.013 2.024 -20.628 1.00 98.62 716 VAL A C 1
ATOM 5199 O O . VAL A 1 716 ? 17.657 2.905 -21.419 1.00 98.62 716 VAL A O 1
ATOM 5202 N N . ARG A 1 717 ? 19.220 1.449 -20.668 1.00 97.50 717 ARG A N 1
ATOM 5203 C CA . ARG A 1 717 ? 20.258 1.876 -21.611 1.00 97.50 717 ARG A CA 1
ATOM 5204 C C . ARG A 1 717 ? 21.117 0.768 -22.190 1.00 97.50 717 ARG A C 1
ATOM 5206 O O . ARG A 1 717 ? 21.340 -0.237 -21.536 1.00 97.50 717 ARG A O 1
ATOM 5213 N N . ASN A 1 718 ? 21.670 0.979 -23.381 1.00 97.06 718 ASN A N 1
ATOM 5214 C CA . ASN A 1 718 ? 22.559 0.007 -24.029 1.00 97.06 718 ASN A CA 1
ATOM 5215 C C . ASN A 1 718 ? 21.917 -1.396 -24.120 1.00 97.06 718 ASN A C 1
ATOM 5217 O O . ASN A 1 718 ? 22.588 -2.416 -23.964 1.00 97.06 718 ASN A O 1
ATOM 5221 N N . CYS A 1 719 ? 20.599 -1.445 -24.320 1.00 98.56 719 CYS A N 1
ATOM 5222 C CA . CYS A 1 719 ? 19.828 -2.675 -24.439 1.00 98.56 719 CYS A CA 1
ATOM 5223 C C . CYS A 1 719 ? 19.313 -2.869 -25.864 1.00 98.56 719 CYS A C 1
ATOM 5225 O O . CYS A 1 719 ? 19.085 -1.921 -26.623 1.00 98.56 719 CYS A O 1
ATOM 5227 N N . VAL A 1 720 ? 19.040 -4.129 -26.187 1.00 98.69 720 VAL A N 1
ATOM 5228 C CA . VAL A 1 720 ? 18.339 -4.528 -27.404 1.00 98.69 720 VAL A CA 1
ATOM 5229 C C . VAL A 1 720 ? 16.940 -5.004 -27.024 1.00 98.69 720 VAL A C 1
ATOM 5231 O O . VAL A 1 720 ? 16.783 -5.912 -26.217 1.00 98.69 720 VAL A O 1
ATOM 5234 N N . ILE A 1 721 ? 15.896 -4.410 -27.596 1.00 98.75 721 ILE A N 1
ATOM 5235 C CA . ILE A 1 721 ? 14.498 -4.767 -27.319 1.00 98.75 721 ILE A CA 1
ATOM 5236 C C . ILE A 1 721 ? 13.875 -5.264 -28.616 1.00 98.75 721 ILE A C 1
ATOM 5238 O O . ILE A 1 721 ? 13.648 -4.479 -29.542 1.00 98.75 721 ILE A O 1
ATOM 5242 N N . THR A 1 722 ? 13.615 -6.569 -28.712 1.00 98.38 722 THR A N 1
ATOM 5243 C CA . THR A 1 722 ? 13.242 -7.173 -29.995 1.00 98.38 722 THR A CA 1
ATOM 5244 C C . THR A 1 722 ? 12.234 -8.307 -29.941 1.00 98.38 722 THR A C 1
ATOM 5246 O O . THR A 1 722 ? 12.192 -9.083 -28.996 1.00 98.38 722 THR A O 1
ATOM 5249 N N . ASN A 1 723 ? 11.442 -8.444 -31.005 1.00 97.12 723 ASN A N 1
ATOM 5250 C CA . ASN A 1 723 ? 10.481 -9.534 -31.174 1.00 97.12 723 ASN A CA 1
ATOM 5251 C C . ASN A 1 723 ? 9.489 -9.659 -30.005 1.00 97.12 723 ASN A C 1
ATOM 5253 O O . ASN A 1 723 ? 9.124 -10.759 -29.592 1.00 97.12 723 ASN A O 1
ATOM 5257 N N . ASN A 1 724 ? 9.085 -8.524 -29.434 1.00 97.75 724 ASN A N 1
ATOM 5258 C CA . ASN A 1 724 ? 8.093 -8.477 -28.369 1.00 97.75 724 ASN A CA 1
ATOM 5259 C C . ASN A 1 724 ? 6.729 -8.111 -28.939 1.00 97.75 724 ASN A C 1
ATOM 5261 O O . ASN A 1 724 ? 6.626 -7.320 -29.877 1.00 97.75 724 ASN A O 1
ATOM 5265 N N . LEU A 1 725 ? 5.681 -8.695 -28.370 1.00 94.06 725 LEU A N 1
ATOM 5266 C CA . LEU A 1 725 ? 4.320 -8.547 -28.849 1.00 94.06 725 LEU A CA 1
ATOM 5267 C C . LEU A 1 725 ? 3.386 -8.178 -27.704 1.00 94.06 725 LEU A C 1
ATOM 5269 O O . LEU A 1 725 ? 3.344 -8.850 -26.673 1.00 94.06 725 LEU A O 1
ATOM 5273 N N . VAL A 1 726 ? 2.593 -7.134 -27.917 1.00 91.62 726 VAL A N 1
ATOM 5274 C CA . VAL A 1 726 ? 1.484 -6.775 -27.036 1.00 91.62 726 VAL A CA 1
ATOM 5275 C C . VAL A 1 726 ? 0.171 -6.845 -27.807 1.00 91.62 726 VAL A C 1
ATOM 5277 O O . VAL A 1 726 ? 0.099 -6.379 -28.946 1.00 91.62 726 VAL A O 1
ATOM 5280 N N . GLN A 1 727 ? -0.855 -7.460 -27.217 1.00 87.69 727 GLN A N 1
ATOM 5281 C CA . GLN A 1 727 ? -2.145 -7.693 -27.872 1.00 87.69 727 GLN A CA 1
ATOM 5282 C C . GLN A 1 727 ? -3.311 -7.231 -26.991 1.00 87.69 727 GLN A C 1
ATOM 5284 O O . GLN A 1 727 ? -3.548 -7.790 -25.919 1.00 87.69 727 GLN A O 1
ATOM 5289 N N . GLY A 1 728 ? -4.059 -6.229 -27.448 1.00 79.88 728 GLY A N 1
ATOM 5290 C CA . GLY A 1 728 ? -5.346 -5.853 -26.868 1.00 79.88 728 GLY A CA 1
ATOM 5291 C C . GLY A 1 728 ? -6.378 -6.968 -27.058 1.00 79.88 728 GLY A C 1
ATOM 5292 O O . GLY A 1 728 ? -6.464 -7.570 -28.133 1.00 79.88 728 GLY A O 1
ATOM 5293 N N . LEU A 1 729 ? -7.157 -7.266 -26.013 1.00 79.38 729 LEU A N 1
ATOM 5294 C CA . LEU A 1 729 ? -8.356 -8.103 -26.144 1.00 79.38 729 LEU A CA 1
ATOM 5295 C C . LEU A 1 729 ? -9.455 -7.355 -26.924 1.00 79.38 729 LEU A C 1
ATOM 5297 O O . LEU A 1 729 ? -9.316 -6.155 -27.170 1.00 79.38 729 LEU A O 1
ATOM 5301 N N . PRO A 1 730 ? -10.552 -8.032 -27.314 1.00 75.81 730 PRO A N 1
ATOM 5302 C CA . PRO A 1 730 ? -11.666 -7.356 -27.959 1.00 75.81 730 PRO A CA 1
ATOM 5303 C C . PRO A 1 730 ? -12.163 -6.130 -27.170 1.00 75.81 730 PRO A C 1
ATOM 5305 O O . PRO A 1 730 ? -12.321 -6.185 -25.950 1.00 75.81 730 PRO A O 1
ATOM 5308 N N . ASN A 1 731 ? -12.418 -5.039 -27.888 1.00 73.00 731 ASN A N 1
ATOM 5309 C CA . ASN A 1 731 ? -12.827 -3.705 -27.457 1.00 73.00 731 ASN A CA 1
ATOM 5310 C C . ASN A 1 731 ? -11.794 -2.988 -26.579 1.00 73.00 731 ASN A C 1
ATOM 5312 O O . ASN A 1 731 ? -12.160 -2.130 -25.778 1.00 73.00 731 ASN A O 1
ATOM 5316 N N . GLN A 1 732 ? -10.512 -3.358 -26.681 1.00 77.00 732 GLN A N 1
ATOM 5317 C CA . GLN A 1 732 ? -9.461 -2.798 -25.835 1.00 77.00 732 GLN A CA 1
ATOM 5318 C C . GLN A 1 732 ? -8.189 -2.456 -26.615 1.00 77.00 732 GLN A C 1
ATOM 5320 O O . GLN A 1 732 ? -7.763 -3.229 -27.485 1.00 77.00 732 GLN A O 1
ATOM 5325 N N . PRO A 1 733 ? -7.532 -1.333 -26.278 1.00 78.88 733 PRO A N 1
ATOM 5326 C CA . PRO A 1 733 ? -6.348 -0.902 -26.990 1.00 78.88 733 PRO A CA 1
ATOM 5327 C C . PRO A 1 733 ? -5.121 -1.750 -26.633 1.00 78.88 733 PRO A C 1
ATOM 5329 O O . PRO A 1 733 ? -4.975 -2.240 -25.509 1.00 78.88 733 PRO A O 1
ATOM 5332 N N . GLY A 1 734 ? -4.207 -1.878 -27.591 1.00 84.31 734 GLY A N 1
ATOM 5333 C CA . GLY A 1 734 ? -2.820 -2.271 -27.346 1.00 84.31 734 GLY A CA 1
ATOM 5334 C C . GLY A 1 734 ? -1.911 -1.042 -27.348 1.00 84.31 734 GLY A C 1
ATOM 5335 O O . GLY A 1 734 ? -2.115 -0.121 -28.142 1.00 84.31 734 GLY A O 1
ATOM 5336 N N . ALA A 1 735 ? -0.877 -1.015 -26.503 1.00 89.06 735 ALA A N 1
ATOM 5337 C CA . ALA A 1 735 ? 0.105 0.065 -26.551 1.00 89.06 735 ALA A CA 1
ATOM 5338 C C . ALA A 1 735 ? 1.535 -0.356 -26.178 1.00 89.06 735 ALA A C 1
ATOM 5340 O O . ALA A 1 735 ? 1.759 -1.033 -25.179 1.00 89.06 735 ALA A O 1
ATOM 5341 N N . GLY A 1 736 ? 2.517 0.087 -26.967 1.00 92.69 736 GLY A N 1
ATOM 5342 C CA . GLY A 1 736 ? 3.939 -0.142 -26.702 1.00 92.69 736 GLY A CA 1
ATOM 5343 C C . GLY A 1 736 ? 4.354 -1.591 -26.947 1.00 92.69 736 GLY A C 1
ATOM 5344 O O . GLY A 1 736 ? 4.526 -2.349 -25.997 1.00 92.69 736 GLY A O 1
ATOM 5345 N N . GLY A 1 737 ? 4.512 -2.003 -28.206 1.00 92.75 737 GLY A N 1
ATOM 5346 C CA . GLY A 1 737 ? 4.902 -3.380 -28.541 1.00 92.75 737 GLY A CA 1
ATOM 5347 C C . GLY A 1 737 ? 6.251 -3.785 -27.949 1.00 92.75 737 GLY A C 1
ATOM 5348 O O . GLY A 1 737 ? 6.388 -4.883 -27.416 1.00 92.75 737 GLY A O 1
ATOM 5349 N N . GLY A 1 738 ? 7.228 -2.877 -27.960 1.00 96.62 738 GLY A N 1
ATOM 5350 C CA . GLY A 1 738 ? 8.467 -3.021 -27.198 1.00 96.62 738 GLY A CA 1
ATOM 5351 C C . GLY A 1 738 ? 8.312 -2.447 -25.793 1.00 96.62 738 GLY A C 1
ATOM 5352 O O . GLY A 1 738 ? 8.376 -3.179 -24.803 1.00 96.62 738 GLY A O 1
ATOM 5353 N N . VAL A 1 739 ? 8.086 -1.134 -25.715 1.00 97.81 739 VAL A N 1
ATOM 5354 C CA . VAL A 1 739 ? 8.106 -0.370 -24.462 1.00 97.81 739 VAL A CA 1
ATOM 5355 C C . VAL A 1 739 ? 6.865 0.505 -24.315 1.00 97.81 739 VAL A C 1
ATOM 5357 O O . VAL A 1 739 ? 6.473 1.216 -25.238 1.00 97.81 739 VAL A O 1
ATOM 5360 N N . TYR A 1 740 ? 6.278 0.502 -23.121 1.00 94.62 740 TYR A N 1
ATOM 5361 C CA . TYR A 1 740 ? 5.294 1.493 -22.691 1.00 94.62 740 TYR A CA 1
ATOM 5362 C C . TYR A 1 740 ? 5.905 2.375 -21.595 1.00 94.62 740 TYR A C 1
ATOM 5364 O O . TYR A 1 740 ? 6.340 1.865 -20.560 1.00 94.62 740 TYR A O 1
ATOM 5372 N N . MET A 1 741 ? 5.969 3.685 -21.836 1.00 94.50 741 MET A N 1
ATOM 5373 C CA . MET A 1 741 ? 6.620 4.667 -20.967 1.00 94.50 741 MET A CA 1
ATOM 5374 C C . MET A 1 741 ? 5.611 5.669 -20.411 1.00 94.50 741 MET A C 1
ATOM 5376 O O . MET A 1 741 ? 4.984 6.410 -21.169 1.00 94.50 741 MET A O 1
ATOM 5380 N N . THR A 1 742 ? 5.529 5.740 -19.084 1.00 91.44 742 THR A N 1
ATOM 5381 C CA . THR A 1 742 ? 4.829 6.801 -18.339 1.00 91.44 742 THR A CA 1
ATOM 5382 C C . THR A 1 742 ? 5.794 7.670 -17.526 1.00 91.44 742 THR A C 1
ATOM 5384 O O . THR A 1 742 ? 5.364 8.425 -16.660 1.00 91.44 742 THR A O 1
ATOM 5387 N N . GLY A 1 743 ? 7.096 7.533 -17.778 1.00 92.69 743 GLY A N 1
ATOM 5388 C CA . GLY A 1 743 ? 8.203 8.226 -17.124 1.00 92.69 743 GLY A CA 1
ATOM 5389 C C . GLY A 1 743 ? 9.526 7.499 -17.395 1.00 92.69 743 GLY A C 1
ATOM 5390 O O . GLY A 1 743 ? 9.545 6.489 -18.099 1.00 92.69 743 GLY A O 1
ATOM 5391 N N . GLY A 1 744 ? 10.629 8.004 -16.836 1.00 95.62 744 GLY A N 1
ATOM 5392 C CA . GLY A 1 744 ? 11.967 7.421 -17.004 1.00 95.62 744 GLY A CA 1
ATOM 5393 C C . GLY A 1 744 ? 12.680 7.809 -18.307 1.00 95.62 744 GLY A C 1
ATOM 5394 O O . GLY A 1 744 ? 12.236 8.698 -19.039 1.00 95.62 744 GLY A O 1
ATOM 5395 N N . THR A 1 745 ? 13.815 7.157 -18.574 1.00 98.31 745 THR A N 1
ATOM 5396 C CA . THR A 1 745 ? 14.685 7.423 -19.733 1.00 98.31 745 THR A CA 1
ATOM 5397 C C . THR A 1 745 ? 15.027 6.140 -20.492 1.00 98.31 745 THR A C 1
ATOM 5399 O O . THR A 1 745 ? 15.585 5.206 -19.919 1.00 98.31 745 THR A O 1
ATOM 5402 N N . LEU A 1 746 ? 14.768 6.116 -21.802 1.00 98.25 746 LEU A N 1
ATOM 5403 C CA . LEU A 1 746 ? 15.378 5.170 -22.741 1.00 98.25 746 LEU A CA 1
ATOM 5404 C C . LEU A 1 746 ? 16.594 5.830 -23.390 1.00 98.25 746 LEU A C 1
ATOM 5406 O O . LEU A 1 746 ? 16.448 6.876 -24.020 1.00 98.25 746 LEU A O 1
ATOM 5410 N N . ARG A 1 747 ? 17.778 5.222 -23.271 1.00 97.50 747 ARG A N 1
ATOM 5411 C CA . ARG A 1 747 ? 19.033 5.783 -23.789 1.00 97.50 747 ARG A CA 1
ATOM 5412 C C . ARG A 1 747 ? 19.871 4.759 -24.551 1.00 97.50 747 ARG A C 1
ATOM 5414 O O . ARG A 1 747 ? 20.075 3.673 -24.039 1.00 97.50 747 ARG A O 1
ATOM 5421 N N . ASN A 1 748 ? 20.409 5.081 -25.725 1.00 97.12 748 ASN A N 1
ATOM 5422 C CA . ASN A 1 748 ? 21.327 4.180 -26.452 1.00 97.12 748 ASN A CA 1
ATOM 5423 C C . ASN A 1 748 ? 20.739 2.772 -26.699 1.00 97.12 748 ASN A C 1
ATOM 5425 O O . ASN A 1 748 ? 21.445 1.769 -26.634 1.00 97.12 748 ASN A O 1
ATOM 5429 N N . ASN A 1 749 ? 19.424 2.666 -26.911 1.00 98.50 749 ASN A N 1
ATOM 5430 C CA . ASN A 1 749 ? 18.767 1.372 -27.098 1.00 98.50 749 ASN A CA 1
ATOM 5431 C C . ASN A 1 749 ? 18.440 1.124 -28.566 1.00 98.50 749 ASN A C 1
ATOM 5433 O O . ASN A 1 749 ? 18.001 2.030 -29.282 1.00 98.50 749 ASN A O 1
ATOM 5437 N N . LEU A 1 750 ? 18.549 -0.137 -28.978 1.00 98.50 750 LEU A N 1
ATOM 5438 C CA . LEU A 1 750 ? 18.041 -0.615 -30.257 1.00 98.50 750 LEU A CA 1
ATOM 5439 C C . LEU A 1 750 ? 16.692 -1.308 -30.044 1.00 98.50 750 LEU A C 1
ATOM 5441 O O . LEU A 1 750 ? 16.601 -2.306 -29.331 1.00 98.50 750 LEU A O 1
ATOM 5445 N N . LEU A 1 751 ? 15.642 -0.807 -30.690 1.00 98.56 751 LEU A N 1
ATOM 5446 C CA . LEU A 1 751 ? 14.299 -1.376 -30.638 1.00 98.56 751 LEU A CA 1
ATOM 5447 C C . LEU A 1 751 ? 13.868 -1.822 -32.030 1.00 98.56 751 LEU A C 1
ATOM 5449 O O . LEU A 1 751 ? 13.623 -0.980 -32.897 1.00 98.56 751 LEU A O 1
ATOM 5453 N N . PHE A 1 752 ? 13.727 -3.132 -32.247 1.00 97.12 752 PHE A N 1
ATOM 5454 C CA . PHE A 1 752 ? 13.361 -3.643 -33.567 1.00 97.12 752 PHE A CA 1
ATOM 5455 C C . PHE A 1 752 ? 12.467 -4.876 -33.572 1.00 97.12 752 PHE A C 1
ATOM 5457 O O . PHE A 1 752 ? 12.564 -5.727 -32.694 1.00 97.12 752 PHE A O 1
ATOM 5464 N N . ARG A 1 753 ? 11.618 -5.012 -34.600 1.00 95.81 753 ARG A N 1
ATOM 5465 C CA . ARG A 1 753 ? 10.672 -6.138 -34.762 1.00 95.81 753 ARG A CA 1
ATOM 5466 C C . ARG A 1 753 ? 9.695 -6.314 -33.596 1.00 95.81 753 ARG A C 1
ATOM 5468 O O . ARG A 1 753 ? 9.208 -7.415 -33.365 1.00 95.81 753 ARG A O 1
ATOM 5475 N N . ASN A 1 754 ? 9.386 -5.250 -32.864 1.00 97.31 754 ASN A N 1
ATOM 5476 C CA . ASN A 1 754 ? 8.332 -5.288 -31.856 1.00 97.31 754 ASN A CA 1
ATOM 5477 C C . ASN A 1 754 ? 6.966 -4.995 -32.490 1.00 97.31 754 ASN A C 1
ATOM 5479 O O . ASN A 1 754 ? 6.872 -4.300 -33.504 1.00 97.31 754 ASN A O 1
ATOM 5483 N N . GLY A 1 755 ? 5.908 -5.550 -31.905 1.00 93.31 755 GLY A N 1
ATOM 5484 C CA . GLY A 1 755 ? 4.555 -5.510 -32.437 1.00 93.31 755 GLY A CA 1
ATOM 5485 C C . GLY A 1 755 ? 3.521 -5.100 -31.396 1.00 93.31 755 GLY A C 1
ATOM 5486 O O . GLY A 1 755 ? 3.513 -5.595 -30.270 1.00 93.31 755 GLY A O 1
ATOM 5487 N N . CYS A 1 756 ? 2.599 -4.235 -31.793 1.00 91.19 756 CYS A N 1
ATOM 5488 C CA . CYS A 1 756 ? 1.408 -3.887 -31.036 1.00 91.19 756 CYS A CA 1
ATOM 5489 C C . CYS A 1 756 ? 0.170 -4.238 -31.857 1.00 91.19 756 CYS A C 1
ATOM 5491 O O . CYS A 1 756 ? 0.071 -3.815 -33.007 1.00 91.19 756 CYS A O 1
ATOM 5493 N N . ARG A 1 757 ? -0.754 -5.023 -31.294 1.00 87.94 757 ARG A N 1
ATOM 5494 C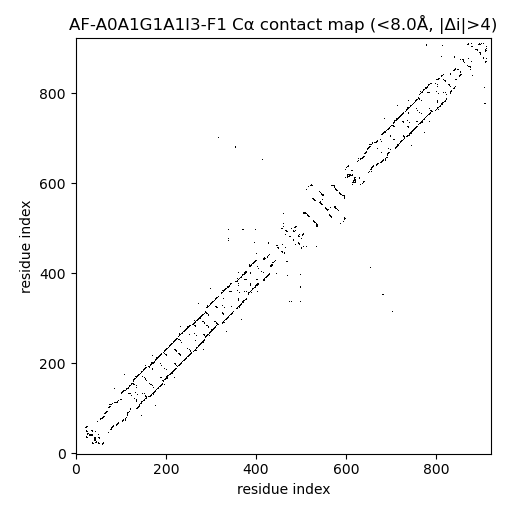 CA . ARG A 1 757 ? -1.967 -5.483 -31.982 1.00 87.94 757 ARG A CA 1
ATOM 5495 C C . ARG A 1 757 ? -3.222 -5.216 -31.167 1.00 87.94 757 ARG A C 1
ATOM 5497 O O . ARG A 1 757 ? -3.188 -5.320 -29.944 1.00 87.94 757 ARG A O 1
ATOM 5504 N N . SER A 1 758 ? -4.342 -4.976 -31.836 1.00 80.75 758 SER A N 1
ATOM 5505 C CA . SER A 1 758 ? -5.677 -5.117 -31.250 1.00 80.75 758 SER A CA 1
ATOM 5506 C C . SER A 1 758 ? -6.643 -5.696 -32.284 1.00 80.75 758 SER A C 1
ATOM 5508 O O . SER A 1 758 ? -6.538 -5.411 -33.472 1.00 80.75 758 SER A O 1
ATOM 5510 N N . SER A 1 759 ? -7.555 -6.561 -31.835 1.00 71.75 759 SER A N 1
ATOM 5511 C CA . SER A 1 759 ? -8.455 -7.315 -32.724 1.00 71.75 759 SER A CA 1
ATOM 5512 C C . SER A 1 759 ? -9.575 -6.459 -33.324 1.00 71.75 759 SER A C 1
ATOM 5514 O O . SER A 1 759 ? -9.950 -6.657 -34.476 1.00 71.75 759 SER A O 1
ATOM 5516 N N . ASN A 1 760 ? -10.093 -5.498 -32.562 1.00 69.69 760 ASN A N 1
ATOM 5517 C CA . ASN A 1 760 ? -11.196 -4.619 -32.962 1.00 69.69 760 ASN A CA 1
ATOM 5518 C C . ASN A 1 760 ? -11.149 -3.251 -32.234 1.00 69.69 760 ASN A C 1
ATOM 5520 O O . ASN A 1 760 ? -12.183 -2.633 -32.003 1.00 69.69 760 ASN A O 1
ATOM 5524 N N . SER A 1 761 ? -9.957 -2.801 -31.832 1.00 75.50 761 SER A N 1
ATOM 5525 C CA . SER A 1 761 ? -9.713 -1.489 -31.216 1.00 75.50 761 SER A CA 1
ATOM 5526 C C . SER A 1 761 ? -8.361 -0.935 -31.697 1.00 75.50 761 SER A C 1
ATOM 5528 O O . SER A 1 761 ? -7.782 -1.448 -32.662 1.00 75.50 761 SER A O 1
ATOM 5530 N N . SER A 1 762 ? -7.851 0.117 -31.058 1.00 79.00 762 SER A N 1
ATOM 5531 C CA . SER A 1 762 ? -6.631 0.800 -31.478 1.00 79.00 762 SER A CA 1
ATOM 5532 C C . SER A 1 762 ? -5.352 0.090 -31.010 1.00 79.00 762 SER A C 1
ATOM 5534 O O . SER A 1 762 ? -5.299 -0.558 -29.963 1.00 79.00 762 SER A O 1
ATOM 5536 N N . ALA A 1 763 ? -4.282 0.206 -31.798 1.00 85.62 763 ALA A N 1
ATOM 5537 C CA . ALA A 1 763 ? -2.947 -0.258 -31.419 1.00 85.62 763 ALA A CA 1
ATOM 5538 C C . ALA A 1 763 ? -1.914 0.842 -31.681 1.00 85.62 763 ALA A C 1
ATOM 5540 O O . ALA A 1 763 ? -1.803 1.326 -32.811 1.00 85.62 763 ALA A O 1
ATOM 5541 N N . HIS A 1 764 ? -1.177 1.252 -30.650 1.00 88.69 764 HIS A N 1
ATOM 5542 C CA . HIS A 1 764 ? -0.306 2.427 -30.711 1.00 88.69 764 HIS A CA 1
ATOM 5543 C C . HIS A 1 764 ? 1.124 2.129 -30.265 1.00 88.69 764 HIS A C 1
ATOM 5545 O O . HIS A 1 764 ? 1.332 1.542 -29.203 1.00 88.69 764 HIS A O 1
ATOM 5551 N N . GLY A 1 765 ? 2.117 2.625 -31.005 1.00 91.38 765 GLY A N 1
ATOM 5552 C CA . GLY A 1 765 ? 3.516 2.521 -30.592 1.00 91.38 765 GLY A CA 1
ATOM 5553 C C . GLY A 1 765 ? 4.046 1.100 -30.737 1.00 91.38 765 GLY A C 1
ATOM 5554 O O . GLY A 1 765 ? 4.219 0.398 -29.743 1.00 91.38 765 GLY A O 1
ATOM 5555 N N . GLY A 1 766 ? 4.301 0.651 -31.965 1.00 92.06 766 GLY A N 1
ATOM 5556 C CA . GLY A 1 766 ? 4.791 -0.711 -32.212 1.00 92.06 766 GLY A CA 1
ATOM 5557 C C . GLY A 1 766 ? 6.140 -0.963 -31.543 1.00 92.06 766 GLY A C 1
ATOM 5558 O O . GLY A 1 766 ? 6.351 -2.011 -30.939 1.00 92.06 766 GLY A O 1
ATOM 5559 N N . GLY A 1 767 ? 7.022 0.037 -31.577 1.00 96.06 767 GLY A N 1
ATOM 5560 C CA . GLY A 1 767 ? 8.235 0.081 -30.768 1.00 96.06 767 GLY A CA 1
ATOM 5561 C C . GLY A 1 767 ? 7.954 0.645 -29.377 1.00 96.06 767 GLY A C 1
ATOM 5562 O O . GLY A 1 767 ? 8.092 -0.066 -28.384 1.00 96.06 767 GLY A O 1
ATOM 5563 N N . ILE A 1 768 ? 7.552 1.918 -29.309 1.00 98.00 768 ILE A N 1
ATOM 5564 C CA . ILE A 1 768 ? 7.422 2.689 -28.067 1.00 98.00 768 ILE A CA 1
ATOM 5565 C C . ILE A 1 768 ? 6.087 3.432 -28.029 1.00 98.00 768 ILE A C 1
ATOM 5567 O O . ILE A 1 768 ? 5.718 4.116 -28.982 1.00 98.00 768 ILE A O 1
ATOM 5571 N N . HIS A 1 769 ? 5.400 3.373 -26.894 1.00 95.25 769 HIS A N 1
ATOM 5572 C CA . HIS A 1 769 ? 4.334 4.311 -26.549 1.00 95.25 769 HIS A CA 1
ATOM 5573 C C . HIS A 1 769 ? 4.820 5.213 -25.407 1.00 95.25 769 HIS A C 1
ATOM 5575 O O . HIS A 1 769 ? 5.172 4.709 -24.343 1.00 95.25 769 HIS A O 1
ATOM 5581 N N . LEU A 1 770 ? 4.848 6.528 -25.630 1.00 95.94 770 LEU A N 1
ATOM 5582 C CA . LEU A 1 770 ? 5.430 7.533 -24.738 1.00 95.94 770 LEU A CA 1
ATOM 5583 C C . LEU A 1 770 ? 4.359 8.518 -24.247 1.00 95.94 770 LEU A C 1
ATOM 5585 O O . LEU A 1 770 ? 3.924 9.400 -24.989 1.00 95.94 770 LEU A O 1
ATOM 5589 N N . THR A 1 771 ? 3.961 8.404 -22.981 1.00 93.38 771 THR A N 1
ATOM 5590 C CA . THR A 1 771 ? 3.066 9.378 -22.332 1.00 93.38 771 THR A CA 1
ATOM 5591 C C . THR A 1 771 ? 3.817 10.349 -21.420 1.00 93.38 771 THR A C 1
ATOM 5593 O O . THR A 1 771 ? 3.336 11.453 -21.191 1.00 93.38 771 THR A O 1
ATOM 5596 N N . ALA A 1 772 ? 5.009 9.986 -20.941 1.00 93.62 772 ALA A N 1
ATOM 5597 C CA . ALA A 1 772 ? 5.971 10.863 -20.269 1.00 93.62 772 ALA A CA 1
ATOM 5598 C C . ALA A 1 772 ? 7.364 10.204 -20.241 1.00 93.62 772 ALA A C 1
ATOM 5600 O O . ALA A 1 772 ? 7.483 9.000 -20.464 1.00 93.62 772 ALA A O 1
ATOM 5601 N N . GLY A 1 773 ? 8.411 10.985 -19.953 1.00 95.81 773 GLY A N 1
ATOM 5602 C CA . GLY A 1 773 ? 9.807 10.528 -19.953 1.00 95.81 773 GLY A CA 1
ATOM 5603 C C . GLY A 1 773 ? 10.606 10.999 -21.171 1.00 95.81 773 GLY A C 1
ATOM 5604 O O . GLY A 1 773 ? 10.164 11.884 -21.910 1.00 95.81 773 GLY A O 1
ATOM 5605 N N . MET A 1 774 ? 11.793 10.418 -21.357 1.00 97.88 774 MET A N 1
ATOM 5606 C CA . MET A 1 774 ? 12.748 10.808 -22.400 1.00 97.88 774 MET A CA 1
ATOM 5607 C C . MET A 1 774 ? 13.216 9.613 -23.237 1.00 97.88 774 MET A C 1
ATOM 5609 O O . MET A 1 774 ? 13.588 8.574 -22.695 1.00 97.88 774 MET A O 1
ATOM 5613 N N . ILE A 1 775 ? 13.268 9.792 -24.556 1.00 98.31 775 ILE A N 1
ATOM 5614 C CA . ILE A 1 775 ? 13.956 8.896 -25.496 1.00 98.31 775 ILE A CA 1
ATOM 5615 C C . ILE A 1 775 ? 15.213 9.616 -25.990 1.00 98.31 775 ILE A C 1
ATOM 5617 O O . ILE A 1 775 ? 15.135 10.746 -26.472 1.00 98.31 775 ILE A O 1
ATOM 5621 N N . GLN A 1 776 ? 16.381 8.999 -25.860 1.00 97.81 776 GLN A N 1
ATOM 5622 C CA . GLN A 1 776 ? 17.658 9.617 -26.214 1.00 97.81 776 GLN A CA 1
ATOM 5623 C C . GLN A 1 776 ? 18.544 8.626 -26.956 1.00 97.81 776 GLN A C 1
ATOM 5625 O O . GLN A 1 776 ? 18.711 7.499 -26.495 1.00 97.81 776 GLN A O 1
ATOM 5630 N N . ASN A 1 777 ? 19.127 9.031 -28.087 1.00 97.50 777 ASN A N 1
ATOM 5631 C CA . ASN A 1 777 ? 20.072 8.195 -28.836 1.00 97.50 777 ASN A CA 1
ATOM 5632 C C . ASN A 1 777 ? 19.544 6.772 -29.080 1.00 97.50 777 ASN A C 1
ATOM 5634 O O . ASN A 1 777 ? 20.241 5.794 -28.856 1.00 97.50 777 ASN A O 1
ATOM 5638 N N . CYS A 1 778 ? 18.271 6.614 -29.432 1.00 98.44 778 CYS A N 1
ATOM 5639 C CA . CYS A 1 778 ? 17.704 5.290 -29.687 1.00 98.44 778 CYS A CA 1
ATOM 5640 C C . CYS A 1 778 ? 17.536 5.066 -31.188 1.00 98.44 778 CYS A C 1
ATOM 5642 O O . CYS A 1 778 ? 17.208 5.995 -31.926 1.00 98.44 778 CYS A O 1
ATOM 5644 N N . THR A 1 779 ? 17.698 3.820 -31.629 1.00 98.38 779 THR A N 1
ATOM 5645 C CA . THR A 1 779 ? 17.325 3.391 -32.984 1.00 98.38 779 THR A CA 1
ATOM 5646 C C . THR A 1 779 ? 16.060 2.545 -32.889 1.00 98.38 779 THR A C 1
ATOM 5648 O O . THR A 1 779 ? 16.081 1.450 -32.334 1.00 98.38 779 THR A O 1
ATOM 5651 N N . VAL A 1 780 ? 14.944 3.051 -33.414 1.00 98.12 780 VAL A N 1
ATOM 5652 C CA . VAL A 1 780 ? 13.629 2.395 -33.421 1.00 98.12 780 VAL A CA 1
ATOM 5653 C C . VAL A 1 780 ? 13.288 2.019 -34.857 1.00 98.12 780 VAL A C 1
ATOM 5655 O O . VAL A 1 780 ? 12.941 2.876 -35.671 1.00 98.12 780 VAL A O 1
ATOM 5658 N N . VAL A 1 781 ? 13.404 0.735 -35.188 1.00 95.81 781 VAL A N 1
ATOM 5659 C CA . VAL A 1 781 ? 13.402 0.278 -36.581 1.00 95.81 781 VAL A CA 1
ATOM 5660 C C . VAL A 1 781 ? 12.605 -0.999 -36.805 1.00 95.81 781 VAL A C 1
ATOM 5662 O O . VAL A 1 781 ? 12.683 -1.933 -36.020 1.00 95.81 781 VAL A O 1
ATOM 5665 N N . SER A 1 782 ? 11.855 -1.097 -37.907 1.00 93.50 782 SER A N 1
ATOM 5666 C CA . SER A 1 782 ? 11.103 -2.324 -38.250 1.00 93.50 782 SER A CA 1
ATOM 5667 C C . SER A 1 782 ? 10.105 -2.779 -37.177 1.00 93.50 782 SER A C 1
ATOM 5669 O O . SER A 1 782 ? 9.913 -3.978 -36.979 1.00 93.50 782 SER A O 1
ATOM 5671 N N . ASN A 1 783 ? 9.485 -1.844 -36.457 1.00 94.69 783 ASN A N 1
ATOM 5672 C CA . ASN A 1 783 ? 8.411 -2.136 -35.510 1.00 94.69 783 ASN A CA 1
ATOM 5673 C C . ASN A 1 783 ? 7.030 -1.936 -36.151 1.00 94.69 783 ASN A C 1
ATOM 5675 O O . ASN A 1 783 ? 6.890 -1.259 -37.174 1.00 94.69 783 ASN A O 1
ATOM 5679 N N . ALA A 1 784 ? 6.010 -2.545 -35.547 1.00 91.56 784 ALA A N 1
ATOM 5680 C CA . ALA A 1 784 ? 4.685 -2.677 -36.132 1.00 91.56 784 ALA A CA 1
ATOM 5681 C C . ALA A 1 784 ? 3.558 -2.299 -35.170 1.00 91.56 784 ALA A C 1
ATOM 5683 O O . ALA A 1 784 ? 3.508 -2.797 -34.049 1.00 91.56 784 ALA A O 1
ATOM 5684 N N . SER A 1 785 ? 2.599 -1.496 -35.626 1.00 89.19 785 SER A N 1
ATOM 5685 C CA . SER A 1 785 ? 1.278 -1.373 -34.984 1.00 89.19 785 SER A CA 1
ATOM 5686 C C . SER A 1 785 ? 0.186 -1.884 -35.918 1.00 89.19 785 SER A C 1
ATOM 5688 O O . SER A 1 785 ? 0.209 -1.569 -37.101 1.00 89.19 785 SER A O 1
ATOM 5690 N N . GLU A 1 786 ? -0.761 -2.664 -35.415 1.00 85.69 786 GLU A N 1
ATOM 5691 C CA . GLU A 1 786 ? -1.821 -3.303 -36.206 1.00 85.69 786 GLU A CA 1
ATOM 5692 C C . GLU A 1 786 ? -3.161 -3.189 -35.469 1.00 85.69 786 GLU A C 1
ATOM 5694 O O . GLU A 1 786 ? -3.336 -3.745 -34.383 1.00 85.69 786 GLU A O 1
ATOM 5699 N N . GLY A 1 787 ? -4.078 -2.412 -36.041 1.00 72.12 787 GLY A N 1
ATOM 5700 C CA . GLY A 1 787 ? -5.415 -2.171 -35.497 1.00 72.12 787 GLY A CA 1
ATOM 5701 C C . GLY A 1 787 ? -6.448 -3.135 -36.077 1.00 72.12 787 GLY A C 1
ATOM 5702 O O . GLY A 1 787 ? -6.109 -4.043 -36.836 1.00 72.12 787 GLY A O 1
ATOM 5703 N N . ALA A 1 788 ? -7.719 -2.914 -35.736 1.00 65.69 788 ALA A N 1
ATOM 5704 C CA . ALA A 1 788 ? -8.850 -3.725 -36.185 1.00 65.69 788 ALA A CA 1
ATOM 5705 C C . ALA A 1 788 ? -8.834 -4.044 -37.696 1.00 65.69 788 ALA A C 1
ATOM 5707 O O . ALA A 1 788 ? -8.850 -3.148 -38.545 1.00 65.69 788 ALA A O 1
ATOM 5708 N N . LEU A 1 789 ? -8.911 -5.333 -38.038 1.00 54.47 789 LEU A N 1
ATOM 5709 C CA . LEU A 1 789 ? -9.217 -5.780 -39.395 1.00 54.47 789 LEU A CA 1
ATOM 5710 C C . LEU A 1 789 ? -10.726 -5.578 -39.642 1.00 54.47 789 LEU A C 1
ATOM 5712 O O . LEU A 1 789 ? -11.524 -6.436 -39.285 1.00 54.47 789 LEU A O 1
ATOM 5716 N N . GLY A 1 790 ? -11.126 -4.445 -40.235 1.00 51.19 790 GLY A N 1
ATOM 5717 C CA . GLY A 1 790 ? -12.449 -4.312 -40.872 1.00 51.19 790 GLY A CA 1
ATOM 5718 C C . GLY A 1 790 ? -13.455 -3.291 -40.316 1.00 51.19 790 GLY A C 1
ATOM 5719 O O . GLY A 1 790 ? -14.612 -3.351 -40.718 1.00 51.19 790 GLY A O 1
ATOM 5720 N N . SER A 1 791 ? -13.075 -2.340 -39.456 1.00 44.78 791 SER A N 1
ATOM 5721 C CA . SER A 1 791 ? -13.958 -1.200 -39.141 1.00 44.78 791 SER A CA 1
ATOM 5722 C C . SER A 1 791 ? -13.711 -0.057 -40.129 1.00 44.78 791 SER A C 1
ATOM 5724 O O . SER A 1 791 ? -12.619 0.503 -40.170 1.00 44.78 791 SER A O 1
ATOM 5726 N N . ALA A 1 792 ? -14.721 0.278 -40.934 1.00 43.75 792 ALA A N 1
ATOM 5727 C CA . ALA A 1 792 ? -14.719 1.435 -41.832 1.00 43.75 792 ALA A CA 1
ATOM 5728 C C . ALA A 1 792 ? -14.935 2.775 -41.093 1.00 43.75 792 ALA A C 1
ATOM 5730 O O . ALA A 1 792 ? -15.054 3.810 -41.746 1.00 43.75 792 ALA A O 1
ATOM 5731 N N . ASP A 1 793 ? -14.990 2.767 -39.754 1.00 44.44 793 ASP A N 1
ATOM 5732 C CA . ASP A 1 793 ? -15.179 3.969 -38.944 1.00 44.44 793 ASP A CA 1
ATOM 5733 C C . ASP A 1 793 ? -13.819 4.577 -38.555 1.00 44.44 793 ASP A C 1
ATOM 5735 O O . ASP A 1 793 ? -13.021 4.015 -37.801 1.00 44.44 793 ASP A O 1
ATOM 5739 N N . THR A 1 794 ? -13.507 5.719 -39.159 1.00 46.31 794 THR A N 1
ATOM 5740 C CA . THR A 1 794 ? -12.160 6.292 -39.317 1.00 46.31 794 THR A CA 1
ATOM 5741 C C . THR A 1 794 ? -11.589 7.012 -38.081 1.00 46.31 794 THR A C 1
ATOM 5743 O O . THR A 1 794 ? -10.705 7.857 -38.222 1.00 46.31 794 THR A O 1
ATOM 5746 N N . ALA A 1 795 ? -12.044 6.697 -36.863 1.00 44.75 795 ALA A N 1
ATOM 5747 C CA . ALA A 1 795 ? -11.559 7.334 -35.628 1.00 44.75 795 ALA A CA 1
ATOM 5748 C C . ALA A 1 795 ? -10.505 6.507 -34.850 1.00 44.75 795 ALA A C 1
ATOM 5750 O O . ALA A 1 795 ? -9.625 7.096 -34.220 1.00 44.75 795 ALA A O 1
ATOM 5751 N N . ASP A 1 796 ? -10.511 5.171 -34.967 1.00 51.78 796 ASP A N 1
ATOM 5752 C CA . ASP A 1 796 ? -9.670 4.238 -34.184 1.00 51.78 796 ASP A CA 1
ATOM 5753 C C . ASP A 1 796 ? -8.461 3.683 -34.964 1.00 51.78 796 ASP A C 1
ATOM 5755 O O . ASP A 1 796 ? -8.116 2.500 -34.910 1.00 51.78 796 ASP A O 1
ATOM 5759 N N . THR A 1 797 ? -7.776 4.533 -35.729 1.00 66.94 797 THR A N 1
ATOM 5760 C CA . THR A 1 797 ? -6.601 4.099 -36.499 1.00 66.94 797 THR A CA 1
ATOM 5761 C C . THR A 1 797 ? -5.408 3.841 -35.580 1.00 66.94 797 THR A C 1
ATOM 5763 O O . THR A 1 797 ? -5.052 4.702 -34.768 1.00 66.94 797 THR A O 1
ATOM 5766 N N . SER A 1 798 ? -4.718 2.715 -35.762 1.00 77.62 798 SER A N 1
ATOM 5767 C CA . SER A 1 798 ? -3.370 2.526 -35.220 1.00 77.62 798 SER A CA 1
ATOM 5768 C C . SER A 1 798 ? -2.440 3.673 -35.610 1.00 77.62 798 SER A C 1
ATOM 5770 O O . SER A 1 798 ? -2.557 4.219 -36.705 1.00 77.62 798 SER A O 1
ATOM 5772 N N . ARG A 1 799 ? -1.523 4.058 -34.711 1.00 84.50 799 ARG A N 1
ATOM 5773 C CA . ARG A 1 799 ? -0.606 5.202 -34.898 1.00 84.50 799 ARG A CA 1
ATOM 5774 C C . ARG A 1 799 ? 0.778 4.906 -34.334 1.00 84.50 799 ARG A C 1
ATOM 5776 O O . ARG A 1 799 ? 0.890 4.231 -33.313 1.00 84.50 799 ARG A O 1
ATOM 5783 N N . GLY A 1 800 ? 1.805 5.477 -34.965 1.00 85.62 800 GLY A N 1
ATOM 5784 C CA . GLY A 1 800 ? 3.193 5.378 -34.521 1.00 85.62 800 GLY A CA 1
ATOM 5785 C C . GLY A 1 800 ? 3.711 3.945 -34.573 1.00 85.62 800 GLY A C 1
ATOM 5786 O O . GLY A 1 800 ? 3.919 3.326 -33.533 1.00 85.62 800 GLY A O 1
ATOM 5787 N N . GLY A 1 801 ? 3.929 3.403 -35.776 1.00 88.12 801 GLY A N 1
ATOM 5788 C CA . GLY A 1 801 ? 4.517 2.068 -35.938 1.00 88.12 801 GLY A CA 1
ATOM 5789 C C . GLY A 1 801 ? 5.828 1.913 -35.157 1.00 88.12 801 GLY A C 1
ATOM 5790 O O . GLY A 1 801 ? 6.082 0.864 -34.570 1.00 88.12 801 GLY A O 1
ATOM 5791 N N . GLY A 1 802 ? 6.623 2.987 -35.096 1.00 93.94 802 GLY A N 1
ATOM 5792 C CA . GLY A 1 802 ? 7.819 3.105 -34.270 1.00 93.94 802 GLY A CA 1
ATOM 5793 C C . GLY A 1 802 ? 7.493 3.705 -32.910 1.00 93.94 802 GLY A C 1
ATOM 5794 O O . GLY A 1 802 ? 7.542 2.995 -31.909 1.00 93.94 802 GLY A O 1
ATOM 5795 N N . VAL A 1 803 ? 7.141 4.996 -32.874 1.00 96.56 803 VAL A N 1
ATOM 5796 C CA . VAL A 1 803 ? 6.886 5.741 -31.629 1.00 96.56 803 VAL A CA 1
ATOM 5797 C C . VAL A 1 803 ? 5.534 6.447 -31.664 1.00 96.56 803 VAL A C 1
ATOM 5799 O O . VAL A 1 803 ? 5.247 7.237 -32.558 1.00 96.56 803 VAL A O 1
ATOM 5802 N N . TYR A 1 804 ? 4.707 6.228 -30.649 1.00 94.25 804 TYR A N 1
ATOM 5803 C CA . TYR A 1 804 ? 3.502 7.017 -30.414 1.00 94.25 804 TYR A CA 1
ATOM 5804 C C . TYR A 1 804 ? 3.691 7.885 -29.169 1.00 94.25 804 TYR A C 1
ATOM 5806 O O . TYR A 1 804 ? 3.718 7.350 -28.063 1.00 94.25 804 TYR A O 1
ATOM 5814 N N . ALA A 1 805 ? 3.842 9.203 -29.337 1.00 94.62 805 ALA A N 1
ATOM 5815 C CA . ALA A 1 805 ? 4.098 10.128 -28.235 1.00 94.62 805 ALA A CA 1
ATOM 5816 C C . ALA A 1 805 ? 2.911 11.070 -27.975 1.00 94.62 805 ALA A C 1
ATOM 5818 O O . ALA A 1 805 ? 2.555 11.897 -28.816 1.00 94.62 805 ALA A O 1
ATOM 5819 N N . THR A 1 806 ? 2.323 10.981 -26.782 1.00 93.00 806 THR A N 1
ATOM 5820 C CA . THR A 1 806 ? 1.311 11.926 -26.268 1.00 93.00 806 THR A CA 1
ATOM 5821 C C . THR A 1 806 ? 1.886 12.871 -25.217 1.00 93.00 806 THR A C 1
ATOM 5823 O O . THR A 1 806 ? 1.371 13.977 -25.052 1.00 93.00 806 THR A O 1
ATOM 5826 N N . GLY A 1 807 ? 3.004 12.493 -24.591 1.00 93.19 807 GLY A N 1
ATOM 5827 C CA . GLY A 1 807 ? 3.804 13.305 -23.675 1.00 93.19 807 GLY A CA 1
ATOM 5828 C C . GLY A 1 807 ? 5.301 13.013 -23.817 1.00 93.19 807 GLY A C 1
ATOM 5829 O O . GLY A 1 807 ? 5.713 12.336 -24.757 1.00 93.19 807 GLY A O 1
ATOM 5830 N N . GLY A 1 808 ? 6.121 13.548 -22.910 1.00 95.38 808 GLY A N 1
ATOM 5831 C CA . GLY A 1 808 ? 7.579 13.361 -22.936 1.00 95.38 808 GLY A CA 1
ATOM 5832 C C . GLY A 1 808 ? 8.291 14.042 -24.114 1.00 95.38 808 GLY A C 1
ATOM 5833 O O . GLY A 1 808 ? 7.716 14.909 -24.787 1.00 95.38 808 GLY A O 1
ATOM 5834 N N . SER A 1 809 ? 9.549 13.648 -24.332 1.00 96.88 809 SER A N 1
ATOM 5835 C CA . SER A 1 809 ? 10.420 14.142 -25.407 1.00 96.88 809 SER A CA 1
ATOM 5836 C C . SER A 1 809 ? 11.316 13.046 -25.995 1.00 96.88 809 SER A C 1
ATOM 5838 O O . SER A 1 809 ? 11.611 12.037 -25.351 1.00 96.88 809 SER A O 1
ATOM 5840 N N . ALA A 1 810 ? 11.763 13.252 -27.233 1.00 97.31 810 ALA A N 1
ATOM 5841 C CA . ALA A 1 810 ? 12.717 12.395 -27.922 1.00 97.31 810 ALA A CA 1
ATOM 5842 C C . ALA A 1 810 ? 13.842 13.234 -28.542 1.00 97.31 810 ALA A C 1
ATOM 5844 O O . ALA A 1 810 ? 13.589 14.285 -29.134 1.00 97.31 810 ALA A O 1
ATOM 5845 N N . SER A 1 811 ? 15.089 12.783 -28.405 1.00 96.94 811 SER A N 1
ATOM 5846 C CA . SER A 1 811 ? 16.244 13.463 -28.990 1.00 96.94 811 SER A CA 1
ATOM 5847 C C . SER A 1 811 ? 17.294 12.512 -29.542 1.00 96.94 811 SER A C 1
ATOM 5849 O O . SER A 1 811 ? 17.406 11.375 -29.075 1.00 96.94 811 SER A O 1
ATOM 5851 N N . ASN A 1 812 ? 18.054 12.975 -30.540 1.00 97.25 812 ASN A N 1
ATOM 5852 C CA . ASN A 1 812 ? 19.160 12.233 -31.153 1.00 97.25 812 ASN A CA 1
ATOM 5853 C C . ASN A 1 812 ? 18.781 10.821 -31.608 1.00 97.25 812 ASN A C 1
ATOM 5855 O O . ASN A 1 812 ? 19.599 9.913 -31.569 1.00 97.25 812 ASN A O 1
ATOM 5859 N N . SER A 1 813 ? 17.519 10.589 -31.959 1.00 97.69 813 SER A N 1
ATOM 5860 C CA . SER A 1 813 ? 17.002 9.239 -32.177 1.00 97.69 813 SER A CA 1
ATOM 5861 C C . SER A 1 813 ? 16.636 9.026 -33.636 1.00 97.69 813 SER A C 1
ATOM 5863 O O . SER A 1 813 ? 16.147 9.935 -34.303 1.00 97.69 813 SER A O 1
ATOM 5865 N N . ILE A 1 814 ? 16.838 7.806 -34.123 1.00 97.56 814 ILE A N 1
ATOM 5866 C CA . ILE A 1 814 ? 16.451 7.394 -35.471 1.00 97.56 814 ILE A CA 1
ATOM 5867 C C . ILE A 1 814 ? 15.186 6.544 -35.365 1.00 97.56 814 ILE A C 1
ATOM 5869 O O . ILE A 1 814 ? 15.183 5.524 -34.679 1.00 97.56 814 ILE A O 1
ATOM 5873 N N . VAL A 1 815 ? 14.116 6.939 -36.057 1.00 96.56 815 VAL A N 1
ATOM 5874 C CA . VAL A 1 815 ? 12.848 6.200 -36.115 1.00 96.56 815 VAL A CA 1
ATOM 5875 C C . VAL A 1 815 ? 12.467 5.963 -37.575 1.00 96.56 815 VAL A C 1
ATOM 5877 O O . VAL A 1 815 ? 11.851 6.814 -38.214 1.00 96.56 815 VAL A O 1
ATOM 5880 N N . VAL A 1 816 ? 12.866 4.807 -38.116 1.00 93.25 816 VAL A N 1
ATOM 5881 C CA . VAL A 1 816 ? 12.757 4.497 -39.556 1.00 93.25 816 VAL A CA 1
ATOM 5882 C C . VAL A 1 816 ? 12.275 3.070 -39.842 1.00 93.25 816 VAL A C 1
ATOM 5884 O O . VAL A 1 816 ? 12.419 2.174 -39.018 1.00 93.25 816 VAL A O 1
ATOM 5887 N N . PHE A 1 817 ? 11.719 2.831 -41.032 1.00 91.06 817 PHE A N 1
ATOM 5888 C CA . PHE A 1 817 ? 11.195 1.531 -41.473 1.00 91.06 817 PHE A CA 1
ATOM 5889 C C . PHE A 1 817 ? 10.171 0.886 -40.530 1.00 91.06 817 PHE A C 1
ATOM 5891 O O . PHE A 1 817 ? 10.040 -0.334 -40.505 1.00 91.06 817 PHE A O 1
ATOM 5898 N N . ASN A 1 818 ? 9.457 1.677 -39.736 1.00 91.44 818 ASN A N 1
ATOM 5899 C CA . ASN A 1 818 ? 8.356 1.184 -38.924 1.00 91.44 818 ASN A CA 1
ATOM 5900 C C . ASN A 1 818 ? 7.046 1.298 -39.703 1.00 91.44 818 ASN A C 1
ATOM 5902 O O . ASN A 1 818 ? 6.882 2.208 -40.514 1.00 91.44 818 ASN A O 1
ATOM 5906 N N . TRP A 1 819 ? 6.098 0.400 -39.447 1.00 85.94 819 TRP A N 1
ATOM 5907 C CA . TRP A 1 819 ? 4.849 0.371 -40.204 1.00 85.94 819 TRP A CA 1
ATOM 5908 C C . TRP A 1 819 ? 3.605 0.331 -39.324 1.00 85.94 819 TRP A C 1
ATOM 5910 O O . TRP A 1 819 ? 3.623 -0.082 -38.158 1.00 85.94 819 TRP A O 1
ATOM 5920 N N . ILE A 1 820 ? 2.495 0.736 -39.929 1.00 82.88 820 ILE A N 1
ATOM 5921 C CA . ILE A 1 820 ? 1.156 0.505 -39.411 1.00 82.88 820 ILE A CA 1
ATOM 5922 C C . ILE A 1 820 ? 0.436 -0.415 -40.385 1.00 82.88 820 ILE A C 1
ATOM 5924 O O . ILE A 1 820 ? 0.373 -0.132 -41.580 1.00 82.88 820 ILE A O 1
ATOM 5928 N N . ARG A 1 821 ? -0.124 -1.510 -39.878 1.00 76.12 821 ARG A N 1
ATOM 5929 C CA . ARG A 1 821 ? -0.928 -2.441 -40.662 1.00 76.12 821 ARG A CA 1
ATOM 5930 C C . ARG A 1 821 ? -2.410 -2.138 -40.433 1.00 76.12 821 ARG A C 1
ATOM 5932 O O . ARG A 1 821 ? -2.963 -2.521 -39.410 1.00 76.12 821 ARG A O 1
ATOM 5939 N N . ASN A 1 822 ? -3.019 -1.439 -41.391 1.00 63.66 822 ASN A N 1
ATOM 5940 C CA . ASN A 1 822 ? -4.457 -1.153 -41.468 1.00 63.66 822 ASN A CA 1
ATOM 5941 C C . ASN A 1 822 ? -5.032 -1.742 -42.778 1.00 63.66 822 ASN A C 1
ATOM 5943 O O . ASN A 1 822 ? -4.262 -1.958 -43.718 1.00 63.66 822 ASN A O 1
ATOM 5947 N N . PRO A 1 823 ? -6.356 -1.981 -42.881 1.00 53.81 823 PRO A N 1
ATOM 5948 C CA . PRO A 1 823 ? -6.978 -2.577 -44.071 1.00 53.81 823 PRO A CA 1
ATOM 5949 C C . PRO A 1 823 ? -6.859 -1.749 -45.371 1.00 53.81 823 PRO A C 1
ATOM 5951 O O . PRO A 1 823 ? -7.039 -2.314 -46.446 1.00 53.81 823 PRO A O 1
ATOM 5954 N N . THR A 1 824 ? -6.510 -0.456 -45.319 1.00 50.62 824 THR A N 1
ATOM 5955 C CA . THR A 1 824 ? -6.353 0.421 -46.501 1.00 50.62 824 THR A CA 1
ATOM 5956 C C . THR A 1 824 ? -5.430 1.612 -46.220 1.00 50.62 824 THR A C 1
ATOM 5958 O O . THR A 1 824 ? -5.526 2.187 -45.136 1.00 50.62 824 THR A O 1
ATOM 5961 N N . PRO A 1 825 ? -4.674 2.087 -47.229 1.00 50.78 825 PRO A N 1
ATOM 5962 C CA . PRO A 1 825 ? -3.325 1.595 -47.505 1.00 50.78 825 PRO A CA 1
ATOM 5963 C C . PRO A 1 825 ? -2.381 1.767 -46.300 1.00 50.78 825 PRO A C 1
ATOM 5965 O O . PRO A 1 825 ? -2.597 2.598 -45.422 1.00 50.78 825 PRO A O 1
ATOM 5968 N N . THR A 1 826 ? -1.307 0.981 -46.270 1.00 51.75 826 THR A N 1
ATOM 5969 C CA . THR A 1 826 ? -0.207 1.054 -45.298 1.00 51.75 826 THR A CA 1
ATOM 5970 C C . THR A 1 826 ? 0.372 2.474 -45.264 1.00 51.75 826 THR A C 1
ATOM 5972 O O . THR A 1 826 ? 1.244 2.818 -46.058 1.00 51.75 826 THR A O 1
ATOM 5975 N N . VAL A 1 827 ? -0.118 3.337 -44.371 1.00 54.69 827 VAL A N 1
ATOM 5976 C CA . VAL A 1 827 ? 0.501 4.648 -44.161 1.00 54.69 827 VAL A CA 1
ATOM 5977 C C . VAL A 1 827 ? 1.706 4.405 -43.266 1.00 54.69 827 VAL A C 1
ATOM 5979 O O . VAL A 1 827 ? 1.565 3.917 -42.143 1.00 54.69 827 VAL A O 1
ATOM 5982 N N . GLY A 1 828 ? 2.900 4.696 -43.772 1.00 57.97 828 GLY A N 1
ATOM 5983 C CA . GLY A 1 828 ? 4.154 4.567 -43.035 1.00 57.97 828 GLY A CA 1
ATOM 5984 C C . GLY A 1 828 ? 4.298 5.605 -41.925 1.00 57.97 828 GLY A C 1
ATOM 5985 O O . GLY A 1 828 ? 5.345 6.224 -41.870 1.00 57.97 828 GLY A O 1
ATOM 5986 N N . ILE A 1 829 ? 3.270 5.818 -41.082 1.00 71.31 829 ILE A N 1
ATOM 5987 C CA . ILE A 1 829 ? 3.335 6.731 -39.934 1.00 71.31 829 ILE A CA 1
ATOM 5988 C C . ILE A 1 829 ? 4.185 6.072 -38.847 1.00 71.31 829 ILE A C 1
ATOM 5990 O O . ILE A 1 829 ? 3.715 5.295 -38.007 1.00 71.31 829 ILE A O 1
ATOM 5994 N N . GLN A 1 830 ? 5.470 6.370 -38.891 1.00 85.50 830 GLN A N 1
ATOM 5995 C CA . GLN A 1 830 ? 6.505 5.888 -37.999 1.00 85.50 830 GLN A CA 1
ATOM 5996 C C . GLN A 1 830 ? 6.401 6.540 -36.631 1.00 85.50 830 GLN A C 1
ATOM 5998 O O . GLN A 1 830 ? 6.584 5.860 -35.616 1.00 85.50 830 GLN A O 1
ATOM 6003 N N . ILE A 1 831 ? 6.064 7.832 -36.610 1.00 89.19 831 ILE A N 1
ATOM 6004 C CA . ILE A 1 831 ? 5.937 8.629 -35.394 1.00 89.19 831 ILE A CA 1
ATOM 6005 C C . ILE A 1 831 ? 4.606 9.380 -35.306 1.00 89.19 831 ILE A C 1
ATOM 6007 O O . ILE A 1 831 ? 4.061 9.849 -36.299 1.00 89.19 831 ILE A O 1
ATOM 6011 N N . SER A 1 832 ? 4.103 9.533 -34.083 1.00 89.62 832 SER A N 1
ATOM 6012 C CA . SER A 1 832 ? 3.023 10.462 -33.723 1.00 89.62 832 SER A CA 1
ATOM 6013 C C . SER A 1 832 ? 3.509 11.381 -32.605 1.00 89.62 832 SER A C 1
ATOM 6015 O O . SER A 1 832 ? 4.213 10.913 -31.712 1.00 89.62 832 SER A O 1
ATOM 6017 N N . GLY A 1 833 ? 3.122 12.662 -32.636 1.00 88.94 833 GLY A N 1
ATOM 6018 C CA . GLY A 1 833 ? 3.615 13.681 -31.694 1.00 88.94 833 GLY A CA 1
ATOM 6019 C C . GLY A 1 833 ? 4.954 14.302 -32.114 1.00 88.94 833 GLY A C 1
ATOM 6020 O O . GLY A 1 833 ? 5.874 14.402 -31.307 1.00 88.94 833 GLY A O 1
ATOM 6021 N N . THR A 1 834 ? 5.083 14.697 -33.386 1.00 89.75 834 THR A N 1
ATOM 6022 C CA . THR A 1 834 ? 6.331 15.191 -34.011 1.00 89.75 834 THR A CA 1
ATOM 6023 C C . THR A 1 834 ? 6.959 16.391 -33.297 1.00 89.75 834 THR A C 1
ATOM 6025 O O . THR A 1 834 ? 8.179 16.495 -33.230 1.00 89.75 834 THR A O 1
ATOM 6028 N N . ASN A 1 835 ? 6.151 17.260 -32.684 1.00 90.94 835 ASN A N 1
ATOM 6029 C CA . ASN A 1 835 ? 6.605 18.416 -31.901 1.00 90.94 835 ASN A CA 1
ATOM 6030 C C . ASN A 1 835 ? 7.413 18.055 -30.639 1.00 90.94 835 ASN A C 1
ATOM 6032 O O . ASN A 1 835 ? 7.956 18.943 -29.987 1.00 90.94 835 ASN A O 1
ATOM 6036 N N . ARG A 1 836 ? 7.491 16.768 -30.285 1.00 94.75 836 ARG A N 1
ATOM 6037 C CA . ARG A 1 836 ? 8.256 16.252 -29.141 1.00 94.75 836 ARG A CA 1
ATOM 6038 C C . ARG A 1 836 ? 9.662 15.777 -29.514 1.00 94.75 836 ARG A C 1
ATOM 6040 O O . ARG A 1 836 ? 10.407 15.377 -28.622 1.00 94.75 836 ARG A O 1
ATOM 6047 N N . PHE A 1 837 ? 10.011 15.802 -30.802 1.00 95.88 837 PHE A N 1
ATOM 6048 C CA . PHE A 1 837 ? 11.287 15.328 -31.334 1.00 95.88 837 PHE A CA 1
ATOM 6049 C C . PHE A 1 837 ? 12.222 16.497 -31.675 1.00 95.88 837 PHE A C 1
ATOM 6051 O O . PHE A 1 837 ? 11.823 17.464 -32.330 1.00 95.88 837 PHE A O 1
ATOM 6058 N N . GLY A 1 838 ? 13.485 16.382 -31.271 1.00 95.69 838 GLY A N 1
ATOM 6059 C CA . GLY A 1 838 ? 14.572 17.278 -31.678 1.00 95.69 838 GLY A CA 1
ATOM 6060 C C . GLY A 1 838 ? 15.821 16.488 -32.052 1.00 95.69 838 GLY A C 1
ATOM 6061 O O . GLY A 1 838 ? 16.038 15.400 -31.524 1.00 95.69 838 GLY A O 1
ATOM 6062 N N . TYR A 1 839 ? 16.644 17.006 -32.960 1.00 96.12 839 TYR A N 1
ATOM 6063 C CA . TYR A 1 839 ? 17.859 16.344 -33.444 1.00 96.12 839 TYR A CA 1
ATOM 6064 C C . TYR A 1 839 ? 17.631 14.870 -33.800 1.00 96.12 839 TYR A C 1
ATOM 6066 O O . TYR A 1 839 ? 18.434 14.019 -33.457 1.00 96.12 839 TYR A O 1
ATOM 6074 N N . SER A 1 840 ? 16.483 14.539 -34.384 1.00 96.62 840 SER A N 1
ATOM 6075 C CA . SER A 1 840 ? 16.054 13.161 -34.629 1.00 96.62 840 SER A CA 1
ATOM 6076 C C . SER A 1 840 ? 15.739 12.942 -36.103 1.00 96.62 840 SER A C 1
ATOM 6078 O O . SER A 1 840 ? 15.468 13.893 -36.838 1.00 96.62 840 SER A O 1
ATOM 6080 N N . HIS A 1 841 ? 15.750 11.681 -36.524 1.00 95.81 841 HIS A N 1
ATOM 6081 C CA . HIS A 1 841 ? 15.564 11.291 -37.914 1.00 95.81 841 HIS A CA 1
ATOM 6082 C C . HIS A 1 841 ? 14.302 10.436 -38.083 1.00 95.81 841 HIS A C 1
ATOM 6084 O O . HIS A 1 841 ? 14.262 9.293 -37.625 1.00 95.81 841 HIS A O 1
ATOM 6090 N N . ALA A 1 842 ? 13.284 10.981 -38.754 1.00 93.44 842 ALA A N 1
ATOM 6091 C CA . ALA A 1 842 ? 12.093 10.252 -39.193 1.00 93.44 842 ALA A CA 1
ATOM 6092 C C . ALA A 1 842 ? 11.420 10.966 -40.379 1.00 93.44 842 ALA A C 1
ATOM 6094 O O . ALA A 1 842 ? 11.562 12.175 -40.551 1.00 93.44 842 ALA A O 1
ATOM 6095 N N . SER A 1 843 ? 10.651 10.226 -41.179 1.00 89.25 843 SER A N 1
ATOM 6096 C CA . SER A 1 843 ? 9.990 10.734 -42.394 1.00 89.25 843 SER A CA 1
ATOM 6097 C C . SER A 1 843 ? 8.976 11.859 -42.151 1.00 89.25 843 SER A C 1
ATOM 6099 O O . SER A 1 843 ? 8.746 12.672 -43.038 1.00 89.25 843 SER A O 1
ATOM 6101 N N . GLU A 1 844 ? 8.366 11.903 -40.970 1.00 89.81 844 GLU A N 1
ATOM 6102 C CA . GLU A 1 844 ? 7.298 12.831 -40.582 1.00 89.81 844 GLU A CA 1
ATOM 6103 C C . GLU A 1 844 ? 7.818 14.100 -39.904 1.00 89.81 844 GLU A C 1
ATOM 6105 O O . GLU A 1 844 ? 7.034 14.989 -39.566 1.00 89.81 844 GLU A O 1
ATOM 6110 N N . LEU A 1 845 ? 9.124 14.177 -39.645 1.00 91.06 845 LEU A N 1
ATOM 6111 C CA . LEU A 1 845 ? 9.745 15.386 -39.121 1.00 91.06 845 LEU A CA 1
ATOM 6112 C C . LEU A 1 845 ? 9.952 16.402 -40.249 1.00 91.06 845 LEU A C 1
ATOM 6114 O O . LEU A 1 845 ? 9.817 16.096 -41.430 1.00 91.06 845 LEU A O 1
ATOM 6118 N N . ALA A 1 846 ? 10.286 17.634 -39.878 1.00 89.94 846 ALA A N 1
ATOM 6119 C CA . ALA A 1 846 ? 10.696 18.662 -40.825 1.00 89.94 846 ALA A CA 1
ATOM 6120 C C . ALA A 1 846 ? 12.209 18.877 -40.710 1.00 89.94 846 ALA A C 1
ATOM 6122 O O . ALA A 1 846 ? 12.700 19.221 -39.631 1.00 89.94 846 ALA A O 1
ATOM 6123 N N . THR A 1 847 ? 12.940 18.679 -41.811 1.00 88.50 847 THR A N 1
ATOM 6124 C CA . THR A 1 847 ? 14.394 18.887 -41.854 1.00 88.50 847 THR A CA 1
ATOM 6125 C C . THR A 1 847 ? 14.752 20.309 -41.414 1.00 88.50 847 THR A C 1
ATOM 6127 O O . THR A 1 847 ? 14.136 21.276 -41.857 1.00 88.50 847 THR A O 1
ATOM 6130 N N . GLY A 1 848 ? 15.740 20.441 -40.527 1.00 83.75 848 GLY A N 1
ATOM 6131 C CA . GLY A 1 848 ? 16.224 21.725 -40.007 1.00 83.75 848 GLY A CA 1
ATOM 6132 C C . GLY A 1 848 ? 15.412 22.301 -38.839 1.00 83.75 848 GLY A C 1
ATOM 6133 O O . GLY A 1 848 ? 15.934 23.123 -38.086 1.00 83.75 848 GLY A O 1
ATOM 6134 N N . VAL A 1 849 ? 14.183 21.833 -38.599 1.00 88.38 849 VAL A N 1
ATOM 6135 C CA . VAL A 1 849 ? 13.398 22.229 -37.418 1.00 88.38 849 VAL A CA 1
ATOM 6136 C C . VAL A 1 849 ? 13.924 21.475 -36.201 1.00 88.38 849 VAL A C 1
ATOM 6138 O O . VAL A 1 849 ? 13.919 20.247 -36.184 1.00 88.38 849 VAL A O 1
ATOM 6141 N N . ASN A 1 850 ? 14.396 22.196 -35.178 1.00 89.56 850 ASN A N 1
ATOM 6142 C CA . ASN A 1 850 ? 15.039 21.624 -33.985 1.00 89.56 850 ASN A CA 1
ATOM 6143 C C . ASN A 1 850 ? 16.198 20.656 -34.303 1.00 89.56 850 ASN A C 1
ATOM 6145 O O . ASN A 1 850 ? 16.432 19.719 -33.545 1.00 89.56 850 ASN A O 1
ATOM 6149 N N . GLY A 1 851 ? 16.900 20.847 -35.426 1.00 92.31 851 GLY A N 1
ATOM 6150 C CA . GLY A 1 851 ? 17.989 19.963 -35.863 1.00 92.31 851 GLY A CA 1
ATOM 6151 C C . GLY A 1 851 ? 17.539 18.600 -36.400 1.00 92.31 851 GLY A C 1
ATOM 6152 O O . GLY A 1 851 ? 18.369 17.709 -36.544 1.00 92.31 851 GLY A O 1
ATOM 6153 N N . ASN A 1 852 ? 16.244 18.410 -36.669 1.00 95.62 852 ASN A N 1
ATOM 6154 C CA . ASN A 1 852 ? 15.719 17.154 -37.196 1.00 95.62 852 ASN A CA 1
ATOM 6155 C C . ASN A 1 852 ? 16.138 16.909 -38.651 1.00 95.62 852 ASN A C 1
ATOM 6157 O O . ASN A 1 852 ? 16.382 17.847 -39.416 1.00 95.62 852 ASN A O 1
ATOM 6161 N N . LEU A 1 853 ? 16.146 15.633 -39.030 1.00 93.69 853 LEU A N 1
ATOM 6162 C CA . LEU A 1 853 ? 16.331 15.154 -40.393 1.00 93.69 853 LEU A CA 1
ATOM 6163 C C . LEU A 1 853 ? 15.056 14.447 -40.859 1.00 93.69 853 LEU A C 1
ATOM 6165 O O . LEU A 1 853 ? 14.467 13.647 -40.128 1.00 93.69 853 LEU A O 1
ATOM 6169 N N . ALA A 1 854 ? 14.643 14.748 -42.084 1.00 86.94 854 ALA A N 1
ATOM 6170 C CA . ALA A 1 854 ? 13.518 14.121 -42.756 1.00 86.94 854 ALA A CA 1
ATOM 6171 C C . ALA A 1 854 ? 13.867 13.820 -44.218 1.00 86.94 854 ALA A C 1
ATOM 6173 O O . ALA A 1 854 ? 14.850 14.343 -44.743 1.00 86.94 854 ALA A O 1
ATOM 6174 N N . THR A 1 855 ? 13.040 12.982 -44.851 1.00 70.44 855 THR A N 1
ATOM 6175 C CA . THR A 1 855 ? 13.008 12.651 -46.295 1.00 70.44 855 THR A CA 1
ATOM 6176 C C . THR A 1 855 ? 14.239 11.988 -46.928 1.00 70.44 855 THR A C 1
ATOM 6178 O O . THR A 1 855 ? 14.107 11.437 -48.019 1.00 70.44 855 THR A O 1
ATOM 6181 N N . VAL A 1 856 ? 15.391 11.957 -46.261 1.00 79.25 856 VAL A N 1
ATOM 6182 C CA . VAL A 1 856 ? 16.574 11.174 -46.662 1.00 79.25 856 VAL A CA 1
ATOM 6183 C C . VAL A 1 856 ? 16.643 9.870 -45.871 1.00 79.25 856 VAL A C 1
ATOM 6185 O O . VAL A 1 856 ? 16.168 9.808 -44.746 1.00 79.25 856 VAL A O 1
ATOM 6188 N N . GLU A 1 857 ? 17.195 8.793 -46.431 1.00 86.50 857 GLU A N 1
ATOM 6189 C CA . GLU A 1 857 ? 17.407 7.581 -45.632 1.00 86.50 857 GLU A CA 1
ATOM 6190 C C . GLU A 1 857 ? 18.601 7.766 -44.680 1.00 86.50 857 GLU A C 1
ATOM 6192 O O . GLU A 1 857 ? 19.583 8.411 -45.048 1.00 86.50 857 GLU A O 1
ATOM 6197 N N . PRO A 1 858 ? 18.580 7.178 -43.469 1.00 91.38 858 PRO A N 1
ATOM 6198 C CA . PRO A 1 858 ? 19.722 7.230 -42.560 1.00 91.38 858 PRO A CA 1
ATOM 6199 C C . PRO A 1 858 ? 20.914 6.384 -43.026 1.00 91.38 858 PRO A C 1
ATOM 6201 O O . PRO A 1 858 ? 21.964 6.490 -42.414 1.00 91.38 858 PRO A O 1
ATOM 6204 N N . LEU A 1 859 ? 20.782 5.563 -44.076 1.00 93.62 859 LEU A N 1
ATOM 6205 C CA . LEU A 1 859 ? 21.856 4.731 -44.643 1.00 93.62 859 LEU A CA 1
ATOM 6206 C C . LEU A 1 859 ? 22.564 3.849 -43.596 1.00 93.62 859 LEU A C 1
ATOM 6208 O O . LEU A 1 859 ? 23.671 4.145 -43.160 1.00 93.62 859 LEU A O 1
ATOM 6212 N N . PHE A 1 860 ? 21.929 2.746 -43.195 1.00 94.62 860 PHE A N 1
ATOM 6213 C CA . PHE A 1 860 ? 22.576 1.734 -42.347 1.00 94.62 860 PHE A CA 1
ATOM 6214 C C . PHE A 1 860 ? 23.541 0.850 -43.149 1.00 94.62 860 PHE A C 1
ATOM 6216 O O . PHE A 1 860 ? 23.295 0.607 -44.329 1.00 94.62 860 PHE A O 1
ATOM 6223 N N . VAL A 1 861 ? 24.577 0.310 -42.496 1.00 94.06 861 VAL A N 1
ATOM 6224 C CA . VAL A 1 861 ? 25.558 -0.605 -43.114 1.00 94.06 861 VAL A CA 1
ATOM 6225 C C . VAL A 1 861 ? 24.890 -1.843 -43.724 1.00 94.06 861 VAL A C 1
ATOM 6227 O O . VAL A 1 861 ? 25.112 -2.133 -44.895 1.00 94.06 861 VAL A O 1
ATOM 6230 N N . ASP A 1 862 ? 24.062 -2.568 -42.960 1.00 92.44 862 ASP A N 1
ATOM 6231 C CA . ASP A 1 862 ? 23.258 -3.680 -43.489 1.00 92.44 862 ASP A CA 1
ATOM 6232 C C . ASP A 1 862 ? 22.010 -3.925 -42.630 1.00 92.44 862 ASP A C 1
ATOM 6234 O O . ASP A 1 862 ? 22.015 -4.635 -41.621 1.00 92.44 862 ASP A O 1
ATOM 6238 N N . ARG A 1 863 ? 20.884 -3.369 -43.082 1.00 89.19 863 ARG A N 1
ATOM 6239 C CA . ARG A 1 863 ? 19.586 -3.517 -42.414 1.00 89.19 863 ARG A CA 1
ATOM 6240 C C . ARG A 1 863 ? 19.110 -4.973 -42.342 1.00 89.19 863 ARG A C 1
ATOM 6242 O O . ARG A 1 863 ? 18.442 -5.341 -41.375 1.00 89.19 863 ARG A O 1
ATOM 6249 N N . LEU A 1 864 ? 19.372 -5.788 -43.367 1.00 88.25 864 LEU A N 1
ATOM 6250 C CA . LEU A 1 864 ? 18.860 -7.162 -43.437 1.00 88.25 864 LEU A CA 1
ATOM 6251 C C . LEU A 1 864 ? 19.612 -8.081 -42.472 1.00 88.25 864 LEU A C 1
ATOM 6253 O O . LEU A 1 864 ? 18.988 -8.951 -41.860 1.00 88.25 864 LEU A O 1
ATOM 6257 N N . ALA A 1 865 ? 20.903 -7.817 -42.267 1.00 90.50 865 ALA A N 1
ATOM 6258 C CA . ALA A 1 865 ? 21.729 -8.461 -41.251 1.00 90.50 865 ALA A CA 1
ATOM 6259 C C . ALA A 1 865 ? 21.554 -7.875 -39.834 1.00 90.50 865 ALA A C 1
ATOM 6261 O O . ALA A 1 865 ? 22.248 -8.301 -38.916 1.00 90.50 865 ALA A O 1
ATOM 6262 N N . VAL A 1 866 ? 20.616 -6.936 -39.622 1.00 89.94 866 VAL A N 1
ATOM 6263 C CA . VAL A 1 866 ? 20.382 -6.269 -38.321 1.00 89.94 866 VAL A CA 1
ATOM 6264 C C . VAL A 1 866 ? 21.592 -5.419 -37.877 1.00 89.94 866 VAL A C 1
ATOM 6266 O O . VAL A 1 866 ? 21.788 -5.151 -36.695 1.00 89.94 866 VAL A O 1
ATOM 6269 N N . ASN A 1 867 ? 22.398 -4.950 -38.832 1.00 93.06 867 ASN A N 1
ATOM 6270 C CA . ASN A 1 867 ? 23.493 -4.018 -38.596 1.00 93.06 867 ASN A CA 1
ATOM 6271 C C . ASN A 1 867 ? 23.018 -2.579 -38.845 1.00 93.06 867 ASN A C 1
ATOM 6273 O O . ASN A 1 867 ? 22.981 -2.097 -39.980 1.00 93.06 867 ASN A O 1
ATOM 6277 N N . PHE A 1 868 ? 22.638 -1.904 -37.759 1.00 94.75 868 PHE A N 1
ATOM 6278 C CA . PHE A 1 868 ? 22.116 -0.535 -37.778 1.00 94.75 868 PHE A CA 1
ATOM 6279 C C . PHE A 1 868 ? 23.164 0.532 -37.432 1.00 94.75 868 PHE A C 1
ATOM 6281 O O . PHE A 1 868 ? 22.792 1.647 -37.063 1.00 94.75 868 PHE A O 1
ATOM 6288 N N . ILE A 1 869 ? 24.453 0.207 -37.547 1.00 94.44 869 ILE A N 1
ATOM 6289 C CA . ILE A 1 869 ? 25.517 1.216 -37.573 1.00 94.44 869 ILE A CA 1
ATOM 6290 C C . ILE A 1 869 ? 25.325 2.063 -38.841 1.00 94.44 869 ILE A C 1
ATOM 6292 O O . ILE A 1 869 ? 24.887 1.543 -39.876 1.00 94.44 869 ILE A O 1
ATOM 6296 N N . LEU A 1 870 ? 25.593 3.367 -38.763 1.00 93.81 870 LEU A N 1
ATOM 6297 C CA . LEU A 1 870 ? 25.465 4.254 -39.916 1.00 93.81 870 LEU A CA 1
ATOM 6298 C C . LEU A 1 870 ? 26.605 4.002 -40.908 1.00 93.81 870 LEU A C 1
ATOM 6300 O O . LEU A 1 870 ? 27.748 3.745 -40.539 1.00 93.81 870 LEU A O 1
ATOM 6304 N N . HIS A 1 871 ? 26.291 4.063 -42.197 1.00 91.75 871 HIS A N 1
ATOM 6305 C CA . HIS A 1 871 ? 27.301 4.107 -43.245 1.00 91.75 871 HIS A CA 1
ATOM 6306 C C . HIS A 1 871 ? 28.056 5.445 -43.178 1.00 91.75 871 HIS A C 1
ATOM 6308 O O . HIS A 1 871 ? 27.479 6.464 -42.801 1.00 91.75 871 HIS A O 1
ATOM 6314 N N . GLY A 1 872 ? 29.318 5.481 -43.618 1.00 87.19 872 GLY A N 1
ATOM 6315 C CA . GLY A 1 872 ? 30.157 6.691 -43.557 1.00 87.19 872 GLY A CA 1
ATOM 6316 C C . GLY A 1 872 ? 29.668 7.885 -44.392 1.00 87.19 872 GLY A C 1
ATOM 6317 O O . GLY A 1 872 ? 30.182 8.985 -44.231 1.00 87.19 872 GLY A O 1
ATOM 6318 N N . ASP A 1 873 ? 28.669 7.679 -45.254 1.00 88.88 873 ASP A N 1
ATOM 6319 C CA . ASP A 1 873 ? 28.016 8.730 -46.053 1.00 88.88 873 ASP A CA 1
ATOM 6320 C C . ASP A 1 873 ? 26.613 9.085 -45.512 1.00 88.88 873 ASP A C 1
ATOM 6322 O O . ASP A 1 873 ? 25.805 9.712 -46.198 1.00 88.88 873 ASP A O 1
ATOM 6326 N N . SER A 1 874 ? 26.281 8.638 -44.297 1.00 93.25 874 SER A N 1
ATOM 6327 C CA . SER A 1 874 ? 24.977 8.879 -43.687 1.00 93.25 874 SER A CA 1
ATOM 6328 C C . SER A 1 874 ? 24.757 10.361 -43.369 1.00 93.25 874 SER A C 1
ATOM 6330 O O . SER A 1 874 ? 25.619 10.991 -42.758 1.00 93.25 874 SER A O 1
ATOM 6332 N N . PRO A 1 875 ? 23.565 10.918 -43.654 1.00 93.12 875 PRO A N 1
ATOM 6333 C CA . PRO A 1 875 ? 23.210 12.261 -43.199 1.00 93.12 875 PRO A CA 1
ATOM 6334 C C . PRO A 1 875 ? 23.002 12.349 -41.677 1.00 93.12 875 PRO A C 1
ATOM 6336 O O . PRO A 1 875 ? 22.905 13.450 -41.144 1.00 93.12 875 PRO A O 1
ATOM 6339 N N . ALA A 1 876 ? 22.876 11.211 -40.986 1.00 94.12 876 ALA A N 1
ATOM 6340 C CA . ALA A 1 876 ? 22.677 11.138 -39.539 1.00 94.12 876 ALA A CA 1
ATOM 6341 C C . ALA A 1 876 ? 23.995 11.078 -38.739 1.00 94.12 876 ALA A C 1
ATOM 6343 O O . ALA A 1 876 ? 23.950 11.144 -37.507 1.00 94.12 876 ALA A O 1
ATOM 6344 N N . LEU A 1 877 ? 25.130 10.969 -39.439 1.00 92.94 877 LEU A N 1
ATOM 6345 C CA . LEU A 1 877 ? 26.482 11.019 -38.887 1.00 92.94 877 LEU A CA 1
ATOM 6346 C C . LEU A 1 877 ? 26.801 12.441 -38.387 1.00 92.94 877 LEU A C 1
ATOM 6348 O O . LEU A 1 877 ? 26.489 13.407 -39.087 1.00 92.94 877 LEU A O 1
ATOM 6352 N N . ASP A 1 878 ? 27.389 12.592 -37.196 1.00 92.06 878 ASP A N 1
ATOM 6353 C CA . ASP A 1 878 ? 27.753 13.883 -36.575 1.00 92.06 878 ASP A CA 1
ATOM 6354 C C . ASP A 1 878 ? 26.588 14.916 -36.512 1.00 92.06 878 ASP A C 1
ATOM 6356 O O . ASP A 1 878 ? 26.791 16.140 -36.440 1.00 92.06 878 ASP A O 1
ATOM 6360 N N . ALA A 1 879 ? 25.335 14.453 -36.587 1.00 93.81 879 ALA A N 1
ATOM 6361 C CA . ALA A 1 879 ? 24.156 15.309 -36.750 1.00 93.81 879 ALA A CA 1
ATOM 6362 C C . ALA A 1 879 ? 23.355 15.511 -35.449 1.00 93.81 879 ALA A C 1
ATOM 6364 O O . ALA A 1 879 ? 22.517 16.417 -35.355 1.00 93.81 879 ALA A O 1
ATOM 6365 N N . GLY A 1 880 ? 23.607 14.689 -34.430 1.00 94.56 880 GLY A N 1
ATOM 6366 C CA . GLY A 1 880 ? 22.955 14.756 -33.128 1.00 94.56 880 GLY A CA 1
ATOM 6367 C C . GLY A 1 880 ? 23.472 15.905 -32.261 1.00 94.56 880 GLY A C 1
ATOM 6368 O O . GLY A 1 880 ? 24.493 16.533 -32.531 1.00 94.56 880 GLY A O 1
ATOM 6369 N N . ARG A 1 881 ? 22.725 16.262 -31.216 1.00 95.38 881 ARG A N 1
ATOM 6370 C CA . ARG A 1 881 ? 23.106 17.289 -30.234 1.00 95.38 881 ARG A CA 1
ATOM 6371 C C . ARG A 1 881 ? 23.857 16.670 -29.065 1.00 95.38 881 ARG A C 1
ATOM 6373 O O . ARG A 1 881 ? 23.268 15.868 -28.343 1.00 95.38 881 ARG A O 1
ATOM 6380 N N . ASP A 1 882 ? 25.075 17.133 -28.829 1.00 95.12 882 ASP A N 1
ATOM 6381 C CA . ASP A 1 882 ? 25.860 16.740 -27.662 1.00 95.12 882 ASP A CA 1
ATOM 6382 C C . ASP A 1 882 ? 25.139 17.143 -26.370 1.00 95.12 882 ASP A C 1
ATOM 6384 O O . ASP A 1 882 ? 24.471 18.182 -26.288 1.00 95.12 882 ASP A O 1
ATOM 6388 N N . GLN A 1 883 ? 25.223 16.277 -25.371 1.00 94.19 883 GLN A N 1
ATOM 6389 C CA . GLN A 1 883 ? 24.631 16.465 -24.052 1.00 94.19 883 GLN A CA 1
ATOM 6390 C C . GLN A 1 883 ? 25.678 16.082 -23.013 1.00 94.19 883 GLN A C 1
ATOM 6392 O O . GLN A 1 883 ? 26.432 15.143 -23.242 1.00 94.19 883 GLN A O 1
ATOM 6397 N N . ASP A 1 884 ? 25.673 16.752 -21.864 1.00 92.81 884 ASP A N 1
ATOM 6398 C CA . ASP A 1 884 ? 26.713 16.613 -20.832 1.00 92.81 884 ASP A CA 1
ATOM 6399 C C . ASP A 1 884 ? 26.963 15.157 -20.415 1.00 92.81 884 ASP A C 1
ATOM 6401 O O . ASP A 1 884 ? 28.094 14.746 -20.187 1.00 92.81 884 ASP A O 1
ATOM 6405 N N . TRP A 1 885 ? 25.912 14.334 -20.380 1.00 92.69 885 TRP A N 1
ATOM 6406 C CA . TRP A 1 885 ? 26.039 12.930 -19.998 1.00 92.69 885 TRP A CA 1
ATOM 6407 C C . TRP A 1 885 ? 26.831 12.082 -21.000 1.00 92.69 885 TRP A C 1
ATOM 6409 O O . TRP A 1 885 ? 27.211 10.976 -20.643 1.00 92.69 885 TRP A O 1
ATOM 6419 N N . MET A 1 886 ? 27.027 12.534 -22.244 1.00 94.56 886 MET A N 1
ATOM 6420 C CA . MET A 1 886 ? 27.668 11.747 -23.304 1.00 94.56 886 MET A CA 1
ATOM 6421 C C . MET A 1 886 ? 29.184 11.656 -23.132 1.00 94.56 886 MET A C 1
ATOM 6423 O O . MET A 1 886 ? 29.795 10.712 -23.641 1.00 94.56 886 MET A O 1
ATOM 6427 N N . GLU A 1 887 ? 29.784 12.596 -22.404 1.00 88.94 887 GLU A N 1
ATOM 6428 C CA . GLU A 1 887 ? 31.218 12.615 -22.143 1.00 88.94 887 GLU A CA 1
ATOM 6429 C C . GLU A 1 887 ? 31.654 11.325 -21.428 1.00 88.94 887 GLU A C 1
ATOM 6431 O O . GLU A 1 887 ? 31.043 10.902 -20.447 1.00 88.94 887 GLU A O 1
ATOM 6436 N N . ASN A 1 888 ? 32.699 10.667 -21.938 1.00 86.56 888 ASN A N 1
ATOM 6437 C CA . ASN A 1 888 ? 33.235 9.405 -21.403 1.00 86.56 888 ASN A CA 1
ATOM 6438 C C . ASN A 1 888 ? 32.229 8.237 -21.322 1.00 86.56 888 ASN A C 1
ATOM 6440 O O . ASN A 1 888 ? 32.470 7.261 -20.611 1.00 86.56 888 ASN A O 1
ATOM 6444 N N . THR A 1 889 ? 31.115 8.295 -22.058 1.00 92.50 889 THR A N 1
ATOM 6445 C CA . THR A 1 889 ? 30.172 7.171 -22.160 1.00 92.50 889 THR A CA 1
ATOM 6446 C C . THR A 1 889 ? 30.361 6.382 -23.444 1.00 92.50 889 THR A C 1
ATOM 6448 O O . THR A 1 889 ? 30.948 6.864 -24.411 1.00 92.50 889 THR A O 1
ATOM 6451 N N . GLN A 1 890 ? 29.848 5.153 -23.446 1.00 92.06 890 GLN A N 1
ATOM 6452 C CA . GLN A 1 890 ? 29.824 4.284 -24.614 1.00 92.06 890 GLN A CA 1
ATOM 6453 C C . GLN A 1 890 ? 28.400 4.131 -25.160 1.00 92.06 890 GLN A C 1
ATOM 6455 O O . GLN A 1 890 ? 27.410 4.217 -24.421 1.00 92.06 890 GLN A O 1
ATOM 6460 N N . ASP A 1 891 ? 28.312 3.917 -26.466 1.00 93.38 891 ASP A N 1
ATOM 6461 C CA . ASP A 1 891 ? 27.097 3.562 -27.187 1.00 93.38 891 ASP A CA 1
ATOM 6462 C C . ASP A 1 891 ? 26.730 2.069 -27.006 1.00 93.38 891 ASP A C 1
ATOM 6464 O O . ASP A 1 891 ? 27.325 1.343 -26.206 1.00 93.38 891 ASP A O 1
ATOM 6468 N N . LEU A 1 892 ? 25.745 1.588 -27.771 1.00 94.25 892 LEU A N 1
ATOM 6469 C CA . LEU A 1 892 ? 25.355 0.175 -27.759 1.00 94.25 892 LEU A CA 1
ATOM 6470 C C . LEU A 1 892 ? 26.449 -0.770 -28.299 1.00 94.25 892 LEU A C 1
ATOM 6472 O O . LEU A 1 892 ? 26.469 -1.947 -27.941 1.00 94.25 892 LEU A O 1
ATOM 6476 N N . GLY A 1 893 ? 27.336 -0.276 -29.166 1.00 91.00 893 GLY A N 1
ATOM 6477 C CA . GLY A 1 893 ? 28.455 -1.012 -29.755 1.00 91.00 893 GLY A CA 1
ATOM 6478 C C . GLY A 1 893 ? 29.737 -0.993 -28.918 1.00 91.00 893 GLY A C 1
ATOM 6479 O O . GLY A 1 893 ? 30.749 -1.511 -29.382 1.00 91.00 893 GLY A O 1
ATOM 6480 N N . MET A 1 894 ? 29.702 -0.432 -27.701 1.00 88.88 894 MET A N 1
ATOM 6481 C CA . MET A 1 894 ? 30.864 -0.220 -26.821 1.00 88.88 894 MET A CA 1
ATOM 6482 C C . MET A 1 894 ? 31.892 0.797 -27.354 1.00 88.88 894 MET A C 1
ATOM 6484 O O . MET A 1 894 ? 33.028 0.860 -26.880 1.00 88.88 894 MET A O 1
ATOM 6488 N N . THR A 1 895 ? 31.486 1.637 -28.299 1.00 90.38 895 THR A N 1
ATOM 6489 C CA . THR A 1 895 ? 32.267 2.738 -28.866 1.00 90.38 895 THR A CA 1
ATOM 6490 C C . THR A 1 895 ? 32.036 4.013 -28.047 1.00 90.38 895 THR A C 1
ATOM 6492 O O . THR A 1 895 ? 30.898 4.252 -27.634 1.00 90.38 895 THR A O 1
ATOM 6495 N N . PRO A 1 896 ? 33.062 4.857 -27.793 1.00 91.62 896 PRO A N 1
ATOM 6496 C CA . PRO A 1 896 ? 32.863 6.188 -27.219 1.00 91.62 896 PRO A CA 1
ATOM 6497 C C . PRO A 1 896 ? 31.733 6.945 -27.916 1.00 91.62 896 PRO A C 1
ATOM 6499 O O . PRO A 1 896 ? 31.667 6.949 -29.140 1.00 91.62 896 PRO A O 1
ATOM 6502 N N . ARG A 1 897 ? 30.848 7.580 -27.142 1.00 91.81 897 ARG A N 1
ATOM 6503 C CA . ARG A 1 897 ? 29.602 8.162 -27.659 1.00 91.81 897 ARG A CA 1
ATOM 6504 C C . ARG A 1 897 ? 29.797 9.432 -28.491 1.00 91.81 897 ARG A C 1
ATOM 6506 O O . ARG A 1 897 ? 28.843 9.893 -29.097 1.00 91.81 897 ARG A O 1
ATOM 6513 N N . ILE A 1 898 ? 30.998 9.999 -28.488 1.00 90.50 898 ILE A N 1
ATOM 6514 C CA . ILE A 1 898 ? 31.393 11.098 -29.367 1.00 90.50 898 ILE A CA 1
ATOM 6515 C C . ILE A 1 898 ? 32.758 10.712 -29.939 1.00 90.50 898 ILE A C 1
ATOM 6517 O O . ILE A 1 898 ? 33.746 10.675 -29.204 1.00 90.50 898 ILE A O 1
ATOM 6521 N N . GLN A 1 899 ? 32.798 10.366 -31.225 1.00 81.31 899 GLN A N 1
ATOM 6522 C CA . GLN A 1 899 ? 34.036 10.037 -31.952 1.00 81.31 899 GLN A CA 1
ATOM 6523 C C . GLN A 1 899 ? 34.443 11.143 -32.930 1.00 81.31 899 GLN A C 1
ATOM 6525 O O . GLN A 1 899 ? 35.633 11.384 -33.138 1.00 81.31 899 GLN A O 1
ATOM 6530 N N . GLY A 1 900 ? 33.450 11.788 -33.543 1.00 74.81 900 GLY A N 1
ATOM 6531 C CA . GLY A 1 900 ? 33.639 12.843 -34.526 1.00 74.81 900 GLY A CA 1
ATOM 6532 C C . GLY A 1 900 ? 33.601 14.239 -33.915 1.00 74.81 900 GLY A C 1
ATOM 6533 O O . GLY A 1 900 ? 34.153 14.516 -32.849 1.00 74.81 900 GLY A O 1
ATOM 6534 N N . ARG A 1 901 ? 32.952 15.155 -34.631 1.00 83.62 901 ARG A N 1
ATOM 6535 C CA . ARG A 1 901 ? 32.755 16.535 -34.175 1.00 83.62 901 ARG A CA 1
ATOM 6536 C C . ARG A 1 901 ? 31.558 16.648 -33.231 1.00 83.62 901 ARG A C 1
ATOM 6538 O O . ARG A 1 901 ? 31.543 17.570 -32.420 1.00 83.62 901 ARG A O 1
ATOM 6545 N N . ARG A 1 902 ? 30.549 15.787 -33.398 1.00 90.19 902 ARG A N 1
ATOM 6546 C CA . ARG A 1 902 ? 29.300 15.734 -32.623 1.00 90.19 902 ARG A CA 1
ATOM 6547 C C . ARG A 1 902 ? 28.805 14.288 -32.557 1.00 90.19 902 ARG A C 1
ATOM 6549 O O . ARG A 1 902 ? 29.199 13.465 -33.362 1.00 90.19 902 ARG A O 1
ATOM 6556 N N . VAL A 1 903 ? 27.893 13.993 -31.643 1.00 94.50 903 VAL A N 1
ATOM 6557 C CA . VAL A 1 903 ? 27.261 12.669 -31.542 1.00 94.50 903 VAL A CA 1
ATOM 6558 C C . VAL A 1 903 ? 26.460 12.290 -32.801 1.00 94.50 903 VAL A C 1
ATOM 6560 O O . VAL A 1 903 ? 25.714 13.113 -33.349 1.00 94.50 903 VAL A O 1
ATOM 6563 N N . ASP A 1 904 ? 26.527 11.025 -33.217 1.00 95.31 904 ASP A N 1
ATOM 6564 C CA . ASP A 1 904 ? 25.641 10.456 -34.236 1.00 95.31 904 ASP A CA 1
ATOM 6565 C C . ASP A 1 904 ? 24.198 10.360 -33.713 1.00 95.31 904 ASP A C 1
ATOM 6567 O O . ASP A 1 904 ? 23.943 10.166 -32.518 1.00 95.31 904 ASP A O 1
ATOM 6571 N N . MET A 1 905 ? 23.203 10.444 -34.601 1.00 96.00 905 MET A N 1
ATOM 6572 C CA . MET A 1 905 ? 21.838 10.070 -34.214 1.00 96.00 905 MET A CA 1
ATOM 6573 C C . MET A 1 905 ? 21.712 8.539 -34.117 1.00 96.00 905 MET A C 1
ATOM 6575 O O . MET A 1 905 ? 22.209 7.807 -34.965 1.00 96.00 905 MET A O 1
ATOM 6579 N N . GLY A 1 906 ? 20.953 8.042 -33.140 1.00 96.62 906 GLY A N 1
ATOM 6580 C CA . GLY A 1 906 ? 20.633 6.618 -32.982 1.00 96.62 906 GLY A CA 1
ATOM 6581 C C . GLY A 1 906 ? 21.454 5.903 -31.907 1.00 96.62 906 GLY A C 1
ATOM 6582 O O . GLY A 1 906 ? 22.200 6.521 -31.160 1.00 96.62 906 GLY A O 1
ATOM 6583 N N . ALA A 1 907 ? 21.280 4.587 -31.792 1.00 96.75 907 ALA A N 1
ATOM 6584 C CA . ALA A 1 907 ? 21.869 3.759 -30.731 1.00 96.75 907 ALA A CA 1
ATOM 6585 C C . ALA A 1 907 ? 23.384 3.549 -30.843 1.00 96.75 907 ALA A C 1
ATOM 6587 O O . ALA A 1 907 ? 24.015 3.177 -29.854 1.00 96.75 907 ALA A O 1
ATOM 6588 N N . TYR A 1 908 ? 23.950 3.803 -32.021 1.00 95.50 908 TYR A N 1
ATOM 6589 C CA . TYR A 1 908 ? 25.352 3.566 -32.339 1.00 95.50 908 TYR A CA 1
ATOM 6590 C C . TYR A 1 908 ? 26.063 4.878 -32.668 1.00 95.50 908 TYR A C 1
ATOM 6592 O O . TYR A 1 908 ? 25.419 5.812 -33.140 1.00 95.50 908 TYR A O 1
ATOM 6600 N N . GLU A 1 909 ? 27.360 4.912 -32.404 1.00 93.12 909 GLU A N 1
ATOM 6601 C CA . GLU A 1 909 ? 28.331 5.883 -32.886 1.00 93.12 909 GLU A CA 1
ATOM 6602 C C . GLU A 1 909 ? 29.225 5.184 -33.917 1.00 93.12 909 GLU A C 1
ATOM 6604 O O . GLU A 1 909 ? 29.703 4.062 -33.710 1.00 93.12 909 GLU A O 1
ATOM 6609 N N . THR A 1 910 ? 29.447 5.833 -35.050 1.00 89.31 910 THR A N 1
ATOM 6610 C CA . THR A 1 910 ? 30.201 5.273 -36.167 1.00 89.31 910 THR A CA 1
ATOM 6611 C C . THR A 1 910 ? 31.667 5.658 -36.046 1.00 89.31 910 THR A C 1
ATOM 6613 O O . THR A 1 910 ? 32.017 6.831 -35.952 1.00 89.31 910 THR A O 1
ATOM 6616 N N . ILE A 1 911 ? 32.562 4.671 -36.097 1.00 79.75 911 ILE A N 1
ATOM 6617 C CA . ILE A 1 911 ? 34.004 4.937 -36.108 1.00 79.75 911 ILE A CA 1
ATOM 6618 C C . ILE A 1 911 ? 34.392 5.480 -37.487 1.00 79.75 911 ILE A C 1
ATOM 6620 O O . ILE A 1 911 ? 34.425 4.740 -38.474 1.00 79.75 911 ILE A O 1
ATOM 6624 N N . ILE A 1 912 ? 34.720 6.770 -37.556 1.00 68.75 912 ILE A N 1
ATOM 6625 C CA . ILE A 1 912 ? 35.243 7.399 -38.770 1.00 68.75 912 ILE A CA 1
ATOM 6626 C C . ILE A 1 912 ? 36.764 7.230 -38.780 1.00 68.75 912 ILE A C 1
ATOM 6628 O O . ILE A 1 912 ? 37.489 7.922 -38.070 1.00 68.75 912 ILE A O 1
ATOM 6632 N N . ILE A 1 913 ? 37.276 6.327 -39.618 1.00 60.38 913 ILE A N 1
ATOM 6633 C CA . ILE A 1 913 ? 38.712 6.290 -39.923 1.00 60.38 913 ILE A CA 1
ATOM 6634 C C . ILE A 1 913 ? 38.999 7.460 -40.881 1.00 60.38 913 ILE A C 1
ATOM 6636 O O . ILE A 1 913 ? 38.396 7.497 -41.960 1.00 60.38 913 ILE A O 1
ATOM 6640 N N . PRO A 1 914 ? 39.889 8.417 -40.546 1.00 55.78 914 PRO A N 1
ATOM 6641 C CA . PRO A 1 914 ? 40.204 9.528 -41.437 1.00 55.78 914 PRO A CA 1
ATOM 6642 C C . PRO A 1 914 ? 40.670 8.996 -42.795 1.00 55.78 914 PRO A C 1
ATOM 6644 O O . PRO A 1 914 ? 41.641 8.240 -42.875 1.00 55.78 914 PRO A O 1
ATOM 6647 N N . LYS A 1 915 ? 39.991 9.384 -43.881 1.00 53.31 915 LYS A N 1
ATOM 6648 C CA . LYS A 1 915 ? 40.470 9.095 -45.237 1.00 53.31 915 LYS A CA 1
ATOM 6649 C C . LYS A 1 915 ? 41.790 9.851 -45.421 1.00 53.31 915 LYS A C 1
ATOM 6651 O O . LYS A 1 915 ? 41.796 11.077 -45.461 1.00 53.31 915 LYS A O 1
ATOM 6656 N N . GLY A 1 916 ? 42.908 9.128 -45.484 1.00 52.03 916 GLY A N 1
ATOM 6657 C CA . GLY A 1 916 ? 44.214 9.720 -45.764 1.00 52.03 916 GLY A CA 1
ATOM 6658 C C . GLY A 1 916 ? 44.206 10.458 -47.106 1.00 52.03 916 GLY A C 1
ATOM 6659 O O . GLY A 1 916 ? 43.664 9.966 -48.096 1.00 52.03 916 GLY A O 1
ATOM 6660 N N . THR A 1 917 ? 44.806 11.645 -47.142 1.00 55.16 917 THR A N 1
ATOM 6661 C CA . THR A 1 917 ? 44.984 12.421 -48.372 1.00 55.16 917 THR A CA 1
ATOM 6662 C C . THR A 1 917 ? 45.982 11.710 -49.285 1.00 55.16 917 THR A C 1
ATOM 6664 O O . THR A 1 917 ? 47.170 11.648 -48.975 1.00 55.16 917 THR A O 1
ATOM 6667 N N . VAL A 1 918 ? 45.534 11.208 -50.438 1.00 52.31 918 VAL A N 1
ATOM 6668 C CA . VAL A 1 918 ? 46.444 10.829 -51.530 1.00 52.31 918 VAL A CA 1
ATOM 6669 C C . VAL A 1 918 ? 46.743 12.090 -52.338 1.00 52.31 918 VAL A C 1
ATOM 6671 O O . VAL A 1 918 ? 45.916 12.543 -53.126 1.00 52.31 918 VAL A O 1
ATOM 6674 N N . ILE A 1 919 ? 47.926 12.673 -52.137 1.00 53.88 919 ILE A N 1
ATOM 6675 C CA . ILE A 1 919 ? 48.452 13.715 -53.024 1.00 53.88 919 ILE A CA 1
ATOM 6676 C C . ILE A 1 919 ? 49.150 13.005 -54.185 1.00 53.88 919 ILE A C 1
ATOM 6678 O O . ILE A 1 919 ? 50.250 12.481 -54.025 1.00 53.88 919 ILE A O 1
ATOM 6682 N N . ILE A 1 920 ? 48.518 12.980 -55.359 1.00 50.34 920 ILE A N 1
ATOM 6683 C CA . ILE A 1 920 ? 49.214 12.638 -56.603 1.00 50.34 920 ILE A CA 1
ATOM 6684 C C . ILE A 1 920 ? 49.889 13.919 -57.088 1.00 50.34 920 ILE A C 1
ATOM 6686 O O . ILE A 1 920 ? 49.240 14.788 -57.667 1.00 50.34 920 ILE A O 1
ATOM 6690 N N . VAL A 1 921 ? 51.187 14.049 -56.820 1.00 49.22 921 VAL A N 1
ATOM 6691 C CA . VAL A 1 921 ? 52.017 15.064 -57.476 1.00 49.22 921 VAL A CA 1
ATOM 6692 C C . VAL A 1 921 ? 52.303 14.549 -58.885 1.00 49.22 921 VAL A C 1
ATOM 6694 O O . VAL A 1 921 ? 52.863 13.463 -59.036 1.00 49.22 921 VAL A O 1
ATOM 6697 N N . ARG A 1 922 ? 51.840 15.283 -59.899 1.00 50.12 922 ARG A N 1
ATOM 6698 C CA . ARG A 1 922 ? 52.246 15.068 -61.291 1.00 50.12 922 ARG A CA 1
ATOM 6699 C C . ARG A 1 922 ? 53.589 15.717 -61.558 1.00 50.12 922 ARG A C 1
ATOM 6701 O O . ARG A 1 922 ? 53.765 16.862 -61.084 1.00 50.12 922 ARG A O 1
#

Secondary structure (DSSP, 8-state):
----------------PPPPP--EEE-SS-SS--TT--STTT-BSSHHHHHHHPPTT-EEEE-SEEEEE-S-EEE-SSPEEEESS-TTTEEEEE-TTS---SEEE--TT-EEES-EEES-EEE-SSTTPPEE-SSEEESSSEEES-EEES-EEE-S-TT-SS---EEE-SSEEESSSEEES-EEES-EEE--SSS-EEE-SSEEE-SS-EEES-EEES-EEEE-TT--EE-SSEEE-STT-EEES-EEES-EEEESSTTS-EE-SSEEE-SS-EEES-EEES-EEEESSEE-SSEEESSSEEES-EEES-EEEE-----SSPPB--SSEEEEEEEEES-EEES-EEEE-S---TT-SB-SSEEEEEEEEES-EEES-EE-TT-B-SSEEESSSEEES-EEE--S-TT-TT-TTSS-SEEESSSEEES-EE-SEES--SSS-B-S---EEETTTTEEEEPTT-TTTT-S---TT-SB-TTS-BS-B-SSSSS--BPPSSS-PPPPTTSSS-EEEEEEESSEEESSEEEEEEEEEESS--TTPEEEEESS-SSS-SEEESSTTEEEEEE-SSEEEEEEEEEEETTEEEEEEEEEEEEEE-SEEEE-TT----TT--SGGG-BS-HHHHHHHPPTT-EEEEPSEEEEESS-EEE-SS-EEEESS-TTTEEEEEPTT--B-SEEE--TT-EEES-EEE--EEE-TT-EE-SSEEESSSEEES-EEES-EEEEPTT--EE-SSEEEEEEEEES-EEES-EEEESSS-EE-SSEEEEEEEEES-EEES-EEE--SS---TT---B-SSEEESSSEEES-EEES-EEE-SS------EE-GGGEES-B-TTS-TTGGG-B-SS---EEETTTTEEEEPTT-TTTT-SPP-GGGTT-B-TTSSBS--S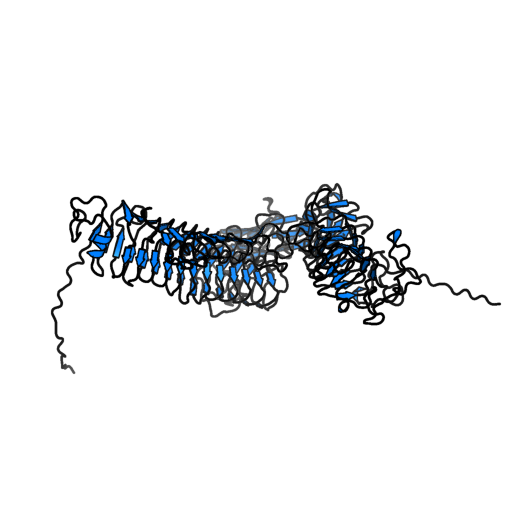SSPPSSS---------------